Protein AF-0000000077933672 (afdb_homodimer)

Secondary structure (DSSP, 8-state):
-----EEGGG-S-HHHHHHHHHTT--EE-HHHHHHHHTTGGGT--EEEE--TTSSHHHHHHHHHHHHHHHH-SEEEEEESSHHHHHHHHHHHHTTGGGT--EEE--S--S---GGGGG-SEEEEEHHHHHHHHHH--GGGGGEEEEEE--GGGGG-TTTHHHHHHHHHHHTTSEEEEEES--TTHHHHHHHTT-EEEE----SSEEEEEEEEEETTEEEEEETTS-EEEEESSSHHHHHHHHHHHTT--EEEE-SSHHHHHHHHHHHHTTS---HHHHHHHHHHHT-TTS-HHHHHHHHHHHTTTEEEE-TTS-HHHHHHHHHHHHTT---EEEE-THHHHH----BSEEEE---EEE-TTSTT-EEEPPHHHHHHHHTTB--TTT-SEEEEEEE-SSGGGHHHHHIIIIISPPPPP---TTSHHHHHHHHHHHHHHH--B-HHHHHHHHTTSS--HHHHHHHHHHHHHHHHHTTSEEESSSEEE-HHHHHHHHHT--HHHHHHHHHHHTTPPP--HHHHHHHHHSSTTS------GGGGGGGGG--S--SSPPPSSHHHHHHHHHHHHHHHHHHHHHTT--HHHHHHHHT--HHHHHHHHHHHHHHHHHHHHHHHHTT-HHHHHHHHHHHHHHHHT--GGGTTGGGSTT--HHHHHHHHHTT--SHHHHHH-HHHHHHHH-HHHHHHHHHHHHHHHHSTT-----------/-----EEGGG-S-HHHHHHHHHTT--EE-HHHHHHHHTTGGGT--EEEE--TTSSHHHHHHHHHHHHHHHH-SEEEEEESSHHHHHHHHHHHHTTGGGT--EEE--S--S---GGGGG-SEEEEEHHHHHHHHHH--GGGGGEEEEEE--GGGGG-TTTHHHHHHHHHHHTTSEEEEEES--TTHHHHHHHTT-EEEE----SSEEEEEEEEEETTEEEEEETTS-EEEEESSSHHHHHHHHHHHTT--EEEE-SSHHHHHHHHHHHHTTS---HHHHHHHHHHHT-TTS-HHHHHHHHHHHTTTEEEE-TTS-HHHHHHHHHHHHTT---EEEE-THHHHH----BSEEEE---EEE-TTSTT-EEEPPHHHHHHHHTTB--TTT-SEEEEEEE-SSGGGHHHHHIIIIISPPPPP---TTSHHHHHHHHHHHHHHH--B-HHHHHHHHTTSS--HHHHHHHHHHHHHHHHHTTSEEESSSEEE-HHHHHHHHHT--HHHHHHHHHHHTTPPP--HHHHHHHHHSSTTS------GGGGGGGGG--S--SSPPPSSHHHHHHHHHHHHHHHHHHHHHTT--HHHHHHHHT--HHHHHHHHHHHHHHHHHHHHHHHHTT-HHHHHHHHHHHHHHHHT--GGGTTGGGSTT--HHHHHHHHHTT--SHHHHHH-HHHHHHHH-HHHHHHHHHHHHHHHHS-S-----------

Sequence (1424 aa):
MEYTFLDIEQLQFPEAKTILKKRGITKLNPPQTEAIRKGLLDGKRLVIASPTASGKTLIAELGAISHLKKEGGKVIYVTPLRALTTEKYSTFKEWEPLGFRVGMTSGEYDSEDNYLKNYDIIVTTYEKLDSLWRHRPGWLEEVNYFILDELHYLNDPSRGPVVESVAVRAKRRGLLALSATISNYQEISRWLHAEYVSTSWRPVKLVEGVMYPSGKSYLVTFKDGTTKRVKGDDPIEAYTLDSISRGGQVLVFRNSRRYAEGTAKSLSGKFKETQELLELSKEIEEVEDAGATERENLSLLVRRGVAYHHAGLSRGLREIIERGFKERKIKVIVATPTLAAGVNLPARTVIVGDVFRYNRKVTGFREEIPVMEYKQMSGRAGRPGFDSEGESIIVLRDKRNFEKIFEKYLTSDVEPIESKLGAENAFYSFLLGTLSADGEMTRNALRTYVEETLLSDEMIDSHFDKGVEWLKDHEFIIEEDTVKLTQFGKKVADIYVNPFTAVTVKDSLKGKAPSCDLAYLHMLAYTPDAPIVGTSNMDESLLYDVDCKMFIDEPFDELEMSLYLSAMKIAFIIHDWIEEVDEDTILSRYGIGSGDLRNMVESMDWLTYSGYMIAQVMKEETHEESLRRLNTRVKDGVKEELVELVQIPGIGRKRARQLWNEDIRSLADVVMEPEKVKRILGEKLGERTVHEAARILGKGNHGEERGYDYIPMEYTFLDIEQLQFPEAKTILKKRGITKLNPPQTEAIRKGLLDGKRLVIASPTASGKTLIAELGAISHLKKEGGKVIYVTPLRALTTEKYSTFKEWEPLGFRVGMTSGEYDSEDNYLKNYDIIVTTYEKLDSLWRHRPGWLEEVNYFILDELHYLNDPSRGPVVESVAVRAKRRGLLALSATISNYQEISRWLHAEYVSTSWRPVKLVEGVMYPSGKSYLVTFKDGTTKRVKGDDPIEAYTLDSISRGGQVLVFRNSRRYAEGTAKSLSGKFKETQELLELSKEIEEVEDAGATERENLSLLVRRGVAYHHAGLSRGLREIIERGFKERKIKVIVATPTLAAGVNLPARTVIVGDVFRYNRKVTGFREEIPVMEYKQMSGRAGRPGFDSEGESIIVLRDKRNFEKIFEKYLTSDVEPIESKLGAENAFYSFLLGTLSADGEMTRNALRTYVEETLLSDEMIDSHFDKGVEWLKDHEFIIEEDTVKLTQFGKKVADIYVNPFTAVTVKDSLKGKAPSCDLAYLHMLAYTPDAPIVGTSNMDESLLYDVDCKMFIDEPFDELEMSLYLSAMKIAFIIHDWIEEVDEDTILSRYGIGSGDLRNMVESMDWLTYSGYMIAQVMKEETHEESLRRLNTRVKDGVKEELVELVQIPGIGRKRARQLWNEDIRSLADVVMEPEKVKRILGEKLGERTVHEAARILGKGNHGEERGYDYIP

Structure (mmCIF, N/CA/C/O backbone):
data_AF-0000000077933672-model_v1
#
loop_
_entity.id
_entity.type
_entity.pdbx_description
1 polymer 'ATP-dependent DNA helicase Hel308'
#
loop_
_atom_site.group_PDB
_atom_site.id
_atom_site.type_symbol
_atom_site.label_atom_id
_atom_site.label_alt_id
_atom_site.label_comp_id
_atom_site.label_asym_id
_atom_site.label_entity_id
_atom_site.label_seq_id
_atom_site.pdbx_PDB_ins_code
_atom_site.Cartn_x
_atom_site.Cartn_y
_atom_site.Cartn_z
_atom_site.occupancy
_atom_site.B_iso_or_equiv
_atom_site.auth_seq_id
_atom_site.auth_comp_id
_atom_site.auth_asym_id
_atom_site.auth_atom_id
_atom_site.pdbx_PDB_model_num
ATOM 1 N N . MET A 1 1 ? -23.859 13.438 36.469 1 47.38 1 MET A N 1
ATOM 2 C CA . MET A 1 1 ? -22.594 13.742 37.156 1 47.38 1 MET A CA 1
ATOM 3 C C . MET A 1 1 ? -22.5 15.234 37.469 1 47.38 1 MET A C 1
ATOM 5 O O . MET A 1 1 ? -22.781 16.078 36.594 1 47.38 1 MET A O 1
ATOM 9 N N . GLU A 1 2 ? -22.625 15.656 38.625 1 68.38 2 GLU A N 1
ATOM 10 C CA . GLU A 1 2 ? -22.609 17.047 39.062 1 68.38 2 GLU A CA 1
ATOM 11 C C . GLU A 1 2 ? -21.281 17.719 38.781 1 68.38 2 GLU A C 1
ATOM 13 O O . GLU A 1 2 ? -20.219 17.188 39.156 1 68.38 2 GLU A O 1
ATOM 18 N N . TYR A 1 3 ? -21.297 18.656 37.75 1 80.94 3 TYR A N 1
ATOM 19 C CA . TYR A 1 3 ? -20.094 19.375 37.344 1 80.94 3 TYR A CA 1
ATOM 20 C C . TYR A 1 3 ? -19.828 20.547 38.281 1 80.94 3 TYR A C 1
ATOM 22 O O . TYR A 1 3 ? -20.75 21.219 38.75 1 80.94 3 TYR A O 1
ATOM 30 N N . THR A 1 4 ? -18.609 20.641 38.75 1 85.56 4 THR A N 1
ATOM 31 C CA . THR A 1 4 ? -18.203 21.719 39.625 1 85.56 4 THR A CA 1
ATOM 32 C C . THR A 1 4 ? -17.469 22.812 38.875 1 85.56 4 THR A C 1
ATOM 34 O O . THR A 1 4 ? -16.656 22.516 37.969 1 85.56 4 THR A O 1
ATOM 37 N N . PHE A 1 5 ? -17.812 24.047 39.188 1 91.19 5 PHE A N 1
ATOM 38 C CA . PHE A 1 5 ? -17.172 25.234 38.625 1 91.19 5 PHE A CA 1
ATOM 39 C C . PHE A 1 5 ? -16.391 25.984 39.688 1 91.19 5 PHE A C 1
ATOM 41 O O . PHE A 1 5 ? -16.922 26.234 40.781 1 91.19 5 PHE A O 1
ATOM 48 N N . LEU A 1 6 ? -15.203 26.266 39.406 1 92.31 6 LEU A N 1
ATOM 49 C CA . LEU A 1 6 ? -14.367 26.969 40.375 1 92.31 6 LEU A CA 1
ATOM 50 C C . LEU A 1 6 ? -14.359 28.469 40.094 1 92.31 6 LEU A C 1
ATOM 52 O O . LEU A 1 6 ? -14.102 28.891 38.969 1 92.31 6 LEU A O 1
ATOM 56 N N . ASP A 1 7 ? -14.641 29.203 41.156 1 93.88 7 ASP A N 1
ATOM 57 C CA . ASP A 1 7 ? -14.539 30.656 41.062 1 93.88 7 ASP A CA 1
ATOM 58 C C . ASP A 1 7 ? -13.086 31.109 41 1 93.88 7 ASP A C 1
ATOM 60 O O . ASP A 1 7 ? -12.25 30.641 41.75 1 93.88 7 ASP A O 1
ATOM 64 N N . ILE A 1 8 ? -12.812 32 40.094 1 93.19 8 ILE A N 1
ATOM 65 C CA . ILE A 1 8 ? -11.422 32.406 39.875 1 93.19 8 ILE A CA 1
ATOM 66 C C . ILE A 1 8 ? -10.883 33.094 41.125 1 93.19 8 ILE A C 1
ATOM 68 O O . ILE A 1 8 ? -9.672 33.156 41.312 1 93.19 8 ILE A O 1
ATOM 72 N N . GLU A 1 9 ? -11.727 33.625 41.906 1 91.12 9 GLU A N 1
ATOM 73 C CA . GLU A 1 9 ? -11.312 34.281 43.156 1 91.12 9 GLU A CA 1
ATOM 74 C C . GLU A 1 9 ? -10.672 33.281 44.125 1 91.12 9 GLU A C 1
ATOM 76 O O . GLU A 1 9 ? -9.875 33.688 44.969 1 91.12 9 GLU A O 1
ATOM 81 N N . GLN A 1 10 ? -10.953 32.125 43.906 1 89.88 10 GLN A N 1
ATOM 82 C CA . GLN A 1 10 ? -10.43 31.078 44.781 1 89.88 10 GLN A CA 1
ATOM 83 C C . GLN A 1 10 ? -9.07 30.578 44.281 1 89.88 10 GLN A C 1
ATOM 85 O O . GLN A 1 10 ? -8.391 29.828 45 1 89.88 10 GLN A O 1
ATOM 90 N N . LEU A 1 11 ? -8.766 31.062 43.156 1 88.75 11 LEU A N 1
ATOM 91 C CA . LEU A 1 11 ? -7.477 30.656 42.594 1 88.75 11 LEU A CA 1
ATOM 92 C C . LEU A 1 11 ? -6.324 31.312 43.344 1 88.75 11 LEU A C 1
ATOM 94 O O . LEU A 1 11 ? -6.344 32.531 43.562 1 88.75 11 LEU A O 1
ATOM 98 N N . GLN A 1 12 ? -5.398 30.578 43.844 1 82.69 12 GLN A N 1
ATOM 99 C CA . GLN A 1 12 ? -4.219 31.125 44.5 1 82.69 12 GLN A CA 1
ATOM 100 C C . GLN A 1 12 ? -3.158 31.531 43.469 1 82.69 12 GLN A C 1
ATOM 102 O O . GLN A 1 12 ? -2.018 31.062 43.531 1 82.69 12 GLN A O 1
ATOM 107 N N . PHE A 1 13 ? -3.521 32.312 42.594 1 86.12 13 PHE A N 1
ATOM 108 C CA . PHE A 1 13 ? -2.705 32.812 41.5 1 86.12 13 PHE A CA 1
ATOM 109 C C . PHE A 1 13 ? -3.121 34.219 41.062 1 86.12 13 PHE A C 1
ATOM 111 O O . PHE A 1 13 ? -3.734 34.406 40.031 1 86.12 13 PHE A O 1
ATOM 118 N N . PRO A 1 14 ? -2.787 35.156 41.906 1 84.12 14 PRO A N 1
ATOM 119 C CA . PRO A 1 14 ? -3.309 36.5 41.719 1 84.12 14 PRO A CA 1
ATOM 120 C C . PRO A 1 14 ? -3 37.094 40.344 1 84.12 14 PRO A C 1
ATOM 122 O O . PRO A 1 14 ? -3.846 37.781 39.75 1 84.12 14 PRO A O 1
ATOM 125 N N . GLU A 1 15 ? -1.85 36.906 39.844 1 83.44 15 GLU A N 1
ATOM 126 C CA . GLU A 1 15 ? -1.473 37.438 38.562 1 83.44 15 GLU A CA 1
ATOM 127 C C . GLU A 1 15 ? -2.35 36.906 37.438 1 83.44 15 GLU A C 1
ATOM 129 O O . GLU A 1 15 ? -2.713 37.625 36.5 1 83.44 15 GLU A O 1
ATOM 134 N N . ALA A 1 16 ? -2.719 35.656 37.594 1 89.38 16 ALA A N 1
ATOM 135 C CA . ALA A 1 16 ? -3.551 35.031 36.562 1 89.38 16 ALA A CA 1
ATOM 136 C C . ALA A 1 16 ? -4.973 35.594 36.594 1 89.38 16 ALA A C 1
ATOM 138 O O . ALA A 1 16 ? -5.641 35.656 35.562 1 89.38 16 ALA A O 1
ATOM 139 N N . LYS A 1 17 ? -5.402 35.938 37.75 1 91.12 17 LYS A N 1
ATOM 140 C CA . LYS A 1 17 ? -6.766 36.438 37.938 1 91.12 17 LYS A CA 1
ATOM 141 C C . LYS A 1 17 ? -7.004 37.688 37.094 1 91.12 17 LYS A C 1
ATOM 143 O O . LYS A 1 17 ? -8.062 37.875 36.5 1 91.12 17 LYS A O 1
ATOM 148 N N . THR A 1 18 ? -6.062 38.531 37.062 1 89.06 18 THR A N 1
ATOM 149 C CA . THR A 1 18 ? -6.18 39.781 36.344 1 89.06 18 THR A CA 1
ATOM 150 C C . THR A 1 18 ? -6.383 39.531 34.844 1 89.06 18 THR A C 1
ATOM 152 O O . THR A 1 18 ? -7.254 40.125 34.219 1 89.06 18 THR A O 1
ATOM 155 N N . ILE A 1 19 ? -5.605 38.656 34.344 1 91.88 19 ILE A N 1
ATOM 156 C CA . ILE A 1 19 ? -5.688 38.344 32.906 1 91.88 19 ILE A CA 1
ATOM 157 C C . ILE A 1 19 ? -7.004 37.625 32.625 1 91.88 19 ILE A C 1
ATOM 159 O O . ILE A 1 19 ? -7.656 37.906 31.609 1 91.88 19 ILE A O 1
ATOM 163 N N . LEU A 1 20 ? -7.445 36.719 33.5 1 94.31 20 LEU A N 1
ATOM 164 C CA . LEU A 1 20 ? -8.688 36 33.312 1 94.31 20 LEU A CA 1
ATOM 165 C C . LEU A 1 20 ? -9.891 36.938 33.344 1 94.31 20 LEU A C 1
ATOM 167 O O . LEU A 1 20 ? -10.82 36.781 32.562 1 94.31 20 LEU A O 1
ATOM 171 N N . LYS A 1 21 ? -9.852 37.844 34.25 1 91.75 21 LYS A N 1
ATOM 172 C CA . LYS A 1 21 ? -10.93 38.844 34.344 1 91.75 21 LYS A CA 1
ATOM 173 C C . LYS A 1 21 ? -11.023 39.688 33.094 1 91.75 21 LYS A C 1
ATOM 175 O O . LYS A 1 21 ? -12.117 40.031 32.625 1 91.75 21 LYS A O 1
ATOM 180 N N . LYS A 1 22 ? -9.914 40.031 32.625 1 91.19 22 LYS A N 1
ATOM 181 C CA . LYS A 1 22 ? -9.875 40.844 31.391 1 91.19 22 LYS A CA 1
ATOM 182 C C . LYS A 1 22 ? -10.492 40.062 30.219 1 91.19 22 LYS A C 1
ATOM 184 O O . LYS A 1 22 ? -11.109 40.656 29.328 1 91.19 22 LYS A O 1
ATOM 189 N N . ARG A 1 23 ? -10.352 38.75 30.312 1 91.56 23 ARG A N 1
ATOM 190 C CA . ARG A 1 23 ? -10.906 37.906 29.266 1 91.56 23 ARG A CA 1
ATOM 191 C C . ARG A 1 23 ? -12.383 37.594 29.531 1 91.56 23 ARG A C 1
ATOM 193 O O . ARG A 1 23 ? -13.031 36.906 28.766 1 91.56 23 ARG A O 1
ATOM 200 N N . GLY A 1 24 ? -12.891 38.125 30.609 1 90 24 GLY A N 1
ATOM 201 C CA . GLY A 1 24 ? -14.289 37.906 30.953 1 90 24 GLY A CA 1
ATOM 202 C C . GLY A 1 24 ? -14.547 36.562 31.594 1 90 24 GLY A C 1
ATOM 203 O O . GLY A 1 24 ? -15.688 36.094 31.609 1 90 24 GLY A O 1
ATOM 204 N N . ILE A 1 25 ? -13.484 35.906 32.094 1 92.81 25 ILE A N 1
ATOM 205 C CA . ILE A 1 25 ? -13.625 34.594 32.719 1 92.81 25 ILE A CA 1
ATOM 206 C C . ILE A 1 25 ? -13.789 34.781 34.25 1 92.81 25 ILE A C 1
ATOM 208 O O . ILE A 1 25 ? -12.906 35.281 34.906 1 92.81 25 ILE A O 1
ATOM 212 N N . THR A 1 26 ? -14.938 34.312 34.719 1 92.69 26 THR A N 1
ATOM 213 C CA . THR A 1 26 ? -15.203 34.469 36.156 1 92.69 26 THR A CA 1
ATOM 214 C C . THR A 1 26 ? -15.18 33.125 36.844 1 92.69 26 THR A C 1
ATOM 216 O O . THR A 1 26 ? -14.961 33.062 38.062 1 92.69 26 THR A O 1
ATOM 219 N N . LYS A 1 27 ? -15.461 32.125 36.094 1 94.25 27 LYS A N 1
ATOM 220 C CA . LYS A 1 27 ? -15.445 30.75 36.625 1 94.25 27 LYS A CA 1
ATOM 221 C C . LYS A 1 27 ? -14.719 29.812 35.656 1 94.25 27 LYS A C 1
ATOM 223 O O . LYS A 1 27 ? -14.789 29.969 34.438 1 94.25 27 LYS A O 1
ATOM 228 N N . LEU A 1 28 ? -14.031 28.906 36.312 1 95 28 LEU A N 1
ATOM 229 C CA . LEU A 1 28 ? -13.391 27.875 35.531 1 95 28 LEU A CA 1
ATOM 230 C C . LEU A 1 28 ? -14.367 26.734 35.219 1 95 28 LEU A C 1
ATOM 232 O O . LEU A 1 28 ? -15.164 26.359 36.094 1 95 28 LEU A O 1
ATOM 236 N N . ASN A 1 29 ? -14.344 26.188 34.062 1 93.5 29 ASN A N 1
ATOM 237 C CA . ASN A 1 29 ? -15.211 25.078 33.656 1 93.5 29 ASN A CA 1
ATOM 238 C C . ASN A 1 29 ? -14.82 23.781 34.375 1 93.5 29 ASN A C 1
ATOM 240 O O . ASN A 1 29 ? -13.773 23.719 35.031 1 93.5 29 ASN A O 1
ATOM 244 N N . PRO A 1 30 ? -15.625 22.734 34.25 1 94.19 30 PRO A N 1
ATOM 245 C CA . PRO A 1 30 ? -15.414 21.516 35.031 1 94.19 30 PRO A CA 1
ATOM 246 C C . PRO A 1 30 ? -14.062 20.859 34.75 1 94.19 30 PRO A C 1
ATOM 248 O O . PRO A 1 30 ? -13.344 20.484 35.688 1 94.19 30 PRO A O 1
ATOM 251 N N . PRO A 1 31 ? -13.688 20.688 33.5 1 94.88 31 PRO A N 1
ATOM 252 C CA . PRO A 1 31 ? -12.359 20.094 33.281 1 94.88 31 PRO A CA 1
ATOM 253 C C . PRO A 1 31 ? -11.234 20.953 33.844 1 94.88 31 PRO A C 1
ATOM 255 O O . PRO A 1 31 ? -10.242 20.406 34.344 1 94.88 31 PRO A O 1
ATOM 258 N N . GLN A 1 32 ? -11.359 22.266 33.781 1 96.31 32 GLN A N 1
ATOM 259 C CA . GLN A 1 32 ? -10.383 23.188 34.344 1 96.31 32 GLN A CA 1
ATOM 260 C C . GLN A 1 32 ? -10.32 23.078 35.844 1 96.31 32 GLN A C 1
ATOM 262 O O . GLN A 1 32 ? -9.234 23.031 36.438 1 96.31 32 GLN A O 1
ATOM 267 N N . THR A 1 33 ? -11.49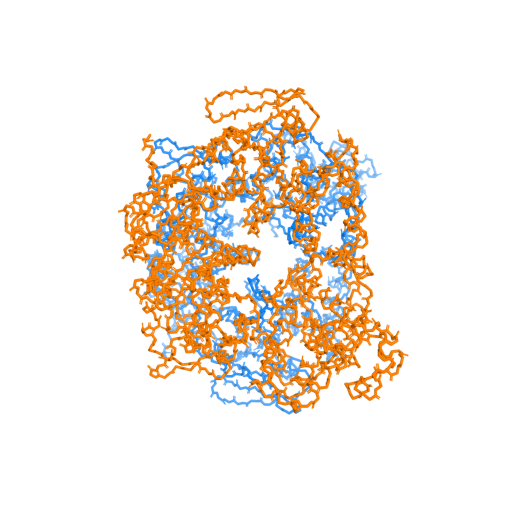2 22.984 36.375 1 95.81 33 THR A N 1
ATOM 268 C CA . THR A 1 33 ? -11.602 22.844 37.844 1 95.81 33 THR A CA 1
ATOM 269 C C . THR A 1 33 ? -10.961 21.547 38.312 1 95.81 33 THR A C 1
ATOM 271 O O . THR A 1 33 ? -10.203 21.547 39.281 1 95.81 33 THR A O 1
ATOM 274 N N . GLU A 1 34 ? -11.266 20.5 37.625 1 95.94 34 GLU A N 1
ATOM 275 C CA . GLU A 1 34 ? -10.719 19.203 37.969 1 95.94 34 GLU A CA 1
ATOM 276 C C . GLU A 1 34 ? -9.203 19.172 37.812 1 95.94 34 GLU A C 1
ATOM 278 O O . GLU A 1 34 ? -8.5 18.547 38.625 1 95.94 34 GLU A O 1
ATOM 283 N N . ALA A 1 35 ? -8.695 19.828 36.812 1 96.94 35 ALA A N 1
ATOM 284 C CA . ALA A 1 35 ? -7.254 19.891 36.594 1 96.94 35 ALA A CA 1
ATOM 285 C C . ALA A 1 35 ? -6.555 20.594 37.75 1 96.94 35 ALA A C 1
ATOM 287 O O . ALA A 1 35 ? -5.5 20.156 38.219 1 96.94 35 ALA A O 1
ATOM 288 N N . ILE A 1 36 ? -7.141 21.641 38.219 1 95.62 36 ILE A N 1
ATOM 289 C CA . ILE A 1 36 ? -6.582 22.391 39.312 1 95.62 36 ILE A CA 1
ATOM 290 C C . ILE A 1 36 ? -6.586 21.531 40.594 1 95.62 36 ILE A C 1
ATOM 292 O O . ILE A 1 36 ? -5.59 21.484 41.312 1 95.62 36 ILE A O 1
ATOM 296 N N . ARG A 1 37 ? -7.652 20.859 40.75 1 95.12 37 ARG A N 1
ATOM 297 C CA . ARG A 1 37 ? -7.789 20 41.938 1 95.12 37 ARG A CA 1
ATOM 298 C C . ARG A 1 37 ? -6.758 18.875 41.906 1 95.12 37 ARG A C 1
ATOM 300 O O . ARG A 1 37 ? -6.266 18.453 42.969 1 95.12 37 ARG A O 1
ATOM 307 N N . LYS A 1 38 ? -6.395 18.469 40.812 1 96.62 38 LYS A N 1
ATOM 308 C CA . LYS A 1 38 ? -5.492 17.344 40.656 1 96.62 38 LYS A CA 1
ATOM 309 C C . LYS A 1 38 ? -4.035 17.797 40.625 1 96.62 38 LYS A C 1
ATOM 311 O O . LYS A 1 38 ? -3.129 16.984 40.406 1 96.62 38 LYS A O 1
ATOM 316 N N . GLY A 1 39 ? -3.814 19.047 40.781 1 95.62 39 GLY A N 1
ATOM 317 C CA . GLY A 1 39 ? -2.459 19.5 41.031 1 95.62 39 GLY A CA 1
ATOM 318 C C . GLY A 1 39 ? -1.841 20.219 39.844 1 95.62 39 GLY A C 1
ATOM 319 O O . GLY A 1 39 ? -0.616 20.312 39.719 1 95.62 39 GLY A O 1
ATOM 320 N N . LEU A 1 40 ? -2.652 20.781 38.938 1 96.69 40 LEU A N 1
ATOM 321 C CA . LEU A 1 40 ? -2.15 21.516 37.781 1 96.69 40 LEU A CA 1
ATOM 322 C C . LEU A 1 40 ? -1.202 22.625 38.219 1 96.69 40 LEU A C 1
ATOM 324 O O . LEU A 1 40 ? -0.124 22.797 37.625 1 96.69 40 LEU A O 1
ATOM 328 N N . LEU A 1 41 ? -1.585 23.375 39.219 1 95.06 41 LEU A N 1
ATOM 329 C CA . LEU A 1 41 ? -0.818 24.531 39.656 1 95.06 41 LEU A CA 1
ATOM 330 C C . LEU A 1 41 ? 0.356 24.125 40.531 1 95.06 41 LEU A C 1
ATOM 332 O O . LEU A 1 41 ? 1.233 24.938 40.812 1 95.06 41 LEU A O 1
ATOM 336 N N . ASP A 1 42 ? 0.446 22.828 40.875 1 93.44 42 ASP A N 1
ATOM 337 C CA . ASP A 1 42 ? 1.525 22.312 41.719 1 93.44 42 ASP A CA 1
ATOM 338 C C . ASP A 1 42 ? 2.582 21.594 40.906 1 93.44 42 ASP A C 1
ATOM 340 O O . ASP A 1 42 ? 3.516 21 41.438 1 93.44 42 ASP A O 1
ATOM 344 N N . GLY A 1 43 ? 2.361 21.609 39.625 1 91.12 43 GLY A N 1
ATOM 345 C CA . GLY A 1 43 ? 3.35 21.031 38.75 1 91.12 43 GLY A CA 1
ATOM 346 C C . GLY A 1 43 ? 3.176 19.547 38.531 1 91.12 43 GLY A C 1
ATOM 347 O O . GLY A 1 43 ? 4.062 18.875 38 1 91.12 43 GLY A O 1
ATOM 348 N N . LYS A 1 44 ? 2.082 19 38.938 1 95.94 44 LYS A N 1
ATOM 349 C CA . LYS A 1 44 ? 1.822 17.578 38.75 1 95.94 44 LYS A CA 1
ATOM 350 C C . LYS A 1 44 ? 1.63 17.266 37.25 1 95.94 44 LYS A C 1
ATOM 352 O O . LYS A 1 44 ? 1.04 18.062 36.531 1 95.94 44 LYS A O 1
ATOM 357 N N . ARG A 1 45 ? 2.148 16.156 36.844 1 97.62 45 ARG A N 1
ATOM 358 C CA . ARG A 1 45 ? 1.94 15.688 35.469 1 97.62 45 ARG A CA 1
ATOM 359 C C . ARG A 1 45 ? 0.493 15.258 35.25 1 97.62 45 ARG A C 1
ATOM 361 O O . ARG A 1 45 ? -0.059 14.492 36.062 1 97.62 45 ARG A O 1
ATOM 368 N N . LEU A 1 46 ? -0.088 15.766 34.219 1 98.19 46 LEU A N 1
ATOM 369 C CA . LEU A 1 46 ? -1.498 15.477 34 1 98.19 46 LEU A CA 1
ATOM 370 C C . LEU A 1 46 ? -1.74 15.125 32.531 1 98.19 46 LEU A C 1
ATOM 372 O O . LEU A 1 46 ? -1.073 15.656 31.641 1 98.19 46 LEU A O 1
ATOM 376 N N . VAL A 1 47 ? -2.633 14.203 32.312 1 98.12 47 VAL A N 1
ATOM 377 C CA . VAL A 1 47 ? -3.242 13.945 31 1 98.12 47 VAL A CA 1
ATOM 378 C C . VAL A 1 47 ? -4.707 14.375 31.016 1 98.12 47 VAL A C 1
ATOM 380 O O . VAL A 1 47 ? -5.492 13.891 31.828 1 98.12 47 VAL A O 1
ATOM 383 N N . ILE A 1 48 ? -4.996 15.359 30.203 1 97.81 48 ILE A N 1
ATOM 384 C CA . ILE A 1 48 ? -6.371 15.836 30.109 1 97.81 48 ILE A CA 1
ATOM 385 C C . ILE A 1 48 ? -7.043 15.25 28.875 1 97.81 48 ILE A C 1
ATOM 387 O O . ILE A 1 48 ? -6.605 15.5 27.75 1 97.81 48 ILE A O 1
ATOM 391 N N . ALA A 1 49 ? -8.031 14.438 29.047 1 95.5 49 ALA A N 1
ATOM 392 C CA . ALA A 1 49 ? -8.852 13.898 27.953 1 95.5 49 ALA A CA 1
ATOM 393 C C . ALA A 1 49 ? -10.273 14.445 28.016 1 95.5 49 ALA A C 1
ATOM 395 O O . ALA A 1 49 ? -11.078 14.008 28.844 1 95.5 49 ALA A O 1
ATOM 396 N N . SER A 1 50 ? -10.586 15.375 27.219 1 92.81 50 SER A N 1
ATOM 397 C CA . SER A 1 50 ? -11.891 16.016 27.188 1 92.81 50 SER A CA 1
ATOM 398 C C . SER A 1 50 ? -12.281 16.406 25.766 1 92.81 50 SER A C 1
ATOM 400 O O . SER A 1 50 ? -11.422 16.531 24.891 1 92.81 50 SER A O 1
ATOM 402 N N . PRO A 1 51 ? -13.547 16.594 25.484 1 89.19 51 PRO A N 1
ATOM 403 C CA . PRO A 1 51 ? -14.016 16.906 24.125 1 89.19 51 PRO A CA 1
ATOM 404 C C . PRO A 1 51 ? -13.414 18.188 23.578 1 89.19 51 PRO A C 1
ATOM 406 O O . PRO A 1 51 ? -12.867 19 24.328 1 89.19 51 PRO A O 1
ATOM 409 N N . THR A 1 52 ? -13.594 18.312 22.281 1 83 52 THR A N 1
ATOM 410 C CA . THR A 1 52 ? -13.141 19.531 21.594 1 83 52 THR A CA 1
ATOM 411 C C . THR A 1 52 ? -13.898 20.75 22.109 1 83 52 THR A C 1
ATOM 413 O O . THR A 1 52 ? -15.078 20.656 22.438 1 83 52 THR A O 1
ATOM 416 N N . ALA A 1 53 ? -13.25 21.891 22.328 1 78.94 53 ALA A N 1
ATOM 417 C CA . ALA A 1 53 ? -13.797 23.172 22.75 1 78.94 53 ALA A CA 1
ATOM 418 C C . ALA A 1 53 ? -14.18 23.156 24.219 1 78.94 53 ALA A C 1
ATOM 420 O O . ALA A 1 53 ? -15.016 23.938 24.672 1 78.94 53 ALA A O 1
ATOM 421 N N . SER A 1 54 ? -13.57 22.203 24.984 1 86.38 54 SER A N 1
ATOM 422 C CA . SER A 1 54 ? -13.883 22.109 26.406 1 86.38 54 SER A CA 1
ATOM 423 C C . SER A 1 54 ? -13.008 23.047 27.234 1 86.38 54 SER A C 1
ATOM 425 O O . SER A 1 54 ? -13.078 23.047 28.453 1 86.38 54 SER A O 1
ATOM 427 N N . GLY A 1 55 ? -12.141 23.781 26.656 1 88.75 55 GLY A N 1
ATOM 428 C CA . GLY A 1 55 ? -11.344 24.781 27.359 1 88.75 55 GLY A CA 1
ATOM 429 C C . GLY A 1 55 ? -9.969 24.266 27.75 1 88.75 55 GLY A C 1
ATOM 430 O O . GLY A 1 55 ? -9.352 24.781 28.688 1 88.75 55 GLY A O 1
ATOM 431 N N . LYS A 1 56 ? -9.414 23.312 27.062 1 93.44 56 LYS A N 1
ATOM 432 C CA . LYS A 1 56 ? -8.133 22.688 27.375 1 93.44 56 LYS A CA 1
ATOM 433 C C . LYS A 1 56 ? -6.992 23.703 27.266 1 93.44 56 LYS A C 1
ATOM 435 O O . LYS A 1 56 ? -5.996 23.594 27.984 1 93.44 56 LYS A O 1
ATOM 440 N N . THR A 1 57 ? -7.141 24.672 26.391 1 93.44 57 THR A N 1
ATOM 441 C CA . THR A 1 57 ? -6.082 25.641 26.172 1 93.44 57 THR A CA 1
ATOM 442 C C . THR A 1 57 ? -5.82 26.453 27.453 1 93.44 57 THR A C 1
ATOM 444 O O . THR A 1 57 ? -4.672 26.719 27.797 1 93.44 57 THR A O 1
ATOM 447 N N . LEU A 1 58 ? -6.898 26.812 28.109 1 95.06 58 LEU A N 1
ATOM 448 C CA . LEU A 1 58 ? -6.734 27.578 29.344 1 95.06 58 LEU A CA 1
ATOM 449 C C . LEU A 1 58 ? -6.016 26.766 30.406 1 95.06 58 LEU A C 1
ATOM 451 O O . LEU A 1 58 ? -5.242 27.297 31.203 1 95.06 58 LEU A O 1
ATOM 455 N N . ILE A 1 59 ? -6.262 25.484 30.469 1 96.81 59 ILE A N 1
ATOM 456 C CA . ILE A 1 59 ? -5.551 24.594 31.391 1 96.81 59 ILE A CA 1
ATOM 457 C C . ILE A 1 59 ? -4.051 24.672 31.109 1 96.81 59 ILE A C 1
ATOM 459 O O . ILE A 1 59 ? -3.25 24.781 32.031 1 96.81 59 ILE A O 1
ATOM 463 N N . ALA A 1 60 ? -3.701 24.641 29.875 1 97.62 60 ALA A N 1
ATOM 464 C CA . ALA A 1 60 ? -2.303 24.719 29.453 1 97.62 60 ALA A CA 1
ATOM 465 C C . ALA A 1 60 ? -1.685 26.047 29.859 1 97.62 60 ALA A C 1
ATOM 467 O O . ALA A 1 60 ? -0.544 26.094 30.328 1 97.62 60 ALA A O 1
ATOM 468 N N . GLU A 1 61 ? -2.443 27.094 29.672 1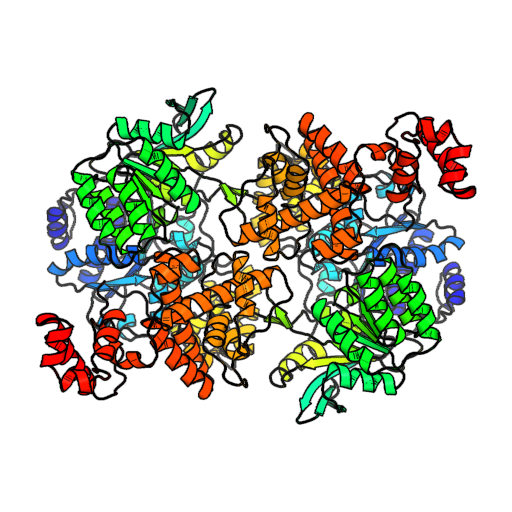 97.06 61 GLU A N 1
ATOM 469 C CA . GLU A 1 61 ? -1.97 28.438 30.031 1 97.06 61 GLU A CA 1
ATOM 470 C C . GLU A 1 61 ? -1.673 28.531 31.516 1 97.06 61 GLU A C 1
ATOM 472 O O . GLU A 1 61 ? -0.592 28.969 31.922 1 97.06 61 GLU A O 1
ATOM 477 N N . LEU A 1 62 ? -2.619 28.125 32.281 1 96.31 62 LEU A N 1
ATOM 478 C CA . LEU A 1 62 ? -2.48 28.219 33.75 1 96.31 62 LEU A CA 1
ATOM 479 C C . LEU A 1 62 ? -1.334 27.344 34.219 1 96.31 62 LEU A C 1
ATOM 481 O O . LEU A 1 62 ? -0.563 27.75 35.094 1 96.31 62 LEU A O 1
ATOM 485 N N . GLY A 1 63 ? -1.248 26.156 33.688 1 96.38 63 GLY A N 1
ATOM 486 C CA . GLY A 1 63 ? -0.153 25.266 34.031 1 96.38 63 GLY A CA 1
ATOM 487 C C . GLY A 1 63 ? 1.212 25.844 33.688 1 96.38 63 GLY A C 1
ATOM 488 O O . GLY A 1 63 ? 2.137 25.766 34.5 1 96.38 63 GLY A O 1
ATOM 489 N N . ALA A 1 64 ? 1.357 26.375 32.5 1 97.31 64 ALA A N 1
ATOM 490 C CA . ALA A 1 64 ? 2.619 26.938 32.031 1 97.31 64 ALA A CA 1
ATOM 491 C C . ALA A 1 64 ? 3.059 28.109 32.906 1 97.31 64 ALA A C 1
ATOM 493 O O . ALA A 1 64 ? 4.211 28.172 33.344 1 97.31 64 ALA A O 1
ATOM 494 N N . ILE A 1 65 ? 2.148 29 33.156 1 96.06 65 ILE A N 1
ATOM 495 C CA . ILE A 1 65 ? 2.463 30.234 33.906 1 96.06 65 ILE A CA 1
ATOM 496 C C . ILE A 1 65 ? 2.795 29.891 35.344 1 96.06 65 ILE A C 1
ATOM 498 O O . ILE A 1 65 ? 3.746 30.438 35.938 1 96.06 65 ILE A O 1
ATOM 502 N N . SER A 1 66 ? 1.992 29.016 35.906 1 95.31 66 SER A N 1
ATOM 503 C CA . SER A 1 66 ? 2.27 28.594 37.281 1 95.31 66 SER A CA 1
ATOM 504 C C . SER A 1 66 ? 3.65 27.953 37.406 1 95.31 66 SER A C 1
ATOM 506 O O . SER A 1 66 ? 4.395 28.234 38.344 1 95.31 66 SER A O 1
ATOM 508 N N . HIS A 1 67 ? 3.953 27.109 36.469 1 95.69 67 HIS A N 1
ATOM 509 C CA . HIS A 1 67 ? 5.246 26.438 36.469 1 95.69 67 HIS A CA 1
ATOM 510 C C . HIS A 1 67 ? 6.391 27.438 36.375 1 95.69 67 HIS A C 1
ATOM 512 O O . HIS A 1 67 ? 7.363 27.344 37.125 1 95.69 67 HIS A O 1
ATOM 518 N N . LEU A 1 68 ? 6.332 28.344 35.469 1 95.75 68 LEU A N 1
ATOM 519 C CA . LEU A 1 68 ? 7.379 29.344 35.281 1 95.75 68 LEU A CA 1
ATOM 520 C C . LEU A 1 68 ? 7.562 30.203 36.5 1 95.75 68 LEU A C 1
ATOM 522 O O . LEU A 1 68 ? 8.688 30.562 36.875 1 95.75 68 LEU A O 1
ATOM 526 N N . LYS A 1 69 ? 6.543 30.547 37.125 1 93.44 69 LYS A N 1
ATOM 527 C CA . LYS A 1 69 ? 6.605 31.391 38.312 1 93.44 69 LYS A CA 1
ATOM 528 C C . LYS A 1 69 ? 7.23 30.656 39.5 1 93.44 69 LYS A C 1
ATOM 530 O O . LYS A 1 69 ? 7.941 31.25 40.312 1 93.44 69 LYS A O 1
ATOM 535 N N . LYS A 1 70 ? 6.941 29.438 39.594 1 93.44 70 LYS A N 1
ATOM 536 C CA . LYS A 1 70 ? 7.375 28.688 40.781 1 93.44 70 LYS A CA 1
ATOM 537 C C . LYS A 1 70 ? 8.758 28.062 40.562 1 93.44 70 LYS A C 1
ATOM 539 O O . LYS A 1 70 ? 9.594 28.078 41.438 1 93.44 70 LYS A O 1
ATOM 544 N N . GLU A 1 71 ? 8.938 27.484 39.375 1 94.44 71 GLU A N 1
ATOM 545 C CA . GLU A 1 71 ? 10.133 26.688 39.156 1 94.44 71 GLU A CA 1
ATOM 546 C C . GLU A 1 71 ? 11.102 27.391 38.188 1 94.44 71 GLU A C 1
ATOM 548 O O . GLU A 1 71 ? 12.273 27.031 38.125 1 94.44 71 GLU A O 1
ATOM 553 N N . GLY A 1 72 ? 10.578 28.391 37.531 1 94.38 72 GLY A N 1
ATOM 554 C CA . GLY A 1 72 ? 11.406 28.984 36.5 1 94.38 72 GLY A CA 1
ATOM 555 C C . GLY A 1 72 ? 11.641 28.047 35.312 1 94.38 72 GLY A C 1
ATOM 556 O O . GLY A 1 72 ? 10.844 27.141 35.062 1 94.38 72 GLY A O 1
ATOM 557 N N . GLY A 1 73 ? 12.688 28.391 34.5 1 96 73 GLY A N 1
ATOM 558 C CA . GLY A 1 73 ? 13.008 27.578 33.344 1 96 73 GLY A CA 1
ATOM 559 C C . GLY A 1 73 ? 12.273 28.016 32.062 1 96 73 GLY A C 1
ATOM 560 O O . GLY A 1 73 ? 12.07 29.219 31.844 1 96 73 GLY A O 1
ATOM 561 N N . LYS A 1 74 ? 11.977 27 31.219 1 97.44 74 LYS A N 1
ATOM 562 C CA . LYS A 1 74 ? 11.305 27.25 29.938 1 97.44 74 LYS A CA 1
ATOM 563 C C . LYS A 1 74 ? 10.18 26.25 29.719 1 97.44 74 LYS A C 1
ATOM 565 O O . LYS A 1 74 ? 10.242 25.109 30.188 1 97.44 74 LYS A O 1
ATOM 570 N N . VAL A 1 75 ? 9.18 26.75 29.047 1 98.31 75 VAL A N 1
ATOM 571 C CA . VAL A 1 75 ? 8.039 25.906 28.703 1 98.31 75 VAL A CA 1
ATOM 572 C C . VAL A 1 75 ? 7.941 25.781 27.172 1 98.31 75 VAL A C 1
ATOM 574 O O . VAL A 1 75 ? 8.125 26.766 26.453 1 98.31 75 VAL A O 1
ATOM 577 N N . ILE A 1 76 ? 7.746 24.562 26.672 1 98.38 76 ILE A N 1
ATOM 578 C CA . ILE A 1 76 ? 7.48 24.3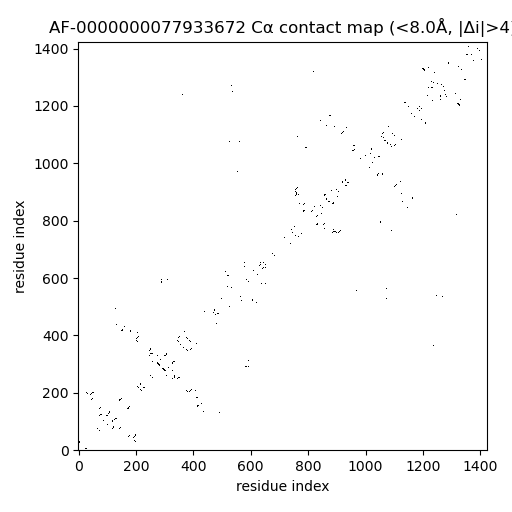75 25.25 1 98.38 76 ILE A CA 1
ATOM 579 C C . ILE A 1 76 ? 6.062 23.844 25.047 1 98.38 76 ILE A C 1
ATOM 581 O O . ILE A 1 76 ? 5.68 22.844 25.656 1 98.38 76 ILE A O 1
ATOM 585 N N . TYR A 1 77 ? 5.293 24.562 24.328 1 98.38 77 TYR A N 1
ATOM 586 C CA . TYR A 1 77 ? 3.971 24.141 23.875 1 98.38 77 TYR A CA 1
ATOM 587 C C . TYR A 1 77 ? 4.031 23.562 22.469 1 98.38 77 TYR A C 1
ATOM 589 O O . TYR A 1 77 ? 4.422 24.266 21.531 1 98.38 77 TYR A O 1
ATOM 597 N N . VAL A 1 78 ? 3.639 22.312 22.328 1 97.88 78 VAL A N 1
ATOM 598 C CA . VAL A 1 78 ? 3.811 21.641 21.047 1 97.88 78 VAL A CA 1
ATOM 599 C C . VAL A 1 78 ? 2.445 21.359 20.422 1 97.88 78 VAL A C 1
ATOM 601 O O . VAL A 1 78 ? 1.541 20.859 21.094 1 97.88 78 VAL A O 1
ATOM 604 N N . THR A 1 79 ? 2.299 21.672 19.141 1 95.12 79 THR A N 1
ATOM 605 C CA . THR A 1 79 ? 1.055 21.438 18.406 1 95.12 79 THR A CA 1
ATOM 606 C C . THR A 1 79 ? 1.294 20.562 17.188 1 95.12 79 THR A C 1
ATOM 608 O O . THR A 1 79 ? 2.414 20.484 16.688 1 95.12 79 THR A O 1
ATOM 611 N N . PRO A 1 80 ? 0.269 19.859 16.688 1 91.44 80 PRO A N 1
ATOM 612 C CA . PRO A 1 80 ? 0.458 19 15.523 1 91.44 80 PRO A CA 1
ATOM 613 C C . PRO A 1 80 ? 0.423 19.766 14.203 1 91.44 80 PRO A C 1
ATOM 615 O O . PRO A 1 80 ? 0.907 19.266 13.188 1 91.44 80 PRO A O 1
ATOM 618 N N . LEU A 1 81 ? -0.215 20.938 14.172 1 87.12 81 LEU A N 1
ATOM 619 C CA . LEU A 1 81 ? -0.404 21.672 12.93 1 87.12 81 LEU A CA 1
ATOM 620 C C . LEU A 1 81 ? 0.13 23.094 13.062 1 87.12 81 LEU A C 1
ATOM 622 O O . LEU A 1 81 ? -0.006 23.719 14.117 1 87.12 81 LEU A O 1
ATOM 626 N N . ARG A 1 82 ? 0.571 23.641 12.008 1 83.5 82 ARG A N 1
ATOM 627 C CA . ARG A 1 82 ? 1.138 24.984 12.008 1 83.5 82 ARG A CA 1
ATOM 628 C C . ARG A 1 82 ? 0.068 26.031 12.297 1 83.5 82 ARG A C 1
ATOM 630 O O . ARG A 1 82 ? 0.339 27.047 12.969 1 83.5 82 ARG A O 1
ATOM 637 N N . ALA A 1 83 ? -1.059 25.797 11.703 1 77.69 83 ALA A N 1
ATOM 638 C CA . ALA A 1 83 ? -2.148 26.734 11.953 1 77.69 83 ALA A CA 1
ATOM 639 C C . ALA A 1 83 ? -2.455 26.844 13.445 1 77.69 83 ALA A C 1
ATOM 641 O O . ALA A 1 83 ? -2.729 27.922 13.953 1 77.69 83 ALA A O 1
ATOM 642 N N . LEU A 1 84 ? -2.363 25.797 14.156 1 85.69 84 LEU A N 1
ATOM 643 C CA . LEU A 1 84 ? -2.605 25.781 15.594 1 85.69 84 LEU A CA 1
ATOM 644 C C . LEU A 1 84 ? -1.47 26.453 16.359 1 85.69 84 LEU A C 1
ATOM 646 O O . LEU A 1 84 ? -1.697 27.094 17.391 1 85.69 84 LEU A O 1
ATOM 650 N N . THR A 1 85 ? -0.334 26.297 15.844 1 90.44 85 THR A N 1
ATOM 651 C CA . THR A 1 85 ? 0.831 26.922 16.469 1 90.44 85 THR A CA 1
ATOM 652 C C . THR A 1 85 ? 0.678 28.438 16.516 1 90.44 85 THR A C 1
ATOM 654 O O . THR A 1 85 ? 0.938 29.062 17.547 1 90.44 85 THR A O 1
ATOM 657 N N . THR A 1 86 ? 0.234 28.938 15.414 1 86.62 86 THR A N 1
ATOM 658 C CA . THR A 1 86 ? 0.046 30.391 15.336 1 86.62 86 THR A CA 1
ATOM 659 C C . THR A 1 86 ? -1.05 30.844 16.297 1 86.62 86 THR A C 1
ATOM 661 O O . THR A 1 86 ? -0.912 31.875 16.953 1 86.62 86 THR A O 1
ATOM 664 N N . GLU A 1 87 ? -2.059 30.094 16.328 1 85.25 87 GLU A N 1
ATOM 665 C CA . GLU A 1 87 ? -3.166 30.406 17.219 1 85.25 87 GLU A CA 1
ATOM 666 C C . GLU A 1 87 ? -2.721 30.375 18.672 1 85.25 87 GLU A C 1
ATOM 668 O O . GLU A 1 87 ? -3.031 31.281 19.453 1 85.25 87 GLU A O 1
ATOM 673 N N . LYS A 1 88 ? -1.997 29.375 19.078 1 93.75 88 LYS A N 1
ATOM 674 C CA . LYS A 1 88 ? -1.547 29.219 20.453 1 93.75 88 LYS A CA 1
ATOM 675 C C . LYS A 1 88 ? -0.504 30.281 20.812 1 93.75 88 LYS A C 1
ATOM 677 O O . LYS A 1 88 ? -0.444 30.734 21.953 1 93.75 88 LYS A O 1
ATOM 682 N N . TYR A 1 89 ? 0.325 30.609 19.844 1 94.38 89 TYR A N 1
ATOM 683 C CA . TYR A 1 89 ? 1.288 31.688 20.047 1 94.38 89 TYR A CA 1
ATOM 684 C C . TYR A 1 89 ? 0.584 32.969 20.453 1 94.38 89 TYR A C 1
ATOM 686 O O . TYR A 1 89 ? 0.962 33.625 21.422 1 94.38 89 TYR A O 1
ATOM 694 N N . SER A 1 90 ? -0.472 33.281 19.703 1 92.06 90 SER A N 1
ATOM 695 C CA . SER A 1 90 ? -1.239 34.5 19.984 1 92.06 90 SER A CA 1
ATOM 696 C C . SER A 1 90 ? -1.885 34.406 21.375 1 92.06 90 SER A C 1
ATOM 698 O O . SER A 1 90 ? -1.966 35.406 22.078 1 92.06 90 SER A O 1
ATOM 700 N N . THR A 1 91 ? -2.336 33.344 21.734 1 92.88 91 THR A N 1
ATOM 701 C CA . THR A 1 91 ? -2.98 33.125 23.031 1 92.88 91 THR A CA 1
ATOM 702 C C . THR A 1 91 ? -1.988 33.312 24.172 1 92.88 91 THR A C 1
ATOM 704 O O . THR A 1 91 ? -2.289 34.031 25.141 1 92.88 91 THR A O 1
ATOM 707 N N . PHE A 1 92 ? -0.819 32.812 24.031 1 96.31 92 PHE A N 1
ATOM 708 C CA . PHE A 1 92 ? 0.185 32.906 25.094 1 96.31 92 PHE A CA 1
ATOM 709 C C . PHE A 1 92 ? 0.775 34.312 25.156 1 96.31 92 PHE A C 1
ATOM 711 O O . PHE A 1 92 ? 1.278 34.719 26.203 1 96.31 92 PHE A O 1
ATOM 718 N N . LYS A 1 93 ? 0.729 35.031 24.062 1 95.56 93 LYS A N 1
ATOM 719 C CA . LYS A 1 93 ? 1.242 36.375 24.031 1 95.56 93 LYS A CA 1
ATOM 720 C C . LYS A 1 93 ? 0.488 37.281 25.016 1 95.56 93 LYS A C 1
ATOM 722 O O . LYS A 1 93 ? 1.04 38.25 25.531 1 95.56 93 LYS A O 1
ATOM 727 N N . GLU A 1 94 ? -0.685 36.938 25.328 1 94.19 94 GLU A N 1
ATOM 728 C CA . GLU A 1 94 ? -1.515 37.688 26.266 1 94.19 94 GLU A CA 1
ATOM 729 C C . GLU A 1 94 ? -0.941 37.625 27.672 1 94.19 94 GLU A C 1
ATOM 731 O O . GLU A 1 94 ? -1.333 38.438 28.531 1 94.19 94 GLU A O 1
ATOM 736 N N . TRP A 1 95 ? -0.048 36.812 27.938 1 95.25 95 TRP A N 1
ATOM 737 C CA . TRP A 1 95 ? 0.505 36.625 29.266 1 95.25 95 TRP A CA 1
ATOM 738 C C . TRP A 1 95 ? 1.826 37.375 29.406 1 95.25 95 TRP A C 1
ATOM 740 O O . TRP A 1 95 ? 2.41 37.406 30.5 1 95.25 95 TRP A O 1
ATOM 750 N N . GLU A 1 96 ? 2.297 38.031 28.406 1 95 96 GLU A N 1
ATOM 751 C CA . GLU A 1 96 ? 3.574 38.719 28.406 1 95 96 GLU A CA 1
ATOM 752 C C . GLU A 1 96 ? 3.596 39.844 29.453 1 95 96 GLU A C 1
ATOM 754 O O . GLU A 1 96 ? 4.648 40.156 30 1 95 96 GLU A O 1
ATOM 759 N N . PRO A 1 97 ? 2.404 40.438 29.75 1 92.75 97 PRO A N 1
ATOM 760 C CA . PRO A 1 97 ? 2.396 41.5 30.766 1 92.75 97 PRO A CA 1
ATOM 761 C C . PRO A 1 97 ? 2.877 41 32.125 1 92.75 97 PRO A C 1
ATOM 763 O O . PRO A 1 97 ? 3.283 41.781 32.969 1 92.75 97 PRO A O 1
ATOM 766 N N . LEU A 1 98 ? 2.883 39.781 32.344 1 93.19 98 LEU A N 1
ATOM 767 C CA . LEU A 1 98 ? 3.348 39.219 33.594 1 93.19 98 LEU A CA 1
ATOM 768 C C . LEU A 1 98 ? 4.867 39.062 33.625 1 93.19 98 LEU A C 1
ATOM 770 O O . LEU A 1 98 ? 5.445 38.594 34.594 1 93.19 98 LEU A O 1
ATOM 774 N N . GLY A 1 99 ? 5.52 39.406 32.438 1 93.06 99 GLY A N 1
ATOM 775 C CA . GLY A 1 99 ? 6.973 39.438 32.375 1 93.06 99 GLY A CA 1
ATOM 776 C C . GLY A 1 99 ? 7.555 38.281 31.594 1 93.06 99 GLY A C 1
ATOM 777 O O . GLY A 1 99 ? 8.773 38.062 31.594 1 93.06 99 GLY A O 1
ATOM 778 N N . PHE A 1 100 ? 6.762 37.531 31.031 1 95.25 100 PHE A N 1
ATOM 779 C CA . PHE A 1 100 ? 7.23 36.375 30.266 1 95.25 100 PHE A CA 1
ATOM 780 C C . PHE A 1 100 ? 7.34 36.719 28.781 1 95.25 100 PHE A C 1
ATOM 782 O O . PHE A 1 100 ? 6.527 37.5 28.266 1 95.25 100 PHE A O 1
ATOM 789 N N . ARG A 1 101 ? 8.328 36.156 28.094 1 96.88 101 ARG A N 1
ATOM 790 C CA . ARG A 1 101 ? 8.5 36.312 26.656 1 96.88 101 ARG A CA 1
ATOM 791 C C . ARG A 1 101 ? 8.047 35.062 25.906 1 96.88 101 ARG A C 1
ATOM 793 O O . ARG A 1 101 ? 8.438 33.938 26.266 1 96.88 101 ARG A O 1
ATOM 800 N N . VAL A 1 102 ? 7.242 35.312 24.922 1 97.31 102 VAL A N 1
ATOM 801 C CA . VAL A 1 102 ? 6.684 34.188 24.156 1 97.31 102 VAL A CA 1
ATOM 802 C C . VAL A 1 102 ? 7.293 34.156 22.766 1 97.31 102 VAL A C 1
ATOM 804 O O . VAL A 1 102 ? 7.328 35.188 22.062 1 97.31 102 VAL A O 1
ATOM 807 N N . GLY A 1 103 ? 7.883 33 22.391 1 95.25 103 GLY A N 1
ATOM 808 C CA . GLY A 1 103 ? 8.422 32.781 21.062 1 95.25 103 GLY A CA 1
ATOM 809 C C . GLY A 1 103 ? 7.719 31.688 20.297 1 95.25 103 GLY A C 1
ATOM 810 O O . GLY A 1 103 ? 6.914 30.953 20.859 1 95.25 103 GLY A O 1
ATOM 811 N N . MET A 1 104 ? 7.938 31.641 19 1 93.44 104 MET A N 1
ATOM 812 C CA . MET A 1 104 ? 7.34 30.625 18.141 1 93.44 104 MET A CA 1
ATOM 813 C C . MET A 1 104 ? 8.328 30.172 17.078 1 93.44 104 MET A C 1
ATOM 815 O O . MET A 1 104 ? 9.148 30.953 16.594 1 93.44 104 MET A O 1
ATOM 819 N N . THR A 1 105 ? 8.336 28.906 16.734 1 89.69 105 THR A N 1
ATOM 820 C CA . THR A 1 105 ? 9.133 28.359 15.633 1 89.69 105 THR A CA 1
ATOM 821 C C . THR A 1 105 ? 8.414 27.172 14.992 1 89.69 105 THR A C 1
ATOM 823 O O . THR A 1 105 ? 7.77 26.391 15.68 1 89.69 105 THR A O 1
ATOM 826 N N . SER A 1 106 ? 8.281 27.438 13.719 1 84.12 106 SER A N 1
ATOM 827 C CA . SER A 1 106 ? 7.703 26.344 12.945 1 84.12 106 SER A CA 1
ATOM 828 C C . SER A 1 106 ? 8.445 26.141 11.625 1 84.12 106 SER A C 1
ATOM 830 O O . SER A 1 106 ? 9.078 27.078 11.117 1 84.12 106 SER A O 1
ATOM 832 N N . GLY A 1 107 ? 8.938 25.141 11.305 1 74.06 107 GLY A N 1
ATOM 833 C CA . GLY A 1 107 ? 9.562 24.875 10.023 1 74.06 107 GLY A CA 1
ATOM 834 C C . GLY A 1 107 ? 11.07 25.016 10.055 1 74.06 107 GLY A C 1
ATOM 835 O O . GLY A 1 107 ? 11.672 25.125 11.125 1 74.06 107 GLY A O 1
ATOM 836 N N . GLU A 1 108 ? 11.656 25.062 9 1 72.06 108 GLU A N 1
ATOM 837 C CA . GLU A 1 108 ? 13.109 25.062 8.844 1 72.06 108 GLU A CA 1
ATOM 838 C C . GLU A 1 108 ? 13.773 24.094 9.82 1 72.06 108 GLU A C 1
ATOM 840 O O . GLU A 1 108 ? 14.055 24.453 10.961 1 72.06 108 GLU A O 1
ATOM 845 N N . TYR A 1 109 ? 14.164 23.031 9.461 1 79.06 109 TYR A N 1
ATOM 846 C CA . TYR A 1 109 ? 14.586 21.953 10.344 1 79.06 109 TYR A CA 1
ATOM 847 C C . TYR A 1 109 ? 16.078 22.031 10.633 1 79.06 109 TYR A C 1
ATOM 849 O O . TYR A 1 109 ? 16.531 21.672 11.719 1 79.06 109 TYR A O 1
ATOM 857 N N . ASP A 1 110 ? 16.766 22.547 9.672 1 78.69 110 ASP A N 1
ATOM 858 C CA . ASP A 1 110 ? 18.219 22.516 9.867 1 78.69 110 ASP A CA 1
ATOM 859 C C . ASP A 1 110 ? 18.703 23.781 10.586 1 78.69 110 ASP A C 1
ATOM 861 O O . ASP A 1 110 ? 19.469 24.562 10.023 1 78.69 110 ASP A O 1
ATOM 865 N N . SER A 1 111 ? 18.203 23.984 11.797 1 80.56 111 SER A N 1
ATOM 866 C CA . SER A 1 111 ? 18.547 25.156 12.586 1 80.56 111 SER A CA 1
ATOM 867 C C . SER A 1 111 ? 18.422 24.875 14.078 1 80.56 111 SER A C 1
ATOM 869 O O . SER A 1 111 ? 17.641 24.016 14.5 1 80.56 111 SER A O 1
ATOM 871 N N . GLU A 1 112 ? 19.25 25.531 14.867 1 81.25 112 GLU A N 1
ATOM 872 C CA . GLU A 1 112 ? 19.219 25.422 16.328 1 81.25 112 GLU A CA 1
ATOM 873 C C . GLU A 1 112 ? 18.281 26.469 16.938 1 81.25 112 GLU A C 1
ATOM 875 O O . GLU A 1 112 ? 17.922 26.375 18.109 1 81.25 112 GLU A O 1
ATOM 880 N N . ASP A 1 113 ? 17.844 27.328 16.094 1 84.62 113 ASP A N 1
ATOM 881 C CA . ASP A 1 113 ? 16.969 28.406 16.531 1 84.62 113 ASP A CA 1
ATOM 882 C C . ASP A 1 113 ? 17.469 29.047 17.828 1 84.62 113 ASP A C 1
ATOM 884 O O . ASP A 1 113 ? 16.703 29.172 18.781 1 84.62 113 ASP A O 1
ATOM 888 N N . ASN A 1 114 ? 18.688 29.484 17.938 1 87.25 114 ASN A N 1
ATOM 889 C CA . ASN A 1 114 ? 19.359 29.984 19.125 1 87.25 114 ASN A CA 1
ATOM 890 C C . ASN A 1 114 ? 18.688 31.234 19.656 1 87.25 114 ASN A C 1
ATOM 892 O O . ASN A 1 114 ? 18.828 31.562 20.844 1 87.25 114 ASN A O 1
ATOM 896 N N . TYR A 1 115 ? 17.922 31.906 18.859 1 86.25 115 TYR A N 1
ATOM 897 C CA . TYR A 1 115 ? 17.203 33.094 19.297 1 86.25 115 TYR A CA 1
ATOM 898 C C . TYR A 1 115 ? 16.172 32.75 20.375 1 86.25 115 TYR A C 1
ATOM 900 O O . TYR A 1 115 ? 15.781 33.625 21.156 1 86.25 115 TYR A O 1
ATOM 908 N N . LEU A 1 116 ? 15.82 31.562 20.5 1 92.12 116 LEU A N 1
ATOM 909 C CA . LEU A 1 116 ? 14.797 31.125 21.438 1 92.12 116 LEU A CA 1
ATOM 910 C C . LEU A 1 116 ? 15.352 31.047 22.859 1 92.12 116 LEU A C 1
ATOM 912 O O . LEU A 1 116 ? 14.594 30.922 23.828 1 92.12 116 LEU A O 1
ATOM 916 N N . LYS A 1 117 ? 16.625 31.234 23.016 1 93.12 117 LYS A N 1
ATOM 917 C CA . LYS A 1 117 ? 17.281 31.234 24.328 1 93.12 117 LYS A CA 1
ATOM 918 C C . LYS A 1 117 ? 16.688 32.312 25.234 1 93.12 117 LYS A C 1
ATOM 920 O O . LYS A 1 117 ? 16.625 32.125 26.453 1 93.12 117 LYS A O 1
ATOM 925 N N . ASN A 1 118 ? 16.172 33.344 24.625 1 93.88 118 ASN A N 1
ATOM 926 C CA . ASN A 1 118 ? 15.719 34.5 25.391 1 93.88 118 ASN A CA 1
ATOM 927 C C . ASN A 1 118 ? 14.211 34.438 25.609 1 93.88 118 ASN A C 1
ATOM 929 O O . ASN A 1 118 ? 13.625 35.406 26.094 1 93.88 118 ASN A O 1
ATOM 933 N N . TYR A 1 119 ? 13.625 33.375 25.312 1 96.62 119 TYR A N 1
ATOM 934 C CA . TYR A 1 119 ? 12.18 33.281 25.469 1 96.62 119 TYR A CA 1
ATOM 935 C C . TYR A 1 119 ? 11.836 32.281 26.578 1 96.62 119 TYR A C 1
ATOM 937 O O . TYR A 1 119 ? 12.609 31.359 26.859 1 96.62 119 TYR A O 1
ATOM 945 N N . ASP A 1 120 ? 10.734 32.5 27.25 1 97.5 120 ASP A N 1
ATOM 946 C CA . ASP A 1 120 ? 10.297 31.672 28.375 1 97.5 120 ASP A CA 1
ATOM 947 C C . ASP A 1 120 ? 9.297 30.625 27.922 1 97.5 120 ASP A C 1
ATOM 949 O O . ASP A 1 120 ? 9.25 29.516 28.484 1 97.5 120 ASP A O 1
ATOM 953 N N . ILE A 1 121 ? 8.43 30.984 27.016 1 98.12 121 ILE A N 1
ATOM 954 C CA . ILE A 1 121 ? 7.434 30.078 26.453 1 98.12 121 ILE A CA 1
ATOM 955 C C . ILE A 1 121 ? 7.648 29.969 24.938 1 98.12 121 ILE A C 1
ATOM 957 O O . ILE A 1 121 ? 7.641 30.969 24.234 1 98.12 121 ILE A O 1
ATOM 961 N N . ILE A 1 122 ? 7.863 28.766 24.469 1 97.88 122 ILE A N 1
ATOM 962 C CA . ILE A 1 122 ? 8.086 28.547 23.047 1 97.88 122 ILE A CA 1
ATOM 963 C C . ILE A 1 122 ? 6.957 27.672 22.469 1 97.88 122 ILE A C 1
ATOM 965 O O . ILE A 1 122 ? 6.684 26.594 22.984 1 97.88 122 ILE A O 1
ATOM 969 N N . VAL A 1 123 ? 6.254 28.125 21.469 1 97.44 123 VAL A N 1
ATOM 970 C CA . VAL A 1 123 ? 5.227 27.375 20.766 1 97.44 123 VAL A CA 1
ATOM 971 C C . VAL A 1 123 ? 5.801 26.797 19.469 1 97.44 123 VAL A C 1
ATOM 973 O O . VAL A 1 123 ? 6.398 27.516 18.672 1 97.44 123 VAL A O 1
ATOM 976 N N . THR A 1 124 ? 5.652 25.516 19.266 1 96.56 124 THR A N 1
ATOM 977 C CA . THR A 1 124 ? 6.254 24.875 18.109 1 96.56 124 THR A CA 1
ATOM 978 C C . THR A 1 124 ? 5.441 23.656 17.688 1 96.56 124 THR A C 1
ATOM 980 O O . THR A 1 124 ? 4.387 23.375 18.25 1 96.56 124 THR A O 1
ATOM 983 N N . THR A 1 125 ? 5.805 22.984 16.609 1 95.31 125 THR A N 1
ATOM 984 C CA . THR A 1 125 ? 5.172 21.75 16.156 1 95.31 125 THR A CA 1
ATOM 985 C C . THR A 1 125 ? 5.945 20.531 16.641 1 95.31 125 THR A C 1
ATOM 987 O O . THR A 1 125 ? 7.102 20.656 17.062 1 95.31 125 THR A O 1
ATOM 990 N N . TYR A 1 126 ? 5.297 19.422 16.625 1 96.81 126 TYR A N 1
ATOM 991 C CA . TYR A 1 126 ? 5.949 18.188 17.031 1 96.81 126 TYR A CA 1
ATOM 992 C C . TYR A 1 126 ? 7.203 17.938 16.203 1 96.81 126 TYR A C 1
ATOM 994 O O . TYR A 1 126 ? 8.258 17.578 16.734 1 96.81 126 TYR A O 1
ATOM 1002 N N . GLU A 1 127 ? 7.109 18.125 14.93 1 95.31 127 GLU A N 1
ATOM 1003 C CA . GLU A 1 127 ? 8.227 17.875 14.023 1 95.31 127 GLU A CA 1
ATOM 1004 C C . GLU A 1 127 ? 9.398 18.812 14.32 1 95.31 127 GLU A C 1
ATOM 1006 O O . GLU A 1 127 ? 10.555 18.391 14.336 1 95.31 127 GLU A O 1
ATOM 1011 N N . LYS A 1 128 ? 9.062 20.047 14.539 1 95.38 128 LYS A N 1
ATOM 1012 C CA . LYS A 1 128 ? 10.117 21.031 14.805 1 95.38 128 LYS A CA 1
ATOM 1013 C C . LYS A 1 128 ? 10.812 20.734 16.125 1 95.38 128 LYS A C 1
ATOM 1015 O O . LYS A 1 128 ? 12.031 20.859 16.234 1 95.38 128 LYS A O 1
ATOM 1020 N N . LEU A 1 129 ? 10.078 20.359 17.141 1 96.81 129 LEU A N 1
ATOM 1021 C CA . LEU A 1 129 ? 10.695 20.016 18.406 1 96.81 129 LEU A CA 1
ATOM 1022 C C . LEU A 1 129 ? 11.602 18.797 18.25 1 96.81 129 LEU A C 1
ATOM 1024 O O . LEU A 1 129 ? 12.703 18.766 18.812 1 96.81 129 LEU A O 1
ATOM 1028 N N . ASP A 1 130 ? 11.062 17.797 17.562 1 96.75 130 ASP A N 1
ATOM 1029 C CA . ASP A 1 130 ? 11.859 16.609 17.281 1 96.75 130 ASP A CA 1
ATOM 1030 C C . ASP A 1 130 ? 13.156 16.969 16.562 1 96.75 130 ASP A C 1
ATOM 1032 O O . ASP A 1 130 ? 14.219 16.438 16.891 1 96.75 130 ASP A O 1
ATOM 1036 N N . SER A 1 131 ? 13.055 17.844 15.648 1 96.12 131 SER A N 1
ATOM 1037 C CA . SER A 1 131 ? 14.219 18.328 14.914 1 96.12 131 SER A CA 1
ATOM 1038 C C . SER A 1 131 ? 15.18 19.078 15.836 1 96.12 131 SER A C 1
ATOM 1040 O O . SER A 1 131 ? 16.391 18.875 15.766 1 96.12 131 SER A O 1
ATOM 1042 N N . LEU A 1 132 ? 14.68 19.938 16.672 1 96.06 132 LEU A N 1
ATOM 1043 C CA . LEU A 1 132 ? 15.492 20.703 17.594 1 96.06 132 LEU A CA 1
ATOM 1044 C C . LEU A 1 132 ? 16.281 19.781 18.516 1 96.06 132 LEU A C 1
ATOM 1046 O O . LEU A 1 132 ? 17.469 20.016 18.781 1 96.06 132 LEU A O 1
ATOM 1050 N N . TRP A 1 133 ? 15.672 18.797 18.969 1 95.81 133 TRP A N 1
ATOM 1051 C CA . TRP A 1 133 ? 16.375 17.844 19.828 1 95.81 133 TRP A CA 1
ATOM 1052 C C . TRP A 1 133 ? 17.547 17.219 19.094 1 95.81 133 TRP A C 1
ATOM 1054 O O . TRP A 1 133 ? 18.594 16.953 19.703 1 95.81 133 TRP A O 1
ATOM 1064 N N . ARG A 1 134 ? 17.328 16.953 17.844 1 95 134 ARG A N 1
ATOM 1065 C CA . ARG A 1 134 ? 18.391 16.344 17.047 1 95 134 ARG A CA 1
ATOM 1066 C C . ARG A 1 134 ? 19.594 17.281 16.922 1 95 134 ARG A C 1
ATOM 1068 O O . ARG A 1 134 ? 20.719 16.828 16.766 1 95 134 ARG A O 1
ATOM 1075 N N . HIS A 1 135 ? 19.391 18.594 17.016 1 94.31 135 HIS A N 1
ATOM 1076 C CA . HIS A 1 135 ? 20.453 19.594 16.938 1 94.31 135 HIS A CA 1
ATOM 1077 C C . HIS A 1 135 ? 21.047 19.875 18.312 1 94.31 135 HIS A C 1
ATOM 1079 O O . HIS A 1 135 ? 22.141 20.422 18.406 1 94.31 135 HIS A O 1
ATOM 1085 N N . ARG A 1 136 ? 20.406 19.656 19.328 1 92.81 136 ARG A N 1
ATOM 1086 C CA . ARG A 1 136 ? 20.859 19.766 20.719 1 92.81 136 ARG A CA 1
ATOM 1087 C C . ARG A 1 136 ? 21.234 21.203 21.047 1 92.81 136 ARG A C 1
ATOM 1089 O O . ARG A 1 136 ? 22.328 21.453 21.562 1 92.81 136 ARG A O 1
ATOM 1096 N N . PRO A 1 137 ? 20.375 22.078 20.75 1 92.44 137 PRO A N 1
ATOM 1097 C CA . PRO A 1 137 ? 20.719 23.438 21.188 1 92.44 137 PRO A CA 1
ATOM 1098 C C . PRO A 1 137 ? 20.797 23.562 22.703 1 92.44 137 PRO A C 1
ATOM 1100 O O . PRO A 1 137 ? 20.016 22.938 23.422 1 92.44 137 PRO A O 1
ATOM 1103 N N . GLY A 1 138 ? 21.656 24.359 23.25 1 92.69 138 GLY A N 1
ATOM 1104 C CA . GLY A 1 138 ? 21.875 24.5 24.672 1 92.69 138 GLY A CA 1
ATOM 1105 C C . GLY A 1 138 ? 20.641 24.938 25.438 1 92.69 138 GLY A C 1
ATOM 1106 O O . GLY A 1 138 ? 20.391 24.453 26.547 1 92.69 138 GLY A O 1
ATOM 1107 N N . TRP A 1 139 ? 19.875 25.828 24.812 1 94.31 139 TRP A N 1
ATOM 1108 C CA . TRP A 1 139 ? 18.703 26.391 25.516 1 94.31 139 TRP A CA 1
ATOM 1109 C C . TRP A 1 139 ? 17.656 25.312 25.75 1 94.31 139 TRP A C 1
ATOM 1111 O O . TRP A 1 139 ? 16.812 25.453 26.641 1 94.31 139 TRP A O 1
ATOM 1121 N N . LEU A 1 140 ? 17.656 24.281 25 1 94.25 140 LEU A N 1
ATOM 1122 C CA . LEU A 1 140 ? 16.672 23.219 25.125 1 94.25 140 LEU A CA 1
ATOM 1123 C C . LEU A 1 140 ? 16.844 22.469 26.453 1 94.25 140 LEU A C 1
ATOM 1125 O O . LEU A 1 140 ? 15.883 21.891 26.953 1 94.25 140 LEU A O 1
ATOM 1129 N N . GLU A 1 141 ? 18 22.484 27.016 1 94.12 141 GLU A N 1
ATOM 1130 C CA . GLU A 1 141 ? 18.266 21.859 28.297 1 94.12 141 GLU A CA 1
ATOM 1131 C C . GLU A 1 141 ? 17.562 22.578 29.438 1 94.12 141 GLU A C 1
ATOM 1133 O O . GLU A 1 141 ? 17.312 22 30.5 1 94.12 141 GLU A O 1
ATOM 1138 N N . GLU A 1 142 ? 17.234 23.781 29.141 1 96 142 GLU A N 1
ATOM 1139 C CA . GLU A 1 142 ? 16.578 24.594 30.156 1 96 142 GLU A CA 1
ATOM 1140 C C . GLU A 1 142 ? 15.078 24.328 30.203 1 96 142 GLU A C 1
ATOM 1142 O O . GLU A 1 142 ? 14.398 24.703 31.156 1 96 142 GLU A O 1
ATOM 1147 N N . VAL A 1 143 ? 14.609 23.688 29.234 1 97.5 143 VAL A N 1
ATOM 1148 C CA . VAL A 1 143 ? 13.18 23.406 29.172 1 97.5 143 VAL A CA 1
ATOM 1149 C C . VAL A 1 143 ? 12.82 22.344 30.219 1 97.5 143 VAL A C 1
ATOM 1151 O O . VAL A 1 143 ? 13.375 21.25 30.219 1 97.5 143 VAL A O 1
ATOM 1154 N N . ASN A 1 144 ? 11.953 22.672 31.125 1 97.5 144 ASN A N 1
ATOM 1155 C CA . ASN A 1 144 ? 11.633 21.734 32.219 1 97.5 144 ASN A CA 1
ATOM 1156 C C . ASN A 1 144 ? 10.125 21.484 32.281 1 97.5 144 ASN A C 1
ATOM 1158 O O . ASN A 1 144 ? 9.648 20.859 33.25 1 97.5 144 ASN A O 1
ATOM 1162 N N . TYR A 1 145 ? 9.383 21.984 31.297 1 98 145 TYR A N 1
ATOM 1163 C CA . TYR A 1 145 ? 7.949 21.734 31.25 1 98 145 TYR A CA 1
ATOM 1164 C C . TYR A 1 145 ? 7.465 21.656 29.797 1 98 145 TYR A C 1
ATOM 1166 O O . TYR A 1 145 ? 7.652 22.594 29.031 1 98 145 TYR A O 1
ATOM 1174 N N . PHE A 1 146 ? 6.863 20.531 29.422 1 98.5 146 PHE A N 1
ATOM 1175 C CA . PHE A 1 146 ? 6.348 20.312 28.078 1 98.5 146 PHE A CA 1
ATOM 1176 C C . PHE A 1 146 ? 4.828 20.203 28.094 1 98.5 146 PHE A C 1
ATOM 1178 O O . PHE A 1 146 ? 4.258 19.547 28.969 1 98.5 146 PHE A O 1
ATOM 1185 N N . ILE A 1 147 ? 4.176 20.859 27.172 1 98.62 147 ILE A N 1
ATOM 1186 C CA . ILE A 1 147 ? 2.744 20.719 26.938 1 98.62 147 ILE A CA 1
ATOM 1187 C C . ILE A 1 147 ? 2.504 20.094 25.562 1 98.62 147 ILE A C 1
ATOM 1189 O O . ILE A 1 147 ? 2.811 20.703 24.531 1 98.62 147 ILE A O 1
ATOM 1193 N N . LEU A 1 148 ? 1.998 18.891 25.547 1 98.44 148 LEU A N 1
ATOM 1194 C CA . LEU A 1 148 ? 1.701 18.188 24.312 1 98.44 148 LEU A CA 1
ATOM 1195 C C . LEU A 1 148 ? 0.233 18.344 23.938 1 98.44 148 LEU A C 1
ATOM 1197 O O . LEU A 1 148 ? -0.638 17.703 24.531 1 98.44 148 LEU A O 1
ATOM 1201 N N . ASP A 1 149 ? 0.01 19.125 22.953 1 96.31 149 ASP A N 1
ATOM 1202 C CA . ASP A 1 149 ? -1.358 19.391 22.516 1 96.31 149 ASP A CA 1
ATOM 1203 C C . ASP A 1 149 ? -1.826 18.344 21.5 1 96.31 149 ASP A C 1
ATOM 1205 O O . ASP A 1 149 ? -1.028 17.828 20.719 1 96.31 149 ASP A O 1
ATOM 1209 N N . GLU A 1 150 ? -3.121 17.938 21.578 1 94.19 150 GLU A N 1
ATOM 1210 C CA . GLU A 1 150 ? -3.775 16.969 20.703 1 94.19 150 GLU A CA 1
ATOM 1211 C C . GLU A 1 150 ? -3 15.656 20.641 1 94.19 150 GLU A C 1
ATOM 1213 O O . GLU A 1 150 ? -2.67 15.172 19.547 1 94.19 150 GLU A O 1
ATOM 1218 N N . LEU A 1 151 ? -2.775 15.094 21.766 1 96.38 151 LEU A N 1
ATOM 1219 C CA . LEU A 1 151 ? -1.975 13.883 21.906 1 96.38 151 LEU A CA 1
ATOM 1220 C C . LEU A 1 151 ? -2.592 12.727 21.125 1 96.38 151 LEU A C 1
ATOM 1222 O O . LEU A 1 151 ? -1.892 11.781 20.75 1 96.38 151 LEU A O 1
ATOM 1226 N N . HIS A 1 152 ? -3.908 12.789 20.859 1 93.75 152 HIS A N 1
ATOM 1227 C CA . HIS A 1 152 ? -4.598 11.703 20.172 1 93.75 152 HIS A CA 1
ATOM 1228 C C . HIS A 1 152 ? -4.062 11.508 18.75 1 93.75 152 HIS A C 1
ATOM 1230 O O . HIS A 1 152 ? -4.27 10.461 18.141 1 93.75 152 HIS A O 1
ATOM 1236 N N . TYR A 1 153 ? -3.285 12.492 18.25 1 93.69 153 TYR A N 1
ATOM 1237 C CA . TYR A 1 153 ? -2.645 12.367 16.938 1 93.69 153 TYR A CA 1
ATOM 1238 C C . TYR A 1 153 ? -1.623 11.234 16.938 1 93.69 153 TYR A C 1
ATOM 1240 O O . TYR A 1 153 ? -1.165 10.797 15.883 1 93.69 153 TYR A O 1
ATOM 1248 N N . LEU A 1 154 ? -1.312 10.75 18.094 1 95.81 154 LEU A N 1
ATOM 1249 C CA . LEU A 1 154 ? -0.457 9.57 18.203 1 95.81 154 LEU A CA 1
ATOM 1250 C C . LEU A 1 154 ? -1.021 8.406 17.406 1 95.81 154 LEU A C 1
ATOM 1252 O O . LEU A 1 154 ? -0.267 7.559 16.922 1 95.81 154 LEU A O 1
ATOM 1256 N N . ASN A 1 155 ? -2.307 8.438 17.188 1 92.69 155 ASN A N 1
ATOM 1257 C CA . ASN A 1 155 ? -2.992 7.363 16.484 1 92.69 155 ASN A CA 1
ATOM 1258 C C . ASN A 1 155 ? -3.016 7.609 14.977 1 92.69 155 ASN A C 1
ATOM 1260 O O . ASN A 1 155 ? -3.516 6.781 14.211 1 92.69 155 ASN A O 1
ATOM 1264 N N . ASP A 1 156 ? -2.48 8.688 14.523 1 90.5 156 ASP A N 1
ATOM 1265 C CA . ASP A 1 156 ? -2.42 8.984 13.102 1 90.5 156 ASP A CA 1
ATOM 1266 C C . ASP A 1 156 ? -1.301 8.203 12.422 1 90.5 156 ASP A C 1
ATOM 1268 O O . ASP A 1 156 ? -0.164 8.188 12.898 1 90.5 156 ASP A O 1
ATOM 1272 N N . PRO A 1 157 ? -1.562 7.586 11.328 1 85.31 157 PRO A N 1
ATOM 1273 C CA . PRO A 1 157 ? -0.552 6.746 10.68 1 85.31 157 PRO A CA 1
ATOM 1274 C C . PRO A 1 157 ? 0.664 7.543 10.211 1 85.31 157 PRO A C 1
ATOM 1276 O O . PRO A 1 157 ? 1.777 7.012 10.18 1 85.31 157 PRO A O 1
ATOM 1279 N N . SER A 1 158 ? 0.518 8.758 9.844 1 86.94 158 SER A N 1
ATOM 1280 C CA . SER A 1 158 ? 1.61 9.547 9.281 1 86.94 158 SER A CA 1
ATOM 1281 C C . SER A 1 158 ? 2.301 10.375 10.359 1 86.94 158 SER A C 1
ATOM 1283 O O . SER A 1 158 ? 3.531 10.383 10.453 1 86.94 158 SER A O 1
ATOM 1285 N N . ARG A 1 159 ? 1.512 11.016 11.25 1 90.88 159 ARG A N 1
ATOM 1286 C CA . ARG A 1 159 ? 2.068 11.938 12.234 1 90.88 159 ARG A CA 1
ATOM 1287 C C . ARG A 1 159 ? 2.314 11.234 13.57 1 90.88 159 ARG A C 1
ATOM 1289 O O . ARG A 1 159 ? 3.137 11.688 14.367 1 90.88 159 ARG A O 1
ATOM 1296 N N . GLY A 1 160 ? 1.697 10.156 13.789 1 95.44 160 GLY A N 1
ATOM 1297 C CA . GLY A 1 160 ? 1.707 9.453 15.062 1 95.44 160 GLY A CA 1
ATOM 1298 C C . GLY A 1 160 ? 3.104 9.109 15.539 1 95.44 160 GLY A C 1
ATOM 1299 O O . GLY A 1 160 ? 3.441 9.336 16.703 1 95.44 160 GLY A O 1
ATOM 1300 N N . PRO A 1 161 ? 3.945 8.609 14.633 1 96.25 161 PRO A N 1
ATOM 1301 C CA . PRO A 1 161 ? 5.297 8.242 15.047 1 96.25 161 PRO A CA 1
ATOM 1302 C C . PRO A 1 161 ? 6.074 9.406 15.648 1 96.25 161 PRO A C 1
ATOM 1304 O O . PRO A 1 161 ? 6.77 9.242 16.656 1 96.25 161 PRO A O 1
ATOM 1307 N N . VAL A 1 162 ? 5.93 10.625 15.117 1 96.88 162 VAL A N 1
ATOM 1308 C CA . VAL A 1 162 ? 6.648 11.789 15.625 1 96.88 162 VAL A CA 1
ATOM 1309 C C . VAL A 1 162 ? 6.074 12.211 16.969 1 96.88 162 VAL A C 1
ATOM 1311 O O . VAL A 1 162 ? 6.82 12.555 17.891 1 96.88 162 VAL A O 1
ATOM 1314 N N . VAL A 1 163 ? 4.738 12.125 17.094 1 97.75 163 VAL A N 1
ATOM 1315 C CA . VAL A 1 163 ? 4.086 12.453 18.359 1 97.75 163 VAL A CA 1
ATOM 1316 C C . VAL A 1 163 ? 4.594 11.523 19.453 1 97.75 163 VAL A C 1
ATOM 1318 O O . VAL A 1 163 ? 4.902 11.969 20.562 1 97.75 163 VAL A O 1
ATOM 1321 N N . GLU A 1 164 ? 4.66 10.273 19.125 1 97.62 164 GLU A N 1
ATOM 1322 C CA . GLU A 1 164 ? 5.141 9.289 20.094 1 97.62 164 GLU A CA 1
ATOM 1323 C C . GLU A 1 164 ? 6.605 9.539 20.438 1 97.62 164 GLU A C 1
ATOM 1325 O O . GLU A 1 164 ? 6.988 9.453 21.609 1 97.62 164 GLU A O 1
ATOM 1330 N N . SER A 1 165 ? 7.426 9.828 19.469 1 96.88 165 SER A N 1
ATOM 1331 C CA . SER A 1 165 ? 8.836 10.117 19.703 1 96.88 165 SER A CA 1
ATOM 1332 C C . SER A 1 165 ? 9.016 11.297 20.656 1 96.88 165 SER A C 1
ATOM 1334 O O . SER A 1 165 ? 9.82 11.234 21.578 1 96.88 165 SER A O 1
ATOM 1336 N N . VAL A 1 166 ? 8.281 12.32 20.422 1 97.81 166 VAL A N 1
ATOM 1337 C CA . VAL A 1 166 ? 8.352 13.531 21.234 1 97.81 166 VAL A CA 1
ATOM 1338 C C . VAL A 1 166 ? 7.871 13.219 22.656 1 97.81 166 VAL A C 1
ATOM 1340 O O . VAL A 1 166 ? 8.477 13.664 23.625 1 97.81 166 VAL A O 1
ATOM 1343 N N . ALA A 1 167 ? 6.836 12.438 22.766 1 98.12 167 ALA A N 1
ATOM 1344 C CA . ALA A 1 167 ? 6.277 12.102 24.078 1 98.12 167 ALA A CA 1
ATOM 1345 C C . ALA A 1 167 ? 7.273 11.297 24.906 1 98.12 167 ALA A C 1
ATOM 1347 O O . ALA A 1 167 ? 7.387 11.5 26.109 1 98.12 167 ALA A O 1
ATOM 1348 N N . VAL A 1 168 ? 7.965 10.375 24.25 1 97.12 168 VAL A N 1
ATOM 1349 C CA . VAL A 1 168 ? 8.93 9.531 24.922 1 97.12 168 VAL A CA 1
ATOM 1350 C C . VAL A 1 168 ? 10.016 10.391 25.562 1 97.12 168 VAL A C 1
ATOM 1352 O O . VAL A 1 168 ? 10.445 10.133 26.688 1 97.12 168 VAL A O 1
ATOM 1355 N N . ARG A 1 169 ? 10.414 11.43 24.922 1 95.44 169 ARG A N 1
ATOM 1356 C CA . ARG A 1 169 ? 11.461 12.297 25.453 1 95.44 169 ARG A CA 1
ATOM 1357 C C . ARG A 1 169 ? 10.898 13.297 26.453 1 95.44 169 ARG A C 1
ATOM 1359 O O . ARG A 1 169 ? 11.523 13.578 27.469 1 95.44 169 ARG A O 1
ATOM 1366 N N . ALA A 1 170 ? 9.758 13.781 26.156 1 96.62 170 ALA A N 1
ATOM 1367 C CA . ALA A 1 170 ? 9.148 14.82 26.984 1 96.62 170 ALA A CA 1
ATOM 1368 C C . ALA A 1 170 ? 8.742 14.266 28.344 1 96.62 170 ALA A C 1
ATOM 1370 O O . ALA A 1 170 ? 8.742 14.992 29.344 1 96.62 170 ALA A O 1
ATOM 1371 N N . LYS A 1 171 ? 8.422 12.969 28.422 1 95.12 171 LYS A N 1
ATOM 1372 C CA . LYS A 1 171 ? 7.855 12.414 29.641 1 95.12 171 LYS A CA 1
ATOM 1373 C C . LYS A 1 171 ? 8.914 12.273 30.734 1 95.12 171 LYS A C 1
ATOM 1375 O O . LYS A 1 171 ? 8.617 11.852 31.844 1 95.12 171 LYS A O 1
ATOM 1380 N N . ARG A 1 172 ? 10.109 12.727 30.422 1 92.69 172 ARG A N 1
ATOM 1381 C CA . ARG A 1 172 ? 11.195 12.695 31.391 1 92.69 172 ARG A CA 1
ATOM 1382 C C . ARG A 1 172 ? 11.219 13.969 32.219 1 92.69 172 ARG A C 1
ATOM 1384 O O . ARG A 1 172 ? 11.945 14.047 33.219 1 92.69 172 ARG A O 1
ATOM 1391 N N . ARG A 1 173 ? 10.5 14.977 31.859 1 95.25 173 ARG A N 1
ATOM 1392 C CA . ARG A 1 173 ? 10.375 16.266 32.531 1 95.25 173 ARG A CA 1
ATOM 1393 C C . ARG A 1 173 ? 8.914 16.562 32.875 1 95.25 173 ARG A C 1
ATOM 1395 O O . ARG A 1 173 ? 8.055 15.68 32.781 1 95.25 173 ARG A O 1
ATOM 1402 N N . GLY A 1 174 ? 8.68 17.812 33.406 1 96.56 174 GLY A N 1
ATOM 1403 C CA . GLY A 1 174 ? 7.293 18.188 33.625 1 96.56 174 GLY A CA 1
ATOM 1404 C C . GLY A 1 174 ? 6.438 18.109 32.375 1 96.56 174 GLY A C 1
ATOM 1405 O O . GLY A 1 174 ? 6.898 18.422 31.281 1 96.56 174 GLY A O 1
ATOM 1406 N N . LEU A 1 175 ? 5.195 17.656 32.594 1 97.88 175 LEU A N 1
ATOM 1407 C CA . LEU A 1 175 ? 4.434 17.328 31.406 1 97.88 175 LEU A CA 1
ATOM 1408 C C . LEU A 1 175 ? 2.943 17.562 31.625 1 97.88 175 LEU A C 1
ATOM 1410 O O . LEU A 1 175 ? 2.406 17.25 32.688 1 97.88 175 LEU A O 1
ATOM 1414 N N . LEU A 1 176 ? 2.373 18.219 30.688 1 98.5 176 LEU A N 1
ATOM 1415 C CA . LEU A 1 176 ? 0.926 18.312 30.531 1 98.5 176 LEU A CA 1
ATOM 1416 C C . LEU A 1 176 ? 0.507 17.844 29.141 1 98.5 176 LEU A C 1
ATOM 1418 O O . LEU A 1 176 ? 0.928 18.406 28.141 1 98.5 176 LEU A O 1
ATOM 1422 N N . ALA A 1 177 ? -0.228 16.781 29.094 1 98.38 177 ALA A N 1
ATOM 1423 C CA . ALA A 1 177 ? -0.704 16.281 27.812 1 98.38 177 ALA A CA 1
ATOM 1424 C C . ALA A 1 177 ? -2.195 16.531 27.625 1 98.38 177 ALA A C 1
ATOM 1426 O O . ALA A 1 177 ? -2.998 16.219 28.516 1 98.38 177 ALA A O 1
ATOM 1427 N N . LEU A 1 178 ? -2.512 17.156 26.562 1 97.38 178 LEU A N 1
ATOM 1428 C CA . LEU A 1 178 ? -3.896 17.484 26.234 1 97.38 178 LEU A CA 1
ATOM 1429 C C . LEU A 1 178 ? -4.387 16.625 25.062 1 97.38 178 LEU A C 1
ATOM 1431 O O . LEU A 1 178 ? -3.691 16.484 24.047 1 97.38 178 LEU A O 1
ATOM 1435 N N . SER A 1 179 ? -5.539 16.031 25.203 1 94.75 179 SER A N 1
ATOM 1436 C CA . SER A 1 179 ? -6.086 15.188 24.156 1 94.75 179 SER A CA 1
ATOM 1437 C C . SER A 1 179 ? -7.602 15.336 24.062 1 94.75 179 SER A C 1
ATOM 1439 O O . SER A 1 179 ? -8.25 15.766 25.016 1 94.75 179 SER A O 1
ATOM 1441 N N . ALA A 1 180 ? -8.133 15.102 22.844 1 91.25 180 ALA A N 1
ATOM 1442 C CA . ALA A 1 180 ? -9.562 14.812 22.75 1 91.25 180 ALA A CA 1
ATOM 1443 C C . ALA A 1 180 ? -9.914 13.531 23.5 1 91.25 180 ALA A C 1
ATOM 1445 O O . ALA A 1 180 ? -9.031 12.867 24.047 1 91.25 180 ALA A O 1
ATOM 1446 N N . THR A 1 181 ? -11.102 13.242 23.547 1 87.31 181 THR A N 1
ATOM 1447 C CA . THR A 1 181 ? -11.539 12.031 24.234 1 87.31 181 THR A CA 1
ATOM 1448 C C . THR A 1 181 ? -10.867 10.797 23.641 1 87.31 181 THR A C 1
ATOM 1450 O O . THR A 1 181 ? -10.82 10.641 22.422 1 87.31 181 THR A O 1
ATOM 1453 N N . ILE A 1 182 ? -10.297 9.961 24.5 1 90.75 182 ILE A N 1
ATOM 1454 C CA . ILE A 1 182 ? -9.688 8.688 24.109 1 90.75 182 ILE A CA 1
ATOM 1455 C C . ILE A 1 182 ? -10.141 7.586 25.062 1 90.75 182 ILE A C 1
ATOM 1457 O O . ILE A 1 182 ? -10.336 7.836 26.266 1 90.75 182 ILE A O 1
ATOM 1461 N N . SER A 1 183 ? -10.227 6.375 24.562 1 91.19 183 SER A N 1
ATOM 1462 C CA . SER A 1 183 ? -10.797 5.289 25.359 1 91.19 183 SER A CA 1
ATOM 1463 C C . SER A 1 183 ? -9.773 4.723 26.328 1 91.19 183 SER A C 1
ATOM 1465 O O . SER A 1 183 ? -10.133 4.254 27.422 1 91.19 183 SER A O 1
ATOM 1467 N N . ASN A 1 184 ? -8.508 4.762 25.984 1 94.31 184 ASN A N 1
ATOM 1468 C CA . ASN A 1 184 ? -7.492 4.156 26.844 1 94.31 184 ASN A CA 1
ATOM 1469 C C . ASN A 1 184 ? -6.648 5.215 27.547 1 94.31 184 ASN A C 1
ATOM 1471 O O . ASN A 1 184 ? -5.43 5.074 27.641 1 94.31 184 ASN A O 1
ATOM 1475 N N . TYR A 1 185 ? -7.316 6.258 28.062 1 95.12 185 TYR A N 1
ATOM 1476 C CA . TYR A 1 185 ? -6.641 7.367 28.734 1 95.12 185 TYR A CA 1
ATOM 1477 C C . TYR A 1 185 ? -5.887 6.883 29.969 1 95.12 185 TYR A C 1
ATOM 1479 O O . TYR A 1 185 ? -4.84 7.438 30.312 1 95.12 185 TYR A O 1
ATOM 1487 N N . GLN A 1 186 ? -6.289 5.832 30.594 1 96.38 186 GLN A N 1
ATOM 1488 C CA . GLN A 1 186 ? -5.602 5.305 31.766 1 96.38 186 GLN A CA 1
ATOM 1489 C C . GLN A 1 186 ? -4.25 4.699 31.391 1 96.38 186 GLN A C 1
ATOM 1491 O O . GLN A 1 186 ? -3.248 4.934 32.062 1 96.38 186 GLN A O 1
ATOM 1496 N N . GLU A 1 187 ? -4.336 3.984 30.312 1 95.69 187 GLU A N 1
ATOM 1497 C CA . GLU A 1 187 ? -3.102 3.381 29.812 1 95.69 187 GLU A CA 1
ATOM 1498 C C . GLU A 1 187 ? -2.098 4.449 29.391 1 95.69 187 GLU A C 1
ATOM 1500 O O . GLU A 1 187 ? -0.911 4.355 29.719 1 95.69 187 GLU A O 1
ATOM 1505 N N . ILE A 1 188 ? -2.551 5.434 28.719 1 97.06 188 ILE A N 1
ATOM 1506 C CA . ILE A 1 188 ? -1.701 6.516 28.234 1 97.06 188 ILE A CA 1
ATOM 1507 C C . ILE A 1 188 ? -1.145 7.309 29.406 1 97.06 188 ILE A C 1
ATOM 1509 O O . ILE A 1 188 ? 0.024 7.703 29.406 1 97.06 188 ILE A O 1
ATOM 1513 N N . SER A 1 189 ? -1.998 7.516 30.422 1 97.75 189 SER A N 1
ATOM 1514 C CA . SER A 1 189 ? -1.56 8.242 31.609 1 97.75 189 SER A CA 1
ATOM 1515 C C . SER A 1 189 ? -0.473 7.469 32.344 1 97.75 189 SER A C 1
ATOM 1517 O O . SER A 1 189 ? 0.497 8.062 32.844 1 97.75 189 SER A O 1
ATOM 1519 N N . ARG A 1 190 ? -0.633 6.168 32.438 1 97.19 190 ARG A N 1
ATOM 1520 C CA . ARG A 1 190 ? 0.395 5.344 33.062 1 97.19 190 ARG A CA 1
ATOM 1521 C C . ARG A 1 190 ? 1.7 5.402 32.281 1 97.19 190 ARG A C 1
ATOM 1523 O O . ARG A 1 190 ? 2.779 5.52 32.875 1 97.19 190 ARG A O 1
ATOM 1530 N N . TRP A 1 191 ? 1.562 5.336 31 1 97 191 TRP A N 1
ATOM 1531 C CA . TRP A 1 191 ? 2.723 5.395 30.125 1 97 191 TRP A CA 1
ATOM 1532 C C . TRP A 1 191 ? 3.473 6.711 30.297 1 97 191 TRP A C 1
ATOM 1534 O O . TRP A 1 191 ? 4.703 6.738 30.266 1 97 191 TRP A O 1
ATOM 1544 N N . LEU A 1 192 ? 2.762 7.812 30.547 1 97.94 192 LEU A N 1
ATOM 1545 C CA . LEU A 1 192 ? 3.348 9.141 30.672 1 97.94 192 LEU A CA 1
ATOM 1546 C C . LEU A 1 192 ? 3.662 9.469 32.125 1 97.94 192 LEU A C 1
ATOM 1548 O O . LEU A 1 192 ? 4.098 10.578 32.438 1 97.94 192 LEU A O 1
ATOM 1552 N N . HIS A 1 193 ? 3.395 8.57 33.062 1 97.19 193 HIS A N 1
ATOM 1553 C CA . HIS A 1 193 ? 3.6 8.758 34.5 1 97.19 193 HIS A CA 1
ATOM 1554 C C . HIS A 1 193 ? 2.852 9.984 35 1 97.19 193 HIS A C 1
ATOM 1556 O O . HIS A 1 193 ? 3.43 10.828 35.688 1 97.19 193 HIS A O 1
ATOM 1562 N N . ALA A 1 194 ? 1.604 10.039 34.562 1 98.06 194 ALA A N 1
ATOM 1563 C CA . ALA A 1 194 ? 0.787 11.203 34.875 1 98.06 194 ALA A CA 1
ATOM 1564 C C . ALA A 1 194 ? -0.567 10.789 35.469 1 98.06 194 ALA A C 1
ATOM 1566 O O . ALA A 1 194 ? -1.018 9.664 35.25 1 98.06 194 ALA A O 1
ATOM 1567 N N . GLU A 1 195 ? -1.158 11.711 36.219 1 97.31 195 GLU A N 1
ATOM 1568 C CA . GLU A 1 195 ? -2.572 11.578 36.562 1 97.31 195 GLU A CA 1
ATOM 1569 C C . GLU A 1 195 ? -3.461 12.016 35.406 1 97.31 195 GLU A C 1
ATOM 1571 O O . GLU A 1 195 ? -2.973 12.562 34.406 1 97.31 195 GLU A O 1
ATOM 1576 N N . TYR A 1 196 ? -4.777 11.641 35.5 1 97.5 196 TYR A N 1
ATOM 1577 C CA . TYR A 1 196 ? -5.609 11.977 34.375 1 97.5 196 TYR A CA 1
ATOM 1578 C C . TYR A 1 196 ? -6.879 12.695 34.812 1 97.5 196 TYR A C 1
ATOM 1580 O O . TYR A 1 196 ? -7.32 12.547 35.938 1 97.5 196 TYR A O 1
ATOM 1588 N N . VAL A 1 197 ? -7.309 13.594 34.031 1 96.25 197 VAL A N 1
ATOM 1589 C CA . VAL A 1 197 ? -8.648 14.172 34.031 1 96.25 197 VAL A CA 1
ATOM 1590 C C . VAL A 1 197 ? -9.422 13.742 32.781 1 96.25 197 VAL A C 1
ATOM 1592 O O . VAL A 1 197 ? -9.031 14.078 31.672 1 96.25 197 VAL A O 1
ATOM 1595 N N . SER A 1 198 ? -10.375 12.914 32.969 1 94.12 198 SER A N 1
ATOM 1596 C CA . SER A 1 198 ? -11.227 12.477 31.859 1 94.12 198 SER A CA 1
ATOM 1597 C C . SER A 1 198 ? -12.672 12.906 32.062 1 94.12 198 SER A C 1
ATOM 1599 O O . SER A 1 198 ? -13.266 12.641 33.094 1 94.12 198 SER A O 1
ATOM 1601 N N . THR A 1 199 ? -13.219 13.664 31.109 1 91.62 199 THR A N 1
ATOM 1602 C CA . THR A 1 199 ? -14.594 14.141 31.234 1 91.62 199 THR A CA 1
ATOM 1603 C C . THR A 1 199 ? -15.266 14.211 29.859 1 91.62 199 THR A C 1
ATOM 1605 O O . THR A 1 199 ? -14.594 14.305 28.844 1 91.62 199 THR A O 1
ATOM 1608 N N . SER A 1 200 ? -16.562 14.133 29.875 1 88.75 200 SER A N 1
ATOM 1609 C CA . SER A 1 200 ? -17.359 14.281 28.656 1 88.75 200 SER A CA 1
ATOM 1610 C C . SER A 1 200 ? -18.078 15.625 28.641 1 88.75 200 SER A C 1
ATOM 1612 O O . SER A 1 200 ? -18.953 15.852 27.812 1 88.75 200 SER A O 1
ATOM 1614 N N . TRP A 1 201 ? -17.688 16.5 29.531 1 91 201 TRP A N 1
ATOM 1615 C CA . TRP A 1 201 ? -18.344 17.781 29.672 1 91 201 TRP A CA 1
ATOM 1616 C C . TRP A 1 201 ? -18.078 18.672 28.453 1 91 201 TRP A C 1
ATOM 1618 O O . TRP A 1 201 ? -16.969 18.703 27.938 1 91 201 TRP A O 1
ATOM 1628 N N . ARG A 1 202 ? -19.141 19.422 28.047 1 90 202 ARG A N 1
ATOM 1629 C CA . ARG A 1 202 ? -19.094 20.438 26.984 1 90 202 ARG A CA 1
ATOM 1630 C C . ARG A 1 202 ? -19.812 21.703 27.406 1 90 202 ARG A C 1
ATOM 1632 O O . ARG A 1 202 ? -20.797 21.656 28.141 1 90 202 ARG A O 1
ATOM 1639 N N . PRO A 1 203 ? -19.281 22.797 26.938 1 88.88 203 PRO A N 1
ATOM 1640 C CA . PRO A 1 203 ? -19.984 24.047 27.297 1 88.88 203 PRO A CA 1
ATOM 1641 C C . PRO A 1 203 ? -21.375 24.141 26.688 1 88.88 203 PRO A C 1
ATOM 1643 O O . PRO A 1 203 ? -22.281 24.719 27.281 1 88.88 203 PRO A O 1
ATOM 1646 N N . VAL A 1 204 ? -21.469 23.672 25.484 1 92.25 204 VAL A N 1
ATOM 1647 C CA . VAL A 1 204 ? -22.75 23.641 24.781 1 92.25 204 VAL A CA 1
ATOM 1648 C C . VAL A 1 204 ? -23.172 22.188 24.562 1 92.25 204 VAL A C 1
ATOM 1650 O O . VAL A 1 204 ? -22.391 21.375 24.062 1 92.25 204 VAL A O 1
ATOM 1653 N N . LYS A 1 205 ? -24.391 21.938 24.953 1 92.81 205 LYS A N 1
ATOM 1654 C CA . LYS A 1 205 ? -24.891 20.578 24.797 1 92.81 205 LYS A CA 1
ATOM 1655 C C . LYS A 1 205 ? -24.844 20.125 23.344 1 92.81 205 LYS A C 1
ATOM 1657 O O . LYS A 1 205 ? -25.156 20.906 22.438 1 92.81 205 LYS A O 1
ATOM 1662 N N . LEU A 1 206 ? -24.375 18.922 23.125 1 94.75 206 LEU A N 1
ATOM 1663 C CA . LEU A 1 206 ? -24.297 18.375 21.781 1 94.75 206 LEU A CA 1
ATOM 1664 C C . LEU A 1 206 ? -25.422 17.375 21.516 1 94.75 206 LEU A C 1
ATOM 1666 O O . LEU A 1 206 ? -25.594 16.422 22.281 1 94.75 206 LEU A O 1
ATOM 1670 N N . VAL A 1 207 ? -26.188 17.672 20.547 1 96.5 207 VAL A N 1
ATOM 1671 C CA . VAL A 1 207 ? -27.234 16.766 20.094 1 96.5 207 VAL A CA 1
ATOM 1672 C C . VAL A 1 207 ? -26.797 16.062 18.812 1 96.5 207 VAL A C 1
ATOM 1674 O O . VAL A 1 207 ? -26.547 16.703 17.797 1 96.5 207 VAL A O 1
ATOM 1677 N N . GLU A 1 208 ? -26.703 14.75 18.875 1 97.62 208 GLU A N 1
ATOM 1678 C CA . GLU A 1 208 ? -26.203 13.977 17.75 1 97.62 208 GLU A CA 1
ATOM 1679 C C . GLU A 1 208 ? -27.328 13.141 17.125 1 97.62 208 GLU A C 1
ATOM 1681 O O . GLU A 1 208 ? -28.203 12.633 17.828 1 97.62 208 GLU A O 1
ATOM 1686 N N . GLY A 1 209 ? -27.344 13.047 15.812 1 97.81 209 GLY A N 1
ATOM 1687 C CA . GLY A 1 209 ? -28.359 12.266 15.117 1 97.81 209 GLY A CA 1
ATOM 1688 C C . GLY A 1 209 ? -27.859 11.703 13.797 1 97.81 209 GLY A C 1
ATOM 1689 O O . GLY A 1 209 ? -26.797 12.086 13.312 1 97.81 209 GLY A O 1
ATOM 1690 N N . VAL A 1 210 ? -28.594 10.703 13.281 1 97.88 210 VAL A N 1
ATOM 1691 C CA . VAL A 1 210 ? -28.344 10.094 11.969 1 97.88 210 VAL A CA 1
ATOM 1692 C C . VAL A 1 210 ? -29.547 10.312 11.062 1 97.88 210 VAL A C 1
ATOM 1694 O O . VAL A 1 210 ? -30.688 10.016 11.453 1 97.88 210 VAL A O 1
ATOM 1697 N N . MET A 1 211 ? -29.266 10.875 9.914 1 97.38 211 MET A N 1
ATOM 1698 C CA . MET A 1 211 ? -30.312 11.18 8.938 1 97.38 211 MET A CA 1
ATOM 1699 C C . MET A 1 211 ? -30.344 10.141 7.824 1 97.38 211 MET A C 1
ATOM 1701 O O . MET A 1 211 ? -29.281 9.711 7.348 1 97.38 211 MET A O 1
ATOM 1705 N N . TYR A 1 212 ? -31.516 9.648 7.406 1 94.56 212 TYR A N 1
ATOM 1706 C CA . TYR A 1 212 ? -31.688 8.648 6.355 1 94.56 212 TYR A CA 1
ATOM 1707 C C . TYR A 1 212 ? -32.969 8.906 5.559 1 94.56 212 TYR A C 1
ATOM 1709 O O . TYR A 1 212 ? -33.844 9.617 6.02 1 94.56 212 TYR A O 1
ATOM 1717 N N . PRO A 1 213 ? -33 8.453 4.332 1 91.44 213 PRO A N 1
ATOM 1718 C CA . PRO A 1 213 ? -34.188 8.68 3.496 1 91.44 213 PRO A CA 1
ATOM 1719 C C . PRO A 1 213 ? -35.438 7.988 4.039 1 91.44 213 PRO A C 1
ATOM 1721 O O . PRO A 1 213 ? -35.344 6.863 4.539 1 91.44 213 PRO A O 1
ATOM 1724 N N . SER A 1 214 ? -36.469 8.664 3.986 1 90.38 214 SER A N 1
ATOM 1725 C CA . SER A 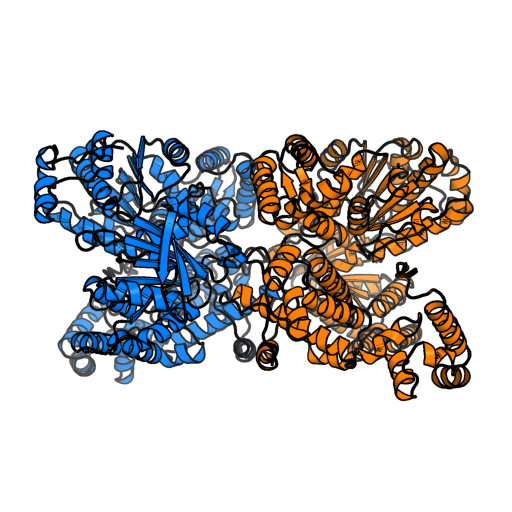1 214 ? -37.812 8.164 4.359 1 90.38 214 SER A CA 1
ATOM 1726 C C . SER A 1 214 ? -38.875 8.664 3.4 1 90.38 214 SER A C 1
ATOM 1728 O O . SER A 1 214 ? -39.531 9.68 3.664 1 90.38 214 SER A O 1
ATOM 1730 N N . GLY A 1 215 ? -39.156 7.934 2.359 1 82.5 215 GLY A N 1
ATOM 1731 C CA . GLY A 1 215 ? -40.062 8.367 1.326 1 82.5 215 GLY A CA 1
ATOM 1732 C C . GLY A 1 215 ? -39.594 9.578 0.556 1 82.5 215 GLY A C 1
ATOM 1733 O O . GLY A 1 215 ? -38.469 9.57 0.008 1 82.5 215 GLY A O 1
ATOM 1734 N N . LYS A 1 216 ? -40.406 10.641 0.57 1 81.12 216 LYS A N 1
ATOM 1735 C CA . LYS A 1 216 ? -40.094 11.875 -0.136 1 81.12 216 LYS A CA 1
ATOM 1736 C C . LYS A 1 216 ? -39.375 12.859 0.787 1 81.12 216 LYS A C 1
ATOM 1738 O O . LYS A 1 216 ? -39.156 14.008 0.418 1 81.12 216 LYS A O 1
ATOM 1743 N N . SER A 1 217 ? -39.094 12.391 1.968 1 92.19 217 SER A N 1
ATOM 1744 C CA . SER A 1 217 ? -38.406 13.203 2.971 1 92.19 217 SER A CA 1
ATOM 1745 C C . SER A 1 217 ? -37.281 12.438 3.639 1 92.19 217 SER A C 1
ATOM 1747 O O . SER A 1 217 ? -36.875 11.359 3.178 1 92.19 217 SER A O 1
ATOM 1749 N N . TYR A 1 218 ? -36.688 13.18 4.602 1 94.94 218 TYR A N 1
ATOM 1750 C CA . TYR A 1 218 ? -35.625 12.562 5.398 1 94.94 218 TYR A CA 1
ATOM 1751 C C . TYR A 1 218 ? -35.969 12.555 6.879 1 94.94 218 TYR A C 1
ATOM 1753 O O . TYR A 1 218 ? -36.625 13.492 7.367 1 94.94 218 TYR A O 1
ATOM 1761 N N . LEU A 1 219 ? -35.656 11.469 7.508 1 96 219 LEU A N 1
ATOM 1762 C CA . LEU A 1 219 ? -35.875 11.352 8.945 1 96 219 LEU A CA 1
ATOM 1763 C C . LEU A 1 219 ? -34.531 11.383 9.695 1 96 219 LEU A C 1
ATOM 1765 O O . LEU A 1 219 ? -33.562 10.727 9.297 1 96 219 LEU A O 1
ATOM 1769 N N . VAL A 1 220 ? -34.469 12.195 10.68 1 97.12 220 VAL A N 1
ATOM 1770 C CA . VAL A 1 220 ? -33.312 12.219 11.586 1 97.12 220 VAL A CA 1
ATOM 1771 C C . VAL A 1 220 ? -33.688 11.539 12.906 1 97.12 220 VAL A C 1
ATOM 1773 O O . VAL A 1 220 ? -34.688 11.906 13.539 1 97.12 220 VAL A O 1
ATOM 1776 N N . THR A 1 221 ? -32.969 10.523 13.266 1 97 221 THR A N 1
ATOM 1777 C CA . THR A 1 221 ? -33.094 9.922 14.586 1 97 221 THR A CA 1
ATOM 1778 C C . THR A 1 221 ? -31.953 10.359 15.492 1 97 221 THR A C 1
ATOM 1780 O O . THR A 1 221 ? -30.781 10.094 15.211 1 97 221 THR A O 1
ATOM 1783 N N . PHE A 1 222 ? -32.344 11 16.531 1 97.19 222 PHE A N 1
ATOM 1784 C CA . PHE A 1 222 ? -31.359 11.531 17.453 1 97.19 222 PHE A CA 1
ATOM 1785 C C . PHE A 1 222 ? -30.969 10.492 18.5 1 97.19 222 PHE A C 1
ATOM 1787 O O . PHE A 1 222 ? -31.656 9.477 18.641 1 97.19 222 PHE A O 1
ATOM 1794 N N . LYS A 1 223 ? -29.875 10.703 19.156 1 95.44 223 LYS A N 1
ATOM 1795 C CA . LYS A 1 223 ? -29.328 9.781 20.141 1 95.44 223 LYS A CA 1
ATOM 1796 C C . LYS A 1 223 ? -30.328 9.477 21.25 1 95.44 223 LYS A C 1
ATOM 1798 O O . LYS A 1 223 ? -30.375 8.359 21.766 1 95.44 223 LYS A O 1
ATOM 1803 N N . ASP A 1 224 ? -31.203 10.406 21.609 1 93.38 224 ASP A N 1
ATOM 1804 C CA . ASP A 1 224 ? -32.156 10.219 22.688 1 93.38 224 ASP A CA 1
ATOM 1805 C C . ASP A 1 224 ? -33.438 9.508 22.203 1 93.38 224 ASP A C 1
ATOM 1807 O O . ASP A 1 224 ? -34.375 9.32 22.953 1 93.38 224 ASP A O 1
ATOM 1811 N N . GLY A 1 225 ? -33.469 9.195 20.953 1 92.75 225 GLY A N 1
ATOM 1812 C CA . GLY A 1 225 ? -34.562 8.422 20.406 1 92.75 225 GLY A CA 1
ATOM 1813 C C . GLY A 1 225 ? -35.594 9.289 19.703 1 92.75 225 GLY A C 1
ATOM 1814 O O . GLY A 1 225 ? -36.438 8.773 18.969 1 92.75 225 GLY A O 1
ATOM 1815 N N . THR A 1 226 ? -35.531 10.602 19.875 1 95.56 226 THR A N 1
ATOM 1816 C CA . THR A 1 226 ? -36.469 11.484 19.203 1 95.56 226 THR A CA 1
ATOM 1817 C C . THR A 1 226 ? -36.188 11.539 17.703 1 95.56 226 THR A C 1
ATOM 1819 O O . THR A 1 226 ? -35.062 11.234 17.266 1 95.56 226 THR A O 1
ATOM 1822 N N . THR A 1 227 ? -37.219 11.906 16.969 1 96.12 227 THR A N 1
ATOM 1823 C CA . THR A 1 227 ? -37.062 11.945 15.508 1 96.12 227 THR A CA 1
ATOM 1824 C C . THR A 1 227 ? -37.531 13.289 14.953 1 96.12 227 THR A C 1
ATOM 1826 O O . THR A 1 227 ? -38.344 13.977 15.586 1 96.12 227 THR A O 1
ATOM 1829 N N . LYS A 1 228 ? -36.969 13.703 13.938 1 95.69 228 LYS A N 1
ATOM 1830 C CA . LYS A 1 228 ? -37.344 14.922 13.211 1 95.69 228 LYS A CA 1
ATOM 1831 C C . LYS A 1 228 ? -37.375 14.664 11.703 1 95.69 228 LYS A C 1
ATOM 1833 O O . LYS A 1 228 ? -36.469 14.039 11.141 1 95.69 228 LYS A O 1
ATOM 1838 N N . ARG A 1 229 ? -38.406 15.125 11.102 1 95.44 229 ARG A N 1
ATOM 1839 C CA . ARG A 1 229 ? -38.562 14.992 9.648 1 95.44 229 ARG A CA 1
ATOM 1840 C C . ARG A 1 229 ? -38.156 16.281 8.945 1 95.44 229 ARG A C 1
ATOM 1842 O O . ARG A 1 229 ? -38.531 17.375 9.391 1 95.44 229 ARG A O 1
ATOM 1849 N N . VAL A 1 230 ? -37.375 16.188 7.977 1 94.94 230 VAL A N 1
ATOM 1850 C CA . VAL A 1 230 ? -36.938 17.344 7.188 1 94.94 230 VAL A CA 1
ATOM 1851 C C . VAL A 1 230 ? -37.25 17.109 5.711 1 94.94 230 VAL A C 1
ATOM 1853 O O . VAL A 1 230 ? -36.906 16.062 5.16 1 94.94 230 VAL A O 1
ATOM 1856 N N . LYS A 1 231 ? -37.875 18.094 5.031 1 92.38 231 LYS A N 1
ATOM 1857 C CA . LYS A 1 231 ? -38.25 17.953 3.629 1 92.38 231 LYS A CA 1
ATOM 1858 C C . LYS A 1 231 ? -37.188 18.547 2.703 1 92.38 231 LYS A C 1
ATOM 1860 O O . LYS A 1 231 ? -36.531 19.516 3.051 1 92.38 231 LYS A O 1
ATOM 1865 N N . GLY A 1 232 ? -37.062 17.938 1.528 1 89.81 232 GLY A N 1
ATOM 1866 C CA . GLY A 1 232 ? -36.125 18.438 0.521 1 89.81 232 GLY A CA 1
ATOM 1867 C C . GLY A 1 232 ? -35.688 17.359 -0.459 1 89.81 232 GLY A C 1
ATOM 1868 O O . GLY A 1 232 ? -36.031 16.188 -0.309 1 89.81 232 GLY A O 1
ATOM 1869 N N . ASP A 1 233 ? -34.906 17.828 -1.459 1 86.69 233 ASP A N 1
ATOM 1870 C CA . ASP A 1 233 ? -34.438 16.906 -2.508 1 86.69 233 ASP A CA 1
ATOM 1871 C C . ASP A 1 233 ? -33.094 16.312 -2.172 1 86.69 233 ASP A C 1
ATOM 1873 O O . ASP A 1 233 ? -32.75 15.203 -2.609 1 86.69 233 ASP A O 1
ATOM 1877 N N . ASP A 1 234 ? -32.344 17.047 -1.446 1 92.31 234 ASP A N 1
ATOM 1878 C CA . ASP A 1 234 ? -31.016 16.609 -1.003 1 92.31 234 ASP A CA 1
ATOM 1879 C C . ASP A 1 234 ? -30.875 16.734 0.514 1 92.31 234 ASP A C 1
ATOM 1881 O O . ASP A 1 234 ? -31.219 17.766 1.098 1 92.31 234 ASP A O 1
ATOM 1885 N N . PRO A 1 235 ? -30.422 15.625 1.117 1 94.31 235 PRO A N 1
ATOM 1886 C CA . PRO A 1 235 ? -30.422 15.625 2.582 1 94.31 235 PRO A CA 1
ATOM 1887 C C . PRO A 1 235 ? -29.516 16.719 3.17 1 94.31 235 PRO A C 1
ATOM 1889 O O . PRO A 1 235 ? -29.875 17.344 4.168 1 94.31 235 PRO A O 1
ATOM 1892 N N . ILE A 1 236 ? -28.328 16.922 2.615 1 96.56 236 ILE A N 1
ATOM 1893 C CA . ILE A 1 236 ? -27.406 17.938 3.117 1 96.56 236 ILE A CA 1
ATOM 1894 C C . ILE A 1 236 ? -28.031 19.328 2.959 1 96.56 236 ILE A C 1
ATOM 1896 O O . ILE A 1 236 ? -28.016 20.125 3.891 1 96.56 236 ILE A O 1
ATOM 1900 N N . GLU A 1 237 ? -28.594 19.594 1.786 1 95.88 237 GLU A N 1
ATOM 1901 C CA . GLU A 1 237 ? -29.25 20.859 1.517 1 95.88 237 GLU A CA 1
ATOM 1902 C C . GLU A 1 237 ? -30.438 21.078 2.447 1 95.88 237 GLU A C 1
ATOM 1904 O O . GLU A 1 237 ? -30.609 22.156 3.012 1 95.88 237 GLU A O 1
ATOM 1909 N N . ALA A 1 238 ? -31.234 20.031 2.619 1 95.06 238 ALA A N 1
ATOM 1910 C CA . ALA A 1 238 ? -32.438 20.125 3.42 1 95.06 238 ALA A CA 1
ATOM 1911 C C . ALA A 1 238 ? -32.125 20.5 4.863 1 95.06 238 ALA A C 1
ATOM 1913 O O . ALA A 1 238 ? -32.75 21.406 5.434 1 95.06 238 ALA A O 1
ATOM 1914 N N . TYR A 1 239 ? -31.188 19.828 5.434 1 96.88 239 TYR A N 1
ATOM 1915 C CA . TYR A 1 239 ? -30.891 20.094 6.84 1 96.88 239 TYR A CA 1
ATOM 1916 C C . TYR A 1 239 ? -30.156 21.422 7.008 1 96.88 239 TYR A C 1
ATOM 1918 O O . TYR A 1 239 ? -30.328 22.109 8.023 1 96.88 239 TYR A O 1
ATOM 1926 N N . THR A 1 240 ? -29.312 21.734 6.07 1 97.69 240 THR A N 1
ATOM 1927 C CA . THR A 1 240 ? -28.625 23.031 6.09 1 97.69 240 THR A CA 1
ATOM 1928 C C . THR A 1 240 ? -29.641 24.172 6.113 1 97.69 240 THR A C 1
ATOM 1930 O O . THR A 1 240 ? -29.547 25.078 6.938 1 97.69 240 THR A O 1
ATOM 1933 N N . LEU A 1 241 ? -30.625 24.109 5.246 1 96.31 241 LEU A N 1
ATOM 1934 C CA . LEU A 1 241 ? -31.641 25.141 5.156 1 96.31 241 LEU A CA 1
ATOM 1935 C C . LEU A 1 241 ? -32.469 25.203 6.434 1 96.31 241 LEU A C 1
ATOM 1937 O O . LEU A 1 241 ? -32.844 26.281 6.891 1 96.31 241 LEU A O 1
ATOM 1941 N N . ASP A 1 242 ? -32.719 24.031 6.945 1 95.56 242 ASP A N 1
ATOM 1942 C CA . ASP A 1 242 ? -33.469 23.969 8.195 1 95.56 242 ASP A CA 1
ATOM 1943 C C . ASP A 1 242 ? -32.719 24.672 9.32 1 95.56 242 ASP A C 1
ATOM 1945 O O . ASP A 1 242 ? -33.312 25.453 10.078 1 95.56 242 ASP A O 1
ATOM 1949 N N . SER A 1 243 ? -31.469 24.438 9.453 1 95.38 243 SER A N 1
ATOM 1950 C CA . SER A 1 243 ? -30.641 25.047 10.492 1 95.38 243 SER A CA 1
ATOM 1951 C C . SER A 1 243 ? -30.531 26.562 10.297 1 95.38 243 SER A C 1
ATOM 1953 O O . SER A 1 243 ? -30.625 27.328 11.258 1 95.38 243 SER A O 1
ATOM 1955 N N . ILE A 1 244 ? -30.344 26.984 9.094 1 95.44 244 ILE A N 1
ATOM 1956 C CA . ILE A 1 244 ? -30.188 28.391 8.773 1 95.44 244 ILE A CA 1
ATOM 1957 C C . ILE A 1 244 ? -31.484 29.141 9.086 1 95.44 244 ILE A C 1
ATOM 1959 O O . ILE A 1 244 ? -31.453 30.266 9.578 1 95.44 244 ILE A O 1
ATOM 1963 N N . SER A 1 245 ? -32.594 28.516 8.789 1 94.38 245 SER A N 1
ATOM 1964 C CA . SER A 1 245 ? -33.906 29.125 9.055 1 94.38 245 SER A CA 1
ATOM 1965 C C . SER A 1 245 ? -34.094 29.375 10.547 1 94.38 245 SER A C 1
ATOM 1967 O O . SER A 1 245 ? -34.875 30.234 10.938 1 94.38 245 SER A O 1
ATOM 1969 N N . ARG A 1 246 ? -33.344 28.656 11.336 1 92.38 246 ARG A N 1
ATOM 1970 C CA . ARG A 1 246 ? -33.438 28.812 12.781 1 92.38 246 ARG A CA 1
ATOM 1971 C C . ARG A 1 246 ? -32.312 29.719 13.297 1 92.38 246 ARG A C 1
ATOM 1973 O O . ARG A 1 246 ? -32.062 29.781 14.5 1 92.38 246 ARG A O 1
ATOM 1980 N N . GLY A 1 247 ? -31.594 30.328 12.367 1 90.81 247 GLY A N 1
ATOM 1981 C CA . GLY A 1 247 ? -30.609 31.344 12.727 1 90.81 247 GLY A CA 1
ATOM 1982 C C . GLY A 1 247 ? -29.234 30.781 12.969 1 90.81 247 GLY A C 1
ATOM 1983 O O . GLY A 1 247 ? -28.359 31.469 13.516 1 90.81 247 GLY A O 1
ATOM 1984 N N . GLY A 1 248 ? -29.016 29.578 12.625 1 93.06 248 GLY A N 1
ATOM 1985 C CA . GLY A 1 248 ? -27.734 28.953 12.898 1 93.06 248 GLY A CA 1
ATOM 1986 C C . GLY A 1 248 ? -26.781 29.031 11.734 1 93.06 248 GLY A C 1
ATOM 1987 O O . GLY A 1 248 ? -27.172 29.359 10.617 1 93.06 248 GLY A O 1
ATOM 1988 N N . GLN A 1 249 ? -25.453 28.812 11.977 1 96.31 249 GLN A N 1
ATOM 1989 C CA . GLN A 1 249 ? -24.453 28.531 10.969 1 96.31 249 GLN A CA 1
ATOM 1990 C C . GLN A 1 249 ? -24.234 27.031 10.805 1 96.31 249 GLN A C 1
ATOM 1992 O O . GLN A 1 249 ? -24.578 26.25 11.695 1 96.31 249 GLN A O 1
ATOM 1997 N N . VAL A 1 250 ? -23.703 26.719 9.641 1 98.06 250 VAL A N 1
ATOM 1998 C CA . VAL A 1 250 ? -23.594 25.281 9.359 1 98.06 250 VAL A CA 1
ATOM 1999 C C . VAL A 1 250 ? -22.203 24.953 8.828 1 98.06 250 VAL A C 1
ATOM 2001 O O . VAL A 1 250 ? -21.656 25.703 8.016 1 98.06 250 VAL A O 1
ATOM 2004 N N . LEU A 1 251 ? -21.641 23.891 9.336 1 97.75 251 LEU A N 1
ATOM 2005 C CA . LEU A 1 251 ? -20.438 23.266 8.797 1 97.75 251 LEU A CA 1
ATOM 2006 C C . LEU A 1 251 ? -20.75 21.906 8.172 1 97.75 251 LEU A C 1
ATOM 2008 O O . LEU A 1 251 ? -21.297 21.031 8.836 1 97.75 251 LEU A O 1
ATOM 2012 N N . VAL A 1 252 ? -20.422 21.781 6.887 1 98.31 252 VAL A N 1
ATOM 2013 C CA . VAL A 1 252 ? -20.641 20.516 6.199 1 98.31 252 VAL A CA 1
ATOM 2014 C C . VAL A 1 252 ? -19.297 19.859 5.875 1 98.31 252 VAL A C 1
ATOM 2016 O O . VAL A 1 252 ? -18.438 20.469 5.234 1 98.31 252 VAL A O 1
ATOM 2019 N N . PHE A 1 253 ? -19.141 18.594 6.277 1 96.88 253 PHE A N 1
ATOM 2020 C CA . PHE A 1 253 ? -17.906 17.875 5.98 1 96.88 253 PHE A CA 1
ATOM 2021 C C . PHE A 1 253 ? -18.125 16.875 4.855 1 96.88 253 PHE A C 1
ATOM 2023 O O . PHE A 1 253 ? -19.078 16.094 4.887 1 96.88 253 PHE A O 1
ATOM 2030 N N . ARG A 1 254 ? -17.234 17.016 3.855 1 93.31 254 ARG A N 1
ATOM 2031 C CA . ARG A 1 254 ? -17.203 16.094 2.729 1 93.31 254 ARG A CA 1
ATOM 2032 C C . ARG A 1 254 ? -15.836 15.414 2.621 1 93.31 254 ARG A C 1
ATOM 2034 O O . ARG A 1 254 ? -14.82 15.992 3.021 1 93.31 254 ARG A O 1
ATOM 2041 N N . ASN A 1 255 ? -15.781 14.227 2.051 1 86.38 255 ASN A N 1
ATOM 2042 C CA . ASN A 1 255 ? -14.555 13.43 2.096 1 86.38 255 ASN A CA 1
ATOM 2043 C C . ASN A 1 255 ? -13.617 13.781 0.945 1 86.38 255 ASN A C 1
ATOM 2045 O O . ASN A 1 255 ? -12.539 13.203 0.819 1 86.38 255 ASN A O 1
ATOM 2049 N N . SER A 1 256 ? -14.016 14.695 0.071 1 83.69 256 SER A N 1
ATOM 2050 C CA . SER A 1 256 ? -13.141 15.117 -1.021 1 83.69 256 SER A CA 1
ATOM 2051 C C . SER A 1 256 ? -13.305 16.594 -1.326 1 83.69 256 SER A C 1
ATOM 2053 O O . SER A 1 256 ? -14.359 17.188 -1.056 1 83.69 256 SER A O 1
ATOM 2055 N N . ARG A 1 257 ? -12.297 17.156 -1.959 1 86 257 ARG A N 1
ATOM 2056 C CA . ARG A 1 257 ? -12.344 18.562 -2.346 1 86 257 ARG A CA 1
ATOM 2057 C C . ARG A 1 257 ? -13.43 18.797 -3.387 1 86 257 ARG A C 1
ATOM 2059 O O . ARG A 1 257 ? -14.148 19.797 -3.318 1 86 257 ARG A O 1
ATOM 2066 N N . ARG A 1 258 ? -13.508 17.891 -4.312 1 83.81 258 ARG A N 1
ATOM 2067 C CA . ARG A 1 258 ? -14.5 18 -5.371 1 83.81 258 ARG A CA 1
ATOM 2068 C C . ARG A 1 258 ? -15.914 18.016 -4.793 1 83.81 258 ARG A C 1
ATOM 2070 O O . ARG A 1 258 ? -16.75 18.828 -5.203 1 83.81 258 ARG A O 1
ATOM 2077 N N . TYR A 1 259 ? -16.141 17.172 -3.822 1 88.5 259 TYR A N 1
ATOM 2078 C CA . TYR A 1 259 ? -17.453 17.109 -3.186 1 88.5 259 TYR A CA 1
ATOM 2079 C C . TYR A 1 259 ? -17.719 18.375 -2.375 1 88.5 259 TYR A C 1
ATOM 2081 O O . TYR A 1 259 ? -18.844 18.875 -2.352 1 88.5 259 TYR A O 1
ATOM 2089 N N . ALA A 1 260 ? -16.672 18.828 -1.738 1 93.88 260 ALA A N 1
ATOM 2090 C CA . ALA A 1 260 ? -16.844 20.047 -0.949 1 93.88 260 ALA A CA 1
ATOM 2091 C C . ALA A 1 260 ? -17.203 21.219 -1.839 1 93.88 260 ALA A C 1
ATOM 2093 O O . ALA A 1 260 ? -18.141 21.969 -1.54 1 93.88 260 ALA A O 1
ATOM 2094 N N . GLU A 1 261 ? -16.5 21.359 -2.955 1 94.06 261 GLU A N 1
ATOM 2095 C CA . GLU A 1 261 ? -16.75 22.453 -3.885 1 94.06 261 GLU A CA 1
ATOM 2096 C C . GLU A 1 261 ? -18.125 22.328 -4.535 1 94.06 261 GLU A C 1
ATOM 2098 O O . GLU A 1 261 ? -18.875 23.297 -4.641 1 94.06 261 GLU A O 1
ATOM 2103 N N . GLY A 1 262 ? -18.438 21.094 -4.949 1 93.88 262 GLY A N 1
ATOM 2104 C CA . GLY A 1 262 ? -19.734 20.859 -5.566 1 93.88 262 GLY A CA 1
ATOM 2105 C C . GLY A 1 262 ? -20.891 21.125 -4.633 1 93.88 262 GLY A C 1
ATOM 2106 O O . GLY A 1 262 ? -21.891 21.734 -5.035 1 93.88 262 GLY A O 1
ATOM 2107 N N . THR A 1 263 ? -20.812 20.688 -3.396 1 95.94 263 THR A N 1
ATOM 2108 C CA . THR A 1 263 ? -21.844 20.891 -2.4 1 95.94 263 THR A CA 1
ATOM 2109 C C . THR A 1 263 ? -22.016 22.391 -2.102 1 95.94 263 THR A C 1
ATOM 2111 O O . THR A 1 263 ? -23.141 22.875 -1.976 1 95.94 263 THR A O 1
ATOM 2114 N N . ALA A 1 264 ? -20.891 23.094 -1.979 1 97.88 264 ALA A N 1
ATOM 2115 C CA . ALA A 1 264 ? -20.938 24.531 -1.733 1 97.88 264 ALA A CA 1
ATOM 2116 C C . ALA A 1 264 ? -21.656 25.266 -2.867 1 97.88 264 ALA A C 1
ATOM 2118 O O . ALA A 1 264 ? -22.469 26.156 -2.623 1 97.88 264 ALA A O 1
ATOM 2119 N N . LYS A 1 265 ? -21.359 24.875 -4.086 1 96.5 265 LYS A N 1
ATOM 2120 C CA . LYS A 1 265 ? -22 25.484 -5.254 1 96.5 265 LYS A CA 1
ATOM 2121 C C . LYS A 1 265 ? -23.516 25.234 -5.242 1 96.5 265 LYS A C 1
ATOM 2123 O O . LYS A 1 265 ? -24.297 26.156 -5.492 1 96.5 265 LYS A O 1
ATOM 2128 N N . SER A 1 266 ? -23.844 24.047 -4.961 1 95.81 266 SER A N 1
ATOM 2129 C CA . SER A 1 266 ? -25.266 23.703 -4.91 1 95.81 266 SER A CA 1
ATOM 2130 C C . SER A 1 266 ? -25.984 24.5 -3.83 1 95.81 266 SER A C 1
ATOM 2132 O O . SER A 1 266 ? -27.078 25.016 -4.066 1 95.81 266 SER A O 1
ATOM 2134 N N . LEU A 1 267 ? -25.438 24.594 -2.674 1 97.12 267 LEU A N 1
ATOM 2135 C CA . LEU A 1 267 ? -26.047 25.297 -1.544 1 97.12 267 LEU A CA 1
ATOM 2136 C C . LEU A 1 267 ? -26.156 26.797 -1.827 1 97.12 267 LEU A C 1
ATOM 2138 O O . LEU A 1 267 ? -27.125 27.438 -1.433 1 97.12 267 LEU A O 1
ATOM 2142 N N . SER A 1 268 ? -25.141 27.344 -2.459 1 96.25 268 SER A N 1
ATOM 2143 C CA . SER A 1 268 ? -25.094 28.781 -2.725 1 96.25 268 SER A CA 1
ATOM 2144 C C . SER A 1 268 ? -26.312 29.219 -3.537 1 96.25 268 SER A C 1
ATOM 2146 O O . SER A 1 268 ? -26.797 30.344 -3.381 1 96.25 268 SER A O 1
ATOM 2148 N N . GLY A 1 269 ? -26.797 28.359 -4.332 1 93.94 269 GLY A N 1
ATOM 2149 C CA . GLY A 1 269 ? -27.953 28.656 -5.164 1 93.94 269 GLY A CA 1
ATOM 2150 C C . GLY A 1 269 ? -29.219 28.906 -4.363 1 93.94 269 GLY A C 1
ATOM 2151 O O . GLY A 1 269 ? -30.188 29.469 -4.883 1 93.94 269 GLY A O 1
ATOM 2152 N N . LYS A 1 270 ? -29.203 28.609 -3.129 1 93 270 LYS A N 1
ATOM 2153 C CA . LYS A 1 270 ? -30.391 28.703 -2.297 1 93 270 LYS A CA 1
ATOM 2154 C C . LYS A 1 270 ? -30.406 30 -1.493 1 93 270 LYS A C 1
ATOM 2156 O O . LYS A 1 270 ? -31.375 30.312 -0.803 1 93 270 LYS A O 1
ATOM 2161 N N . PHE A 1 271 ? -29.375 30.781 -1.565 1 94.12 271 PHE A N 1
ATOM 2162 C CA . PHE A 1 271 ? -29.219 31.984 -0.737 1 94.12 271 PHE A CA 1
ATOM 2163 C C . PHE A 1 271 ? -29.109 33.219 -1.602 1 94.12 271 PHE A C 1
ATOM 2165 O O . PHE A 1 271 ? -28.812 33.125 -2.793 1 94.12 271 PHE A O 1
ATOM 2172 N N . LYS A 1 272 ? -29.391 34.375 -0.993 1 91.69 272 LYS A N 1
ATOM 2173 C CA . LYS A 1 272 ? -29.391 35.625 -1.701 1 91.69 272 LYS A CA 1
ATOM 2174 C C . LYS A 1 272 ? -28.141 36.469 -1.347 1 91.69 272 LYS A C 1
ATOM 2176 O O . LYS A 1 272 ? -27.516 36.219 -0.306 1 91.69 272 LYS A O 1
ATOM 2181 N N . GLU A 1 273 ? -27.859 37.375 -2.186 1 90.75 273 GLU A N 1
ATOM 2182 C CA . GLU A 1 273 ? -26.719 38.281 -1.981 1 90.75 273 GLU A CA 1
ATOM 2183 C C . GLU A 1 273 ? -27.062 39.406 -1.016 1 90.75 273 GLU A C 1
ATOM 2185 O O . GLU A 1 273 ? -28.219 39.844 -0.95 1 90.75 273 GLU A O 1
ATOM 2190 N N . THR A 1 274 ? -26.078 39.781 -0.213 1 90.44 274 THR A N 1
ATOM 2191 C CA . THR A 1 274 ? -26.219 40.938 0.661 1 90.44 274 THR A CA 1
ATOM 2192 C C . THR A 1 274 ? -25.047 41.875 0.481 1 90.44 274 THR A C 1
ATOM 2194 O O . THR A 1 274 ? -24 41.5 -0.063 1 90.44 274 THR A O 1
ATOM 2197 N N . GLN A 1 275 ? -25.234 43.094 0.946 1 89.56 275 GLN A N 1
ATOM 2198 C CA . GLN A 1 275 ? -24.188 44.125 0.815 1 89.56 275 GLN A CA 1
ATOM 2199 C C . GLN A 1 275 ? -22.953 43.719 1.618 1 89.56 275 GLN A C 1
ATOM 2201 O O . GLN A 1 275 ? -21.828 43.906 1.162 1 89.56 275 GLN A O 1
ATOM 2206 N N . GLU A 1 276 ? -23.125 43.281 2.752 1 91.88 276 GLU A N 1
ATOM 2207 C CA . GLU A 1 276 ? -22.016 42.875 3.605 1 91.88 276 GLU A CA 1
ATOM 2208 C C . GLU A 1 276 ? -21.203 41.781 2.947 1 91.88 276 GLU A C 1
ATOM 2210 O O . GLU A 1 276 ? -19.969 41.781 3.029 1 91.88 276 GLU A O 1
ATOM 2215 N N . LEU A 1 277 ? -21.844 40.969 2.354 1 94.94 277 LEU A N 1
ATOM 2216 C CA . LEU A 1 277 ? -21.203 39.844 1.696 1 94.94 277 LEU A CA 1
ATOM 2217 C C . LEU A 1 277 ? -20.469 40.312 0.436 1 94.94 277 LEU A C 1
ATOM 2219 O O . LEU A 1 277 ? -19.422 39.75 0.083 1 94.94 277 LEU A O 1
ATOM 2223 N N . LEU A 1 278 ? -20.922 41.312 -0.167 1 95 278 LEU A N 1
ATOM 2224 C CA . LEU A 1 278 ? -20.266 41.844 -1.351 1 95 278 LEU A CA 1
ATOM 2225 C C . LEU A 1 278 ? -18.891 42.406 -1.001 1 95 278 LEU A C 1
ATOM 2227 O O . LEU A 1 278 ? -17.953 42.312 -1.796 1 95 278 LEU A O 1
ATOM 2231 N N . GLU A 1 279 ? -18.797 42.938 0.145 1 94.81 279 GLU A N 1
ATOM 2232 C CA . GLU A 1 279 ? -17.516 43.469 0.598 1 94.81 279 GLU A CA 1
ATOM 2233 C C . GLU A 1 279 ? -16.5 42.344 0.81 1 94.81 279 GLU A C 1
ATOM 2235 O O . GLU A 1 279 ? -15.336 42.469 0.443 1 94.81 279 GLU A O 1
ATOM 2240 N N . LEU A 1 280 ? -16.984 41.312 1.412 1 95.62 280 LEU A N 1
ATOM 2241 C CA . LEU A 1 280 ? -16.125 40.156 1.623 1 95.62 280 LEU A CA 1
ATOM 2242 C C . LEU A 1 280 ? -15.695 39.562 0.291 1 95.62 280 LEU A C 1
ATOM 2244 O O . LEU A 1 280 ? -14.562 39.094 0.15 1 95.62 280 LEU A O 1
ATOM 2248 N N . SER A 1 281 ? -16.625 39.531 -0.616 1 96.44 281 SER A N 1
ATOM 2249 C CA . SER A 1 281 ? -16.344 39.031 -1.954 1 96.44 281 SER A CA 1
ATOM 2250 C C . SER A 1 281 ? -15.25 39.812 -2.635 1 96.44 281 SER A C 1
ATOM 2252 O O . SER A 1 281 ? -14.406 39.25 -3.336 1 96.44 281 SER A O 1
ATOM 2254 N N . LYS A 1 282 ? -15.211 41.062 -2.438 1 95.75 282 LYS A N 1
ATOM 2255 C CA . LYS A 1 282 ? -14.18 41.906 -3.012 1 95.75 282 LYS A CA 1
ATOM 2256 C C . LYS A 1 282 ? -12.82 41.625 -2.395 1 95.75 282 LYS A C 1
ATOM 2258 O O . LYS A 1 282 ? -11.797 41.656 -3.084 1 95.75 282 LYS A O 1
ATOM 2263 N N . GLU A 1 283 ? -12.805 41.375 -1.156 1 95.75 283 GLU A N 1
ATOM 2264 C CA . GLU A 1 283 ? -11.562 41 -0.487 1 95.75 283 GLU A CA 1
ATOM 2265 C C . GLU A 1 283 ? -10.969 39.75 -1.082 1 95.75 283 GLU A C 1
ATOM 2267 O O . GLU A 1 283 ? -9.75 39.625 -1.227 1 95.75 283 GLU A O 1
ATOM 2272 N N . ILE A 1 284 ? -11.836 38.812 -1.373 1 96.56 284 ILE A N 1
ATOM 2273 C CA . ILE A 1 284 ? -11.414 37.531 -1.946 1 96.56 284 ILE A CA 1
ATOM 2274 C C . ILE A 1 284 ? -10.773 37.75 -3.312 1 96.56 284 ILE A C 1
ATOM 2276 O O . ILE A 1 284 ? -9.742 37.156 -3.629 1 96.56 284 ILE A O 1
ATOM 2280 N N . GLU A 1 285 ? -11.344 38.625 -4.039 1 94.75 285 GLU A N 1
ATOM 2281 C CA . GLU A 1 285 ? -10.867 38.906 -5.387 1 94.75 285 GLU A CA 1
ATOM 2282 C C . GLU A 1 285 ? -9.492 39.594 -5.352 1 94.75 285 GLU A C 1
ATOM 2284 O O . GLU A 1 285 ? -8.742 39.531 -6.328 1 94.75 285 GLU A O 1
ATOM 2289 N N . GLU A 1 286 ? -9.148 40.094 -4.203 1 93.12 286 GLU A N 1
ATOM 2290 C CA . GLU A 1 286 ? -7.926 40.875 -4.105 1 93.12 286 GLU A CA 1
ATOM 2291 C C . GLU A 1 286 ? -6.805 40.094 -3.449 1 93.12 286 GLU A C 1
ATOM 2293 O O . GLU A 1 286 ? -5.676 40.562 -3.338 1 93.12 286 GLU A O 1
ATOM 2298 N N . VAL A 1 287 ? -7.129 38.875 -3.096 1 91.81 287 VAL A N 1
ATOM 2299 C CA . VAL A 1 287 ? -6.109 38.094 -2.439 1 91.81 287 VAL A CA 1
ATOM 2300 C C . VAL A 1 287 ? -4.961 37.812 -3.408 1 91.81 287 VAL A C 1
ATOM 2302 O O . VAL A 1 287 ? -5.188 37.438 -4.566 1 91.81 287 VAL A O 1
ATOM 2305 N N . GLU A 1 288 ? -3.734 37.906 -2.967 1 84.56 288 GLU A N 1
ATOM 2306 C CA . GLU A 1 288 ? -2.576 37.875 -3.854 1 84.56 288 GLU A CA 1
ATOM 2307 C C . GLU A 1 288 ? -2.041 36.469 -4.004 1 84.56 288 GLU A C 1
ATOM 2309 O O . GLU A 1 288 ? -1.425 36.125 -5.02 1 84.56 288 GLU A O 1
ATOM 2314 N N . ASP A 1 289 ? -2.244 35.625 -3.125 1 87.62 289 ASP A N 1
ATOM 2315 C CA . ASP A 1 289 ? -1.574 34.312 -3.135 1 87.62 289 ASP A CA 1
ATOM 2316 C C . ASP A 1 289 ? -2.488 33.219 -3.697 1 87.62 289 ASP A C 1
ATOM 2318 O O . ASP A 1 289 ? -2.289 32.031 -3.432 1 87.62 289 ASP A O 1
ATOM 2322 N N . ALA A 1 290 ? -3.533 33.656 -4.426 1 92.06 290 ALA A N 1
ATOM 2323 C CA . ALA A 1 290 ? -4.477 32.688 -4.973 1 92.06 290 ALA A CA 1
ATOM 2324 C C . ALA A 1 290 ? -4.625 32.844 -6.48 1 92.06 290 ALA A C 1
ATOM 2326 O O . ALA A 1 290 ? -4.363 33.906 -7.023 1 92.06 290 ALA A O 1
ATOM 2327 N N . GLY A 1 291 ? -5.012 31.797 -7.125 1 91.38 291 GLY A N 1
ATOM 2328 C CA . GLY A 1 291 ? -5.277 31.828 -8.555 1 91.38 291 GLY A CA 1
ATOM 2329 C C . GLY A 1 291 ? -6.535 32.594 -8.906 1 91.38 291 GLY A C 1
ATOM 2330 O O . GLY A 1 291 ? -7.449 32.719 -8.086 1 91.38 291 GLY A O 1
ATOM 2331 N N . ALA A 1 292 ? -6.52 33.062 -10.102 1 91.56 292 ALA A N 1
ATOM 2332 C CA . ALA A 1 292 ? -7.641 33.875 -10.57 1 91.56 292 ALA A CA 1
ATOM 2333 C C . ALA A 1 292 ? -8.938 33.062 -10.562 1 91.56 292 ALA A C 1
ATOM 2335 O O . ALA A 1 292 ? -9.977 33.562 -10.125 1 91.56 292 ALA A O 1
ATOM 2336 N N . THR A 1 293 ? -8.875 31.875 -11.008 1 91.25 293 THR A N 1
ATOM 2337 C CA . THR A 1 293 ? -10.062 31.031 -11.07 1 91.25 293 THR A CA 1
ATOM 2338 C C . THR A 1 293 ? -10.57 30.703 -9.672 1 91.25 293 THR A C 1
ATOM 2340 O O . THR A 1 293 ? -11.781 30.688 -9.438 1 91.25 293 THR A O 1
ATOM 2343 N N . GLU A 1 294 ? -9.711 30.453 -8.797 1 93.12 294 GLU A N 1
ATOM 2344 C CA . GLU A 1 294 ? -10.07 30.172 -7.41 1 93.12 294 GLU A CA 1
ATOM 2345 C C . GLU A 1 294 ? -10.773 31.359 -6.766 1 93.12 294 GLU A C 1
ATOM 2347 O O . GLU A 1 294 ? -11.781 31.203 -6.078 1 93.12 294 GLU A O 1
ATOM 2352 N N . ARG A 1 295 ? -10.203 32.5 -7.004 1 95.25 295 ARG A N 1
ATOM 2353 C CA . ARG A 1 295 ? -10.781 33.719 -6.465 1 95.25 295 ARG A CA 1
ATOM 2354 C C . ARG A 1 295 ? -12.18 33.969 -7.02 1 95.25 295 ARG A C 1
ATOM 2356 O O . ARG A 1 295 ? -13.109 34.281 -6.27 1 95.25 295 ARG A O 1
ATOM 2363 N N . GLU A 1 296 ? -12.234 33.781 -8.273 1 94.88 296 GLU A N 1
ATOM 2364 C CA . GLU A 1 296 ? -13.516 33.969 -8.93 1 94.88 296 GLU A CA 1
ATOM 2365 C C . GLU A 1 296 ? -14.586 33.031 -8.391 1 94.88 296 GLU A C 1
ATOM 2367 O O . GLU A 1 296 ? -15.68 33.469 -8.031 1 94.88 296 GLU A O 1
ATOM 2372 N N . ASN A 1 297 ? -14.266 31.797 -8.352 1 94.81 297 ASN A N 1
ATOM 2373 C CA . ASN A 1 297 ? -15.211 30.781 -7.879 1 94.81 297 ASN A CA 1
ATOM 2374 C C . ASN A 1 297 ? -15.648 31.047 -6.445 1 94.81 297 ASN A C 1
ATOM 2376 O O . ASN A 1 297 ? -16.844 31 -6.141 1 94.81 297 ASN A O 1
ATOM 2380 N N . LEU A 1 298 ? -14.734 31.328 -5.59 1 96.75 298 LEU A N 1
ATOM 2381 C CA . LEU A 1 298 ? -15.039 31.547 -4.18 1 96.75 298 LEU A CA 1
ATOM 2382 C C . LEU A 1 298 ? -15.812 32.844 -3.98 1 96.75 298 LEU A C 1
ATOM 2384 O O . LEU A 1 298 ? -16.672 32.938 -3.1 1 96.75 298 LEU A O 1
ATOM 2388 N N . SER A 1 299 ? -15.414 33.875 -4.781 1 97.12 299 SER A N 1
ATOM 2389 C CA . SER A 1 299 ? -16.109 35.156 -4.699 1 97.12 299 SER A CA 1
ATOM 2390 C C . SER A 1 299 ? -17.594 35 -5 1 97.12 299 SER A C 1
ATOM 2392 O O . SER A 1 299 ? -18.438 35.594 -4.324 1 97.12 299 SER A O 1
ATOM 2394 N N . LEU A 1 300 ? -17.875 34.219 -5.945 1 96.06 300 LEU A N 1
ATOM 2395 C CA . LEU A 1 300 ? -19.266 33.969 -6.348 1 96.06 300 LEU A CA 1
ATOM 2396 C C . LEU A 1 300 ? -20.047 33.25 -5.246 1 96.06 300 LEU A C 1
ATOM 2398 O O . LEU A 1 300 ? -21.234 33.5 -5.062 1 96.06 300 LEU A O 1
ATOM 2402 N N . LEU A 1 301 ? -19.406 32.438 -4.523 1 97.69 301 LEU A N 1
ATOM 2403 C CA . LEU A 1 301 ? -20.047 31.688 -3.445 1 97.69 301 LEU A CA 1
ATOM 2404 C C . LEU A 1 301 ? -20.234 32.562 -2.213 1 97.69 301 LEU A C 1
ATOM 2406 O O . LEU A 1 301 ? -21.312 32.594 -1.611 1 97.69 301 LEU A O 1
ATOM 2410 N N . VAL A 1 302 ? -19.219 33.344 -1.902 1 97.62 302 VAL A N 1
ATOM 2411 C CA . VAL A 1 302 ? -19.188 34.125 -0.674 1 97.62 302 VAL A CA 1
ATOM 2412 C C . VAL A 1 302 ? -20.219 35.25 -0.752 1 97.62 302 VAL A C 1
ATOM 2414 O O . VAL A 1 302 ? -20.812 35.625 0.26 1 97.62 302 VAL A O 1
ATOM 2417 N N . ARG A 1 303 ? -20.484 35.719 -1.924 1 96.62 303 ARG A N 1
ATOM 2418 C CA . ARG A 1 303 ? -21.484 36.781 -2.09 1 96.62 303 ARG A CA 1
ATOM 2419 C C . ARG A 1 303 ? -22.859 36.312 -1.629 1 96.62 303 ARG A C 1
ATOM 2421 O O . ARG A 1 303 ? -23.734 37.125 -1.354 1 96.62 303 ARG A O 1
ATOM 2428 N N . ARG A 1 304 ? -22.969 35.031 -1.533 1 96.81 304 ARG A N 1
ATOM 2429 C CA . ARG A 1 304 ? -24.234 34.438 -1.103 1 96.81 304 ARG A CA 1
ATOM 2430 C C . ARG A 1 304 ? -24.094 33.781 0.261 1 96.81 304 ARG A C 1
ATOM 2432 O O . ARG A 1 304 ? -24.938 32.969 0.667 1 96.81 304 ARG A O 1
ATOM 2439 N N . GLY A 1 305 ? -23 33.969 0.9 1 97.31 305 GLY A N 1
ATOM 2440 C CA . GLY A 1 305 ? -22.812 33.531 2.273 1 97.31 305 GLY A CA 1
ATOM 2441 C C . GLY A 1 305 ? -22.391 32.094 2.385 1 97.31 305 GLY A C 1
ATOM 2442 O O . GLY A 1 305 ? -22.531 31.469 3.439 1 97.31 305 GLY A O 1
ATOM 2443 N N . VAL A 1 306 ? -21.906 31.484 1.342 1 98.31 306 VAL A N 1
ATOM 2444 C CA . VAL A 1 306 ? -21.438 30.094 1.315 1 98.31 306 VAL A CA 1
ATOM 2445 C C . VAL A 1 306 ? -19.984 30.047 0.87 1 98.31 306 VAL A C 1
ATOM 2447 O O . VAL A 1 306 ? -19.547 30.859 0.043 1 98.31 306 VAL A O 1
ATOM 2450 N N . ALA A 1 307 ? -19.188 29.141 1.455 1 98.25 307 ALA A N 1
ATOM 2451 C CA . ALA A 1 307 ? -17.797 28.953 1.056 1 98.25 307 ALA A CA 1
ATOM 2452 C C . ALA A 1 307 ? -17.375 27.5 1.204 1 98.25 307 ALA A C 1
ATOM 2454 O O . ALA A 1 307 ? -18.062 26.703 1.866 1 98.25 307 ALA A O 1
ATOM 2455 N N . TYR A 1 308 ? -16.391 27.078 0.49 1 97.56 308 TYR A N 1
ATOM 2456 C CA . TYR A 1 308 ? -15.719 25.812 0.767 1 97.56 308 TYR A CA 1
ATOM 2457 C C . TYR A 1 308 ? -14.336 26.031 1.368 1 97.56 308 TYR A C 1
ATOM 2459 O O . TYR A 1 308 ? -13.773 27.125 1.253 1 97.56 308 TYR A O 1
ATOM 2467 N N . HIS A 1 309 ? -13.867 25.016 2.049 1 95.12 309 HIS A N 1
ATOM 2468 C CA . HIS A 1 309 ? -12.602 25.125 2.762 1 95.12 309 HIS A CA 1
ATOM 2469 C C . HIS A 1 309 ? -11.828 23.812 2.697 1 95.12 309 HIS A C 1
ATOM 2471 O O . HIS A 1 309 ? -12.32 22.766 3.152 1 95.12 309 HIS A O 1
ATOM 2477 N N . HIS A 1 310 ? -10.68 23.828 2.096 1 91.38 310 HIS A N 1
ATOM 2478 C CA . HIS A 1 310 ? -9.789 22.672 2.061 1 91.38 310 HIS A CA 1
ATOM 2479 C C . HIS A 1 310 ? -8.336 23.094 1.837 1 91.38 310 HIS A C 1
ATOM 2481 O O . HIS A 1 310 ? -8.07 24.266 1.592 1 91.38 310 HIS A O 1
ATOM 2487 N N . ALA A 1 311 ? -7.418 22.141 1.815 1 85 311 ALA A N 1
ATOM 2488 C CA . ALA A 1 311 ? -5.98 22.391 1.778 1 85 311 ALA A CA 1
ATOM 2489 C C . ALA A 1 311 ? -5.547 22.891 0.404 1 85 311 ALA A C 1
ATOM 2491 O O . ALA A 1 311 ? -4.457 23.453 0.255 1 85 311 ALA A O 1
ATOM 2492 N N . GLY A 1 312 ? -6.406 22.766 -0.553 1 88.06 312 GLY A N 1
ATOM 2493 C CA . GLY A 1 312 ? -6.086 23.25 -1.886 1 88.06 312 GLY A CA 1
ATOM 2494 C C . GLY A 1 312 ? -6.141 24.766 -1.999 1 88.06 312 GLY A C 1
ATOM 2495 O O . GLY A 1 312 ? -5.613 25.344 -2.951 1 88.06 312 GLY A O 1
ATOM 2496 N N . LEU A 1 313 ? -6.723 25.375 -1.001 1 91.75 313 LEU A N 1
ATOM 2497 C CA . LEU A 1 313 ? -6.852 26.828 -0.989 1 91.75 313 LEU A CA 1
ATOM 2498 C C . LEU A 1 313 ? -5.605 27.484 -0.396 1 91.75 313 LEU A C 1
ATOM 2500 O O . LEU A 1 313 ? -4.945 26.906 0.469 1 91.75 313 LEU A O 1
ATOM 2504 N N . SER A 1 314 ? -5.352 28.672 -0.905 1 91.12 314 SER A N 1
ATOM 2505 C CA . SER A 1 314 ? -4.246 29.438 -0.348 1 91.12 314 SER A CA 1
ATOM 2506 C C . SER A 1 314 ? -4.543 29.875 1.085 1 91.12 314 SER A C 1
ATOM 2508 O O . SER A 1 314 ? -5.699 29.875 1.512 1 91.12 314 SER A O 1
ATOM 2510 N N . ARG A 1 315 ? -3.518 30.234 1.781 1 88.12 315 ARG A N 1
ATOM 2511 C CA . ARG A 1 315 ? -3.656 30.703 3.154 1 88.12 315 ARG A CA 1
ATOM 2512 C C . ARG A 1 315 ? -4.512 31.969 3.217 1 88.12 315 ARG A C 1
ATOM 2514 O O . ARG A 1 315 ? -5.332 32.125 4.121 1 88.12 315 ARG A O 1
ATOM 2521 N N . GLY A 1 316 ? -4.234 32.844 2.289 1 91.81 316 GLY A N 1
ATOM 2522 C CA . GLY A 1 316 ? -5.004 34.062 2.256 1 91.81 316 GLY A CA 1
ATOM 2523 C C . GLY A 1 316 ? -6.496 33.844 2.119 1 91.81 316 GLY A C 1
ATOM 2524 O O . GLY A 1 316 ? -7.293 34.469 2.822 1 91.81 316 GLY A O 1
ATOM 2525 N N . LEU A 1 317 ? -6.844 33 1.244 1 94.94 317 LEU A N 1
ATOM 2526 C CA . LEU A 1 317 ? -8.258 32.688 1.045 1 94.94 317 LEU A CA 1
ATOM 2527 C C . LEU A 1 317 ? -8.852 32.031 2.289 1 94.94 317 LEU A C 1
ATOM 2529 O O . LEU A 1 317 ? -9.953 32.375 2.715 1 94.94 317 LEU A O 1
ATOM 2533 N N . ARG A 1 318 ? -8.172 31.094 2.867 1 92.5 318 ARG A N 1
ATOM 2534 C CA . ARG A 1 318 ? -8.648 30.406 4.059 1 92.5 318 ARG A CA 1
ATOM 2535 C C . ARG A 1 318 ? -8.883 31.375 5.203 1 92.5 318 ARG A C 1
ATOM 2537 O O . ARG A 1 318 ? -9.891 31.297 5.91 1 92.5 318 ARG A O 1
ATOM 2544 N N . GLU A 1 319 ? -7.992 32.281 5.316 1 91.81 319 GLU A N 1
ATOM 2545 C CA . GLU A 1 319 ? -8.094 33.281 6.395 1 91.81 319 GLU A CA 1
ATOM 2546 C C . GLU A 1 319 ? -9.352 34.125 6.242 1 91.81 319 GLU A C 1
ATOM 2548 O O . GLU A 1 319 ? -10.031 34.406 7.227 1 91.81 319 GLU A O 1
ATOM 2553 N N . ILE A 1 320 ? -9.594 34.531 5.016 1 95.31 320 ILE A N 1
ATOM 2554 C CA . ILE A 1 320 ? -10.766 35.344 4.754 1 95.31 320 ILE A CA 1
ATOM 2555 C C . ILE A 1 320 ? -12.039 34.562 5.051 1 95.31 320 ILE A C 1
ATOM 2557 O O . ILE A 1 320 ? -12.969 35.062 5.668 1 95.31 320 ILE A O 1
ATOM 2561 N N . ILE A 1 321 ? -12.055 33.344 4.641 1 96.19 321 ILE A N 1
ATOM 2562 C CA . ILE A 1 321 ? -13.219 32.469 4.844 1 96.19 321 ILE A CA 1
ATOM 2563 C C . ILE A 1 321 ? -13.43 32.25 6.34 1 96.19 321 ILE A C 1
ATOM 2565 O O . ILE A 1 321 ? -14.547 32.344 6.84 1 96.19 321 ILE A O 1
ATOM 2569 N N . GLU A 1 322 ? -12.391 31.953 7.031 1 93.88 322 GLU A N 1
ATOM 2570 C CA . GLU A 1 322 ? -12.469 31.703 8.469 1 93.88 322 GLU A CA 1
ATOM 2571 C C . GLU A 1 322 ? -12.953 32.938 9.211 1 93.88 322 GLU A C 1
ATOM 2573 O O . GLU A 1 322 ? -13.82 32.844 10.086 1 93.88 322 GLU A O 1
ATOM 2578 N N . ARG A 1 323 ? -12.43 34.062 8.844 1 93.81 323 ARG A N 1
ATOM 2579 C CA . ARG A 1 323 ? -12.852 35.312 9.469 1 93.81 323 ARG A CA 1
ATOM 2580 C C . ARG A 1 323 ? -14.312 35.594 9.18 1 93.81 323 ARG A C 1
ATOM 2582 O O . ARG A 1 323 ? -15.07 35.969 10.078 1 93.81 323 ARG A O 1
ATOM 2589 N N . GLY A 1 324 ? -14.68 35.469 7.949 1 95.94 324 GLY A N 1
ATOM 2590 C CA . GLY A 1 324 ? -16.062 35.688 7.578 1 95.94 324 GLY A CA 1
ATOM 2591 C C . GLY A 1 324 ? -17.047 34.781 8.32 1 95.94 324 GLY A C 1
ATOM 2592 O O . GLY A 1 324 ? -18.156 35.219 8.641 1 95.94 324 GLY A O 1
ATOM 2593 N N . PHE A 1 325 ? -16.688 33.625 8.609 1 95.88 325 PHE A N 1
ATOM 2594 C CA . PHE A 1 325 ? -17.531 32.688 9.344 1 95.88 325 PHE A CA 1
ATOM 2595 C C . PHE A 1 325 ? -17.594 33.062 10.82 1 95.88 325 PHE A C 1
ATOM 2597 O O . PHE A 1 325 ? -18.672 33.031 11.43 1 95.88 325 PHE A O 1
ATOM 2604 N N . LYS A 1 326 ? -16.469 33.438 11.375 1 92.12 326 LYS A N 1
ATOM 2605 C CA . LYS A 1 326 ? -16.422 33.844 12.773 1 92.12 326 LYS A CA 1
ATOM 2606 C C . LYS A 1 326 ? -17.281 35.062 13.016 1 92.12 326 LYS A C 1
ATOM 2608 O O . LYS A 1 326 ? -17.922 35.188 14.062 1 92.12 326 LYS A O 1
ATOM 2613 N N . GLU A 1 327 ? -17.281 35.938 11.992 1 93.75 327 GLU A N 1
ATOM 2614 C CA . GLU A 1 327 ? -18.047 37.156 12.086 1 93.75 327 GLU A CA 1
ATOM 2615 C C . GLU A 1 327 ? -19.516 36.906 11.742 1 93.75 327 GLU A C 1
ATOM 2617 O O . GLU A 1 327 ? -20.328 37.844 11.719 1 93.75 327 GLU A O 1
ATOM 2622 N N . ARG A 1 328 ? -19.875 35.688 11.391 1 93.5 328 ARG A N 1
ATOM 2623 C CA . ARG A 1 328 ? -21.234 35.219 11.102 1 93.5 328 ARG A CA 1
ATOM 2624 C C . ARG A 1 328 ? -21.75 35.844 9.805 1 93.5 328 ARG A C 1
ATOM 2626 O O . ARG A 1 328 ? -22.969 35.969 9.609 1 93.5 328 ARG A O 1
ATOM 2633 N N . LYS A 1 329 ? -20.766 36.312 9.047 1 95 329 LYS A N 1
ATOM 2634 C CA . LYS A 1 329 ? -21.125 36.781 7.703 1 95 329 LYS A CA 1
ATOM 2635 C C . LYS A 1 329 ? -21.375 35.594 6.781 1 95 329 LYS A C 1
ATOM 2637 O O . LYS A 1 329 ? -22.406 35.531 6.09 1 95 329 LYS A O 1
ATOM 2642 N N . ILE A 1 330 ? -20.438 34.719 6.785 1 97 330 ILE A N 1
ATOM 2643 C CA . ILE A 1 330 ? -20.609 33.469 6.07 1 97 330 ILE A CA 1
ATOM 2644 C C . ILE A 1 330 ? -21.469 32.531 6.902 1 97 330 ILE A C 1
ATOM 2646 O O . ILE A 1 330 ? -21.203 32.312 8.086 1 97 330 ILE A O 1
ATOM 2650 N N . LYS A 1 331 ? -22.406 31.953 6.262 1 97.06 331 LYS A N 1
ATOM 2651 C CA . LYS A 1 331 ? -23.359 31.141 7 1 97.06 331 LYS A CA 1
ATOM 2652 C C . LYS A 1 331 ? -23.047 29.656 6.867 1 97.06 331 LYS A C 1
ATOM 2654 O O . LYS A 1 331 ? -23.406 28.859 7.73 1 97.06 331 LYS A O 1
ATOM 2659 N N . VAL A 1 332 ? -22.469 29.297 5.77 1 98.25 332 VAL A N 1
ATOM 2660 C CA . VAL A 1 332 ? -22.203 27.891 5.52 1 98.25 332 VAL A CA 1
ATOM 2661 C C . VAL A 1 332 ? -20.781 27.719 5.012 1 98.25 332 VAL A C 1
ATOM 2663 O O . VAL A 1 332 ? -20.359 28.406 4.082 1 98.25 332 VAL A O 1
ATOM 2666 N N . ILE A 1 333 ? -20.047 26.781 5.617 1 98.25 333 ILE A N 1
ATOM 2667 C CA . ILE A 1 333 ? -18.781 26.312 5.086 1 98.25 333 ILE A CA 1
ATOM 2668 C C . ILE A 1 333 ? -18.859 24.828 4.793 1 98.25 333 ILE A C 1
ATOM 2670 O O . ILE A 1 333 ? -19.281 24.047 5.648 1 98.25 333 ILE A O 1
ATOM 2674 N N . VAL A 1 334 ? -18.578 24.438 3.561 1 98.25 334 VAL A N 1
ATOM 2675 C CA . VAL A 1 334 ? -18.391 23.031 3.205 1 98.25 334 VAL A CA 1
ATOM 2676 C C . VAL A 1 334 ? -16.906 22.703 3.168 1 98.25 334 VAL A C 1
ATOM 2678 O O . VAL A 1 334 ? -16.141 23.328 2.416 1 98.25 334 VAL A O 1
ATOM 2681 N N . ALA A 1 335 ? -16.5 21.656 3.965 1 96.38 335 ALA A N 1
ATOM 2682 C CA . ALA A 1 335 ? -15.07 21.469 4.129 1 96.38 335 ALA A CA 1
ATOM 2683 C C . ALA A 1 335 ? -14.695 20 4.09 1 96.38 335 ALA A C 1
ATOM 2685 O O . ALA A 1 335 ? -15.555 19.125 4.242 1 96.38 335 ALA A O 1
ATOM 2686 N N . THR A 1 336 ? -13.445 19.766 3.801 1 91.31 336 THR A N 1
ATOM 2687 C CA . THR A 1 336 ? -12.875 18.438 4.062 1 91.31 336 THR A CA 1
ATOM 2688 C C . THR A 1 336 ? -12.555 18.281 5.547 1 91.31 336 THR A C 1
ATOM 2690 O O . THR A 1 336 ? -12.516 19.266 6.289 1 91.31 336 THR A O 1
ATOM 2693 N N . PRO A 1 337 ? -12.32 17.031 5.969 1 87.62 337 PRO A N 1
ATOM 2694 C CA . PRO A 1 337 ? -12.133 16.766 7.395 1 87.62 337 PRO A CA 1
ATOM 2695 C C . PRO A 1 337 ? -10.922 17.484 7.98 1 87.62 337 PRO A C 1
ATOM 2697 O O . PRO A 1 337 ? -10.844 17.688 9.195 1 87.62 337 PRO A O 1
ATOM 2700 N N . THR A 1 338 ? -10.039 17.938 7.203 1 79.69 338 THR A N 1
ATOM 2701 C CA . THR A 1 338 ? -8.852 18.625 7.688 1 79.69 338 THR A CA 1
ATOM 2702 C C . THR A 1 338 ? -9.242 19.875 8.477 1 79.69 338 THR A C 1
ATOM 2704 O O . THR A 1 338 ? -8.516 20.281 9.391 1 79.69 338 THR A O 1
ATOM 2707 N N . LEU A 1 339 ? -10.32 20.453 8.156 1 82.12 339 LEU A N 1
ATOM 2708 C CA . LEU A 1 339 ? -10.805 21.625 8.875 1 82.12 339 LEU A CA 1
ATOM 2709 C C . LEU A 1 339 ? -11.086 21.281 10.336 1 82.12 339 LEU A C 1
ATOM 2711 O O . LEU A 1 339 ? -10.906 22.125 11.211 1 82.12 339 LEU A O 1
ATOM 2715 N N . ALA A 1 340 ? -11.484 20.062 10.555 1 82 340 ALA A N 1
ATOM 2716 C CA . ALA A 1 340 ? -11.875 19.656 11.898 1 82 340 ALA A CA 1
ATOM 2717 C C . ALA A 1 340 ? -10.68 19.641 12.844 1 82 340 ALA A C 1
ATOM 2719 O O . ALA A 1 340 ? -10.836 19.812 14.062 1 82 340 ALA A O 1
ATOM 2720 N N . ALA A 1 341 ? -9.523 19.531 12.398 1 74.56 341 ALA A N 1
ATOM 2721 C CA . ALA A 1 341 ? -8.328 19.438 13.234 1 74.56 341 ALA A CA 1
ATOM 2722 C C . ALA A 1 341 ? -7.598 20.766 13.32 1 74.56 341 ALA A C 1
ATOM 2724 O O . ALA A 1 341 ? -6.875 21.031 14.289 1 74.56 341 ALA A O 1
ATOM 2725 N N . GLY A 1 342 ? -7.945 21.688 12.539 1 69.25 342 GLY A N 1
ATOM 2726 C CA . GLY A 1 342 ? -6.941 22.719 12.398 1 69.25 342 GLY A CA 1
ATOM 2727 C C . GLY A 1 342 ? -7.441 24.094 12.812 1 69.25 342 GLY A C 1
ATOM 2728 O O . GLY A 1 342 ? -6.645 25 13.047 1 69.25 342 GLY A O 1
ATOM 2729 N N . VAL A 1 343 ? -8.75 24.281 12.82 1 78.19 343 VAL A N 1
ATOM 2730 C CA . VAL A 1 343 ? -9.227 25.641 13.062 1 78.19 343 VAL A CA 1
ATOM 2731 C C . VAL A 1 343 ? -10.445 25.609 13.977 1 78.19 343 VAL A C 1
ATOM 2733 O O . VAL A 1 343 ? -11.211 24.656 13.969 1 78.19 343 VAL A O 1
ATOM 2736 N N . ASN A 1 344 ? -10.516 26.625 14.781 1 82.06 344 ASN A N 1
ATOM 2737 C CA . ASN A 1 344 ? -11.672 26.734 15.664 1 82.06 344 ASN A CA 1
ATOM 2738 C C . ASN A 1 344 ? -12.82 27.484 15 1 82.06 344 ASN A C 1
ATOM 2740 O O . ASN A 1 344 ? -12.961 28.688 15.188 1 82.06 344 ASN A O 1
ATOM 2744 N N . LEU A 1 345 ? -13.664 26.75 14.391 1 89.81 345 LEU A N 1
ATOM 2745 C CA . LEU A 1 345 ? -14.836 27.297 13.727 1 89.81 345 LEU A CA 1
ATOM 2746 C C . LEU A 1 345 ? -16.109 26.594 14.203 1 89.81 345 LEU A C 1
ATOM 2748 O O . LEU A 1 345 ? -16.672 25.766 13.484 1 89.81 345 LEU A O 1
ATOM 2752 N N . PRO A 1 346 ? -16.594 27 15.391 1 92.38 346 PRO A N 1
ATOM 2753 C CA . PRO A 1 346 ? -17.828 26.375 15.859 1 92.38 346 PRO A CA 1
ATOM 2754 C C . PRO A 1 346 ? -19.047 26.797 15.047 1 92.38 346 PRO A C 1
ATOM 2756 O O . PRO A 1 346 ? -19.062 27.891 14.477 1 92.38 346 PRO A O 1
ATOM 2759 N N . ALA A 1 347 ? -19.969 25.984 14.953 1 95.81 347 ALA A N 1
ATOM 2760 C CA . ALA A 1 347 ? -21.234 26.234 14.273 1 95.81 347 ALA A CA 1
ATOM 2761 C C . ALA A 1 347 ? -22.406 25.578 15.023 1 95.81 347 ALA A C 1
ATOM 2763 O O . ALA A 1 347 ? -22.203 24.609 15.742 1 95.81 347 ALA A O 1
ATOM 2764 N N . ARG A 1 348 ? -23.531 26.156 14.836 1 96.69 348 ARG A N 1
ATOM 2765 C CA . ARG A 1 348 ? -24.719 25.547 15.445 1 96.69 348 ARG A CA 1
ATOM 2766 C C . ARG A 1 348 ? -24.875 24.094 15 1 96.69 348 ARG A C 1
ATOM 2768 O O . ARG A 1 348 ? -25.219 23.234 15.812 1 96.69 348 ARG A O 1
ATOM 2775 N N . THR A 1 349 ? -24.656 23.938 13.688 1 98 349 THR A N 1
ATOM 2776 C CA . THR A 1 349 ? -24.906 22.625 13.117 1 98 349 THR A CA 1
ATOM 2777 C C . THR A 1 349 ? -23.688 22.125 12.336 1 98 349 THR A C 1
ATOM 2779 O O . THR A 1 349 ? -23.094 22.891 11.562 1 98 349 THR A O 1
ATOM 2782 N N . VAL A 1 350 ? -23.312 20.859 12.602 1 97.94 350 VAL A N 1
ATOM 2783 C CA . VAL A 1 350 ? -22.328 20.141 11.812 1 97.94 350 VAL A CA 1
ATOM 2784 C C . VAL A 1 350 ? -23 18.984 11.062 1 97.94 350 VAL A C 1
ATOM 2786 O O . VAL A 1 350 ? -23.719 18.188 11.648 1 97.94 350 VAL A O 1
ATOM 2789 N N . ILE A 1 351 ? -22.797 19 9.773 1 98.5 351 ILE A N 1
ATOM 2790 C CA . ILE A 1 351 ? -23.312 17.906 8.953 1 98.5 351 ILE A CA 1
ATOM 2791 C C . ILE A 1 351 ? -22.156 17.078 8.414 1 98.5 351 ILE A C 1
ATOM 2793 O O . ILE A 1 351 ? -21.25 17.594 7.758 1 98.5 351 ILE A O 1
ATOM 2797 N N . VAL A 1 352 ? -22.188 15.805 8.766 1 97.75 352 VAL A N 1
ATOM 2798 C CA . VAL A 1 352 ? -21.203 14.875 8.211 1 97.75 352 VAL A CA 1
ATOM 2799 C C . VAL A 1 352 ? -21.797 14.172 6.992 1 97.75 352 VAL A C 1
ATOM 2801 O O . VAL A 1 352 ? -22.5 13.164 7.125 1 97.75 352 VAL A O 1
ATOM 2804 N N . GLY A 1 353 ? -21.375 14.656 5.848 1 95.38 353 GLY A N 1
ATOM 2805 C CA . GLY A 1 353 ? -22 14.219 4.605 1 95.38 353 GLY A CA 1
ATOM 2806 C C . GLY A 1 353 ? -21.5 12.859 4.145 1 95.38 353 GLY A C 1
ATOM 2807 O O . GLY A 1 353 ? -22.188 12.188 3.361 1 95.38 353 GLY A O 1
ATOM 2808 N N . ASP A 1 354 ? -20.328 12.484 4.605 1 90.88 354 ASP A N 1
ATOM 2809 C CA . ASP A 1 354 ? -19.719 11.219 4.188 1 90.88 354 ASP A CA 1
ATOM 2810 C C . ASP A 1 354 ? -19.078 10.492 5.367 1 90.88 354 ASP A C 1
ATOM 2812 O O . ASP A 1 354 ? -18.172 11.016 6 1 90.88 354 ASP A O 1
ATOM 2816 N N . VAL A 1 355 ? -19.5 9.234 5.656 1 91.06 355 VAL A N 1
ATOM 2817 C CA . VAL A 1 355 ? -18.891 8.5 6.766 1 91.06 355 VAL A CA 1
ATOM 2818 C C . VAL A 1 355 ? -18.109 7.305 6.23 1 91.06 355 VAL A C 1
ATOM 2820 O O . VAL A 1 355 ? -17.453 6.602 6.992 1 91.06 355 VAL A O 1
ATOM 2823 N N . PHE A 1 356 ? -18.172 7.121 4.938 1 86.94 356 PHE A N 1
ATOM 2824 C CA . PHE A 1 356 ? -17.422 6.035 4.312 1 86.94 356 PHE A CA 1
ATOM 2825 C C . PHE A 1 356 ? -16.297 6.582 3.451 1 86.94 356 PHE A C 1
ATOM 2827 O O . PHE A 1 356 ? -16.438 7.613 2.793 1 86.94 356 PHE A O 1
ATOM 2834 N N . ARG A 1 357 ? -15.195 5.91 3.512 1 85.38 357 ARG A N 1
ATOM 2835 C CA . ARG A 1 357 ? -14.039 6.25 2.684 1 85.38 357 ARG A CA 1
ATOM 2836 C C . ARG A 1 357 ? -13.352 4.992 2.172 1 85.38 357 ARG A C 1
ATOM 2838 O O . ARG A 1 357 ? -13.492 3.916 2.758 1 85.38 357 ARG A O 1
ATOM 2845 N N . TYR A 1 358 ? -12.586 5.055 1.104 1 79 358 TYR A N 1
ATOM 2846 C CA . TYR A 1 358 ? -11.883 3.908 0.542 1 79 358 TYR A CA 1
ATOM 2847 C C . TYR A 1 358 ? -10.734 3.479 1.442 1 79 358 TYR A C 1
ATOM 2849 O O . TYR A 1 358 ? -10.008 4.32 1.977 1 79 358 TYR A O 1
ATOM 2857 N N . ASN A 1 359 ? -10.648 2.105 1.565 1 76.44 359 ASN A N 1
ATOM 2858 C CA . ASN A 1 359 ? -9.523 1.472 2.248 1 76.44 359 ASN A CA 1
ATOM 2859 C C . ASN A 1 359 ? -8.305 1.368 1.339 1 76.44 359 ASN A C 1
ATOM 2861 O O . ASN A 1 359 ? -8.359 0.72 0.292 1 76.44 359 ASN A O 1
ATOM 2865 N N . ARG A 1 360 ? -7.18 1.879 1.684 1 69.19 360 ARG A N 1
ATOM 2866 C CA . ARG A 1 360 ? -6.004 1.926 0.821 1 69.19 360 ARG A CA 1
ATOM 2867 C C . ARG A 1 360 ? -5.305 0.57 0.772 1 69.19 360 ARG A C 1
ATOM 2869 O O . ARG A 1 360 ? -4.465 0.328 -0.099 1 69.19 360 ARG A O 1
ATOM 2876 N N . LYS A 1 361 ? -5.699 -0.266 1.653 1 73.06 361 LYS A N 1
ATOM 2877 C CA . LYS A 1 361 ? -5.035 -1.565 1.724 1 73.06 361 LYS A CA 1
ATOM 2878 C C . LYS A 1 361 ? -5.809 -2.619 0.933 1 73.06 361 LYS A C 1
ATOM 2880 O O . LYS A 1 361 ? -5.27 -3.68 0.612 1 73.06 361 LYS A O 1
ATOM 2885 N N . VAL A 1 362 ? -7.062 -2.373 0.721 1 78 362 VAL A N 1
ATOM 2886 C CA . VAL A 1 362 ? -7.914 -3.332 0.024 1 78 362 VAL A CA 1
ATOM 2887 C C . VAL A 1 362 ? -8.617 -2.645 -1.141 1 78 362 VAL A C 1
ATOM 2889 O O . VAL A 1 362 ? -9.508 -1.814 -0.934 1 78 362 VAL A O 1
ATOM 2892 N N . THR A 1 363 ? -8.328 -3.014 -2.297 1 76.06 363 THR A N 1
ATOM 2893 C CA . THR A 1 363 ? -8.812 -2.379 -3.52 1 76.06 363 THR A CA 1
ATOM 2894 C C . THR A 1 363 ? -10.336 -2.311 -3.525 1 76.06 363 THR A C 1
ATOM 2896 O O . THR A 1 363 ? -11.008 -3.316 -3.297 1 76.06 363 THR A O 1
ATOM 2899 N N . GLY A 1 364 ? -10.852 -1.133 -3.742 1 76.5 364 GLY A N 1
ATOM 2900 C CA . GLY A 1 364 ? -12.258 -0.912 -4.008 1 76.5 364 GLY A CA 1
ATOM 2901 C C . GLY A 1 364 ? -13.125 -0.999 -2.762 1 76.5 364 GLY A C 1
ATOM 2902 O O . GLY A 1 364 ? -14.336 -0.798 -2.826 1 76.5 364 GLY A O 1
ATOM 2903 N N . PHE A 1 365 ? -12.5 -1.316 -1.655 1 85.06 365 PHE A N 1
ATOM 2904 C CA . PHE A 1 365 ? -13.281 -1.498 -0.439 1 85.06 365 PHE A CA 1
ATOM 2905 C C . PHE A 1 365 ? -13.414 -0.186 0.325 1 85.06 365 PHE A C 1
ATOM 2907 O O . PHE A 1 365 ? -12.422 0.514 0.537 1 85.06 365 PHE A O 1
ATOM 2914 N N . ARG A 1 366 ? -14.648 0.163 0.68 1 85.69 366 ARG A N 1
ATOM 2915 C CA . ARG A 1 366 ? -14.93 1.35 1.482 1 85.69 366 ARG A CA 1
ATOM 2916 C C . ARG A 1 366 ? -15.211 0.975 2.934 1 85.69 366 ARG A C 1
ATOM 2918 O O . ARG A 1 366 ? -15.906 -0.01 3.201 1 85.69 366 ARG A O 1
ATOM 2925 N N . GLU A 1 367 ? -14.648 1.728 3.801 1 85.69 367 GLU A N 1
ATOM 2926 C CA . GLU A 1 367 ? -14.867 1.481 5.223 1 85.69 367 GLU A CA 1
ATOM 2927 C C . GLU A 1 367 ? -15.297 2.758 5.945 1 85.69 367 GLU A C 1
ATOM 2929 O O . GLU A 1 367 ? -15.172 3.855 5.398 1 85.69 367 GLU A O 1
ATOM 2934 N N . GLU A 1 368 ? -15.906 2.605 7.09 1 90.19 368 GLU A N 1
ATOM 2935 C CA . GLU A 1 368 ? -16.328 3.73 7.922 1 90.19 368 GLU A CA 1
ATOM 2936 C C . GLU A 1 368 ? -15.117 4.516 8.43 1 90.19 368 GLU A C 1
ATOM 2938 O O . GLU A 1 368 ? -14.078 3.934 8.742 1 90.19 368 GLU A O 1
ATOM 2943 N N . ILE A 1 369 ? -15.297 5.832 8.508 1 91.5 369 ILE A N 1
ATOM 2944 C CA . ILE A 1 369 ? -14.227 6.648 9.078 1 91.5 369 ILE A CA 1
ATOM 2945 C C . ILE A 1 369 ? -14.078 6.344 10.57 1 91.5 369 ILE A C 1
ATOM 2947 O O . ILE A 1 369 ? -15.023 5.883 11.211 1 91.5 369 ILE A O 1
ATOM 2951 N N . PRO A 1 370 ? -12.938 6.543 11.164 1 89.56 370 PRO A N 1
ATOM 2952 C CA . PRO A 1 370 ? -12.773 6.324 12.602 1 89.56 370 PRO A CA 1
ATOM 2953 C C . PRO A 1 370 ? -13.719 7.18 13.445 1 89.56 370 PRO A C 1
ATOM 2955 O O . PRO A 1 370 ? -14.016 8.32 13.07 1 89.56 370 PRO A O 1
ATOM 2958 N N . VAL A 1 371 ? -14.133 6.641 14.562 1 93.62 371 VAL A N 1
ATOM 2959 C CA . VAL A 1 371 ? -15.016 7.352 15.484 1 93.62 371 VAL A CA 1
ATOM 2960 C C . VAL A 1 371 ? -14.352 8.648 15.938 1 93.62 371 VAL A C 1
ATOM 2962 O O . VAL A 1 371 ? -15.016 9.68 16.094 1 93.62 371 VAL A O 1
ATOM 2965 N N . MET A 1 372 ? -13.07 8.617 16.094 1 90.94 372 MET A N 1
ATOM 2966 C CA . MET A 1 372 ? -12.32 9.797 16.516 1 90.94 372 MET A CA 1
ATOM 2967 C C . MET A 1 372 ? -12.492 10.938 15.508 1 90.94 372 MET A C 1
ATOM 2969 O O . MET A 1 372 ? -12.625 12.102 15.898 1 90.94 372 MET A O 1
ATOM 2973 N N . GLU A 1 373 ? -12.406 10.633 14.266 1 90.69 373 GLU A N 1
ATOM 2974 C CA . GLU A 1 373 ? -12.586 11.648 13.234 1 90.69 373 GLU A CA 1
ATOM 2975 C C . GLU A 1 373 ? -13.977 12.281 13.312 1 90.69 373 GLU A C 1
ATOM 2977 O O . GLU A 1 373 ? -14.117 13.5 13.172 1 90.69 373 GLU A O 1
ATOM 2982 N N . TYR A 1 374 ? -14.961 11.453 13.539 1 94.25 374 TYR A N 1
ATOM 2983 C CA . TYR A 1 374 ? -16.312 11.969 13.711 1 94.25 374 TYR A CA 1
ATOM 2984 C C . TYR A 1 374 ? -16.406 12.883 14.93 1 94.25 374 TYR A C 1
ATOM 2986 O O . TYR A 1 374 ? -17.016 13.945 14.875 1 94.25 374 TYR A O 1
ATOM 2994 N N . LYS A 1 375 ? -15.805 12.438 15.992 1 92.25 375 LYS A N 1
ATOM 2995 C CA . LYS A 1 375 ? -15.859 13.219 17.219 1 92.25 375 LYS A CA 1
ATOM 2996 C C . LYS A 1 375 ? -15.172 14.57 17.047 1 92.25 375 LYS A C 1
ATOM 2998 O O . LYS A 1 375 ? -15.594 15.57 17.641 1 92.25 375 LYS A O 1
ATOM 3003 N N . GLN A 1 376 ? -14.172 14.625 16.266 1 89.75 376 GLN A N 1
ATOM 3004 C CA . GLN A 1 376 ? -13.516 15.898 15.977 1 89.75 376 GLN A CA 1
ATOM 3005 C C . GLN A 1 376 ? -14.43 16.828 15.18 1 89.75 376 GLN A C 1
ATOM 3007 O O . GLN A 1 376 ? -14.469 18.031 15.438 1 89.75 376 GLN A O 1
ATOM 3012 N N . MET A 1 377 ? -15.125 16.234 14.258 1 94.69 377 MET A N 1
ATOM 3013 C CA . MET A 1 377 ? -16.062 17.016 13.469 1 94.69 377 MET A CA 1
ATOM 3014 C C . MET A 1 377 ? -17.234 17.484 14.32 1 94.69 377 MET A C 1
ATOM 3016 O O . MET A 1 377 ? -17.516 18.688 14.391 1 94.69 377 MET A O 1
ATOM 3020 N N . SER A 1 378 ? -17.859 16.547 15.031 1 94.88 378 SER A N 1
ATOM 3021 C CA . SER A 1 378 ? -19.047 16.859 15.836 1 94.88 378 SER A CA 1
ATOM 3022 C C . SER A 1 378 ? -18.703 17.812 16.969 1 94.88 378 SER A C 1
ATOM 3024 O O . SER A 1 378 ? -19.562 18.562 17.438 1 94.88 378 SER A O 1
ATOM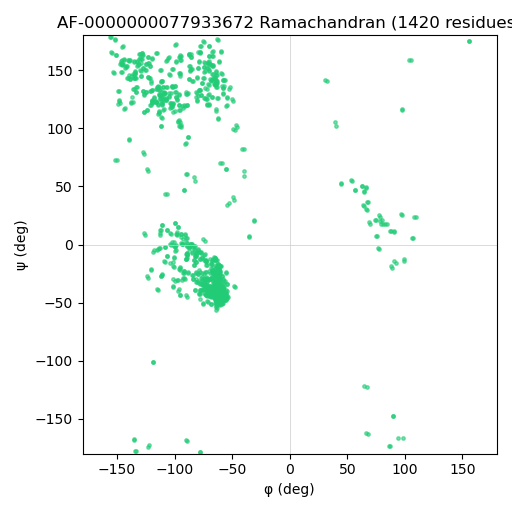 3026 N N . GLY A 1 379 ? -17.453 17.797 17.359 1 91.38 379 GLY A N 1
ATOM 3027 C CA . GLY A 1 379 ? -17 18.672 18.422 1 91.38 379 GLY A CA 1
ATOM 3028 C C . GLY A 1 379 ? -17.094 20.141 18.047 1 91.38 379 GLY A C 1
ATOM 3029 O O . GLY A 1 379 ? -17.094 21.016 18.922 1 91.38 379 GLY A O 1
ATOM 3030 N N . ARG A 1 380 ? -17.297 20.375 16.781 1 92.38 380 ARG A N 1
ATOM 3031 C CA . ARG A 1 380 ? -17.406 21.75 16.312 1 92.38 380 ARG A CA 1
ATOM 3032 C C . ARG A 1 380 ? -18.844 22.25 16.406 1 92.38 380 ARG A C 1
ATOM 3034 O O . ARG A 1 380 ? -19.109 23.453 16.234 1 92.38 380 ARG A O 1
ATOM 3041 N N . ALA A 1 381 ? -19.734 21.438 16.812 1 95.56 381 ALA A N 1
ATOM 3042 C CA . ALA A 1 381 ? -21.156 21.797 16.875 1 95.56 381 ALA A CA 1
ATOM 3043 C C . ALA A 1 381 ? -21.453 22.594 18.156 1 95.56 381 ALA A C 1
ATOM 3045 O O . ALA A 1 381 ? -21.078 22.172 19.25 1 95.56 381 ALA A O 1
ATOM 3046 N N . GLY A 1 382 ? -22.047 23.703 18.016 1 93.56 382 GLY A N 1
ATOM 3047 C CA . GLY A 1 382 ? -22.422 24.562 19.125 1 93.56 382 GLY A CA 1
ATOM 3048 C C . GLY A 1 382 ? -21.438 25.672 19.391 1 93.56 382 GLY A C 1
ATOM 3049 O O . GLY A 1 382 ? -20.297 25.406 19.812 1 93.56 382 GLY A O 1
ATOM 3050 N N . ARG A 1 383 ? -21.844 26.812 19.234 1 85.94 383 ARG A N 1
ATOM 3051 C CA . ARG A 1 383 ? -21.031 27.984 19.516 1 85.94 383 ARG A CA 1
ATOM 3052 C C . ARG A 1 383 ? -21.297 28.516 20.922 1 85.94 383 ARG A C 1
ATOM 3054 O O . ARG A 1 383 ? -22.391 29.031 21.188 1 85.94 383 ARG A O 1
ATOM 3061 N N . PRO A 1 384 ? -20.328 28.484 21.75 1 83 384 PRO A N 1
ATOM 3062 C CA . PRO A 1 384 ? -20.562 29 23.109 1 83 384 PRO A CA 1
ATOM 3063 C C . PRO A 1 384 ? -21 30.453 23.109 1 83 384 PRO A C 1
ATOM 3065 O O . PRO A 1 384 ? -20.438 31.281 22.391 1 83 384 PRO A O 1
ATOM 3068 N N . GLY A 1 385 ? -21.984 30.781 23.906 1 78.94 385 GLY A N 1
ATOM 3069 C CA . GLY A 1 385 ? -22.484 32.156 24 1 78.94 385 GLY A CA 1
ATOM 3070 C C . GLY A 1 385 ? -23.578 32.469 23 1 78.94 385 GLY A C 1
ATOM 3071 O O . GLY A 1 385 ? -24.328 33.406 23.188 1 78.94 385 GLY A O 1
ATOM 3072 N N . PHE A 1 386 ? -23.641 31.641 21.938 1 81.5 386 PHE A N 1
ATOM 3073 C CA . PHE A 1 386 ? -24.609 31.938 20.891 1 81.5 386 PHE A CA 1
ATOM 3074 C C . PHE A 1 386 ? -25.656 30.844 20.797 1 81.5 386 PHE A C 1
ATOM 3076 O O . PHE A 1 386 ? -26.844 31.109 20.578 1 81.5 386 PHE A O 1
ATOM 3083 N N . ASP A 1 387 ? -25.172 29.656 20.969 1 89.75 387 ASP A N 1
ATOM 3084 C CA . ASP A 1 387 ? -26.062 28.516 20.766 1 89.75 387 ASP A CA 1
ATOM 3085 C C . ASP A 1 387 ? -26.391 27.828 22.078 1 89.75 387 ASP A C 1
ATOM 3087 O O . ASP A 1 387 ? -25.5 27.656 22.922 1 89.75 387 ASP A O 1
ATOM 3091 N N . SER A 1 388 ? -27.656 27.516 22.25 1 90.19 388 SER A N 1
ATOM 3092 C CA . SER A 1 388 ? -28.062 26.75 23.406 1 90.19 388 SER A CA 1
ATOM 3093 C C . SER A 1 388 ? -27.703 25.281 23.266 1 90.19 388 SER A C 1
ATOM 3095 O O . SER A 1 388 ? -27.453 24.594 24.266 1 90.19 388 SER A O 1
ATOM 3097 N N . GLU A 1 389 ? -27.719 24.875 22.031 1 93.75 389 GLU A N 1
ATOM 3098 C CA . GLU A 1 389 ? -27.328 23.5 21.719 1 93.75 389 GLU A CA 1
ATOM 3099 C C . GLU A 1 389 ? -26.641 23.422 20.359 1 93.75 389 GLU A C 1
ATOM 3101 O O . GLU A 1 389 ? -26.844 24.297 19.516 1 93.75 389 GLU A O 1
ATOM 3106 N N . GLY A 1 390 ? -25.75 22.516 20.266 1 95.62 390 GLY A N 1
ATOM 3107 C CA . GLY A 1 390 ? -25.141 22.172 18.984 1 95.62 390 GLY A CA 1
ATOM 3108 C C . GLY A 1 390 ? -25.656 20.875 18.422 1 95.62 390 GLY A C 1
ATOM 3109 O O . GLY A 1 390 ? -26 19.953 19.156 1 95.62 390 GLY A O 1
ATOM 3110 N N . GLU A 1 391 ? -25.734 20.828 17.078 1 97.12 391 GLU A N 1
ATOM 3111 C CA . GLU A 1 391 ? -26.25 19.625 16.422 1 97.12 391 GLU A CA 1
ATOM 3112 C C . GLU A 1 391 ? -25.219 19.016 15.5 1 97.12 391 GLU A C 1
ATOM 3114 O O . GLU A 1 391 ? -24.531 19.734 14.773 1 97.12 391 GLU A O 1
ATOM 3119 N N . SER A 1 392 ? -25.047 17.766 15.586 1 97.81 392 SER A N 1
ATOM 3120 C CA . SER A 1 392 ? -24.234 17.016 14.625 1 97.81 392 SER A CA 1
ATOM 3121 C C . SER A 1 392 ? -25.047 15.93 13.938 1 97.81 392 SER A C 1
ATOM 3123 O O . SER A 1 392 ? -25.578 15.031 14.594 1 97.81 392 SER A O 1
ATOM 3125 N N . ILE A 1 393 ? -25.125 16.031 12.633 1 98.31 393 ILE A N 1
ATOM 3126 C CA . ILE A 1 393 ? -25.984 15.117 11.883 1 98.31 393 ILE A CA 1
ATOM 3127 C C . ILE A 1 393 ? -25.141 14.312 10.898 1 98.31 393 ILE A C 1
ATOM 3129 O O . ILE A 1 393 ? -24.453 14.875 10.047 1 98.31 393 ILE A O 1
ATOM 3133 N N . ILE A 1 394 ? -25.219 12.969 11.008 1 98 394 ILE A N 1
ATOM 3134 C CA . ILE A 1 394 ? -24.609 12.078 10.023 1 98 394 ILE A CA 1
ATOM 3135 C C . ILE A 1 394 ? -25.625 11.781 8.914 1 98 394 ILE A C 1
ATOM 3137 O O . ILE A 1 394 ? -26.766 11.398 9.195 1 98 394 ILE A O 1
ATOM 3141 N N . VAL A 1 395 ? -25.203 11.922 7.672 1 96.5 395 VAL A N 1
ATOM 3142 C CA . VAL A 1 395 ? -26.109 11.703 6.551 1 96.5 395 VAL A CA 1
ATOM 3143 C C . VAL A 1 395 ? -25.844 10.328 5.938 1 96.5 395 VAL A C 1
ATOM 3145 O O . VAL A 1 395 ? -24.719 10.023 5.535 1 96.5 395 VAL A O 1
ATOM 3148 N N . LEU A 1 396 ? -26.859 9.492 5.914 1 93.06 396 LEU A N 1
ATOM 3149 C CA . LEU A 1 396 ? -26.797 8.211 5.223 1 93.06 396 LEU A CA 1
ATOM 3150 C C . LEU A 1 396 ? -27.641 8.242 3.949 1 93.06 396 LEU A C 1
ATOM 3152 O O . LEU A 1 396 ? -28.719 8.836 3.926 1 93.06 396 LEU A O 1
ATOM 3156 N N . ARG A 1 397 ? -27.125 7.746 2.947 1 81.62 397 ARG A N 1
ATOM 3157 C CA . ARG A 1 397 ? -27.844 7.73 1.678 1 81.62 397 ARG A CA 1
ATOM 3158 C C . ARG A 1 397 ? -28.797 6.543 1.606 1 81.62 397 ARG A C 1
ATOM 3160 O O . ARG A 1 397 ? -29.734 6.539 0.797 1 81.62 397 ARG A O 1
ATOM 3167 N N . ASP A 1 398 ? -28.562 5.562 2.475 1 79.62 398 ASP A N 1
ATOM 3168 C CA . ASP A 1 398 ? -29.422 4.395 2.576 1 79.62 398 ASP A CA 1
ATOM 3169 C C . ASP A 1 398 ? -29.656 4 4.035 1 79.62 398 ASP A C 1
ATOM 3171 O O . ASP A 1 398 ? -28.75 4.117 4.859 1 79.62 398 ASP A O 1
ATOM 3175 N N . LYS A 1 399 ? -30.875 3.553 4.359 1 81 399 LYS A N 1
ATOM 3176 C CA . LYS A 1 399 ? -31.266 3.219 5.73 1 81 399 LYS A CA 1
ATOM 3177 C C . LYS A 1 399 ? -30.609 1.917 6.184 1 81 399 LYS A C 1
ATOM 3179 O O . LYS A 1 399 ? -30.516 1.648 7.383 1 81 399 LYS A O 1
ATOM 3184 N N . ARG A 1 400 ? -30.094 1.171 5.379 1 76.88 400 ARG A N 1
ATOM 3185 C CA . ARG A 1 400 ? -29.594 -0.173 5.656 1 76.88 400 ARG A CA 1
ATOM 3186 C C . ARG A 1 400 ? -28.516 -0.145 6.727 1 76.88 400 ARG A C 1
ATOM 3188 O O . ARG A 1 400 ? -28.438 -1.045 7.566 1 76.88 400 ARG A O 1
ATOM 3195 N N . ASN A 1 401 ? -27.703 0.897 6.668 1 82.12 401 ASN A N 1
ATOM 3196 C CA . ASN A 1 401 ? -26.578 0.971 7.59 1 82.12 401 ASN A CA 1
ATOM 3197 C C . ASN A 1 401 ? -26.922 1.787 8.828 1 82.12 401 ASN A C 1
ATOM 3199 O O . ASN A 1 401 ? -26.062 2.029 9.68 1 82.12 401 ASN A O 1
ATOM 3203 N N . PHE A 1 402 ? -28.203 2.145 8.984 1 90.5 402 PHE A N 1
ATOM 3204 C CA . PHE A 1 402 ? -28.609 3.078 10.031 1 90.5 402 PHE A CA 1
ATOM 3205 C C . PHE A 1 402 ? -28.219 2.547 11.406 1 90.5 402 PHE A C 1
ATOM 3207 O O . PHE A 1 402 ? -27.547 3.229 12.172 1 90.5 402 PHE A O 1
ATOM 3214 N N . GLU A 1 403 ? -28.562 1.327 11.734 1 89.19 403 GLU A N 1
ATOM 3215 C CA . GLU A 1 403 ? -28.344 0.783 13.07 1 89.19 403 GLU A CA 1
ATOM 3216 C C . GLU A 1 403 ? -26.844 0.694 13.391 1 89.19 403 GLU A C 1
ATOM 3218 O O . GLU A 1 403 ? -26.422 1.066 14.484 1 89.19 403 GLU A O 1
ATOM 3223 N N . LYS A 1 404 ? -26.156 0.25 12.461 1 87.12 404 LYS A N 1
ATOM 3224 C CA . LYS A 1 404 ? -24.703 0.091 12.633 1 87.12 404 LYS A CA 1
ATOM 3225 C C . LYS A 1 404 ? -24.031 1.44 12.852 1 87.12 404 LYS A C 1
ATOM 3227 O O . LYS A 1 404 ? -23.219 1.594 13.758 1 87.12 404 LYS A O 1
ATOM 3232 N N . ILE A 1 405 ? -24.391 2.371 12.016 1 93.56 405 ILE A N 1
ATOM 3233 C CA . ILE A 1 405 ? -23.781 3.695 12.07 1 93.56 405 ILE A CA 1
ATOM 3234 C C . ILE A 1 405 ? -24.219 4.41 13.344 1 93.56 405 ILE A C 1
ATOM 3236 O O . ILE A 1 405 ? -23.406 5.059 14.008 1 93.56 405 ILE A O 1
ATOM 3240 N N . PHE A 1 406 ? -25.484 4.266 13.656 1 95.06 406 PHE A N 1
ATOM 3241 C CA . PHE A 1 406 ? -26.031 4.867 14.867 1 95.06 406 PHE A CA 1
ATOM 3242 C C . PHE A 1 406 ? -25.297 4.352 16.094 1 95.06 406 PHE A C 1
ATOM 3244 O O . PHE A 1 406 ? -24.844 5.137 16.938 1 95.06 406 PHE A O 1
ATOM 3251 N N . GLU A 1 407 ? -25.109 3.111 16.188 1 93.5 407 GLU A N 1
ATOM 3252 C CA . GLU A 1 407 ? -24.438 2.506 17.328 1 93.5 407 GLU A CA 1
ATOM 3253 C C . GLU A 1 407 ? -22.953 2.873 17.375 1 93.5 407 GLU A C 1
ATOM 3255 O O . GLU A 1 407 ? -22.422 3.25 18.422 1 93.5 407 GLU A O 1
ATOM 3260 N N . LYS A 1 408 ? -22.312 2.844 16.281 1 91.81 408 LYS A N 1
ATOM 3261 C CA . LYS A 1 408 ? -20.859 3.057 16.203 1 91.81 408 LYS A CA 1
ATOM 3262 C C . LYS A 1 408 ? -20.5 4.484 16.609 1 91.81 408 LYS A C 1
ATOM 3264 O O . LYS A 1 408 ? -19.578 4.691 17.406 1 91.81 408 LYS A O 1
ATOM 3269 N N . TYR A 1 409 ? -21.234 5.41 16.125 1 95.12 409 TYR A N 1
ATOM 3270 C CA . TYR A 1 409 ? -20.797 6.793 16.281 1 95.12 409 TYR A CA 1
ATOM 3271 C C . TYR A 1 409 ? -21.484 7.449 17.484 1 95.12 409 TYR A C 1
ATOM 3273 O O . TYR A 1 409 ? -20.922 8.344 18.109 1 95.12 409 TYR A O 1
ATOM 3281 N N . LEU A 1 410 ? -22.719 7.039 17.812 1 94.94 410 LEU A N 1
ATOM 3282 C CA . LEU A 1 410 ? -23.469 7.762 18.828 1 94.94 410 LEU A CA 1
ATOM 3283 C C . LEU A 1 410 ? -23.422 7.035 20.172 1 94.94 410 LEU A C 1
ATOM 3285 O O . LEU A 1 410 ? -23.625 7.645 21.219 1 94.94 410 LEU A O 1
ATOM 3289 N N . THR A 1 411 ? -23.078 5.715 20.125 1 90.56 411 THR A N 1
ATOM 3290 C CA . THR A 1 411 ? -23.203 4.973 21.375 1 90.56 411 THR A CA 1
ATOM 3291 C C . THR A 1 411 ? -21.859 4.34 21.766 1 90.56 411 THR A C 1
ATOM 3293 O O . THR A 1 411 ? -21.594 4.129 22.938 1 90.56 411 THR A O 1
ATOM 3296 N N . SER A 1 412 ? -21.047 4.035 20.859 1 86.56 412 SER A N 1
ATOM 3297 C CA . SER A 1 412 ? -19.812 3.307 21.125 1 86.56 412 SER A CA 1
ATOM 3298 C C . SER A 1 412 ? -18.688 4.254 21.531 1 86.56 412 SER A C 1
ATOM 3300 O O . SER A 1 412 ? -18.766 5.461 21.281 1 86.56 412 SER A O 1
ATOM 3302 N N . ASP A 1 413 ? -17.688 3.676 22.141 1 87.19 413 ASP A N 1
ATOM 3303 C CA . ASP A 1 413 ? -16.516 4.434 22.562 1 87.19 413 ASP A CA 1
ATOM 3304 C C . ASP A 1 413 ? -15.586 4.684 21.375 1 87.19 413 ASP A C 1
ATOM 3306 O O . ASP A 1 413 ? -15.633 3.967 20.375 1 87.19 413 ASP A O 1
ATOM 3310 N N . VAL A 1 414 ? -14.797 5.75 21.594 1 89.88 414 VAL A N 1
ATOM 3311 C CA . VAL A 1 414 ? -13.766 6.062 20.609 1 89.88 414 VAL A CA 1
ATOM 3312 C C . VAL A 1 414 ? -12.703 4.969 20.609 1 89.88 414 VAL A C 1
ATOM 3314 O O . VAL A 1 414 ? -12.516 4.27 21.609 1 89.88 414 VAL A O 1
ATOM 3317 N N . GLU A 1 415 ? -11.984 4.754 19.484 1 87.38 415 GLU A N 1
ATOM 3318 C CA . GLU A 1 415 ? -10.93 3.752 19.375 1 87.38 415 GLU A CA 1
ATOM 3319 C C . GLU A 1 415 ? -9.766 4.055 20.312 1 87.38 415 GLU A C 1
ATOM 3321 O O . GLU A 1 415 ? -9.453 5.223 20.562 1 87.38 415 GLU A O 1
ATOM 3326 N N . PRO A 1 416 ? -9.125 3.047 20.766 1 89.81 416 PRO A N 1
ATOM 3327 C CA . PRO A 1 416 ? -7.938 3.281 21.578 1 89.81 416 PRO A CA 1
ATOM 3328 C C . PRO A 1 416 ? -6.754 3.803 20.766 1 89.81 416 PRO A C 1
ATOM 3330 O O . PRO A 1 416 ? -6.656 3.529 19.578 1 89.81 416 PRO A O 1
ATOM 3333 N N . ILE A 1 417 ? -5.922 4.527 21.422 1 93 417 ILE A N 1
ATOM 3334 C CA . ILE A 1 417 ? -4.684 4.996 20.812 1 93 417 ILE A CA 1
ATOM 3335 C C . ILE A 1 417 ? -3.666 3.859 20.766 1 93 417 ILE A C 1
ATOM 3337 O O . ILE A 1 417 ? -3.447 3.17 21.766 1 93 417 ILE A O 1
ATOM 3341 N N . GLU A 1 418 ? -3.08 3.625 19.562 1 90.19 418 GLU A N 1
ATOM 3342 C CA . GLU A 1 418 ? -2.057 2.602 19.375 1 90.19 418 GLU A CA 1
ATOM 3343 C C . GLU A 1 418 ? -0.817 3.178 18.703 1 90.19 418 GLU A C 1
ATOM 3345 O O . GLU A 1 418 ? -0.917 4.117 17.906 1 90.19 418 GLU A O 1
ATOM 3350 N N . SER A 1 419 ? 0.315 2.562 19 1 93.88 419 SER A N 1
ATOM 3351 C CA . SER A 1 419 ? 1.566 3.021 18.406 1 93.88 419 SER A CA 1
ATOM 3352 C C . SER A 1 419 ? 1.565 2.82 16.891 1 93.88 419 SER A C 1
ATOM 3354 O O . SER A 1 419 ? 1.087 1.798 16.406 1 93.88 419 SER A O 1
ATOM 3356 N N . LYS A 1 420 ? 2.047 3.787 16.188 1 92.5 420 LYS A N 1
ATOM 3357 C CA . LYS A 1 420 ? 2.215 3.674 14.742 1 92.5 420 LYS A CA 1
ATOM 3358 C C . LYS A 1 420 ? 3.693 3.621 14.367 1 92.5 420 LYS A C 1
ATOM 3360 O O . LYS A 1 420 ? 4.047 3.76 13.188 1 92.5 420 LYS A O 1
ATOM 3365 N N . LEU A 1 421 ? 4.504 3.357 15.281 1 93.12 421 LEU A N 1
ATOM 3366 C CA . LEU A 1 421 ? 5.953 3.332 15.102 1 93.12 421 LEU A CA 1
ATOM 3367 C C . LEU A 1 421 ? 6.398 2.02 14.461 1 93.12 421 LEU A C 1
ATOM 3369 O O . LEU A 1 421 ? 7.559 1.878 14.07 1 93.12 421 LEU A O 1
ATOM 3373 N N . GLY A 1 422 ? 5.539 1.104 14.242 1 87.5 422 GLY A N 1
ATOM 3374 C CA . GLY A 1 422 ? 5.887 -0.227 13.773 1 87.5 422 GLY A CA 1
ATOM 3375 C C . GLY A 1 422 ? 6.234 -0.268 12.297 1 87.5 422 GLY A C 1
ATOM 3376 O O . GLY A 1 422 ? 6.809 -1.245 11.812 1 87.5 422 GLY A O 1
ATOM 3377 N N . ALA A 1 423 ? 5.988 0.756 11.562 1 86.75 423 ALA A N 1
ATOM 3378 C CA . ALA A 1 423 ? 6.395 0.841 10.156 1 86.75 423 ALA A CA 1
ATOM 3379 C C . ALA A 1 423 ? 7.895 1.095 10.039 1 86.75 423 ALA A C 1
ATOM 3381 O O . ALA A 1 423 ? 8.461 1.886 10.797 1 86.75 423 ALA A O 1
ATOM 3382 N N . GLU A 1 424 ? 8.57 0.527 9.062 1 88.69 424 GLU A N 1
ATOM 3383 C CA . GLU A 1 424 ? 10.016 0.6 8.914 1 88.69 424 GLU A CA 1
ATOM 3384 C C . GLU A 1 424 ? 10.484 2.045 8.766 1 88.69 424 GLU A C 1
ATOM 3386 O O . GLU A 1 424 ? 11.461 2.457 9.391 1 88.69 424 GLU A O 1
ATOM 3391 N N . ASN A 1 425 ? 9.789 2.771 7.895 1 91 425 ASN A N 1
ATOM 3392 C CA . ASN A 1 425 ? 10.211 4.145 7.645 1 91 425 ASN A CA 1
ATOM 3393 C C . ASN A 1 425 ? 10.172 4.984 8.922 1 91 425 ASN A C 1
ATOM 3395 O O . ASN A 1 425 ? 11.109 5.734 9.203 1 91 425 ASN A O 1
ATOM 3399 N N . ALA A 1 426 ? 9.102 4.828 9.719 1 94.06 426 ALA A N 1
ATOM 3400 C CA . ALA A 1 426 ? 8.953 5.57 10.961 1 94.06 426 ALA A CA 1
ATOM 3401 C C . ALA A 1 426 ? 9.945 5.082 12.016 1 94.06 426 ALA A C 1
ATOM 3403 O O . ALA A 1 426 ? 10.555 5.887 12.719 1 94.06 426 ALA A O 1
ATOM 3404 N N . PHE A 1 427 ? 10.148 3.797 12.07 1 95.94 427 PHE A N 1
ATOM 3405 C CA . PHE A 1 427 ? 10.984 3.191 13.094 1 95.94 427 PHE A CA 1
ATOM 3406 C C . PHE A 1 427 ? 12.453 3.551 12.875 1 95.94 427 PHE A C 1
ATOM 3408 O O . PHE A 1 427 ? 13.164 3.863 13.836 1 95.94 427 PHE A O 1
ATOM 3415 N N . TYR A 1 428 ? 12.945 3.52 11.648 1 96.56 428 TYR A N 1
ATOM 3416 C CA . TYR A 1 428 ? 14.336 3.842 11.352 1 96.56 428 TYR A CA 1
ATOM 3417 C C . TYR A 1 428 ? 14.625 5.312 11.633 1 96.56 428 TYR A C 1
ATOM 3419 O O . TYR A 1 428 ? 15.695 5.656 12.125 1 96.56 428 TYR A O 1
ATOM 3427 N N . SER A 1 429 ? 13.664 6.152 11.273 1 96.38 429 SER A N 1
ATOM 3428 C CA . SER A 1 429 ? 13.797 7.57 11.586 1 96.38 429 SER A CA 1
ATOM 3429 C C . SER A 1 429 ? 13.859 7.801 13.094 1 96.38 429 SER A C 1
ATOM 3431 O O . SER A 1 429 ? 14.586 8.68 13.562 1 96.38 429 SER A O 1
ATOM 3433 N N . PHE A 1 430 ? 13.023 7.059 13.836 1 97.25 430 PHE A N 1
ATOM 3434 C CA . PHE A 1 430 ? 13 7.141 15.289 1 97.25 430 PHE A CA 1
ATOM 3435 C C . PHE A 1 430 ? 14.359 6.758 15.875 1 97.25 430 PHE A C 1
ATOM 3437 O O . PHE A 1 430 ? 14.875 7.449 16.75 1 97.25 430 PHE A O 1
ATOM 3444 N N . LEU A 1 431 ? 14.961 5.664 15.383 1 97.56 431 LEU A N 1
ATOM 3445 C CA . LEU A 1 431 ? 16.266 5.223 15.859 1 97.56 431 LEU A CA 1
ATOM 3446 C C . LEU A 1 431 ? 17.328 6.277 15.57 1 97.56 431 LEU A C 1
ATOM 3448 O O . LEU A 1 431 ? 18.125 6.609 16.438 1 97.56 431 LEU A O 1
ATOM 3452 N N . LEU A 1 432 ? 17.312 6.789 14.359 1 97.31 432 LEU A N 1
ATOM 3453 C CA . LEU A 1 432 ? 18.281 7.805 13.945 1 97.31 432 LEU A CA 1
ATOM 3454 C C . LEU A 1 432 ? 18.141 9.062 14.797 1 97.31 432 LEU A C 1
ATOM 3456 O O . LEU A 1 432 ? 19.141 9.641 15.219 1 97.31 432 LEU A O 1
ATOM 3460 N N . GLY A 1 433 ? 16.906 9.492 14.984 1 96.94 433 GLY A N 1
ATOM 3461 C CA . GLY A 1 433 ? 16.641 10.664 15.805 1 96.94 433 GLY A CA 1
ATOM 3462 C C . GLY A 1 433 ? 17.094 10.5 17.234 1 96.94 433 GLY A C 1
ATOM 3463 O O . GLY A 1 433 ? 17.609 11.445 17.844 1 96.94 433 GLY A O 1
ATOM 3464 N N . THR A 1 434 ? 16.938 9.32 17.812 1 96.94 434 THR A N 1
ATOM 3465 C CA . THR A 1 434 ? 17.344 9.031 19.172 1 96.94 434 THR A CA 1
ATOM 3466 C C . THR A 1 434 ? 18.859 9.133 19.328 1 96.94 434 THR A C 1
ATOM 3468 O O . THR A 1 434 ? 19.344 9.75 20.281 1 96.94 434 THR A O 1
ATOM 3471 N N . LEU A 1 435 ? 19.531 8.57 18.406 1 97.62 435 LEU A N 1
ATOM 3472 C CA . LEU A 1 435 ? 21 8.609 18.453 1 97.62 435 LEU A CA 1
ATOM 3473 C C . LEU A 1 435 ? 21.516 10.031 18.281 1 97.62 435 LEU A C 1
ATOM 3475 O O . LEU A 1 435 ? 22.531 10.406 18.859 1 97.62 435 LEU A O 1
ATOM 3479 N N . SER A 1 436 ? 20.844 10.766 17.438 1 96.81 436 SER A N 1
ATOM 3480 C CA . SER A 1 436 ? 21.234 12.156 17.219 1 96.81 436 SER A CA 1
ATOM 3481 C C . SER A 1 436 ? 20.984 13.008 18.453 1 96.81 436 SER A C 1
ATOM 3483 O O . SER A 1 436 ? 21.812 13.836 18.828 1 96.81 436 SER A O 1
ATOM 3485 N N . ALA A 1 437 ? 19.891 12.797 19.062 1 95.25 437 ALA A N 1
ATOM 3486 C CA . ALA A 1 437 ? 19.453 13.609 20.188 1 95.25 437 ALA A CA 1
ATOM 3487 C C . ALA A 1 437 ? 20.219 13.234 21.469 1 95.25 437 ALA A C 1
ATOM 3489 O O . ALA A 1 437 ? 20.578 14.109 22.266 1 95.25 437 ALA A O 1
ATOM 3490 N N . ASP A 1 438 ? 20.484 11.922 21.703 1 94.25 438 ASP A N 1
ATOM 3491 C CA . ASP A 1 438 ? 21.016 11.461 22.984 1 94.25 438 ASP A CA 1
ATOM 3492 C C . ASP A 1 438 ? 22.5 11.078 22.859 1 94.25 438 ASP A C 1
ATOM 3494 O O . ASP A 1 438 ? 23.172 10.883 23.859 1 94.25 438 ASP A O 1
ATOM 3498 N N . GLY A 1 439 ? 22.984 11.023 21.656 1 93.88 439 GLY A N 1
ATOM 3499 C CA . GLY A 1 439 ? 24.375 10.688 21.453 1 93.88 439 GLY A CA 1
ATOM 3500 C C . GLY A 1 439 ? 24.625 9.195 21.375 1 93.88 439 GLY A C 1
ATOM 3501 O O . GLY A 1 439 ? 23.688 8.398 21.328 1 93.88 439 GLY A O 1
ATOM 3502 N N . GLU A 1 440 ? 25.875 8.836 21.328 1 95.19 440 GLU A N 1
ATOM 3503 C CA . GLU A 1 440 ? 26.25 7.43 21.188 1 95.19 440 GLU A CA 1
ATOM 3504 C C . GLU A 1 440 ? 25.859 6.629 22.422 1 95.19 440 GLU A C 1
ATOM 3506 O O . GLU A 1 440 ? 25.922 7.133 23.547 1 95.19 440 GLU A O 1
ATOM 3511 N N . MET A 1 441 ? 25.422 5.387 22.25 1 96.75 441 MET A N 1
ATOM 3512 C CA . MET A 1 441 ? 25.016 4.516 23.359 1 96.75 441 MET A CA 1
ATOM 3513 C C . MET A 1 441 ? 25.156 3.047 22.969 1 96.75 441 MET A C 1
ATOM 3515 O O . MET A 1 441 ? 25.375 2.732 21.797 1 96.75 441 MET A O 1
ATOM 3519 N N . THR A 1 442 ? 25.109 2.213 23.922 1 97.12 442 THR A N 1
ATOM 3520 C CA . THR A 1 442 ? 25.203 0.786 23.641 1 97.12 442 THR A CA 1
ATOM 3521 C C . THR A 1 442 ? 23.938 0.307 22.922 1 97.12 442 THR A C 1
ATOM 3523 O O . THR A 1 442 ? 22.875 0.933 23.031 1 97.12 442 THR A O 1
ATOM 3526 N N . ARG A 1 443 ? 24.062 -0.735 22.203 1 96.06 443 ARG A N 1
ATOM 3527 C CA . ARG A 1 443 ? 22.891 -1.32 21.547 1 96.06 443 ARG A CA 1
ATOM 3528 C C . ARG A 1 443 ? 21.797 -1.627 22.547 1 96.06 443 ARG A C 1
ATOM 3530 O O . ARG A 1 443 ? 20.609 -1.439 22.25 1 96.06 443 ARG A O 1
ATOM 3537 N N . ASN A 1 444 ? 22.188 -2.102 23.719 1 96.38 444 ASN A N 1
ATOM 3538 C CA . ASN A 1 444 ? 21.219 -2.41 24.766 1 96.38 444 ASN A CA 1
ATOM 3539 C C . ASN A 1 444 ? 20.516 -1.15 25.281 1 96.38 444 ASN A C 1
ATOM 3541 O O . ASN A 1 444 ? 19.328 -1.171 25.562 1 96.38 444 ASN A O 1
ATOM 3545 N N . ALA A 1 445 ? 21.312 -0.135 25.469 1 96.81 445 ALA A N 1
ATOM 3546 C CA . ALA A 1 445 ? 20.734 1.128 25.906 1 96.81 445 ALA A CA 1
ATOM 3547 C C . ALA A 1 445 ? 19.734 1.655 24.875 1 96.81 445 ALA A C 1
ATOM 3549 O O . ALA A 1 445 ? 18.688 2.207 25.234 1 96.81 445 ALA A O 1
ATOM 3550 N N . LEU A 1 446 ? 20.094 1.553 23.641 1 97.06 446 LEU A N 1
ATOM 3551 C CA . LEU A 1 446 ? 19.203 1.96 22.562 1 97.06 446 LEU A CA 1
ATOM 3552 C C . LEU A 1 446 ? 17.906 1.141 22.594 1 97.06 446 LEU A C 1
ATOM 3554 O O . LEU A 1 446 ? 16.828 1.683 22.391 1 97.06 446 LEU A O 1
ATOM 3558 N N . ARG A 1 447 ? 18.031 -0.143 22.812 1 96.44 447 ARG A N 1
ATOM 3559 C CA . ARG A 1 447 ? 16.859 -1.014 22.906 1 96.44 447 ARG A CA 1
ATOM 3560 C C . ARG A 1 447 ? 15.961 -0.606 24.062 1 96.44 447 ARG A C 1
ATOM 3562 O O . ARG A 1 447 ? 14.734 -0.598 23.938 1 96.44 447 ARG A O 1
ATOM 3569 N N . THR A 1 448 ? 16.594 -0.323 25.203 1 95.94 448 THR A N 1
ATOM 3570 C CA . THR A 1 448 ? 15.844 0.116 26.375 1 95.94 448 THR A CA 1
ATOM 3571 C C . THR A 1 448 ? 15.07 1.398 26.078 1 95.94 448 THR A C 1
ATOM 3573 O O . THR A 1 448 ? 13.945 1.571 26.547 1 95.94 448 THR A O 1
ATOM 3576 N N . TYR A 1 449 ? 15.719 2.23 25.359 1 95.44 449 TYR A N 1
ATOM 3577 C CA . TYR A 1 449 ? 15.039 3.457 24.953 1 95.44 449 TYR A CA 1
ATOM 3578 C C . TYR A 1 449 ? 13.805 3.146 24.125 1 95.44 449 TYR A C 1
ATOM 3580 O O . TYR A 1 449 ? 12.75 3.754 24.328 1 95.44 449 TYR A O 1
ATOM 3588 N N . VAL A 1 450 ? 13.906 2.18 23.156 1 96.69 450 VAL A N 1
ATOM 3589 C CA . VAL A 1 450 ? 12.789 1.776 22.297 1 96.69 450 VAL A CA 1
ATOM 3590 C C . VAL A 1 450 ? 11.672 1.176 23.156 1 96.69 450 VAL A C 1
ATOM 3592 O O . VAL A 1 450 ? 10.492 1.354 22.844 1 96.69 450 VAL A O 1
ATOM 3595 N N . GLU A 1 451 ? 12.055 0.517 24.219 1 96.44 451 GLU A N 1
ATOM 3596 C CA . GLU A 1 451 ? 11.086 -0.128 25.094 1 96.44 451 GLU A CA 1
ATOM 3597 C C . GLU A 1 451 ? 10.258 0.904 25.844 1 96.44 451 GLU A C 1
ATOM 3599 O O . GLU A 1 451 ? 9.211 0.573 26.422 1 96.44 451 GLU A O 1
ATOM 3604 N N . GLU A 1 452 ? 10.656 2.145 25.812 1 96.06 452 GLU A N 1
ATOM 3605 C CA . GLU A 1 452 ? 9.906 3.225 26.438 1 96.06 452 GLU A CA 1
ATOM 3606 C C . GLU A 1 452 ? 8.766 3.703 25.547 1 96.06 452 GLU A C 1
ATOM 3608 O O . GLU A 1 452 ? 7.914 4.484 25.969 1 96.06 452 GLU A O 1
ATOM 3613 N N . THR A 1 453 ? 8.719 3.254 24.281 1 96.94 453 THR A N 1
ATOM 3614 C CA . THR A 1 453 ? 7.625 3.6 23.375 1 96.94 453 THR A CA 1
ATOM 3615 C C . THR A 1 453 ? 6.387 2.76 23.688 1 96.94 453 THR A C 1
ATOM 3617 O O . THR A 1 453 ? 6.383 1.979 24.641 1 96.94 453 THR A O 1
ATOM 3620 N N . LEU A 1 454 ? 5.34 2.93 22.953 1 95 454 LEU A N 1
ATOM 3621 C CA . LEU A 1 454 ? 4.105 2.176 23.125 1 95 454 LEU A CA 1
ATOM 3622 C C . LEU A 1 454 ? 4.121 0.898 22.297 1 95 454 LEU A C 1
ATOM 3624 O O . LEU A 1 454 ? 3.129 0.167 22.25 1 95 454 LEU A O 1
ATOM 3628 N N . LEU A 1 455 ? 5.281 0.579 21.641 1 92.19 455 LEU A N 1
ATOM 3629 C CA . LEU A 1 455 ? 5.398 -0.651 20.859 1 92.19 455 LEU A CA 1
ATOM 3630 C C . LEU A 1 455 ? 5.359 -1.874 21.781 1 92.19 455 LEU A C 1
ATOM 3632 O O . LEU A 1 455 ? 5.918 -1.852 22.875 1 92.19 455 LEU A O 1
ATOM 3636 N N . SER A 1 456 ? 4.777 -2.938 21.234 1 86.62 456 SER A N 1
ATOM 3637 C CA . SER A 1 456 ? 4.781 -4.188 21.984 1 86.62 456 SER A CA 1
ATOM 3638 C C . SER A 1 456 ? 6.16 -4.836 21.984 1 86.62 456 SER A C 1
ATOM 3640 O O . SER A 1 456 ? 6.98 -4.559 21.109 1 86.62 456 SER A O 1
ATOM 3642 N N . ASP A 1 457 ? 6.434 -5.637 22.922 1 84.94 457 ASP A N 1
ATOM 3643 C CA . ASP A 1 457 ? 7.711 -6.336 23.016 1 84.94 457 ASP A CA 1
ATOM 3644 C C . ASP A 1 457 ? 7.969 -7.18 21.766 1 84.94 457 ASP A C 1
ATOM 3646 O O . ASP A 1 457 ? 9.102 -7.266 21.297 1 84.94 457 ASP A O 1
ATOM 3650 N N . GLU A 1 458 ? 7.016 -7.738 21.281 1 77.44 458 GLU A N 1
ATOM 3651 C CA . GLU A 1 458 ? 7.145 -8.586 20.094 1 77.44 458 GLU A CA 1
ATOM 3652 C C . GLU A 1 458 ? 7.562 -7.773 18.875 1 77.44 458 GLU A C 1
ATOM 3654 O O . GLU A 1 458 ? 8.391 -8.227 18.078 1 77.44 458 GLU A O 1
ATOM 3659 N N . MET A 1 459 ? 6.922 -6.68 18.766 1 83.06 459 MET A N 1
ATOM 3660 C CA . MET A 1 459 ? 7.277 -5.801 17.656 1 83.06 459 MET A CA 1
ATOM 3661 C C . MET A 1 459 ? 8.719 -5.316 17.781 1 83.06 459 MET A C 1
ATOM 3663 O O . MET A 1 459 ? 9.43 -5.211 16.781 1 83.06 459 MET A O 1
ATOM 3667 N N . ILE A 1 460 ? 9.086 -5.016 18.969 1 90.75 460 ILE A N 1
ATOM 3668 C CA . ILE A 1 460 ? 10.453 -4.559 19.219 1 90.75 460 ILE A CA 1
ATOM 3669 C C . ILE A 1 460 ? 11.438 -5.672 18.875 1 90.75 460 ILE A C 1
ATOM 3671 O O . ILE A 1 460 ? 12.445 -5.434 18.203 1 90.75 460 ILE A O 1
ATOM 3675 N N . ASP A 1 461 ? 11.117 -6.863 19.219 1 83.38 461 ASP A N 1
ATOM 3676 C CA . ASP A 1 461 ? 11.977 -8.016 18.969 1 83.38 461 ASP A CA 1
ATOM 3677 C C . ASP A 1 461 ? 12.133 -8.25 17.453 1 83.38 461 ASP A C 1
ATOM 3679 O O . ASP A 1 461 ? 13.203 -8.625 17 1 83.38 461 ASP A O 1
ATOM 3683 N N . SER A 1 462 ? 11.117 -7.969 16.844 1 77.81 462 SER A N 1
ATOM 3684 C CA . SER A 1 462 ? 11.086 -8.273 15.414 1 77.81 462 SER A CA 1
ATOM 3685 C C . SER A 1 462 ? 11.734 -7.16 14.594 1 77.81 462 SER A C 1
ATOM 3687 O O . SER A 1 462 ? 12.258 -7.402 13.508 1 77.81 462 SER A O 1
ATOM 3689 N N . HIS A 1 463 ? 11.742 -5.945 15.086 1 86.5 463 HIS A N 1
ATOM 3690 C CA . HIS A 1 463 ? 12.086 -4.805 14.242 1 86.5 463 HIS A CA 1
ATOM 3691 C C . HIS A 1 463 ? 13.414 -4.191 14.672 1 86.5 463 HIS A C 1
ATOM 3693 O O . HIS A 1 463 ? 14.109 -3.574 13.859 1 86.5 463 HIS A O 1
ATOM 3699 N N . PHE A 1 464 ? 13.773 -4.332 15.906 1 94.88 464 PHE A N 1
ATOM 3700 C CA . PHE A 1 464 ? 14.883 -3.562 16.469 1 94.88 464 PHE A CA 1
ATOM 3701 C C . PHE A 1 464 ? 16.188 -3.941 15.781 1 94.88 464 PHE A C 1
ATOM 3703 O O . PHE A 1 464 ? 16.891 -3.078 15.234 1 94.88 464 PHE A O 1
ATOM 3710 N N . ASP A 1 465 ? 16.484 -5.188 15.758 1 92.56 465 ASP A N 1
ATOM 3711 C CA . ASP A 1 465 ? 17.75 -5.621 15.188 1 92.56 465 ASP A CA 1
ATOM 3712 C C . ASP A 1 465 ? 17.797 -5.34 13.688 1 92.56 465 ASP A C 1
ATOM 3714 O O . ASP A 1 465 ? 18.828 -4.922 13.164 1 92.56 465 ASP A O 1
ATOM 3718 N N . LYS A 1 466 ? 16.734 -5.57 13.008 1 89.31 466 LYS A N 1
ATOM 3719 C CA . LYS A 1 466 ? 16.641 -5.281 11.578 1 89.31 466 LYS A CA 1
ATOM 3720 C C . LYS A 1 466 ? 16.891 -3.803 11.305 1 89.31 466 LYS A C 1
ATOM 3722 O O . LYS A 1 466 ? 17.547 -3.449 10.32 1 89.31 466 LYS A O 1
ATOM 3727 N N . GLY A 1 467 ? 16.312 -2.988 12.164 1 94.56 467 GLY A N 1
ATOM 3728 C CA . GLY A 1 467 ? 16.484 -1.553 12.008 1 94.56 467 GLY A CA 1
ATOM 3729 C C . GLY A 1 467 ? 17.922 -1.099 12.211 1 94.56 467 GLY A C 1
ATOM 3730 O O . GLY A 1 467 ? 18.453 -0.323 11.406 1 94.56 467 GLY A O 1
ATOM 3731 N N . VAL A 1 468 ? 18.547 -1.61 13.242 1 96.25 468 VAL A N 1
ATOM 3732 C CA . VAL A 1 468 ? 19.922 -1.249 13.539 1 96.25 468 VAL A CA 1
ATOM 3733 C C . VAL A 1 468 ? 20.844 -1.728 12.414 1 96.25 468 VAL A C 1
ATOM 3735 O O . VAL A 1 468 ? 21.719 -0.985 11.961 1 96.25 468 VAL A O 1
ATOM 3738 N N . GLU A 1 469 ? 20.609 -2.924 11.945 1 93.19 469 GLU A N 1
ATOM 3739 C CA . GLU A 1 469 ? 21.422 -3.467 10.867 1 93.19 469 GLU A CA 1
ATOM 3740 C C . GLU A 1 469 ? 21.234 -2.684 9.578 1 93.19 469 GLU A C 1
ATOM 3742 O O . GLU A 1 469 ? 22.188 -2.445 8.828 1 93.19 469 GLU A O 1
ATOM 3747 N N . TRP A 1 470 ? 20.031 -2.344 9.297 1 93.12 470 TRP A N 1
ATOM 3748 C CA . TRP A 1 470 ? 19.734 -1.571 8.094 1 93.12 470 TRP A CA 1
ATOM 3749 C C . TRP A 1 470 ? 20.453 -0.23 8.117 1 93.12 470 TRP A C 1
ATOM 3751 O O . TRP A 1 470 ? 21.047 0.188 7.113 1 93.12 470 TRP A O 1
ATOM 3761 N N . LEU A 1 471 ? 20.375 0.458 9.281 1 97.06 471 LEU A N 1
ATOM 3762 C CA . LEU A 1 471 ? 21.047 1.75 9.414 1 97.06 471 LEU A CA 1
ATOM 3763 C C . LEU A 1 471 ? 22.547 1.602 9.281 1 97.06 471 LEU A C 1
ATOM 3765 O O . LEU A 1 471 ? 23.219 2.48 8.727 1 97.06 471 LEU A O 1
ATOM 3769 N N . LYS A 1 472 ? 23.078 0.532 9.82 1 95.25 472 LYS A N 1
ATOM 3770 C CA . LYS A 1 472 ? 24.516 0.244 9.703 1 95.25 472 LYS A CA 1
ATOM 3771 C C . LYS A 1 472 ? 24.891 -0.033 8.25 1 95.25 472 LYS A C 1
ATOM 3773 O O . LYS A 1 472 ? 25.859 0.539 7.742 1 95.25 472 LYS A O 1
ATOM 3778 N N . ASP A 1 473 ? 24.094 -0.824 7.566 1 91 473 ASP A N 1
ATOM 3779 C CA . ASP A 1 473 ? 24.359 -1.23 6.191 1 91 473 ASP A CA 1
ATOM 3780 C C . ASP A 1 473 ? 24.328 -0.028 5.25 1 91 473 ASP A C 1
ATOM 3782 O O . ASP A 1 473 ? 25.031 -0.011 4.238 1 91 473 ASP A O 1
ATOM 3786 N N . HIS A 1 474 ? 23.609 0.964 5.586 1 93.69 474 HIS A N 1
ATOM 3787 C CA . HIS A 1 474 ? 23.484 2.133 4.723 1 93.69 474 HIS A CA 1
ATOM 3788 C C . HIS A 1 474 ? 24.328 3.293 5.246 1 93.69 474 HIS A C 1
ATOM 3790 O O . HIS A 1 474 ? 24.078 4.449 4.887 1 93.69 474 HIS A O 1
ATOM 3796 N N . GLU A 1 475 ? 25.141 3.037 6.227 1 94.75 475 GLU A N 1
ATOM 3797 C CA . GLU A 1 475 ? 26.219 3.908 6.652 1 94.75 475 GLU A CA 1
ATOM 3798 C C . GLU A 1 475 ? 25.703 5.074 7.488 1 94.75 475 GLU A C 1
ATOM 3800 O O . GLU A 1 475 ? 26.297 6.16 7.48 1 94.75 475 GLU A O 1
ATOM 3805 N N . PHE A 1 476 ? 24.531 4.863 8.102 1 97.81 476 PHE A N 1
ATOM 3806 C CA . PHE A 1 476 ? 24.047 5.902 9 1 97.81 476 PHE A CA 1
ATOM 3807 C C . PHE A 1 476 ? 24.719 5.82 10.359 1 97.81 476 PHE A C 1
ATOM 3809 O O . PHE A 1 476 ? 24.859 6.832 11.047 1 97.81 476 PHE A O 1
ATOM 3816 N N . ILE A 1 477 ? 25.047 4.559 10.734 1 98 477 ILE A N 1
ATOM 3817 C CA . ILE A 1 477 ? 25.625 4.34 12.055 1 98 477 ILE A CA 1
ATOM 3818 C C . ILE A 1 477 ? 26.812 3.387 11.953 1 98 477 ILE A C 1
ATOM 3820 O O . ILE A 1 477 ? 26.984 2.695 10.945 1 98 477 ILE A O 1
ATOM 3824 N N . ILE A 1 478 ? 27.672 3.432 12.914 1 97 478 ILE A N 1
ATOM 3825 C CA . ILE A 1 478 ? 28.75 2.477 13.133 1 97 478 ILE A CA 1
ATOM 3826 C C . ILE A 1 478 ? 28.594 1.835 14.508 1 97 478 ILE A C 1
ATOM 3828 O O . ILE A 1 478 ? 28.25 2.51 15.484 1 97 478 ILE A O 1
ATOM 3832 N N . GLU A 1 479 ? 28.703 0.524 14.531 1 94.31 479 GLU A N 1
ATOM 3833 C CA . GLU A 1 479 ? 28.578 -0.205 15.789 1 94.31 479 GLU A CA 1
ATOM 3834 C C . GLU A 1 479 ? 29.906 -0.87 16.172 1 94.31 479 GLU A C 1
ATOM 3836 O O . GLU A 1 479 ? 30.391 -1.744 15.461 1 94.31 479 GLU A O 1
ATOM 3841 N N . GLU A 1 480 ? 30.484 -0.5 17.172 1 92.94 480 GLU A N 1
ATOM 3842 C CA . GLU A 1 480 ? 31.609 -1.151 17.844 1 92.94 480 GLU A CA 1
ATOM 3843 C C . GLU A 1 480 ? 31.25 -1.545 19.266 1 92.94 480 GLU A C 1
ATOM 3845 O O . GLU A 1 480 ? 30.328 -2.328 19.484 1 92.94 480 GLU A O 1
ATOM 3850 N N . ASP A 1 481 ? 31.672 -0.786 20.25 1 91.62 481 ASP A N 1
ATOM 3851 C CA . ASP A 1 481 ? 31.219 -0.977 21.609 1 91.62 481 ASP A CA 1
ATOM 3852 C C . ASP A 1 481 ? 29.891 -0.257 21.844 1 91.62 481 ASP A C 1
ATOM 3854 O O . ASP A 1 481 ? 29.109 -0.649 22.719 1 91.62 481 ASP A O 1
ATOM 3858 N N . THR A 1 482 ? 29.844 0.807 21.047 1 96.38 482 THR A N 1
ATOM 3859 C CA . THR A 1 482 ? 28.609 1.6 21.078 1 96.38 482 THR A CA 1
ATOM 3860 C C . THR A 1 482 ? 28.094 1.855 19.656 1 96.38 482 THR A C 1
ATOM 3862 O O . THR A 1 482 ? 28.812 1.604 18.688 1 96.38 482 THR A O 1
ATOM 3865 N N . VAL A 1 483 ? 26.859 2.178 19.656 1 97.44 483 VAL A N 1
ATOM 3866 C CA . VAL A 1 483 ? 26.25 2.596 18.391 1 97.44 483 VAL A CA 1
ATOM 3867 C C . VAL A 1 483 ? 26.344 4.113 18.25 1 97.44 483 VAL A C 1
ATOM 3869 O O . VAL A 1 483 ? 25.906 4.855 19.125 1 97.44 483 VAL A O 1
ATOM 3872 N N . LYS A 1 484 ? 27 4.574 17.234 1 97 484 LYS A N 1
ATOM 3873 C CA . LYS A 1 484 ? 27.156 6.012 17.047 1 97 484 LYS A CA 1
ATOM 3874 C C . LYS A 1 484 ? 26.828 6.41 15.609 1 97 484 LYS A C 1
ATOM 3876 O O . LYS A 1 484 ? 26.938 5.59 14.688 1 97 484 LYS A O 1
ATOM 3881 N N . LEU A 1 485 ? 26.422 7.637 15.445 1 97.5 485 LEU A N 1
ATOM 3882 C CA . LEU A 1 485 ? 26.094 8.148 14.125 1 97.5 485 LEU A CA 1
ATOM 3883 C C . LEU A 1 485 ? 27.359 8.445 13.328 1 97.5 485 LEU A C 1
ATOM 3885 O O . LEU A 1 485 ? 28.359 8.906 13.883 1 97.5 485 LEU A O 1
ATOM 3889 N N . THR A 1 486 ? 27.359 8.109 12.031 1 97.69 486 THR A N 1
ATOM 3890 C CA . THR A 1 486 ? 28.375 8.609 11.109 1 97.69 486 THR A CA 1
ATOM 3891 C C . THR A 1 486 ? 28.125 10.078 10.766 1 97.69 486 THR A C 1
ATOM 3893 O O . THR A 1 486 ? 27.125 10.656 11.203 1 97.69 486 THR A O 1
ATOM 3896 N N . GLN A 1 487 ? 29.047 10.672 10.023 1 96.88 487 GLN A N 1
ATOM 3897 C CA . GLN A 1 487 ? 28.812 12.023 9.539 1 96.88 487 GLN A CA 1
ATOM 3898 C C . GLN A 1 487 ? 27.562 12.078 8.656 1 96.88 487 GLN A C 1
ATOM 3900 O O . GLN A 1 487 ? 26.797 13.039 8.719 1 96.88 487 GLN A O 1
ATOM 3905 N N . PHE A 1 488 ? 27.422 11.07 7.828 1 97.12 488 PHE A N 1
ATOM 3906 C CA . PHE A 1 488 ? 26.25 10.969 6.969 1 97.12 488 PHE A CA 1
ATOM 3907 C C . PHE A 1 488 ? 24.969 10.852 7.805 1 97.12 488 PHE A C 1
ATOM 3909 O O . PHE A 1 488 ? 24 11.578 7.57 1 97.12 488 PHE A O 1
ATOM 3916 N N . GLY A 1 489 ? 24.984 9.945 8.805 1 98.06 489 GLY A N 1
ATOM 3917 C CA . GLY A 1 489 ? 23.844 9.766 9.688 1 98.06 489 GLY A CA 1
ATOM 3918 C C . GLY A 1 489 ? 23.469 11.031 10.438 1 98.06 489 GLY A C 1
ATOM 3919 O O . GLY A 1 489 ? 22.281 11.352 10.555 1 98.06 489 GLY A O 1
ATOM 3920 N N . LYS A 1 490 ? 24.453 11.742 10.93 1 97.38 490 LYS A N 1
ATOM 3921 C CA . LYS A 1 490 ? 24.219 12.977 11.672 1 97.38 490 LYS A CA 1
ATOM 3922 C C . LYS A 1 490 ? 23.609 14.047 10.773 1 97.38 490 LYS A C 1
ATOM 3924 O O . LYS A 1 490 ? 22.656 14.734 11.172 1 97.38 490 LYS A O 1
ATOM 3929 N N . LYS A 1 491 ? 24.125 14.164 9.578 1 96.94 491 LYS A N 1
ATOM 3930 C CA . LYS A 1 491 ? 23.609 15.164 8.648 1 96.94 491 LYS A CA 1
ATOM 3931 C C . LYS A 1 491 ? 22.141 14.883 8.305 1 96.94 491 LYS A C 1
ATOM 3933 O O . LYS A 1 491 ? 21.312 15.797 8.273 1 96.94 491 LYS A O 1
ATOM 3938 N N . VAL A 1 492 ? 21.844 13.617 8.023 1 97.69 492 VAL A N 1
ATOM 3939 C CA . VAL A 1 492 ? 20.484 13.219 7.664 1 97.69 492 VAL A CA 1
ATOM 3940 C C . VAL A 1 492 ? 19.531 13.508 8.828 1 97.69 492 VAL A C 1
ATOM 3942 O O . VAL A 1 492 ? 18.422 13.984 8.625 1 97.69 492 VAL A O 1
ATOM 3945 N N . ALA A 1 493 ? 19.984 13.195 10.047 1 96.81 493 ALA A N 1
ATOM 3946 C CA . ALA A 1 493 ? 19.188 13.5 11.242 1 96.81 493 ALA A CA 1
ATOM 3947 C C . ALA A 1 493 ? 18.938 15.008 11.359 1 96.81 493 ALA A C 1
ATOM 3949 O O . ALA A 1 493 ? 17.844 15.438 11.703 1 96.81 493 ALA A O 1
ATOM 3950 N N . ASP A 1 494 ? 19.953 15.812 11.023 1 95.31 494 ASP A N 1
ATOM 3951 C CA . ASP A 1 494 ? 19.875 17.266 11.172 1 95.31 494 ASP A CA 1
ATOM 3952 C C . ASP A 1 494 ? 18.891 17.859 10.18 1 95.31 494 ASP A C 1
ATOM 3954 O O . ASP A 1 494 ? 18.141 18.781 10.523 1 95.31 494 ASP A O 1
ATOM 3958 N N . ILE A 1 495 ? 18.984 17.359 8.977 1 96.19 495 ILE A N 1
ATOM 3959 C CA . ILE A 1 495 ? 18.156 17.953 7.938 1 96.19 495 ILE A CA 1
ATOM 3960 C C . ILE A 1 495 ? 16.734 17.375 8.016 1 96.19 495 ILE A C 1
ATOM 3962 O O . ILE A 1 495 ? 15.828 17.844 7.32 1 96.19 495 ILE A O 1
ATOM 3966 N N . TYR A 1 496 ? 16.469 16.375 8.82 1 96.25 496 TYR A N 1
ATOM 3967 C CA . TYR A 1 496 ? 15.172 15.867 9.227 1 96.25 496 TYR A CA 1
ATOM 3968 C C . TYR A 1 496 ? 14.445 15.227 8.055 1 96.25 496 TYR A C 1
ATOM 3970 O O . TYR A 1 496 ? 13.234 15.414 7.883 1 96.25 496 TYR A O 1
ATOM 3978 N N . VAL A 1 497 ? 15.156 14.531 7.125 1 96.12 497 VAL A N 1
ATOM 3979 C CA . VAL A 1 497 ? 14.531 13.742 6.07 1 96.12 497 VAL A CA 1
ATOM 3980 C C . VAL A 1 497 ? 14.5 12.266 6.473 1 96.12 497 VAL A C 1
ATOM 3982 O O . VAL A 1 497 ? 15.281 11.836 7.32 1 96.12 497 VAL A O 1
ATOM 3985 N N . ASN A 1 498 ? 13.609 11.547 5.879 1 96.31 498 ASN A N 1
ATOM 3986 C CA . ASN A 1 498 ? 13.531 10.109 6.121 1 96.31 498 ASN A CA 1
ATOM 3987 C C . ASN A 1 498 ? 14.789 9.391 5.641 1 96.31 498 ASN A C 1
ATOM 3989 O O . ASN A 1 498 ? 15.336 9.727 4.594 1 96.31 498 ASN A O 1
ATOM 3993 N N . PRO A 1 499 ? 15.242 8.391 6.422 1 96.94 499 PRO A N 1
ATOM 3994 C CA . PRO A 1 499 ? 16.422 7.641 6 1 96.94 499 PRO A CA 1
ATOM 3995 C C . PRO A 1 499 ? 16.297 7.059 4.598 1 96.94 499 PRO A C 1
ATOM 3997 O O . PRO A 1 499 ? 17.266 7.012 3.848 1 96.94 499 PRO A O 1
ATOM 4000 N N . PHE A 1 500 ? 15.133 6.664 4.18 1 95.88 500 PHE A N 1
ATOM 4001 C CA . PHE A 1 500 ? 14.914 6.105 2.852 1 95.88 500 PHE A CA 1
ATOM 4002 C C . PHE A 1 500 ? 15.109 7.168 1.778 1 95.88 500 PHE A C 1
ATOM 4004 O O . PHE A 1 500 ? 15.633 6.879 0.698 1 95.88 500 PHE A O 1
ATOM 4011 N N . THR A 1 501 ? 14.648 8.344 2.023 1 96.88 501 THR A N 1
ATOM 4012 C CA . THR A 1 501 ? 14.891 9.461 1.116 1 96.88 501 THR A CA 1
ATOM 4013 C C . THR A 1 501 ? 16.391 9.695 0.934 1 96.88 501 THR A C 1
ATOM 4015 O O . THR A 1 501 ? 16.859 9.852 -0.193 1 96.88 501 THR A O 1
ATOM 4018 N N . ALA A 1 502 ? 17.109 9.703 2.035 1 97.56 502 ALA A N 1
ATOM 4019 C CA . ALA A 1 502 ? 18.547 9.953 2.008 1 97.56 502 ALA A CA 1
ATOM 4020 C C . ALA A 1 502 ? 19.266 8.883 1.188 1 97.56 502 ALA A C 1
ATOM 4022 O O . ALA A 1 502 ? 20.156 9.203 0.401 1 97.56 502 ALA A O 1
ATOM 4023 N N . VAL A 1 503 ? 18.906 7.633 1.38 1 95.06 503 VAL A N 1
ATOM 4024 C CA . VAL A 1 503 ? 19.531 6.531 0.659 1 95.06 503 VAL A CA 1
ATOM 4025 C C . VAL A 1 503 ? 19.234 6.652 -0.834 1 95.06 503 VAL A C 1
ATOM 4027 O O . VAL A 1 503 ? 20.109 6.414 -1.671 1 95.06 503 VAL A O 1
ATOM 4030 N N . THR A 1 504 ? 18 7.023 -1.16 1 93.44 504 THR A N 1
ATOM 4031 C CA . THR A 1 504 ? 17.625 7.203 -2.555 1 93.44 504 THR A CA 1
ATOM 4032 C C . THR A 1 504 ? 18.453 8.289 -3.217 1 93.44 504 THR A C 1
ATOM 4034 O O . THR A 1 504 ? 18.953 8.117 -4.332 1 93.44 504 THR A O 1
ATOM 4037 N N . VAL A 1 505 ? 18.609 9.359 -2.547 1 96.44 505 VAL A N 1
ATOM 4038 C CA . VAL A 1 505 ? 19.391 10.469 -3.068 1 96.44 505 VAL A CA 1
ATOM 4039 C C . VAL A 1 505 ? 20.859 10.039 -3.213 1 96.44 505 VAL A C 1
ATOM 4041 O O . VAL A 1 505 ? 21.469 10.258 -4.258 1 96.44 505 VAL A O 1
ATOM 4044 N N . LYS A 1 506 ? 21.391 9.43 -2.174 1 94.75 506 LYS A N 1
ATOM 4045 C CA . LYS A 1 506 ? 22.781 8.969 -2.166 1 94.75 506 LYS A CA 1
ATOM 4046 C C . LYS A 1 506 ? 23.047 8.008 -3.324 1 94.75 506 LYS A C 1
ATOM 4048 O O . LYS A 1 506 ? 24 8.188 -4.078 1 94.75 506 LYS A O 1
ATOM 4053 N N . ASP A 1 507 ? 22.188 7.055 -3.49 1 89.81 507 ASP A N 1
ATOM 4054 C CA . ASP A 1 507 ? 22.391 6.016 -4.5 1 89.81 507 ASP A CA 1
ATOM 4055 C C . ASP A 1 507 ? 22.188 6.578 -5.906 1 89.81 507 ASP A C 1
ATOM 4057 O O . ASP A 1 507 ? 22.812 6.102 -6.859 1 89.81 507 ASP A O 1
ATOM 4061 N N . SER A 1 508 ? 21.359 7.566 -6.062 1 92.19 508 SER A N 1
ATOM 4062 C CA . SER A 1 508 ? 21.078 8.141 -7.371 1 92.19 508 SER A CA 1
ATOM 4063 C C . SER A 1 508 ? 22.203 9.047 -7.84 1 92.19 508 SER A C 1
ATOM 4065 O O . SER A 1 508 ? 22.438 9.188 -9.039 1 92.19 508 SER A O 1
ATOM 4067 N N . LEU A 1 509 ? 22.938 9.664 -6.898 1 94.31 509 LEU A N 1
ATOM 4068 C CA . LEU A 1 509 ? 23.906 10.688 -7.27 1 94.31 509 LEU A CA 1
ATOM 4069 C C . LEU A 1 509 ? 25.328 10.117 -7.27 1 94.31 509 LEU A C 1
ATOM 4071 O O . LEU A 1 509 ? 26.188 10.57 -8.031 1 94.31 509 LEU A O 1
ATOM 4075 N N . LYS A 1 510 ? 25.594 9.25 -6.391 1 89.06 510 LYS A N 1
ATOM 4076 C CA . LYS A 1 510 ? 26.953 8.781 -6.184 1 89.06 510 LYS A CA 1
ATOM 4077 C C . LYS A 1 510 ? 27.562 8.25 -7.484 1 89.06 510 LYS A C 1
ATOM 4079 O O . LYS A 1 510 ? 27.016 7.316 -8.086 1 89.06 510 LYS A O 1
ATOM 4084 N N . GLY A 1 511 ? 28.641 8.836 -7.941 1 83.19 511 GLY A N 1
ATOM 4085 C CA . GLY A 1 511 ? 29.406 8.375 -9.086 1 83.19 511 GLY A CA 1
ATOM 4086 C C . GLY A 1 511 ? 28.734 8.695 -10.414 1 83.19 511 GLY A C 1
ATOM 4087 O O . GLY A 1 511 ? 29.188 8.242 -11.469 1 83.19 511 GLY A O 1
ATOM 4088 N N . LYS A 1 512 ? 27.672 9.438 -10.461 1 88.94 512 LYS A N 1
ATOM 4089 C CA . LYS A 1 512 ? 26.953 9.781 -11.688 1 88.94 512 LYS A CA 1
ATOM 4090 C C . LYS A 1 512 ? 27.297 11.203 -12.141 1 88.94 512 LYS A C 1
ATOM 4092 O O . LYS A 1 512 ? 27.609 12.062 -11.32 1 88.94 512 LYS A O 1
ATOM 4097 N N . ALA A 1 513 ? 27.188 11.297 -13.422 1 92.19 513 ALA A N 1
ATOM 4098 C CA . ALA A 1 513 ? 27.391 12.633 -13.984 1 92.19 513 ALA A CA 1
ATOM 4099 C C . ALA A 1 5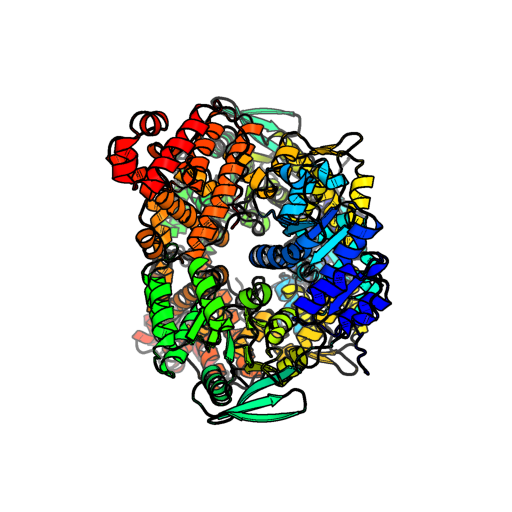13 ? 26.188 13.539 -13.703 1 92.19 513 ALA A C 1
ATOM 4101 O O . ALA A 1 513 ? 25.062 13.055 -13.516 1 92.19 513 ALA A O 1
ATOM 4102 N N . PRO A 1 514 ? 26.5 14.844 -13.562 1 94.06 514 PRO A N 1
ATOM 4103 C CA . PRO A 1 514 ? 25.375 15.758 -13.367 1 94.06 514 PRO A CA 1
ATOM 4104 C C . PRO A 1 514 ? 24.406 15.766 -14.547 1 94.06 514 PRO A C 1
ATOM 4106 O O . PRO A 1 514 ? 24.766 15.336 -15.648 1 94.06 514 PRO A O 1
ATOM 4109 N N . SER A 1 515 ? 23.219 16.156 -14.328 1 95 515 SER A N 1
ATOM 4110 C CA . SER A 1 515 ? 22.172 16.234 -15.344 1 95 515 SER A CA 1
ATOM 4111 C C . SER A 1 515 ? 21.406 17.547 -15.234 1 95 515 SER A C 1
ATOM 4113 O O . SER A 1 515 ? 21.844 18.484 -14.578 1 95 515 SER A O 1
ATOM 4115 N N . CYS A 1 516 ? 20.281 17.609 -15.945 1 95.31 516 CYS A N 1
ATOM 4116 C CA . CYS A 1 516 ? 19.516 18.859 -15.992 1 95.31 516 CYS A CA 1
ATOM 4117 C C . CYS A 1 516 ? 18.719 19.062 -14.711 1 95.31 516 CYS A C 1
ATOM 4119 O O . CYS A 1 516 ? 18.641 18.141 -13.883 1 95.31 516 CYS A O 1
ATOM 4121 N N . ASP A 1 517 ? 18.109 20.234 -14.484 1 96.19 517 ASP A N 1
ATOM 4122 C CA . ASP A 1 517 ? 17.312 20.578 -13.312 1 96.19 517 ASP A CA 1
ATOM 4123 C C . ASP A 1 517 ? 16.141 19.609 -13.133 1 96.19 517 ASP A C 1
ATOM 4125 O O . ASP A 1 517 ? 15.828 19.203 -12.008 1 96.19 517 ASP A O 1
ATOM 4129 N N . LEU A 1 518 ? 15.562 19.312 -14.234 1 96.25 518 LEU A N 1
ATOM 4130 C CA . LEU A 1 518 ? 14.391 18.438 -14.203 1 96.25 518 LEU A CA 1
ATOM 4131 C C . LEU A 1 518 ? 14.75 17.078 -13.617 1 96.25 518 LEU A C 1
ATOM 4133 O O . LEU A 1 518 ? 13.961 16.484 -12.883 1 96.25 518 LEU A O 1
ATOM 4137 N N . ALA A 1 519 ? 15.898 16.578 -13.898 1 96.56 519 ALA A N 1
ATOM 4138 C CA . ALA A 1 519 ? 16.344 15.273 -13.406 1 96.56 519 ALA A CA 1
ATOM 4139 C C . ALA A 1 519 ? 16.531 15.297 -11.891 1 96.56 519 ALA A C 1
ATOM 4141 O O . ALA A 1 519 ? 16.156 14.352 -11.195 1 96.56 519 ALA A O 1
ATOM 4142 N N . TYR A 1 520 ? 17.078 16.391 -11.391 1 98.06 520 TYR A N 1
ATOM 4143 C CA . TYR A 1 520 ? 17.266 16.547 -9.953 1 98.06 520 TYR A CA 1
ATOM 4144 C C . TYR A 1 520 ? 15.922 16.656 -9.242 1 98.06 520 TYR A C 1
ATOM 4146 O O . TYR A 1 520 ? 15.703 16.016 -8.203 1 98.06 520 TYR A O 1
ATOM 4154 N N . LEU A 1 521 ? 15.039 17.469 -9.836 1 98.19 521 LEU A N 1
ATOM 4155 C CA . LEU A 1 521 ? 13.719 17.672 -9.25 1 98.19 521 LEU A CA 1
ATOM 4156 C C . LEU A 1 521 ? 12.938 16.359 -9.211 1 98.19 521 LEU A C 1
ATOM 4158 O O . LEU A 1 521 ? 12.273 16.047 -8.219 1 98.19 521 LEU A O 1
ATOM 4162 N N . HIS A 1 522 ? 13 15.633 -10.273 1 96.94 522 HIS A N 1
ATOM 4163 C CA . HIS A 1 522 ? 12.289 14.367 -10.352 1 96.94 522 HIS A CA 1
ATOM 4164 C C . HIS A 1 522 ? 12.805 13.375 -9.312 1 96.94 522 HIS A C 1
ATOM 4166 O O . HIS A 1 522 ? 12.008 12.703 -8.648 1 96.94 522 HIS A O 1
ATOM 4172 N N . MET A 1 523 ? 14.133 13.266 -9.18 1 97.12 523 MET A N 1
ATOM 4173 C CA . MET A 1 523 ? 14.75 12.359 -8.219 1 97.12 523 MET A CA 1
ATOM 4174 C C . MET A 1 523 ? 14.273 12.656 -6.805 1 97.12 523 MET A C 1
ATOM 4176 O O . MET A 1 523 ? 13.914 11.75 -6.059 1 97.12 523 MET A O 1
ATOM 4180 N N . LEU A 1 524 ? 14.148 13.914 -6.461 1 98.19 524 LEU A N 1
ATOM 4181 C CA . LEU A 1 524 ? 13.75 14.336 -5.121 1 98.19 524 LEU A CA 1
ATOM 4182 C C . LEU A 1 524 ? 12.25 14.148 -4.914 1 98.19 524 LEU A C 1
ATOM 4184 O O . LEU A 1 524 ? 11.805 13.836 -3.811 1 98.19 524 LEU A O 1
ATOM 4188 N N . ALA A 1 525 ? 11.492 14.344 -5.973 1 97.19 525 ALA A N 1
ATOM 4189 C CA . ALA A 1 525 ? 10.039 14.188 -5.895 1 97.19 525 ALA A CA 1
ATOM 4190 C C . ALA A 1 525 ? 9.648 12.719 -5.789 1 97.19 525 ALA A C 1
ATOM 4192 O O . ALA A 1 525 ? 8.555 12.391 -5.332 1 97.19 525 ALA A O 1
ATOM 4193 N N . TYR A 1 526 ? 10.586 11.859 -6.293 1 95.12 526 TYR A N 1
ATOM 4194 C CA . TYR A 1 526 ? 10.328 10.422 -6.266 1 95.12 526 TYR A CA 1
ATOM 4195 C C . TYR A 1 526 ? 10.875 9.797 -4.992 1 95.12 526 TYR A C 1
ATOM 4197 O O . TYR A 1 526 ? 11.641 8.828 -5.051 1 95.12 526 TYR A O 1
ATOM 4205 N N . THR A 1 527 ? 10.609 10.398 -3.811 1 95.62 527 THR A N 1
ATOM 4206 C CA . THR A 1 527 ? 10.992 9.922 -2.486 1 95.62 527 THR A CA 1
ATOM 4207 C C . THR A 1 527 ? 9.789 9.93 -1.542 1 95.62 527 THR A C 1
ATOM 4209 O O . THR A 1 527 ? 8.781 10.57 -1.828 1 95.62 527 THR A O 1
ATOM 4212 N N . PRO A 1 528 ? 9.883 9.227 -0.398 1 93.06 528 PRO A N 1
ATOM 4213 C CA . PRO A 1 528 ? 8.742 9.141 0.515 1 93.06 528 PRO A CA 1
ATOM 4214 C C . PRO A 1 528 ? 8.422 10.477 1.178 1 93.06 528 PRO A C 1
ATOM 4216 O O . PRO A 1 528 ? 7.316 10.664 1.695 1 93.06 528 PRO A O 1
ATOM 4219 N N . ASP A 1 529 ? 9.305 11.445 1.17 1 95 529 ASP A N 1
ATOM 4220 C CA . ASP A 1 529 ? 9.078 12.727 1.836 1 95 529 ASP A CA 1
ATOM 4221 C C . ASP A 1 529 ? 8.398 13.719 0.898 1 95 529 ASP A C 1
ATOM 4223 O O . ASP A 1 529 ? 7.98 14.797 1.326 1 95 529 ASP A O 1
ATOM 4227 N N . ALA A 1 530 ? 8.273 13.336 -0.381 1 95.12 530 ALA A N 1
ATOM 4228 C CA . ALA A 1 530 ? 7.684 14.25 -1.363 1 95.12 530 ALA A CA 1
ATOM 4229 C C . ALA A 1 530 ? 6.168 14.102 -1.404 1 95.12 530 ALA A C 1
ATOM 4231 O O . ALA A 1 530 ? 5.629 13.055 -1.046 1 95.12 530 ALA A O 1
ATOM 4232 N N . PRO A 1 531 ? 5.523 15.195 -1.805 1 90.75 531 PRO A N 1
ATOM 4233 C CA . PRO A 1 531 ? 4.074 15.078 -1.991 1 90.75 531 PRO A CA 1
ATOM 4234 C C . PRO A 1 531 ? 3.703 14.211 -3.195 1 90.75 531 PRO A C 1
ATOM 4236 O O . PRO A 1 531 ? 4.555 13.93 -4.043 1 90.75 531 PRO A O 1
ATOM 4239 N N . ILE A 1 532 ? 2.49 13.781 -3.201 1 84.88 532 ILE A N 1
ATOM 4240 C CA . ILE A 1 532 ? 1.953 13.008 -4.316 1 84.88 532 ILE A CA 1
ATOM 4241 C C . ILE A 1 532 ? 0.838 13.797 -5 1 84.88 532 ILE A C 1
ATOM 4243 O O . ILE A 1 532 ? 0.023 14.438 -4.332 1 84.88 532 ILE A O 1
ATOM 4247 N N . VAL A 1 533 ? 0.837 13.82 -6.27 1 83 533 VAL A N 1
ATOM 4248 C CA . VAL A 1 533 ? -0.188 14.516 -7.039 1 83 533 VAL A CA 1
ATOM 4249 C C . VAL A 1 533 ? -0.875 13.539 -7.992 1 83 533 VAL A C 1
ATOM 4251 O O . VAL A 1 533 ? -0.242 12.609 -8.5 1 83 533 VAL A O 1
ATOM 4254 N N . GLY A 1 534 ? -2.131 13.781 -8.125 1 73.94 534 GLY A N 1
ATOM 4255 C CA . GLY A 1 534 ? -2.877 12.945 -9.062 1 73.94 534 GLY A CA 1
ATOM 4256 C C . GLY A 1 534 ? -2.402 13.094 -10.492 1 73.94 534 GLY A C 1
ATOM 4257 O O . GLY A 1 534 ? -2.025 14.188 -10.922 1 73.94 534 GLY A O 1
ATOM 4258 N N . THR A 1 535 ? -2.24 11.938 -11.242 1 70.12 535 THR A N 1
ATOM 4259 C CA . THR A 1 535 ? -1.757 11.969 -12.617 1 70.12 535 THR A CA 1
ATOM 4260 C C . THR A 1 535 ? -2.887 11.664 -13.594 1 70.12 535 THR A C 1
ATOM 4262 O O . THR A 1 535 ? -3.793 10.891 -13.281 1 70.12 535 THR A O 1
ATOM 4265 N N . SER A 1 536 ? -3.014 12.641 -14.5 1 59.03 536 SER A N 1
ATOM 4266 C CA . SER A 1 536 ? -3.949 12.406 -15.594 1 59.03 536 SER A CA 1
ATOM 4267 C C . SER A 1 536 ? -3.219 11.961 -16.859 1 59.03 536 SER A C 1
ATOM 4269 O O . SER A 1 536 ? -1.987 11.961 -16.906 1 59.03 536 SER A O 1
ATOM 4271 N N . ASN A 1 537 ? -3.932 11.562 -17.844 1 52.38 537 ASN A N 1
ATOM 4272 C CA . ASN A 1 537 ? -3.457 11.125 -19.156 1 52.38 537 ASN A CA 1
ATOM 4273 C C . ASN A 1 537 ? -2.441 12.102 -19.734 1 52.38 537 ASN A C 1
ATOM 4275 O O . ASN A 1 537 ? -1.468 11.688 -20.375 1 52.38 537 ASN A O 1
ATOM 4279 N N . MET A 1 538 ? -2.652 13.25 -19.5 1 50.91 538 MET A N 1
ATOM 4280 C CA . MET A 1 538 ? -1.854 14.305 -20.109 1 50.91 538 MET A CA 1
ATOM 4281 C C . MET A 1 538 ? -0.463 14.367 -19.484 1 50.91 538 MET A C 1
ATOM 4283 O O . MET A 1 538 ? 0.486 14.836 -20.109 1 50.91 538 MET A O 1
ATOM 4287 N N . ASP A 1 539 ? -0.41 13.539 -18.391 1 62.88 539 ASP A N 1
ATOM 4288 C CA . ASP A 1 539 ? 0.856 13.711 -17.688 1 62.88 539 ASP A CA 1
ATOM 4289 C C . ASP A 1 539 ? 1.917 12.75 -18.219 1 62.88 539 ASP A C 1
ATOM 4291 O O . ASP A 1 539 ? 3.113 12.969 -18.016 1 62.88 539 ASP A O 1
ATOM 4295 N N . GLU A 1 540 ? 1.44 11.781 -19 1 63.03 540 GLU A N 1
ATOM 4296 C CA . GLU A 1 540 ? 2.402 10.875 -19.609 1 63.03 540 GLU A CA 1
ATOM 4297 C C . GLU A 1 540 ? 3.182 11.57 -20.719 1 63.03 540 GLU A C 1
ATOM 4299 O O . GLU A 1 540 ? 4.324 11.203 -21.016 1 63.03 540 GLU A O 1
ATOM 4304 N N . SER A 1 541 ? 2.496 12.508 -21.281 1 67.94 541 SER A N 1
ATOM 4305 C CA . SER A 1 541 ? 3.15 13.281 -22.328 1 67.94 541 SER A CA 1
ATOM 4306 C C . SER A 1 541 ? 4.367 14.023 -21.797 1 67.94 541 SER A C 1
ATOM 4308 O O . SER A 1 541 ? 5.262 14.398 -22.562 1 67.94 541 SER A O 1
ATOM 4310 N N . LEU A 1 542 ? 4.328 14.172 -20.5 1 73 542 LEU A N 1
ATOM 4311 C CA . LEU A 1 542 ? 5.441 14.867 -19.875 1 73 542 LEU A CA 1
ATOM 4312 C C . LEU A 1 542 ? 6.746 14.102 -20.078 1 73 542 LEU A C 1
ATOM 4314 O O . LEU A 1 542 ? 7.824 14.703 -20.094 1 73 542 LEU A O 1
ATOM 4318 N N . LEU A 1 543 ? 6.598 12.836 -20.25 1 70.25 543 LEU A N 1
ATOM 4319 C CA . LEU A 1 543 ? 7.781 12 -20.422 1 70.25 543 LEU A CA 1
ATOM 4320 C C . LEU A 1 543 ? 8.484 12.328 -21.734 1 70.25 543 LEU A C 1
ATOM 4322 O O . LEU A 1 543 ? 9.703 12.203 -21.844 1 70.25 543 LEU A O 1
ATOM 4326 N N . TYR A 1 544 ? 7.664 12.773 -22.641 1 68.94 544 TYR A N 1
ATOM 4327 C CA . TYR A 1 544 ? 8.203 13.078 -23.969 1 68.94 544 TYR A CA 1
ATOM 4328 C C . TYR A 1 544 ? 8.859 14.445 -23.984 1 68.94 544 TYR A C 1
ATOM 4330 O O . TYR A 1 544 ? 9.633 14.758 -24.906 1 68.94 544 TYR A O 1
ATOM 4338 N N . ASP A 1 545 ? 8.68 15.18 -22.969 1 74.81 545 ASP A N 1
ATOM 4339 C CA . ASP A 1 545 ? 9.219 16.531 -22.922 1 74.81 545 ASP A CA 1
ATOM 4340 C C . ASP A 1 545 ? 10.586 16.547 -22.234 1 74.81 545 ASP A C 1
ATOM 4342 O O . ASP A 1 545 ? 11.242 17.594 -22.156 1 74.81 545 ASP A O 1
ATOM 4346 N N . VAL A 1 546 ? 10.977 15.352 -21.875 1 80.94 546 VAL A N 1
ATOM 4347 C CA . VAL A 1 546 ? 12.25 15.273 -21.156 1 80.94 546 VAL A CA 1
ATOM 4348 C C . VAL A 1 546 ? 13.398 15.109 -22.141 1 80.94 546 VAL A C 1
ATOM 4350 O O . VAL A 1 546 ? 13.422 14.156 -22.922 1 80.94 546 VAL A O 1
ATOM 4353 N N . ASP A 1 547 ? 14.344 16.031 -22.172 1 81.94 547 ASP A N 1
ATOM 4354 C CA . ASP A 1 547 ? 15.445 16.016 -23.141 1 81.94 547 ASP A CA 1
ATOM 4355 C C . ASP A 1 547 ? 16.781 15.742 -22.438 1 81.94 547 ASP A C 1
ATOM 4357 O O . ASP A 1 547 ? 17.844 16.016 -23 1 81.94 547 ASP A O 1
ATOM 4361 N N . CYS A 1 548 ? 16.734 15.328 -21.234 1 88.75 548 CYS A N 1
ATOM 4362 C CA . CYS A 1 548 ? 17.969 15.047 -20.531 1 88.75 548 CYS A CA 1
ATOM 4363 C C . CYS A 1 548 ? 17.938 13.656 -19.906 1 88.75 548 CYS A C 1
ATOM 4365 O O . CYS A 1 548 ? 16.891 13.016 -19.875 1 88.75 548 CYS A O 1
ATOM 4367 N N . LYS A 1 549 ? 19.078 13.211 -19.531 1 89 549 LYS A N 1
ATOM 4368 C CA . LYS A 1 549 ? 19.188 11.914 -18.875 1 89 549 LYS A CA 1
ATOM 4369 C C . LYS A 1 549 ? 18.672 11.977 -17.438 1 89 549 LYS A C 1
ATOM 4371 O O . LYS A 1 549 ? 19.125 12.805 -16.656 1 89 549 LYS A O 1
ATOM 4376 N N . MET A 1 550 ? 17.766 11.125 -17.109 1 91.31 550 MET A N 1
ATOM 4377 C CA . MET A 1 550 ? 17.203 11.078 -15.758 1 91.31 550 MET A CA 1
ATOM 4378 C C . MET A 1 550 ? 18.078 10.219 -14.844 1 91.31 550 MET A C 1
ATOM 4380 O O . MET A 1 550 ? 18.812 9.352 -15.305 1 91.31 550 MET A O 1
ATOM 4384 N N . PHE A 1 551 ? 18.031 10.586 -13.57 1 92 551 PHE A N 1
ATOM 4385 C CA . PHE A 1 551 ? 18.797 9.805 -12.602 1 92 551 PHE A CA 1
ATOM 4386 C C . PHE A 1 551 ? 18.109 8.469 -12.328 1 92 551 PHE A C 1
ATOM 4388 O O . PHE A 1 551 ? 18.781 7.48 -12.008 1 92 551 PHE A O 1
ATOM 4395 N N . ILE A 1 552 ? 16.812 8.5 -12.383 1 89.25 552 ILE A N 1
ATOM 4396 C CA . ILE A 1 552 ? 16.031 7.312 -12.062 1 89.25 552 ILE A CA 1
ATOM 4397 C C . ILE A 1 552 ? 15.375 6.77 -13.328 1 89.25 552 ILE A C 1
ATOM 4399 O O . ILE A 1 552 ? 14.734 7.516 -14.07 1 89.25 552 ILE A O 1
ATOM 4403 N N . ASP A 1 553 ? 15.531 5.492 -13.516 1 82.38 553 ASP A N 1
ATOM 4404 C CA . ASP A 1 553 ? 14.953 4.848 -14.688 1 82.38 553 ASP A CA 1
ATOM 4405 C C . ASP A 1 553 ? 13.461 4.586 -14.492 1 82.38 553 ASP A C 1
ATOM 4407 O O . ASP A 1 553 ? 13 4.426 -13.359 1 82.38 553 ASP A O 1
ATOM 4411 N N . GLU A 1 554 ? 12.711 4.555 -15.594 1 78.38 554 GLU A N 1
ATOM 4412 C CA . GLU A 1 554 ? 11.289 4.25 -15.547 1 78.38 554 GLU A CA 1
ATOM 4413 C C . GLU A 1 554 ? 11.039 2.836 -15.031 1 78.38 554 GLU A C 1
ATOM 4415 O O . GLU A 1 554 ? 11.609 1.87 -15.547 1 78.38 554 GLU A O 1
ATOM 4420 N N . PRO A 1 555 ? 10.156 2.814 -13.945 1 77.12 555 PRO A N 1
ATOM 4421 C CA . PRO A 1 555 ? 9.859 1.48 -13.422 1 77.12 555 PRO A CA 1
ATOM 442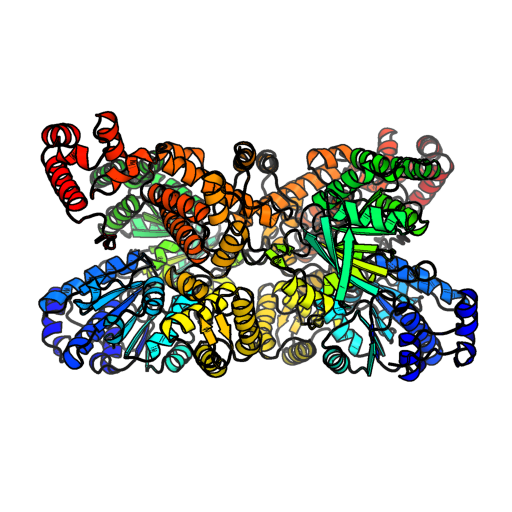2 C C . PRO A 1 555 ? 8.922 0.687 -14.336 1 77.12 555 PRO A C 1
ATOM 4424 O O . PRO A 1 555 ? 8.102 1.274 -15.039 1 77.12 555 PRO A O 1
ATOM 4427 N N . PHE A 1 556 ? 9.062 -0.617 -14.25 1 66.38 556 PHE A N 1
ATOM 4428 C CA . PHE A 1 556 ? 8.203 -1.477 -15.062 1 66.38 556 PHE A CA 1
ATOM 4429 C C . PHE A 1 556 ? 6.949 -1.869 -14.289 1 66.38 556 PHE A C 1
ATOM 4431 O O . PHE A 1 556 ? 5.93 -2.217 -14.883 1 66.38 556 PHE A O 1
ATOM 4438 N N . ASP A 1 557 ? 7.035 -1.812 -12.93 1 65.94 557 ASP A N 1
ATOM 4439 C CA . ASP A 1 557 ? 5.879 -2.09 -12.086 1 65.94 557 ASP A CA 1
ATOM 4440 C C . ASP A 1 557 ? 4.816 -1.006 -12.242 1 65.94 557 ASP A C 1
ATOM 4442 O O . ASP A 1 557 ? 5.105 0.183 -12.102 1 65.94 557 ASP A O 1
ATOM 4446 N N . GLU A 1 558 ? 3.604 -1.427 -12.531 1 64.19 558 GLU A N 1
ATOM 4447 C CA . GLU A 1 558 ? 2.531 -0.493 -12.867 1 64.19 558 GLU A CA 1
ATOM 4448 C C . GLU A 1 558 ? 2.273 0.484 -11.727 1 64.19 558 GLU A C 1
ATOM 4450 O O . GLU A 1 558 ? 2.084 1.681 -11.953 1 64.19 558 GLU A O 1
ATOM 4455 N N . LEU A 1 559 ? 2.178 -0.026 -10.531 1 66.69 559 LEU A N 1
ATOM 4456 C CA . LEU A 1 559 ? 1.912 0.855 -9.398 1 66.69 559 LEU A CA 1
ATOM 4457 C C . LEU A 1 559 ? 3.055 1.846 -9.203 1 66.69 559 LEU A C 1
ATOM 4459 O O . LEU A 1 559 ? 2.82 3.023 -8.93 1 66.69 559 LEU A O 1
ATOM 4463 N N . GLU A 1 560 ? 4.293 1.373 -9.344 1 76.06 560 GLU A N 1
ATOM 4464 C CA . GLU A 1 560 ? 5.445 2.256 -9.195 1 76.06 560 GLU A CA 1
ATOM 4465 C C . GLU A 1 560 ? 5.508 3.279 -10.328 1 76.06 560 GLU A C 1
ATOM 4467 O O . GLU A 1 560 ? 5.984 4.398 -10.133 1 76.06 560 GLU A O 1
ATOM 4472 N N . MET A 1 561 ? 5.012 2.865 -11.477 1 79.12 561 MET A N 1
ATOM 4473 C CA . MET A 1 561 ? 4.992 3.797 -12.602 1 79.12 561 MET A CA 1
ATOM 4474 C C . MET A 1 561 ? 4.086 4.984 -12.305 1 79.12 561 MET A C 1
ATOM 4476 O O . MET A 1 561 ? 4.387 6.113 -12.695 1 79.12 561 MET A O 1
ATOM 4480 N N . SER A 1 562 ? 2.977 4.75 -11.648 1 78.25 562 SER A N 1
ATOM 4481 C CA . SER A 1 562 ? 2.086 5.84 -11.266 1 78.25 562 SER A CA 1
ATOM 4482 C C . SER A 1 562 ? 2.789 6.836 -10.352 1 78.25 562 SER A C 1
ATOM 4484 O O . SER A 1 562 ? 2.613 8.047 -10.484 1 78.25 562 SER A O 1
ATOM 4486 N N . LEU A 1 563 ? 3.533 6.348 -9.391 1 84 563 LEU A N 1
ATOM 4487 C CA . LEU A 1 563 ? 4.285 7.207 -8.484 1 84 563 LEU A CA 1
ATOM 4488 C C . LEU A 1 563 ? 5.387 7.953 -9.227 1 84 563 LEU A C 1
ATOM 4490 O O . LEU A 1 563 ? 5.664 9.117 -8.938 1 84 563 LEU A O 1
ATOM 4494 N N . TYR A 1 564 ? 6.039 7.23 -10.211 1 88.56 564 TYR A N 1
ATOM 4495 C CA . TYR A 1 564 ? 7.062 7.828 -11.062 1 88.56 564 TYR A CA 1
ATOM 4496 C C . TYR A 1 564 ? 6.5 9.008 -11.844 1 88.56 564 TYR A C 1
ATOM 4498 O O . TYR A 1 564 ? 7.141 10.055 -11.945 1 88.56 564 TYR A O 1
ATOM 4506 N N . LEU A 1 565 ? 5.297 8.867 -12.344 1 85.12 565 LEU A N 1
ATOM 4507 C CA . LEU A 1 565 ? 4.652 9.906 -13.133 1 85.12 565 LEU A CA 1
ATOM 4508 C C . LEU A 1 565 ? 4.215 11.07 -12.25 1 85.12 565 LEU A C 1
ATOM 4510 O O . LEU A 1 565 ? 4.266 12.227 -12.664 1 85.12 565 LEU A O 1
ATOM 4514 N N . SER A 1 566 ? 3.736 10.75 -11.078 1 88.69 566 SER A N 1
ATOM 4515 C CA . SER A 1 566 ? 3.432 11.797 -10.117 1 88.69 566 SER A CA 1
ATOM 4516 C C . SER A 1 566 ? 4.66 12.656 -9.828 1 88.69 566 SER A C 1
ATOM 4518 O O . SER A 1 566 ? 4.57 13.891 -9.797 1 88.69 566 SER A O 1
ATOM 4520 N N . ALA A 1 567 ? 5.77 11.984 -9.609 1 93 567 ALA A N 1
ATOM 4521 C CA . ALA A 1 567 ? 7.023 12.688 -9.352 1 93 567 ALA A CA 1
ATOM 4522 C C . ALA A 1 567 ? 7.426 13.539 -10.547 1 93 567 ALA A C 1
ATOM 4524 O O . ALA A 1 567 ? 7.953 14.641 -10.383 1 93 567 ALA A O 1
ATOM 4525 N N . MET A 1 568 ? 7.199 13.008 -11.742 1 92.62 568 MET A N 1
ATOM 4526 C CA . MET A 1 568 ? 7.508 13.758 -12.961 1 92.62 568 MET A CA 1
ATOM 4527 C C . MET A 1 568 ? 6.66 15.023 -13.055 1 92.62 568 MET A C 1
ATOM 4529 O O . MET A 1 568 ? 7.164 16.094 -13.406 1 92.62 568 MET A O 1
ATOM 4533 N N . LYS A 1 569 ? 5.445 14.883 -12.766 1 91.69 569 LYS A N 1
ATOM 4534 C CA . LYS A 1 569 ? 4.543 16.031 -12.773 1 91.69 569 LYS A CA 1
ATOM 4535 C C . LYS A 1 569 ? 5 17.094 -11.781 1 91.69 569 LYS A C 1
ATOM 4537 O O . LYS A 1 569 ? 5.02 18.281 -12.102 1 91.69 569 LYS A O 1
ATOM 4542 N N . ILE A 1 570 ? 5.344 16.719 -10.578 1 95.88 570 ILE A N 1
ATOM 4543 C CA . ILE A 1 570 ? 5.844 17.656 -9.578 1 95.88 570 ILE A CA 1
ATOM 4544 C C . ILE A 1 570 ? 7.109 18.344 -10.094 1 95.88 570 ILE A C 1
ATOM 4546 O O . ILE A 1 570 ? 7.277 19.547 -9.93 1 95.88 570 ILE A O 1
ATOM 4550 N N . ALA A 1 571 ? 8 17.531 -10.727 1 96.56 571 ALA A N 1
ATOM 4551 C CA . ALA A 1 571 ? 9.234 18.078 -11.273 1 96.56 571 ALA A CA 1
ATOM 4552 C C . ALA A 1 571 ? 8.945 19.156 -12.305 1 96.56 571 ALA A C 1
ATOM 4554 O O . ALA A 1 571 ? 9.578 20.219 -12.297 1 96.56 571 ALA A O 1
ATOM 4555 N N . PHE A 1 572 ? 7.961 18.969 -13.117 1 95.38 572 PHE A N 1
ATOM 4556 C CA . PHE A 1 572 ? 7.605 19.938 -14.141 1 95.38 572 PHE A CA 1
ATOM 4557 C C . PHE A 1 572 ? 6.977 21.172 -13.516 1 95.38 572 PHE A C 1
ATOM 4559 O O . PHE A 1 572 ? 7.23 22.297 -13.953 1 95.38 572 PHE A O 1
ATOM 4566 N N . ILE A 1 573 ? 6.152 20.969 -12.555 1 96.38 573 ILE A N 1
ATOM 4567 C CA . ILE A 1 573 ? 5.516 22.078 -11.859 1 96.38 573 ILE A CA 1
ATOM 4568 C C . ILE A 1 573 ? 6.586 22.984 -11.25 1 96.38 573 ILE A C 1
ATOM 4570 O O . ILE A 1 573 ? 6.562 24.203 -11.438 1 96.38 573 ILE A O 1
ATOM 4574 N N . ILE A 1 574 ? 7.484 22.391 -10.555 1 97.94 574 ILE A N 1
ATOM 4575 C CA . ILE A 1 574 ? 8.523 23.156 -9.875 1 97.94 574 ILE A CA 1
ATOM 4576 C C . ILE A 1 574 ? 9.469 23.781 -10.906 1 97.94 574 ILE A C 1
ATOM 4578 O O . ILE A 1 574 ? 9.961 24.891 -10.711 1 97.94 574 ILE A O 1
ATOM 4582 N N . HIS A 1 575 ? 9.727 23.016 -12 1 97.12 575 HIS A N 1
ATOM 4583 C CA . HIS A 1 575 ? 10.539 23.578 -13.078 1 97.12 575 HIS A CA 1
ATOM 4584 C C . HIS A 1 575 ? 9.891 24.844 -13.648 1 97.12 575 HIS A C 1
ATOM 4586 O O . HIS A 1 575 ? 10.578 25.844 -13.875 1 97.12 575 HIS A O 1
ATOM 4592 N N . ASP A 1 576 ? 8.594 24.797 -13.883 1 96.69 576 ASP A N 1
ATOM 4593 C CA . ASP A 1 576 ? 7.879 26 -14.328 1 96.69 576 ASP A CA 1
ATOM 4594 C C . ASP A 1 576 ? 7.973 27.109 -13.289 1 96.69 576 ASP A C 1
ATOM 4596 O O . ASP A 1 576 ? 8.117 28.281 -13.648 1 96.69 576 ASP A O 1
ATOM 4600 N N . TRP A 1 577 ? 7.844 26.75 -12.062 1 97.06 577 TRP A N 1
ATOM 4601 C CA . TRP A 1 577 ? 7.941 27.688 -10.961 1 97.06 577 TRP A CA 1
ATOM 4602 C C . TRP A 1 577 ? 9.281 28.422 -10.992 1 97.06 577 TRP A C 1
ATOM 4604 O O . TRP A 1 577 ? 9.32 29.656 -10.922 1 97.06 577 TRP A O 1
ATOM 4614 N N . ILE A 1 578 ? 10.375 27.75 -11.195 1 97.31 578 ILE A N 1
ATOM 4615 C CA . ILE A 1 578 ? 11.695 28.359 -11.125 1 97.31 578 ILE A CA 1
ATOM 4616 C C . ILE A 1 578 ? 12 29.078 -12.438 1 97.31 578 ILE A C 1
ATOM 4618 O O . ILE A 1 578 ? 12.906 29.906 -12.508 1 97.31 578 ILE A O 1
ATOM 4622 N N . GLU A 1 579 ? 11.219 28.781 -13.453 1 96.38 579 GLU A N 1
ATOM 4623 C CA . GLU A 1 579 ? 11.352 29.5 -14.719 1 96.38 579 GLU A CA 1
ATOM 4624 C C . GLU A 1 579 ? 10.43 30.719 -14.758 1 96.38 579 GLU A C 1
ATOM 4626 O O . GLU A 1 579 ? 10.25 31.328 -15.812 1 96.38 579 GLU A O 1
ATOM 4631 N N . GLU A 1 580 ? 9.812 31.062 -13.68 1 95.44 580 GLU A N 1
ATOM 4632 C CA . GLU A 1 580 ? 9.023 32.25 -13.453 1 95.44 580 GLU A CA 1
ATOM 4633 C C . GLU A 1 580 ? 7.754 32.25 -14.297 1 95.44 580 GLU A C 1
ATOM 4635 O O . GLU A 1 580 ? 7.305 33.312 -14.758 1 95.44 580 GLU A O 1
ATOM 4640 N N . VAL A 1 581 ? 7.293 31.047 -14.547 1 95.12 581 VAL A N 1
ATOM 4641 C CA . VAL A 1 581 ? 5.988 30.969 -15.203 1 95.12 581 VAL A CA 1
ATOM 4642 C C . VAL A 1 581 ? 4.91 31.531 -14.281 1 95.12 581 VAL A C 1
ATOM 4644 O O . VAL A 1 581 ? 4.969 31.344 -13.062 1 95.12 581 VAL A O 1
ATOM 4647 N N . ASP A 1 582 ? 3.99 32.219 -14.906 1 93.12 582 ASP A N 1
ATOM 4648 C CA . ASP A 1 582 ? 2.91 32.812 -14.133 1 93.12 582 ASP A CA 1
ATOM 4649 C C . ASP A 1 582 ? 2.143 31.766 -13.336 1 93.12 582 ASP A C 1
ATOM 4651 O O . ASP A 1 582 ? 1.889 30.672 -13.836 1 93.12 582 ASP A O 1
ATOM 4655 N N . GLU A 1 583 ? 1.785 32.156 -12.172 1 91.94 583 GLU A N 1
ATOM 4656 C CA . GLU A 1 583 ? 1.155 31.203 -11.266 1 91.94 583 GLU A CA 1
ATOM 4657 C C . GLU A 1 583 ? -0.157 30.688 -11.852 1 91.94 583 GLU A C 1
ATOM 4659 O O . GLU A 1 583 ? -0.453 29.484 -11.75 1 91.94 583 GLU A O 1
ATOM 4664 N N . ASP A 1 584 ? -0.98 31.516 -12.43 1 93.31 584 ASP A N 1
ATOM 4665 C CA . ASP A 1 584 ? -2.258 31.094 -12.992 1 93.31 584 ASP A CA 1
ATOM 4666 C C . ASP A 1 584 ? -2.055 30.078 -14.117 1 93.31 584 ASP A C 1
ATOM 4668 O O . ASP A 1 584 ? -2.859 29.172 -14.289 1 93.31 584 ASP A O 1
ATOM 4672 N N . THR A 1 585 ? -1.022 30.344 -14.828 1 94.31 585 THR A N 1
ATOM 4673 C CA . THR A 1 585 ? -0.689 29.422 -15.906 1 94.31 585 THR A CA 1
ATOM 4674 C C . THR A 1 585 ? -0.315 28.047 -15.352 1 94.31 585 THR A C 1
ATOM 4676 O O . THR A 1 585 ? -0.742 27.016 -15.875 1 94.31 585 THR A O 1
ATOM 4679 N N . ILE A 1 586 ? 0.465 28.031 -14.297 1 94.44 586 ILE A N 1
ATOM 4680 C CA . ILE A 1 586 ? 0.868 26.781 -13.664 1 94.44 586 ILE A CA 1
ATOM 4681 C C . ILE A 1 586 ? -0.363 26.047 -13.125 1 94.44 586 ILE A C 1
ATOM 4683 O O . ILE A 1 586 ? -0.533 24.844 -13.359 1 94.44 586 ILE A O 1
ATOM 4687 N N . LEU A 1 587 ? -1.213 26.766 -12.461 1 93.19 587 LEU A N 1
ATOM 4688 C CA . LEU A 1 587 ? -2.404 26.188 -11.852 1 93.19 587 LEU A CA 1
ATOM 4689 C C . LEU A 1 587 ? -3.312 25.562 -12.906 1 93.19 587 LEU A C 1
ATOM 4691 O O . LEU A 1 587 ? -3.814 24.453 -12.727 1 93.19 587 LEU A O 1
ATOM 4695 N N . SER A 1 588 ? -3.473 26.25 -13.992 1 90.38 588 SER A N 1
ATOM 4696 C CA . SER A 1 588 ? -4.34 25.781 -15.07 1 90.38 588 SER A CA 1
ATOM 4697 C C . SER A 1 588 ? -3.713 24.609 -15.82 1 90.38 588 SER A C 1
ATOM 4699 O O . SER A 1 588 ? -4.379 23.609 -16.094 1 90.38 588 SER A O 1
ATOM 4701 N N . ARG A 1 589 ? -2.441 24.734 -16.094 1 88.88 589 ARG A N 1
ATOM 4702 C CA . ARG A 1 589 ? -1.727 23.75 -16.891 1 88.88 589 ARG A CA 1
ATOM 4703 C C . ARG A 1 589 ? -1.736 22.391 -16.188 1 88.88 589 ARG A C 1
ATOM 4705 O O . ARG A 1 589 ? -1.883 21.359 -16.844 1 88.88 589 ARG A O 1
ATOM 4712 N N . TYR A 1 590 ? -1.578 22.406 -14.883 1 89.88 590 TYR A N 1
ATOM 4713 C CA . TYR A 1 590 ? -1.396 21.141 -14.18 1 89.88 590 TYR A CA 1
ATOM 4714 C C . TYR A 1 590 ? -2.639 20.781 -13.367 1 89.88 590 TYR A C 1
ATOM 4716 O O . TYR A 1 590 ? -2.684 19.734 -12.719 1 89.88 590 TYR A O 1
ATOM 4724 N N . GLY A 1 591 ? -3.648 21.594 -13.352 1 86.19 591 GLY A N 1
ATOM 4725 C CA . GLY A 1 591 ? -4.906 21.312 -12.68 1 86.19 591 GLY A CA 1
ATOM 4726 C C . GLY A 1 591 ? -4.758 21.188 -11.172 1 86.19 591 GLY A C 1
ATOM 4727 O O . GLY A 1 591 ? -5.23 20.234 -10.57 1 86.19 591 GLY A O 1
ATOM 4728 N N . ILE A 1 592 ? -4.039 22.109 -10.531 1 88.19 592 ILE A N 1
ATOM 4729 C CA . ILE A 1 592 ? -3.834 22.109 -9.086 1 88.19 592 ILE A CA 1
ATOM 4730 C C . ILE A 1 592 ? -4.305 23.422 -8.492 1 88.19 592 ILE A C 1
ATOM 4732 O O . ILE A 1 592 ? -4.539 24.391 -9.219 1 88.19 592 ILE A O 1
ATOM 4736 N N . GLY A 1 593 ? -4.551 23.438 -7.168 1 88.75 593 GLY A N 1
ATOM 4737 C CA . GLY A 1 593 ? -4.906 24.656 -6.473 1 88.75 593 GLY A CA 1
ATOM 4738 C C . GLY A 1 593 ? -3.699 25.453 -5.992 1 88.75 593 GLY A C 1
ATOM 4739 O O . GLY A 1 593 ? -2.576 24.938 -6 1 88.75 593 GLY A O 1
ATOM 4740 N N . SER A 1 594 ? -3.955 26.703 -5.66 1 92.94 594 SER A N 1
ATOM 4741 C CA . SER A 1 594 ? -2.877 27.562 -5.176 1 92.94 594 SER A CA 1
ATOM 4742 C C . SER A 1 594 ? -2.264 27.016 -3.895 1 92.94 594 SER A C 1
ATOM 4744 O O . SER A 1 594 ? -1.054 27.125 -3.682 1 92.94 594 SER A O 1
ATOM 4746 N N . GLY A 1 595 ? -3.078 26.438 -3.049 1 90.56 595 GLY A N 1
ATOM 4747 C CA . GLY A 1 595 ? -2.568 25.797 -1.845 1 90.56 595 GLY A CA 1
ATOM 4748 C C . GLY A 1 595 ? -1.671 24.609 -2.133 1 90.56 595 GLY A C 1
ATOM 4749 O O . GLY A 1 595 ? -0.694 24.375 -1.418 1 90.56 595 GLY A O 1
ATOM 4750 N N . ASP A 1 596 ? -1.997 23.875 -3.162 1 91.69 596 ASP A N 1
ATOM 4751 C CA . ASP A 1 596 ? -1.16 22.75 -3.586 1 91.69 596 ASP A CA 1
ATOM 4752 C C . ASP A 1 596 ? 0.221 23.234 -4.023 1 91.69 596 ASP A C 1
ATOM 4754 O O . ASP A 1 596 ? 1.235 22.625 -3.678 1 91.69 596 ASP A O 1
ATOM 4758 N N . LEU A 1 597 ? 0.149 24.234 -4.859 1 94 597 LEU A N 1
ATOM 4759 C CA . LEU A 1 597 ? 1.406 24.781 -5.363 1 94 597 LEU A CA 1
ATOM 4760 C C . LEU A 1 597 ? 2.309 25.219 -4.215 1 94 597 LEU A C 1
ATOM 4762 O O . LEU A 1 597 ? 3.504 24.922 -4.211 1 94 597 LEU A O 1
ATOM 4766 N N . ARG A 1 598 ? 1.752 25.906 -3.244 1 92.5 598 ARG A N 1
ATOM 4767 C CA . ARG A 1 598 ? 2.539 26.375 -2.104 1 92.5 598 ARG A CA 1
ATOM 4768 C C . ARG A 1 598 ? 3.119 25.188 -1.33 1 92.5 598 ARG A C 1
ATOM 4770 O O . ARG A 1 598 ? 4.277 25.219 -0.908 1 92.5 598 ARG A O 1
ATOM 4777 N N . ASN A 1 599 ? 2.318 24.25 -1.133 1 91.69 599 ASN A N 1
ATOM 4778 C CA . ASN A 1 599 ? 2.77 23.047 -0.431 1 91.69 599 ASN A CA 1
ATOM 4779 C C . ASN A 1 599 ? 3.91 22.359 -1.176 1 91.69 599 ASN A C 1
ATOM 4781 O O . ASN A 1 599 ? 4.875 21.906 -0.558 1 91.69 599 ASN A O 1
ATOM 4785 N N . MET A 1 600 ? 3.752 22.25 -2.473 1 95.5 600 MET A N 1
ATOM 4786 C CA . MET A 1 600 ? 4.781 21.609 -3.291 1 95.5 600 MET A CA 1
ATOM 4787 C C . MET A 1 600 ? 6.082 22.406 -3.242 1 95.5 600 MET A C 1
ATOM 4789 O O . MET A 1 600 ? 7.164 21.828 -3.129 1 95.5 600 MET A O 1
ATOM 4793 N N . VAL A 1 601 ? 5.938 23.703 -3.342 1 95.5 601 VAL A N 1
ATOM 4794 C CA . VAL A 1 601 ? 7.113 24.562 -3.316 1 95.5 601 VAL A CA 1
ATOM 4795 C C . VAL A 1 601 ? 7.824 24.422 -1.973 1 95.5 601 VAL A C 1
ATOM 4797 O O . VAL A 1 601 ? 9.047 24.281 -1.922 1 95.5 601 VAL A O 1
ATOM 4800 N N . GLU A 1 602 ? 7.082 24.453 -0.95 1 93.62 602 GLU A N 1
ATOM 4801 C CA . GLU A 1 602 ? 7.66 24.312 0.383 1 93.62 602 GLU A CA 1
ATOM 4802 C C . GLU A 1 602 ? 8.352 22.969 0.555 1 93.62 602 GLU A C 1
ATOM 4804 O O . GLU A 1 602 ? 9.469 22.906 1.074 1 93.62 602 GLU A O 1
ATOM 4809 N N . SER A 1 603 ? 7.688 21.922 0.164 1 95.56 603 SER A N 1
ATOM 4810 C CA . SER A 1 603 ? 8.25 20.578 0.284 1 95.56 603 SER A CA 1
ATOM 4811 C C . SER A 1 603 ? 9.516 20.438 -0.558 1 95.56 603 SER A C 1
ATOM 4813 O O . SER A 1 603 ? 10.516 19.875 -0.096 1 95.56 603 SER A O 1
ATOM 4815 N N . MET A 1 604 ? 9.43 20.953 -1.771 1 97.75 604 MET A N 1
ATOM 4816 C CA . MET A 1 604 ? 10.555 20.797 -2.684 1 97.75 604 MET A CA 1
ATOM 4817 C C . MET A 1 604 ? 11.703 21.719 -2.293 1 97.75 604 MET A C 1
ATOM 4819 O O . MET A 1 604 ? 12.867 21.422 -2.584 1 97.75 604 MET A O 1
ATOM 4823 N N . ASP A 1 605 ? 11.367 22.859 -1.688 1 96.69 605 ASP A N 1
ATOM 4824 C CA . ASP A 1 605 ? 12.422 23.688 -1.095 1 96.69 605 ASP A CA 1
ATOM 4825 C C . ASP A 1 605 ? 13.211 22.891 -0.05 1 96.69 605 ASP A C 1
ATOM 4827 O O . ASP A 1 605 ? 14.438 22.859 -0.097 1 96.69 605 ASP A O 1
ATOM 4831 N N . TRP A 1 606 ? 12.516 22.234 0.798 1 96.25 606 TRP A N 1
ATOM 4832 C CA . TRP A 1 606 ? 13.117 21.406 1.838 1 96.25 606 TRP A CA 1
ATOM 4833 C C . TRP A 1 606 ? 13.914 20.25 1.227 1 96.25 606 TRP A C 1
ATOM 4835 O O . TRP A 1 606 ? 15.047 19.984 1.637 1 96.25 606 TRP A O 1
ATOM 4845 N N . LEU A 1 607 ? 13.383 19.625 0.213 1 97.94 607 LEU A N 1
ATOM 4846 C CA . LEU A 1 607 ? 14 18.453 -0.369 1 97.94 607 LEU A CA 1
ATOM 4847 C C . LEU A 1 607 ? 15.227 18.828 -1.197 1 97.94 607 LEU A C 1
ATOM 4849 O O . LEU A 1 607 ? 16.203 18.094 -1.234 1 97.94 607 LEU A O 1
ATOM 4853 N N . THR A 1 608 ? 15.188 19.969 -1.934 1 98.06 608 THR A N 1
ATOM 4854 C CA . THR A 1 608 ? 16.375 20.406 -2.672 1 98.06 608 THR A CA 1
ATOM 4855 C C . THR A 1 608 ? 17.484 20.812 -1.716 1 98.06 608 THR A C 1
ATOM 4857 O O . THR A 1 608 ? 18.656 20.547 -1.979 1 98.06 608 THR A O 1
ATOM 4860 N N . TYR A 1 609 ? 17.109 21.453 -0.635 1 97.19 609 TYR A N 1
ATOM 4861 C CA . TYR A 1 609 ? 18.094 21.75 0.396 1 97.19 609 TYR A CA 1
ATOM 4862 C C . TYR A 1 609 ? 18.703 20.469 0.95 1 97.19 609 TYR A C 1
ATOM 4864 O O . TYR A 1 609 ? 19.922 20.375 1.106 1 97.19 609 TYR A O 1
ATOM 4872 N N . SER A 1 610 ? 17.859 19.516 1.237 1 97.75 610 SER A N 1
ATOM 4873 C CA . SER A 1 610 ? 18.312 18.234 1.77 1 97.75 610 SER A CA 1
ATOM 4874 C C . SER A 1 610 ? 19.234 17.516 0.776 1 97.75 610 SER A C 1
ATOM 4876 O O . SER A 1 610 ? 20.234 16.938 1.163 1 97.75 610 SER A O 1
ATOM 4878 N N . GLY A 1 611 ? 18.828 17.562 -0.524 1 98 611 GLY A N 1
ATOM 4879 C CA . GLY A 1 611 ? 19.688 17 -1.552 1 98 611 GLY A CA 1
ATOM 4880 C C . GLY A 1 611 ? 21.062 17.656 -1.595 1 98 611 GLY A C 1
ATOM 4881 O O . GLY A 1 611 ? 22.062 16.953 -1.73 1 98 611 GLY A O 1
ATOM 4882 N N . TYR A 1 612 ? 21.109 18.984 -1.48 1 97.19 612 TYR A N 1
ATOM 4883 C CA . TYR A 1 612 ? 22.344 19.75 -1.431 1 97.19 612 TYR A CA 1
ATOM 4884 C C . TYR A 1 612 ? 23.219 19.312 -0.263 1 97.19 612 TYR A C 1
ATOM 4886 O O . TYR A 1 612 ? 24.391 19.016 -0.442 1 97.19 612 TYR A O 1
ATOM 4894 N N . MET A 1 613 ? 22.625 19.172 0.933 1 97.38 613 MET A N 1
ATOM 4895 C CA . MET A 1 613 ? 23.359 18.797 2.137 1 97.38 613 MET A CA 1
ATOM 4896 C C . MET A 1 613 ? 23.891 17.375 2.023 1 97.38 613 MET A C 1
ATOM 4898 O O . MET A 1 613 ? 25 17.078 2.459 1 97.38 613 MET A O 1
ATOM 4902 N N . ILE A 1 614 ? 23.094 16.453 1.472 1 97.62 614 ILE A N 1
ATOM 4903 C CA . ILE A 1 614 ? 23.5 15.062 1.303 1 97.62 614 ILE A CA 1
ATOM 4904 C C . ILE A 1 614 ? 24.656 14.977 0.318 1 97.62 614 ILE A C 1
ATOM 4906 O O . ILE A 1 614 ? 25.641 14.281 0.571 1 97.62 614 ILE A O 1
ATOM 4910 N N . ALA A 1 615 ? 24.531 15.711 -0.803 1 97.56 615 ALA A N 1
ATOM 4911 C CA . ALA A 1 615 ? 25.625 15.742 -1.775 1 97.56 615 ALA A CA 1
ATOM 4912 C C . ALA A 1 615 ? 26.906 16.281 -1.147 1 97.56 615 ALA A C 1
ATOM 4914 O O . ALA A 1 615 ? 28 15.82 -1.464 1 97.56 615 ALA A O 1
ATOM 4915 N N . GLN A 1 616 ? 26.719 17.25 -0.285 1 96.75 616 GLN A N 1
ATOM 4916 C CA . GLN A 1 616 ? 27.859 17.859 0.392 1 96.75 616 GLN A CA 1
ATOM 4917 C C . GLN A 1 616 ? 28.562 16.844 1.292 1 96.75 616 GLN A C 1
ATOM 4919 O O . GLN A 1 616 ? 29.797 16.719 1.233 1 96.75 616 GLN A O 1
ATOM 4924 N N . VAL A 1 617 ? 27.844 16.172 2.139 1 96.5 617 VAL A N 1
ATOM 4925 C CA . VAL A 1 617 ? 28.438 15.227 3.082 1 96.5 617 VAL A CA 1
ATOM 4926 C C . VAL A 1 617 ? 29.047 14.047 2.326 1 96.5 617 VAL A C 1
ATOM 4928 O O . VAL A 1 617 ? 30.031 13.461 2.773 1 96.5 617 VAL A O 1
ATOM 4931 N N . MET A 1 618 ? 28.547 13.758 1.128 1 95.31 618 MET A N 1
ATOM 4932 C CA . MET A 1 618 ? 29.062 12.672 0.296 1 95.31 618 MET A CA 1
ATOM 4933 C C . MET A 1 618 ? 30.266 13.141 -0.518 1 95.31 618 MET A C 1
ATOM 4935 O O . MET A 1 618 ? 30.906 12.344 -1.196 1 95.31 618 MET A O 1
ATOM 4939 N N . LYS A 1 619 ? 30.562 14.383 -0.488 1 94.81 619 LYS A N 1
ATOM 4940 C CA . LYS A 1 619 ? 31.688 15.008 -1.193 1 94.81 619 LYS A CA 1
ATOM 4941 C C . LYS A 1 619 ? 31.516 14.891 -2.705 1 94.81 619 LYS A C 1
ATOM 4943 O O . LYS A 1 619 ? 32.469 14.594 -3.424 1 94.81 619 LYS A O 1
ATOM 4948 N N . GLU A 1 620 ? 30.266 14.938 -3.133 1 95.56 620 GLU A N 1
ATOM 4949 C CA . GLU A 1 620 ? 29.938 15.047 -4.551 1 95.56 620 GLU A CA 1
ATOM 4950 C C . GLU A 1 620 ? 29.828 16.516 -4.98 1 95.56 620 GLU A C 1
ATOM 4952 O O . GLU A 1 620 ? 28.719 17.031 -5.109 1 95.56 620 GLU A O 1
ATOM 4957 N N . GLU A 1 621 ? 30.875 17.094 -5.336 1 94.94 621 GLU A N 1
ATOM 4958 C CA . GLU A 1 621 ? 30.984 18.531 -5.488 1 94.94 621 GLU A CA 1
ATOM 4959 C C . GLU A 1 621 ? 30.094 19.047 -6.613 1 94.94 621 GLU A C 1
ATOM 4961 O O . GLU A 1 621 ? 29.438 20.078 -6.469 1 94.94 621 GLU A O 1
ATOM 4966 N N . THR A 1 622 ? 30.125 18.328 -7.723 1 95.69 622 THR A N 1
ATOM 4967 C CA . THR A 1 622 ? 29.344 18.797 -8.867 1 95.69 622 THR A CA 1
ATOM 4968 C C . THR A 1 622 ? 27.844 18.766 -8.547 1 95.69 622 THR A C 1
ATOM 4970 O O . THR A 1 622 ? 27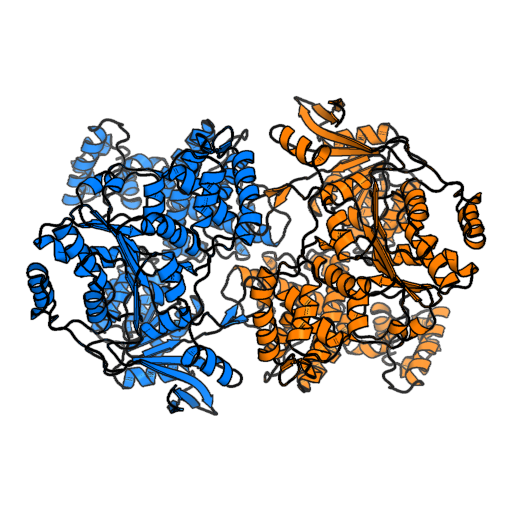.109 19.688 -8.883 1 95.69 622 THR A O 1
ATOM 4973 N N . HIS A 1 623 ? 27.422 17.688 -7.957 1 97.5 623 HIS A N 1
ATOM 4974 C CA . HIS A 1 623 ? 26.031 17.578 -7.562 1 97.5 623 HIS A CA 1
ATOM 4975 C C . HIS A 1 623 ? 25.688 18.594 -6.477 1 97.5 623 HIS A C 1
ATOM 4977 O O . HIS A 1 623 ? 24.578 19.141 -6.465 1 97.5 623 HIS A O 1
ATOM 4983 N N . GLU A 1 624 ? 26.625 18.797 -5.547 1 97.31 624 GLU A N 1
ATOM 4984 C CA . GLU A 1 624 ? 26.438 19.797 -4.492 1 97.31 624 GLU A CA 1
ATOM 4985 C C . GLU A 1 624 ? 26.141 21.172 -5.074 1 97.31 624 GLU A C 1
ATOM 4987 O O . GLU A 1 624 ? 25.172 21.828 -4.656 1 97.31 624 GLU A O 1
ATOM 4992 N N . GLU A 1 625 ? 26.875 21.516 -6.035 1 95.75 625 GLU A N 1
ATOM 4993 C CA . GLU A 1 625 ? 26.719 22.828 -6.645 1 95.75 625 GLU A CA 1
ATOM 4994 C C . GLU A 1 625 ? 25.391 22.938 -7.402 1 95.75 625 GLU A C 1
ATOM 4996 O O . GLU A 1 625 ? 24.703 23.953 -7.324 1 95.75 625 GLU A O 1
ATOM 5001 N N . SER A 1 626 ? 25.094 21.922 -8.148 1 96.38 626 SER A N 1
ATOM 5002 C CA . SER A 1 626 ? 23.844 21.891 -8.906 1 96.38 626 SER A CA 1
ATOM 5003 C C . SER A 1 626 ? 22.641 22 -7.988 1 96.38 626 SER A C 1
ATOM 5005 O O . SER A 1 626 ? 21.703 22.75 -8.266 1 96.38 626 SER A O 1
ATOM 5007 N N . LEU A 1 627 ? 22.688 21.281 -6.898 1 97.75 627 LEU A N 1
ATOM 5008 C CA . LEU A 1 627 ? 21.562 21.25 -5.977 1 97.75 627 LEU A CA 1
ATOM 5009 C C . LEU A 1 627 ? 21.484 22.547 -5.168 1 97.75 627 LEU A C 1
ATOM 5011 O O . LEU A 1 627 ? 20.391 23 -4.828 1 97.75 627 LEU A O 1
ATOM 5015 N N . ARG A 1 628 ? 22.609 23.125 -4.84 1 95.38 628 ARG A N 1
ATOM 5016 C CA . ARG A 1 628 ? 22.609 24.422 -4.164 1 95.38 628 ARG A CA 1
ATOM 5017 C C . ARG A 1 628 ? 21.938 25.484 -5.02 1 95.38 628 ARG A C 1
ATOM 5019 O O . ARG A 1 628 ? 21.094 26.234 -4.531 1 95.38 628 ARG A O 1
ATOM 5026 N N . ARG A 1 629 ? 22.328 25.5 -6.254 1 94.38 629 ARG A N 1
ATOM 5027 C CA . ARG A 1 629 ? 21.75 26.453 -7.191 1 94.38 629 ARG A CA 1
ATOM 5028 C C . ARG A 1 629 ? 20.25 26.219 -7.344 1 94.38 629 ARG A C 1
ATOM 5030 O O . ARG A 1 629 ? 19.469 27.172 -7.344 1 94.38 629 ARG A O 1
ATOM 5037 N N . LEU A 1 630 ? 19.938 25 -7.465 1 96.88 630 LEU A N 1
ATOM 5038 C CA . LEU A 1 630 ? 18.531 24.641 -7.629 1 96.88 630 LEU A CA 1
ATOM 5039 C C . LEU A 1 630 ? 17.719 25.047 -6.41 1 96.88 630 LEU A C 1
ATOM 5041 O O . LEU A 1 630 ? 16.594 25.562 -6.543 1 96.88 630 LEU A O 1
ATOM 5045 N N . ASN A 1 631 ? 18.219 24.828 -5.199 1 96.62 631 ASN A N 1
ATOM 5046 C CA . ASN A 1 631 ? 17.516 25.172 -3.961 1 96.62 631 ASN A CA 1
ATOM 5047 C C . ASN A 1 631 ? 17.219 26.656 -3.867 1 96.62 631 ASN A C 1
ATOM 5049 O O . ASN A 1 631 ? 16.125 27.047 -3.471 1 96.62 631 ASN A O 1
ATOM 5053 N N . THR A 1 632 ? 18.172 27.453 -4.238 1 93.5 632 THR A N 1
ATOM 5054 C CA . THR A 1 632 ? 17.984 28.906 -4.172 1 93.5 632 THR A CA 1
ATOM 5055 C C . THR A 1 632 ? 16.891 29.359 -5.125 1 93.5 632 THR A C 1
ATOM 5057 O O . THR A 1 632 ? 16.141 30.297 -4.824 1 93.5 632 THR A O 1
ATOM 5060 N N . ARG A 1 633 ? 16.766 28.688 -6.191 1 96.19 633 ARG A N 1
ATOM 5061 C CA . ARG A 1 633 ? 15.766 29.031 -7.188 1 96.19 633 ARG A CA 1
ATOM 5062 C C . ARG A 1 633 ? 14.383 28.547 -6.762 1 96.19 633 ARG A C 1
ATOM 5064 O O . ARG A 1 633 ? 13.383 29.25 -6.969 1 96.19 633 ARG A O 1
ATOM 5071 N N . VAL A 1 634 ? 14.328 27.359 -6.172 1 97.06 634 VAL A N 1
ATOM 5072 C CA . VAL A 1 634 ? 13.055 26.766 -5.777 1 97.06 634 VAL A CA 1
ATOM 5073 C C . VAL A 1 634 ? 12.43 27.578 -4.656 1 97.06 634 VAL A C 1
ATOM 5075 O O . VAL A 1 634 ? 11.211 27.812 -4.645 1 97.06 634 VAL A O 1
ATOM 5078 N N . LYS A 1 635 ? 13.195 28.031 -3.779 1 92.69 635 LYS A N 1
ATOM 5079 C CA . LYS A 1 635 ? 12.727 28.781 -2.613 1 92.69 635 LYS A CA 1
ATOM 5080 C C . LYS A 1 635 ? 11.906 30 -3.033 1 92.69 635 LYS A C 1
ATOM 5082 O O . LYS A 1 635 ? 10.828 30.25 -2.49 1 92.69 635 LYS A O 1
ATOM 5087 N N . ASP A 1 636 ? 12.414 30.688 -4.086 1 91.94 636 ASP A N 1
ATOM 5088 C CA . ASP A 1 636 ? 11.789 31.953 -4.426 1 91.94 636 ASP A CA 1
ATOM 5089 C C . ASP A 1 636 ? 11.125 31.891 -5.801 1 91.94 636 ASP A C 1
ATOM 5091 O O . ASP A 1 636 ? 10.398 32.812 -6.188 1 91.94 636 ASP A O 1
ATOM 5095 N N . GLY A 1 637 ? 11.289 30.781 -6.469 1 95.75 637 GLY A N 1
ATOM 5096 C CA . GLY A 1 637 ? 10.656 30.594 -7.77 1 95.75 637 GLY A CA 1
ATOM 5097 C C . GLY A 1 637 ? 11.195 31.516 -8.836 1 95.75 637 GLY A C 1
ATOM 5098 O O . GLY A 1 637 ? 10.43 32.188 -9.531 1 95.75 637 GLY A O 1
ATOM 5099 N N . VAL A 1 638 ? 12.555 31.578 -8.93 1 95.56 638 VAL A N 1
ATOM 5100 C CA . VAL A 1 638 ? 13.148 32.562 -9.836 1 95.56 638 VAL A CA 1
ATOM 5101 C C . VAL A 1 638 ? 14.227 31.875 -10.688 1 95.56 638 VAL A C 1
ATOM 5103 O O . VAL A 1 638 ? 14.758 30.828 -10.312 1 95.56 638 VAL A O 1
ATOM 5106 N N . LYS A 1 639 ? 14.508 32.469 -11.828 1 95.81 639 LYS A N 1
ATOM 5107 C CA . LYS A 1 639 ? 15.664 32.094 -12.633 1 95.81 639 LYS A CA 1
ATOM 5108 C C . LYS A 1 639 ? 16.969 32.438 -11.914 1 95.81 639 LYS A C 1
ATOM 5110 O O . LYS A 1 639 ? 16.969 33.188 -10.938 1 95.81 639 LYS A O 1
ATOM 5115 N N . GLU A 1 640 ? 18.031 31.906 -12.422 1 93.06 640 GLU A N 1
ATOM 5116 C CA . GLU A 1 640 ? 19.312 32 -11.742 1 93.06 640 GLU A CA 1
ATOM 5117 C C . GLU A 1 640 ? 19.766 33.469 -11.633 1 93.06 640 GLU A C 1
ATOM 5119 O O . GLU A 1 640 ? 20.406 33.844 -10.656 1 93.06 640 GLU A O 1
ATOM 5124 N N . GLU A 1 641 ? 19.406 34.219 -12.539 1 93.31 641 GLU A N 1
ATOM 5125 C CA . GLU A 1 641 ? 19.906 35.594 -12.609 1 93.31 641 GLU A CA 1
ATOM 5126 C C . GLU A 1 641 ? 19.297 36.469 -11.516 1 93.31 641 GLU A C 1
ATOM 5128 O O . GLU A 1 641 ? 19.828 37.5 -11.172 1 93.31 641 GLU A O 1
ATOM 5133 N N . LEU A 1 642 ? 18.203 36.062 -10.914 1 93.81 642 LEU A N 1
ATOM 5134 C CA . LEU A 1 642 ? 17.484 36.875 -9.945 1 93.81 642 LEU A CA 1
ATOM 5135 C C . LEU A 1 642 ? 17.828 36.438 -8.516 1 93.81 642 LEU A C 1
ATOM 5137 O O . LEU A 1 642 ? 17.375 37.062 -7.555 1 93.81 642 LEU A O 1
ATOM 5141 N N . VAL A 1 643 ? 18.625 35.438 -8.297 1 92 643 VAL A N 1
ATOM 5142 C CA . VAL A 1 643 ? 18.891 34.844 -7 1 92 643 VAL A CA 1
ATOM 5143 C C . VAL A 1 643 ? 19.469 35.875 -6.039 1 92 643 VAL A C 1
ATOM 5145 O O . VAL A 1 643 ? 19.141 35.875 -4.848 1 92 643 VAL A O 1
ATOM 5148 N N . GLU A 1 644 ? 20.281 36.688 -6.594 1 90.44 644 GLU A N 1
ATOM 5149 C CA . GLU A 1 644 ? 20.906 37.688 -5.746 1 90.44 644 GLU A CA 1
ATOM 5150 C C . GLU A 1 644 ? 19.891 38.719 -5.277 1 90.44 644 GLU A C 1
ATOM 5152 O O . GLU A 1 644 ? 19.875 39.094 -4.105 1 90.44 644 GLU A O 1
ATOM 5157 N N . LEU A 1 645 ? 19.031 39.125 -6.105 1 92 645 LEU A N 1
ATOM 5158 C CA . LEU A 1 645 ? 18.078 40.188 -5.816 1 92 645 LEU A CA 1
ATOM 5159 C C . LEU A 1 645 ? 17.016 39.688 -4.824 1 92 645 LEU A C 1
ATOM 5161 O O . LEU A 1 645 ? 16.562 40.469 -3.98 1 92 645 LEU A O 1
ATOM 5165 N N . VAL A 1 646 ? 16.625 38.469 -4.906 1 90.62 646 VAL A N 1
ATOM 5166 C CA . VAL A 1 646 ? 15.523 37.969 -4.098 1 90.62 646 VAL A CA 1
ATOM 5167 C C . VAL A 1 646 ? 16 37.719 -2.666 1 90.62 646 VAL A C 1
ATOM 5169 O O . VAL A 1 646 ? 15.188 37.438 -1.777 1 90.62 646 VAL A O 1
ATOM 5172 N N . GLN A 1 647 ? 17.219 37.844 -2.447 1 88.56 647 GLN A N 1
ATOM 5173 C CA . GLN A 1 647 ? 17.719 37.75 -1.085 1 88.56 647 GLN A CA 1
ATOM 5174 C C . GLN A 1 647 ? 17.297 38.969 -0.25 1 88.56 647 GLN A C 1
ATOM 5176 O O . GLN A 1 647 ? 17.328 38.906 0.981 1 88.56 647 GLN A O 1
ATOM 5181 N N . ILE A 1 648 ? 17.016 40.031 -0.951 1 88.88 648 ILE A N 1
ATOM 5182 C CA . ILE A 1 648 ? 16.594 41.25 -0.268 1 88.88 648 ILE A CA 1
ATOM 5183 C C . ILE A 1 648 ? 15.195 41.062 0.323 1 88.88 648 ILE A C 1
ATOM 5185 O O . ILE A 1 648 ? 14.25 40.719 -0.397 1 88.88 648 ILE A O 1
ATOM 5189 N N . PRO A 1 649 ? 15.086 41.188 1.604 1 86.56 649 PRO A N 1
ATOM 5190 C CA . PRO A 1 649 ? 13.75 41.062 2.195 1 86.56 649 PRO A CA 1
ATOM 5191 C C . PRO A 1 649 ? 12.719 41.969 1.523 1 86.56 649 PRO A C 1
ATOM 5193 O O . PRO A 1 649 ? 13 43.125 1.252 1 86.56 649 PRO A O 1
ATOM 5196 N N . GLY A 1 650 ? 11.617 41.406 1.278 1 83.75 650 GLY A N 1
ATOM 5197 C CA . GLY A 1 650 ? 10.547 42.156 0.669 1 83.75 650 GLY A CA 1
ATOM 5198 C C . GLY A 1 650 ? 10.547 42.094 -0.846 1 83.75 650 GLY A C 1
ATOM 5199 O O . GLY A 1 650 ? 9.586 42.5 -1.492 1 83.75 650 GLY A O 1
ATOM 5200 N N . ILE A 1 651 ? 11.609 41.656 -1.425 1 89.75 651 ILE A N 1
ATOM 5201 C CA . ILE A 1 651 ? 11.703 41.562 -2.875 1 89.75 651 ILE A CA 1
ATOM 5202 C C . ILE A 1 651 ? 11.367 40.125 -3.295 1 89.75 651 ILE A C 1
ATOM 5204 O O . ILE A 1 651 ? 12.211 39.219 -3.18 1 89.75 651 ILE A O 1
ATOM 5208 N N . GLY A 1 652 ? 10.203 40 -3.822 1 87.38 652 GLY A N 1
ATOM 5209 C CA . GLY A 1 652 ? 9.812 38.688 -4.367 1 87.38 652 GLY A CA 1
ATOM 5210 C C . GLY A 1 652 ? 10.188 38.531 -5.828 1 87.38 652 GLY A C 1
ATOM 5211 O O . GLY A 1 652 ? 10.891 39.375 -6.395 1 87.38 652 GLY A O 1
ATOM 5212 N N . ARG A 1 653 ? 9.695 37.562 -6.379 1 89.88 653 ARG A N 1
ATOM 5213 C CA . ARG A 1 653 ? 10.102 37.188 -7.734 1 89.88 653 ARG A CA 1
ATOM 5214 C C . ARG A 1 653 ? 9.656 38.25 -8.742 1 89.88 653 ARG A C 1
ATOM 5216 O O . ARG A 1 653 ? 10.406 38.594 -9.656 1 89.88 653 ARG A O 1
ATOM 5223 N N . LYS A 1 654 ? 8.508 38.844 -8.57 1 88 654 LYS A N 1
ATOM 5224 C CA . LYS A 1 654 ? 7.996 39.812 -9.516 1 88 654 LYS A CA 1
ATOM 5225 C C . LYS A 1 654 ? 8.797 41.125 -9.43 1 88 654 LYS A C 1
ATOM 5227 O O . LYS A 1 654 ? 9.18 41.688 -10.453 1 88 654 LYS A O 1
ATOM 5232 N N . ARG A 1 655 ? 9.047 41.531 -8.25 1 90.69 655 ARG A N 1
ATOM 5233 C CA . ARG A 1 655 ? 9.805 42.75 -8.039 1 90.69 655 ARG A CA 1
ATOM 5234 C C . ARG A 1 655 ? 11.25 42.594 -8.5 1 90.69 655 ARG A C 1
ATOM 5236 O O . ARG A 1 655 ? 11.836 43.531 -9.047 1 90.69 655 ARG A O 1
ATOM 5243 N N . ALA A 1 656 ? 11.734 41.5 -8.25 1 93.38 656 ALA A N 1
ATOM 5244 C CA . ALA A 1 656 ? 13.094 41.219 -8.695 1 93.38 656 ALA A CA 1
ATOM 5245 C C . ALA A 1 656 ? 13.203 41.312 -10.211 1 93.38 656 ALA A C 1
ATOM 5247 O O . ALA A 1 656 ? 14.164 41.875 -10.742 1 93.38 656 ALA A O 1
ATOM 5248 N N . ARG A 1 657 ? 12.25 40.781 -10.867 1 93.44 657 ARG A N 1
ATOM 5249 C CA . ARG A 1 657 ? 12.242 40.812 -12.328 1 93.44 657 ARG A CA 1
ATOM 5250 C C . ARG A 1 657 ? 12.062 42.219 -12.844 1 93.44 657 ARG A C 1
ATOM 5252 O O . ARG A 1 657 ? 12.664 42.594 -13.852 1 93.44 657 ARG A O 1
ATOM 5259 N N . GLN A 1 658 ? 11.289 42.969 -12.188 1 93.31 658 GLN A N 1
ATOM 5260 C CA . GLN A 1 658 ? 11.117 44.375 -12.539 1 93.31 658 GLN A CA 1
ATOM 5261 C C . GLN A 1 658 ? 12.438 45.125 -12.445 1 93.31 658 GLN A C 1
ATOM 5263 O O . GLN A 1 658 ? 12.789 45.906 -13.336 1 93.31 658 GLN A O 1
ATOM 5268 N N . LEU A 1 659 ? 13.086 44.906 -11.367 1 94.56 659 LEU A N 1
ATOM 5269 C CA . LEU A 1 659 ? 14.391 45.531 -11.18 1 94.56 659 LEU A CA 1
ATOM 5270 C C . LEU A 1 659 ? 15.367 45.094 -12.266 1 94.56 659 LEU A C 1
ATOM 5272 O O . LEU A 1 659 ? 16.031 45.938 -12.883 1 94.56 659 LEU A O 1
ATOM 5276 N N . TRP A 1 660 ? 15.375 43.844 -12.484 1 95 660 TRP A N 1
ATOM 5277 C CA . TRP A 1 660 ? 16.297 43.281 -13.461 1 95 660 TRP A CA 1
ATOM 5278 C C . TRP A 1 660 ? 16.047 43.875 -14.852 1 95 660 TRP A C 1
ATOM 5280 O O . TRP A 1 660 ? 17 44.156 -15.57 1 95 660 TRP A O 1
ATOM 5290 N N . ASN A 1 661 ? 14.859 44 -15.219 1 94.81 661 ASN A N 1
ATOM 5291 C CA . ASN A 1 661 ? 14.492 44.5 -16.531 1 94.81 661 ASN A CA 1
ATOM 5292 C C . ASN A 1 661 ? 14.883 45.969 -16.688 1 94.81 661 ASN A C 1
ATOM 5294 O O . ASN A 1 661 ? 15.062 46.438 -17.812 1 94.81 661 ASN A O 1
ATOM 5298 N N . GLU A 1 662 ? 15 46.656 -15.57 1 94.94 662 GLU A N 1
ATOM 5299 C CA . GLU A 1 662 ? 15.406 48.031 -15.578 1 94.94 662 GLU A CA 1
ATOM 5300 C C . GLU A 1 662 ? 16.906 48.188 -15.312 1 94.94 662 GLU A C 1
ATOM 5302 O O . GLU A 1 662 ? 17.359 49.219 -14.797 1 94.94 662 GLU A O 1
ATOM 5307 N N . ASP A 1 663 ? 17.578 47.125 -15.43 1 93.62 663 ASP A N 1
ATOM 5308 C CA . ASP A 1 663 ? 19.031 47.062 -15.43 1 93.62 663 ASP A CA 1
ATOM 5309 C C . ASP A 1 663 ? 19.594 47.156 -14.016 1 93.62 663 ASP A C 1
ATOM 5311 O O . ASP A 1 663 ? 20.688 47.688 -13.812 1 93.62 663 ASP A O 1
ATOM 5315 N N . ILE A 1 664 ? 18.812 46.875 -13.039 1 95.5 664 ILE A N 1
ATOM 5316 C CA . ILE A 1 664 ? 19.312 46.625 -11.688 1 95.5 664 ILE A CA 1
ATOM 5317 C C . ILE A 1 664 ? 19.5 45.125 -11.477 1 95.5 664 ILE A C 1
ATOM 5319 O O . ILE A 1 664 ? 18.547 44.406 -11.109 1 95.5 664 ILE A O 1
ATOM 5323 N N . ARG A 1 665 ? 20.672 44.688 -11.539 1 94.25 665 ARG A N 1
ATOM 5324 C CA . ARG A 1 665 ? 20.859 43.25 -11.742 1 94.25 665 ARG A CA 1
ATOM 5325 C C . ARG A 1 665 ? 21.609 42.625 -10.57 1 94.25 665 ARG A C 1
ATOM 5327 O O . ARG A 1 665 ? 21.75 41.406 -10.492 1 94.25 665 ARG A O 1
ATOM 5334 N N . SER A 1 666 ? 22.078 43.469 -9.641 1 93.31 666 SER A N 1
ATOM 5335 C CA . SER A 1 666 ? 22.812 42.969 -8.492 1 93.31 666 SER A CA 1
ATOM 5336 C C . SER A 1 666 ? 22.516 43.781 -7.238 1 93.31 666 SER A C 1
ATOM 5338 O O . SER A 1 666 ? 21.906 44.844 -7.32 1 93.31 666 SER A O 1
ATOM 5340 N N . LEU A 1 667 ? 23.016 43.219 -6.18 1 92.81 667 LEU A N 1
ATOM 5341 C CA . LEU A 1 667 ? 22.891 43.969 -4.93 1 92.81 667 LEU A CA 1
ATOM 5342 C C . LEU A 1 667 ? 23.641 45.281 -5.02 1 92.81 667 LEU A C 1
ATOM 5344 O O . LEU A 1 667 ? 23.172 46.312 -4.508 1 92.81 667 LEU A O 1
ATOM 5348 N N . ALA A 1 668 ? 24.719 45.188 -5.691 1 92.5 668 ALA A N 1
ATOM 5349 C CA . ALA A 1 668 ? 25.531 46.406 -5.883 1 92.5 668 ALA A CA 1
ATOM 5350 C C . ALA A 1 668 ? 24.781 47.438 -6.684 1 92.5 668 ALA A C 1
ATOM 5352 O O . ALA A 1 668 ? 24.844 48.656 -6.375 1 92.5 668 ALA A O 1
ATOM 5353 N N . ASP A 1 669 ? 24.094 47 -7.617 1 94.31 669 ASP A N 1
ATOM 5354 C CA . ASP A 1 669 ? 23.312 47.906 -8.445 1 94.31 669 ASP A CA 1
ATOM 5355 C C . ASP A 1 669 ? 22.234 48.594 -7.629 1 94.31 669 ASP A C 1
ATOM 5357 O O . ASP A 1 669 ? 21.938 49.781 -7.848 1 94.31 669 ASP A O 1
ATOM 5361 N N . VAL A 1 670 ? 21.641 47.875 -6.77 1 94.56 670 VAL A N 1
ATOM 5362 C CA . VAL A 1 670 ? 20.562 48.406 -5.934 1 94.56 670 VAL A CA 1
ATOM 5363 C C . VAL A 1 670 ? 21.078 49.531 -5.055 1 94.56 670 VAL A C 1
ATOM 5365 O O . VAL A 1 670 ? 20.422 50.562 -4.895 1 94.56 670 VAL A O 1
ATOM 5368 N N . VAL A 1 671 ? 22.281 49.312 -4.574 1 93.06 671 VAL A N 1
ATOM 5369 C CA . VAL A 1 671 ? 22.875 50.281 -3.66 1 93.06 671 VAL A CA 1
ATOM 5370 C C . VAL A 1 671 ? 23.406 51.469 -4.449 1 93.06 671 VAL A C 1
ATOM 5372 O O . VAL A 1 671 ? 23.359 52.594 -3.977 1 93.06 671 VAL A O 1
ATOM 5375 N N . MET A 1 672 ? 23.891 51.312 -5.621 1 92.94 672 MET A N 1
ATOM 5376 C CA . MET A 1 672 ? 24.547 52.344 -6.426 1 92.94 672 MET A CA 1
ATOM 5377 C C . MET A 1 672 ? 23.516 53.25 -7.098 1 92.94 672 MET A C 1
ATOM 5379 O O . MET A 1 672 ? 23.812 54.375 -7.422 1 92.94 672 MET A O 1
ATOM 5383 N N . GLU A 1 673 ? 22.344 52.656 -7.27 1 94.44 673 GLU A N 1
ATOM 5384 C CA . GLU A 1 673 ? 21.328 53.438 -7.961 1 94.44 673 GLU A CA 1
ATOM 5385 C C . GLU A 1 673 ? 20.062 53.562 -7.109 1 94.44 673 GLU A C 1
ATOM 5387 O O . GLU A 1 673 ? 18.969 53.219 -7.551 1 94.44 673 GLU A O 1
ATOM 5392 N N . PRO A 1 674 ? 20.141 54.188 -6.039 1 94.25 674 PRO A N 1
ATOM 5393 C CA . PRO A 1 674 ? 19 54.25 -5.109 1 94.25 674 PRO A CA 1
ATOM 5394 C C . PRO A 1 674 ? 17.797 54.969 -5.699 1 94.25 674 PRO A C 1
ATOM 5396 O O . PRO A 1 674 ? 16.656 54.594 -5.461 1 94.25 674 PRO A O 1
ATOM 5399 N N . GLU A 1 675 ? 18.047 56.062 -6.461 1 93.19 675 GLU A N 1
ATOM 5400 C CA . GLU A 1 675 ? 16.938 56.844 -7.008 1 93.19 675 GLU A CA 1
ATOM 5401 C C . GLU A 1 675 ? 16.172 56.031 -8.055 1 93.19 675 GLU A C 1
ATOM 5403 O O . GLU A 1 675 ? 14.938 56.156 -8.141 1 93.19 675 GLU A O 1
ATOM 5408 N N . LYS A 1 676 ? 16.875 55.281 -8.773 1 94.62 676 LYS A N 1
ATOM 5409 C CA . LYS A 1 676 ? 16.234 54.438 -9.766 1 94.62 676 LYS A CA 1
ATOM 5410 C C . LYS A 1 676 ? 15.383 53.344 -9.102 1 94.62 676 LYS A C 1
ATOM 5412 O O . LYS A 1 676 ? 14.281 53.062 -9.57 1 94.62 676 LYS A O 1
ATOM 5417 N N . VAL A 1 677 ? 15.906 52.781 -8.141 1 96.12 677 VAL A N 1
ATOM 5418 C CA . VAL A 1 677 ? 15.195 51.719 -7.395 1 96.12 677 VAL A CA 1
ATOM 5419 C C . VAL A 1 677 ? 13.906 52.312 -6.805 1 96.12 677 VAL A C 1
ATOM 5421 O O . VAL A 1 677 ? 12.859 51.656 -6.855 1 96.12 677 VAL A O 1
ATOM 5424 N N . LYS A 1 678 ? 13.938 53.5 -6.312 1 93.88 678 LYS A N 1
ATOM 5425 C CA . LYS A 1 678 ? 12.773 54.156 -5.742 1 93.88 678 LYS A CA 1
ATOM 5426 C C . LYS A 1 678 ? 11.719 54.438 -6.809 1 93.88 678 LYS A C 1
ATOM 5428 O O . LYS A 1 678 ? 10.516 54.344 -6.539 1 93.88 678 LYS A O 1
ATOM 5433 N N . ARG A 1 679 ? 12.203 54.781 -7.949 1 93.75 679 ARG A N 1
ATOM 5434 C CA . ARG A 1 679 ? 11.289 55.031 -9.055 1 93.75 679 ARG A CA 1
ATOM 5435 C C . ARG A 1 679 ? 10.555 53.781 -9.477 1 93.75 679 ARG A C 1
ATOM 5437 O O . ARG A 1 679 ? 9.391 53.844 -9.875 1 93.75 679 ARG A O 1
ATOM 5444 N N . ILE A 1 680 ? 11.266 52.719 -9.414 1 93 680 ILE A N 1
ATOM 5445 C CA . ILE A 1 680 ? 10.719 51.438 -9.891 1 93 680 ILE A CA 1
ATOM 5446 C C . ILE A 1 680 ? 9.766 50.875 -8.852 1 93 680 ILE A C 1
ATOM 5448 O O . ILE A 1 680 ? 8.672 50.406 -9.195 1 93 680 ILE A O 1
ATOM 5452 N N . LEU A 1 681 ? 10.109 50.844 -7.551 1 93.56 681 LEU A N 1
ATOM 5453 C CA . LEU A 1 681 ? 9.383 50.125 -6.52 1 93.56 681 LEU A CA 1
ATOM 5454 C C . LEU A 1 681 ? 8.5 51.062 -5.699 1 93.56 681 LEU A C 1
ATOM 5456 O O . LEU A 1 681 ? 7.605 50.625 -4.98 1 93.56 681 LEU A O 1
ATOM 5460 N N . GLY A 1 682 ? 8.766 52.344 -5.84 1 91.31 682 GLY A N 1
ATOM 5461 C CA . GLY A 1 682 ? 8.141 53.312 -4.969 1 91.31 682 GLY A CA 1
ATOM 5462 C C . GLY A 1 682 ? 9.07 53.844 -3.891 1 91.31 682 GLY A C 1
ATOM 5463 O O . GLY A 1 682 ? 10.023 53.156 -3.504 1 91.31 682 GLY A O 1
ATOM 5464 N N . GLU A 1 683 ? 8.75 54.969 -3.367 1 88.88 683 GLU A N 1
ATOM 5465 C CA . GLU A 1 683 ? 9.648 55.688 -2.477 1 88.88 683 GLU A CA 1
ATOM 5466 C C . GLU A 1 683 ? 9.922 54.906 -1.204 1 88.88 683 GLU A C 1
ATOM 5468 O O . GLU A 1 683 ? 11.086 54.656 -0.865 1 88.88 683 GLU A O 1
ATOM 5473 N N . LYS A 1 684 ? 8.969 54.469 -0.573 1 89.88 684 LYS A N 1
ATOM 5474 C CA . LYS A 1 684 ? 9.125 53.812 0.722 1 89.88 684 LYS A CA 1
ATOM 5475 C C . LYS A 1 684 ? 9.789 52.438 0.568 1 89.88 684 LYS A C 1
ATOM 5477 O O . LYS A 1 684 ? 10.781 52.125 1.237 1 89.88 684 LYS A O 1
ATOM 5482 N N . LEU A 1 685 ? 9.273 51.688 -0.321 1 90.38 685 LEU A N 1
ATOM 5483 C CA . LEU A 1 685 ? 9.82 50.344 -0.538 1 90.38 685 LEU A CA 1
ATOM 5484 C C . LEU A 1 685 ? 11.219 50.406 -1.136 1 90.38 685 LEU A C 1
ATOM 5486 O O . LEU A 1 685 ? 12.086 49.594 -0.803 1 90.38 685 LEU A O 1
ATOM 5490 N N . GLY A 1 686 ? 11.375 51.344 -1.974 1 91.81 686 GLY A N 1
ATOM 5491 C CA . GLY A 1 686 ? 12.68 51.5 -2.586 1 91.81 686 GLY A CA 1
ATOM 5492 C C . GLY A 1 686 ? 13.773 51.844 -1.587 1 91.81 686 GLY A C 1
ATOM 5493 O O . GLY A 1 686 ? 14.883 51.312 -1.66 1 91.81 686 GLY A O 1
ATOM 5494 N N . GLU A 1 687 ? 13.359 52.75 -0.777 1 91.44 687 GLU A N 1
ATOM 5495 C CA . GLU A 1 687 ? 14.32 53.125 0.256 1 91.44 687 GLU A CA 1
ATOM 5496 C C . GLU A 1 687 ? 14.68 51.938 1.148 1 91.44 687 GLU A C 1
ATOM 5498 O O . GLU A 1 687 ? 15.852 51.75 1.475 1 91.44 687 GLU A O 1
ATOM 5503 N N . ARG A 1 688 ? 13.75 51.188 1.55 1 91.75 688 ARG A N 1
ATOM 5504 C CA . ARG A 1 688 ? 13.977 50 2.377 1 91.75 688 ARG A CA 1
ATOM 5505 C C . ARG A 1 688 ? 14.836 49 1.645 1 91.75 688 ARG A C 1
ATOM 5507 O O . ARG A 1 688 ? 15.672 48.312 2.256 1 91.75 688 ARG A O 1
ATOM 5514 N N . THR A 1 689 ? 14.539 48.875 0.428 1 93.19 689 THR A N 1
ATOM 5515 C CA . THR A 1 689 ? 15.25 47.938 -0.402 1 93.19 689 THR A CA 1
ATOM 5516 C C . THR A 1 689 ? 16.734 48.281 -0.498 1 93.19 689 THR A C 1
ATOM 5518 O O . THR A 1 689 ? 17.594 47.406 -0.396 1 93.19 689 THR A O 1
ATOM 5521 N N . VAL A 1 690 ? 16.984 49.469 -0.681 1 92.62 690 VAL A N 1
ATOM 5522 C CA . VAL A 1 690 ? 18.375 49.938 -0.797 1 92.62 690 VAL A CA 1
ATOM 5523 C C . VAL A 1 690 ? 19.094 49.75 0.531 1 92.62 690 VAL A C 1
ATOM 5525 O O . VAL A 1 690 ? 20.25 49.281 0.555 1 92.62 690 VAL A O 1
ATOM 5528 N N . HIS A 1 691 ? 18.406 50.031 1.554 1 92.38 691 HIS A N 1
ATOM 5529 C CA . HIS A 1 691 ? 18.984 49.875 2.885 1 92.38 691 HIS A CA 1
ATOM 5530 C C . HIS A 1 691 ? 19.297 48.406 3.172 1 92.38 691 HIS A C 1
ATOM 5532 O O . HIS A 1 691 ? 20.375 48.094 3.689 1 92.38 691 HIS A O 1
ATOM 5538 N N . GLU A 1 692 ? 18.359 47.562 2.859 1 91.31 692 GLU A N 1
ATOM 5539 C CA . GLU A 1 692 ? 18.547 46.125 3.109 1 91.31 692 GLU A CA 1
ATOM 5540 C C . GLU A 1 692 ? 19.656 45.562 2.223 1 91.31 692 GLU A C 1
ATOM 5542 O O . GLU A 1 692 ? 20.422 44.688 2.654 1 91.31 692 GLU A O 1
ATOM 5547 N N . ALA A 1 693 ? 19.688 46 1.061 1 91.88 693 ALA A N 1
ATOM 5548 C CA . ALA A 1 693 ? 20.719 45.531 0.144 1 91.88 693 ALA A CA 1
ATOM 5549 C C . ALA A 1 693 ? 22.109 45.938 0.646 1 91.88 693 ALA A C 1
ATOM 5551 O O . ALA A 1 693 ? 23.062 45.188 0.53 1 91.88 693 ALA A O 1
ATOM 5552 N N . ALA A 1 694 ? 22.219 47.094 1.124 1 89.94 694 ALA A N 1
ATOM 5553 C CA . ALA A 1 694 ? 23.469 47.594 1.681 1 89.94 694 ALA A CA 1
ATOM 5554 C C . ALA A 1 694 ? 23.906 46.75 2.887 1 89.94 694 ALA A C 1
ATOM 5556 O O . ALA A 1 694 ? 25.094 46.469 3.07 1 89.94 694 ALA A O 1
ATOM 5557 N N . ARG A 1 695 ? 22.969 46.406 3.66 1 89.25 695 ARG A N 1
ATOM 5558 C CA . ARG A 1 695 ? 23.234 45.594 4.828 1 89.25 695 ARG A CA 1
ATOM 5559 C C . ARG A 1 695 ? 23.781 44.219 4.418 1 89.25 695 ARG A C 1
ATOM 5561 O O . ARG A 1 695 ? 24.734 43.719 5.027 1 89.25 695 ARG A O 1
ATOM 5568 N N . ILE A 1 696 ? 23.203 43.688 3.451 1 87.69 696 ILE A N 1
ATOM 5569 C CA . ILE A 1 696 ? 23.625 42.375 2.965 1 87.69 696 ILE A CA 1
ATOM 5570 C C . ILE A 1 696 ? 25.031 42.469 2.391 1 87.69 696 ILE A C 1
ATOM 5572 O O . ILE A 1 696 ? 25.859 41.562 2.619 1 87.69 696 ILE A O 1
ATOM 5576 N N . LEU A 1 697 ? 25.281 43.469 1.646 1 84.38 697 LEU A N 1
ATOM 5577 C CA . LEU A 1 697 ? 26.594 43.688 1.034 1 84.38 697 LEU A CA 1
ATOM 5578 C C . LEU A 1 697 ? 27.656 43.938 2.096 1 84.38 697 LEU A C 1
ATOM 5580 O O . LEU A 1 697 ? 28.812 43.531 1.935 1 84.38 697 LEU A O 1
ATOM 5584 N N . GLY A 1 698 ? 27.359 44.781 3.09 1 74.75 698 GLY A N 1
ATOM 5585 C CA . GLY A 1 698 ? 28.281 45.062 4.168 1 74.75 698 GLY A CA 1
ATOM 5586 C C . GLY A 1 698 ? 28.609 43.875 5.023 1 74.75 698 GLY A C 1
ATOM 5587 O O . GLY A 1 698 ? 29.656 43.812 5.672 1 74.75 698 GLY A O 1
ATOM 5588 N N . LYS A 1 699 ? 27.641 43.188 5.582 1 62.09 699 LYS A N 1
ATOM 5589 C CA . LYS A 1 699 ? 27.906 42.031 6.422 1 62.09 699 LYS A CA 1
ATOM 5590 C C . LYS A 1 699 ? 28.766 41 5.691 1 62.09 699 LYS A C 1
ATOM 5592 O O . LYS A 1 699 ? 29.359 40.125 6.324 1 62.09 699 LYS A O 1
ATOM 5597 N N . GLY A 1 700 ? 29.625 41.312 4.895 1 49.72 700 GLY A N 1
ATOM 5598 C CA . GLY A 1 700 ? 30.453 40.281 4.277 1 49.72 700 GLY A CA 1
ATOM 5599 C C . GLY A 1 700 ? 29.734 38.969 4.066 1 49.72 700 GLY A C 1
ATOM 5600 O O . GLY A 1 700 ? 28.672 38.75 4.652 1 49.72 700 GLY A O 1
ATOM 5601 N N . ASN A 1 701 ? 29.984 38.25 2.85 1 39.62 701 ASN A N 1
ATOM 5602 C CA . ASN A 1 701 ? 29.422 36.938 2.496 1 39.62 701 ASN A CA 1
ATOM 5603 C C . ASN A 1 701 ? 29.281 36.031 3.723 1 39.62 701 ASN A C 1
ATOM 5605 O O . ASN A 1 701 ? 29.5 34.844 3.643 1 39.62 701 ASN A O 1
ATOM 5609 N N . HIS A 1 702 ? 29.516 36.531 4.902 1 34.62 702 HIS A N 1
ATOM 5610 C CA . HIS A 1 702 ? 29.438 35.5 5.934 1 34.62 702 HIS A CA 1
ATOM 5611 C C . HIS A 1 702 ? 28.031 34.938 6.039 1 34.62 702 HIS A C 1
ATOM 5613 O O . HIS A 1 702 ? 27.047 35.625 5.844 1 34.62 702 HIS A O 1
ATOM 5619 N N . GLY A 1 703 ? 27.828 33.719 5.773 1 34.56 703 GLY A N 1
ATOM 5620 C CA . GLY A 1 703 ? 26.734 32.781 5.875 1 34.56 703 GLY A CA 1
ATOM 5621 C C . GLY A 1 703 ? 25.797 33.062 7.043 1 34.56 703 GLY A C 1
ATOM 5622 O O . GLY A 1 703 ? 25.656 32.25 7.938 1 34.56 703 GLY A O 1
ATOM 5623 N N . GLU A 1 704 ? 25.812 34.25 7.547 1 32.47 704 GLU A N 1
ATOM 5624 C CA . GLU A 1 704 ? 24.922 34.312 8.703 1 32.47 704 GLU A CA 1
ATOM 5625 C C . GLU A 1 704 ? 23.562 33.719 8.367 1 32.47 704 GLU A C 1
ATOM 5627 O O . GLU A 1 704 ? 23.062 33.906 7.258 1 32.47 704 GLU A O 1
ATOM 5632 N N . GLU A 1 705 ? 23.172 32.75 9.133 1 33.94 705 GLU A N 1
ATOM 5633 C CA . GLU A 1 705 ? 21.953 31.953 9.18 1 33.94 705 GLU A CA 1
ATOM 5634 C C . GLU A 1 705 ? 20.703 32.812 9.062 1 33.94 705 GLU A C 1
ATOM 5636 O O . GLU A 1 705 ? 20.578 33.812 9.773 1 33.94 705 GLU A O 1
ATOM 5641 N N . ARG A 1 706 ? 20.062 32.906 7.973 1 34.81 706 ARG A N 1
ATOM 5642 C CA . ARG A 1 706 ? 18.75 33.469 7.66 1 34.81 706 ARG A CA 1
ATOM 5643 C C . ARG A 1 706 ? 17.75 33.125 8.758 1 34.81 706 ARG A C 1
ATOM 5645 O O . ARG A 1 706 ? 17.266 32 8.844 1 34.81 706 ARG A O 1
ATOM 5652 N N . GLY A 1 707 ? 17.984 33.625 10.016 1 28.98 707 GLY A N 1
ATOM 5653 C CA . GLY A 1 707 ? 16.812 33.438 10.852 1 28.98 707 GLY A CA 1
ATOM 5654 C C . GLY A 1 707 ? 15.586 34.156 10.305 1 28.98 707 GLY A C 1
ATOM 5655 O O . GLY A 1 707 ? 15.578 35.375 10.18 1 28.98 707 GLY A O 1
ATOM 5656 N N . TYR A 1 708 ? 15.055 33.75 9.297 1 29.84 708 TYR A N 1
ATOM 5657 C CA . TYR A 1 708 ? 13.766 34.25 8.812 1 29.84 708 TYR A CA 1
ATOM 5658 C C . TYR A 1 708 ? 12.805 34.469 9.969 1 29.84 708 TYR A C 1
ATOM 5660 O O . TYR A 1 708 ? 12.5 33.531 10.719 1 29.84 708 TYR A O 1
ATOM 5668 N N . ASP A 1 709 ? 12.914 35.562 10.617 1 27.3 709 ASP A N 1
ATOM 5669 C CA . ASP A 1 709 ? 11.789 36 11.43 1 27.3 709 ASP A CA 1
ATOM 5670 C C . ASP A 1 709 ? 10.484 35.938 10.633 1 27.3 709 ASP A C 1
ATOM 5672 O O . ASP A 1 709 ? 10.156 36.906 9.922 1 27.3 709 ASP A O 1
ATOM 5676 N N . TYR A 1 710 ? 10.312 35 9.859 1 26.84 710 TYR A N 1
ATOM 5677 C CA . TYR A 1 710 ? 8.961 35 9.32 1 26.84 710 TYR A CA 1
ATOM 5678 C C . TYR A 1 710 ? 7.926 35 10.438 1 26.84 710 TYR A C 1
ATOM 5680 O O . TYR A 1 710 ? 7.777 34.031 11.156 1 26.84 710 TYR A O 1
ATOM 5688 N N . ILE A 1 711 ? 7.906 36.094 11.211 1 24.72 711 ILE A N 1
ATOM 5689 C CA . ILE A 1 711 ? 6.605 36.25 11.852 1 24.72 711 ILE A CA 1
ATOM 5690 C C . ILE A 1 711 ? 5.5 36.062 10.812 1 24.72 711 ILE A C 1
ATOM 5692 O O . ILE A 1 711 ? 5.473 36.75 9.797 1 24.72 711 ILE A O 1
ATOM 5696 N N . PRO A 1 712 ? 4.926 34.844 10.773 1 25.27 712 PRO A N 1
ATOM 5697 C CA . PRO A 1 712 ? 3.738 34.875 9.922 1 25.27 712 PRO A CA 1
ATOM 5698 C C . PRO A 1 712 ? 2.906 36.156 10.148 1 25.27 712 PRO A C 1
ATOM 5700 O O . PRO A 1 712 ? 2.889 36.688 11.25 1 25.27 712 PRO A O 1
ATOM 5703 N N . MET B 1 1 ? 31.172 -33.375 4.383 1 47.31 1 MET B N 1
ATOM 5704 C CA . MET B 1 1 ? 30.109 -34.25 4.867 1 47.31 1 MET B CA 1
ATOM 5705 C C . MET B 1 1 ? 29.906 -35.438 3.928 1 47.31 1 MET B C 1
ATOM 5707 O O . MET B 1 1 ? 29.844 -35.281 2.709 1 47.31 1 MET B O 1
ATOM 5711 N N . GLU B 1 2 ? 30.297 -36.594 4.25 1 68.94 2 GLU B N 1
ATOM 5712 C CA . GLU B 1 2 ? 30.234 -37.812 3.445 1 68.94 2 GLU B CA 1
ATOM 5713 C C . GLU B 1 2 ? 28.797 -38.188 3.115 1 68.94 2 GLU B C 1
ATOM 5715 O O . GLU B 1 2 ? 27.953 -38.281 4.012 1 68.94 2 GLU B O 1
ATOM 5720 N N . TYR B 1 3 ? 28.406 -38 1.769 1 81.12 3 TYR B N 1
ATOM 5721 C CA . TYR B 1 3 ? 27.047 -38.312 1.32 1 81.12 3 TYR B CA 1
ATOM 5722 C C . TYR B 1 3 ? 26.891 -39.781 1.047 1 81.12 3 TYR B C 1
ATOM 5724 O O . TYR B 1 3 ? 27.828 -40.438 0.547 1 81.12 3 TYR B O 1
ATOM 5732 N N . THR B 1 4 ? 25.859 -40.344 1.577 1 85.81 4 THR B N 1
ATOM 5733 C CA . THR B 1 4 ? 25.578 -41.75 1.388 1 85.81 4 THR B CA 1
ATOM 5734 C C . THR B 1 4 ? 24.516 -41.969 0.303 1 85.81 4 THR B C 1
ATOM 5736 O O . THR B 1 4 ? 23.547 -41.219 0.236 1 85.81 4 THR B O 1
ATOM 5739 N N . PHE B 1 5 ? 24.766 -42.938 -0.553 1 91.38 5 PHE B N 1
ATOM 5740 C CA . PHE B 1 5 ? 23.844 -43.344 -1.604 1 91.38 5 PHE B CA 1
ATOM 5741 C C . PHE B 1 5 ? 23.297 -44.75 -1.345 1 91.38 5 PHE B C 1
ATOM 5743 O O . PHE B 1 5 ? 24.062 -45.656 -1.076 1 91.38 5 PHE B O 1
ATOM 5750 N N . LEU B 1 6 ? 22.062 -44.875 -1.391 1 92.44 6 LEU B N 1
ATOM 5751 C CA . LEU B 1 6 ? 21.438 -46.156 -1.146 1 92.44 6 LEU B CA 1
ATOM 5752 C C . LEU B 1 6 ? 21.156 -46.875 -2.457 1 92.44 6 LEU B C 1
ATOM 5754 O O . LEU B 1 6 ? 20.547 -46.312 -3.367 1 92.44 6 LEU B O 1
ATOM 5758 N N . ASP B 1 7 ? 21.609 -48.125 -2.475 1 93.94 7 ASP B N 1
ATOM 5759 C CA . ASP B 1 7 ? 21.297 -48.969 -3.627 1 93.94 7 ASP B CA 1
ATOM 5760 C C . ASP B 1 7 ? 19.828 -49.406 -3.611 1 93.94 7 ASP B C 1
ATOM 5762 O O . ASP B 1 7 ? 19.297 -49.812 -2.572 1 93.94 7 ASP B O 1
ATOM 5766 N N . ILE B 1 8 ? 19.203 -49.312 -4.754 1 93.31 8 ILE B N 1
ATOM 5767 C CA . ILE B 1 8 ? 17.766 -49.594 -4.801 1 93.31 8 ILE B CA 1
ATOM 5768 C C . ILE B 1 8 ? 17.516 -51.031 -4.457 1 93.31 8 ILE B C 1
ATOM 5770 O O . ILE B 1 8 ? 16.406 -51.406 -4.043 1 93.31 8 ILE B O 1
ATOM 5774 N N . GLU B 1 9 ? 18.469 -51.875 -4.613 1 91.25 9 GLU B N 1
ATOM 5775 C CA . GLU B 1 9 ? 18.328 -53.281 -4.289 1 91.25 9 GLU B CA 1
ATOM 5776 C C . GLU B 1 9 ? 18.109 -53.5 -2.795 1 91.25 9 GLU B C 1
ATOM 5778 O O . GLU B 1 9 ? 17.547 -54.5 -2.377 1 91.25 9 GLU B O 1
ATOM 5783 N N . GLN B 1 10 ? 18.484 -52.562 -2.105 1 90.06 10 GLN B N 1
ATOM 5784 C CA . GLN B 1 10 ? 18.359 -52.656 -0.654 1 90.06 10 GLN B CA 1
ATOM 5785 C C . GLN B 1 10 ? 17 -52.125 -0.189 1 90.06 10 GLN B C 1
ATOM 5787 O O . GLN B 1 10 ? 16.641 -52.281 0.981 1 90.06 10 GLN B O 1
ATOM 5792 N N . LEU B 1 11 ? 16.328 -51.594 -1.109 1 88.88 11 LEU B N 1
ATOM 5793 C CA . LEU B 1 11 ? 15.008 -51.094 -0.779 1 88.88 11 LEU B CA 1
ATOM 5794 C C . LEU B 1 11 ? 14.023 -52.219 -0.538 1 88.88 11 LEU B C 1
ATOM 5796 O O . LEU B 1 11 ? 13.938 -53.156 -1.339 1 88.88 11 LEU B O 1
ATOM 5800 N N . GLN B 1 12 ? 13.375 -52.25 0.573 1 82.81 12 GLN B N 1
ATOM 5801 C CA . GLN B 1 12 ? 12.359 -53.281 0.862 1 82.81 12 GLN B CA 1
ATOM 5802 C C . GLN B 1 12 ? 11.016 -52.875 0.254 1 82.81 12 GLN B C 1
ATOM 5804 O O . GLN B 1 12 ? 10.008 -52.812 0.961 1 82.81 12 GLN B O 1
ATOM 5809 N N . PHE B 1 13 ? 11.016 -52.688 -0.955 1 86.12 13 PHE B N 1
ATOM 5810 C CA . PHE B 1 13 ? 9.867 -52.25 -1.742 1 86.12 13 PHE B CA 1
ATOM 5811 C C . PHE B 1 13 ? 9.961 -52.75 -3.172 1 86.12 13 PHE B C 1
ATOM 5813 O O . PHE B 1 13 ? 10.273 -52 -4.094 1 86.12 13 PHE B O 1
ATOM 5820 N N . PRO B 1 14 ? 9.75 -54.031 -3.33 1 84.44 14 PRO B N 1
ATOM 5821 C CA . PRO B 1 14 ? 10.016 -54.688 -4.613 1 84.44 14 PRO B CA 1
ATOM 5822 C C . PRO B 1 14 ? 9.266 -54.031 -5.773 1 84.44 14 PRO B C 1
ATOM 5824 O O . PRO B 1 14 ? 9.82 -53.906 -6.867 1 84.44 14 PRO B O 1
ATOM 5827 N N . GLU B 1 15 ? 8.055 -53.688 -5.598 1 83.75 15 GLU B N 1
ATOM 5828 C CA . GLU B 1 15 ? 7.262 -53.094 -6.676 1 83.75 15 GLU B CA 1
ATOM 5829 C C . GLU B 1 15 ? 7.863 -51.781 -7.145 1 83.75 15 GLU B C 1
ATOM 5831 O O . GLU B 1 15 ? 7.859 -51.469 -8.344 1 83.75 15 GLU B O 1
ATOM 5836 N N . ALA B 1 16 ? 8.422 -51.062 -6.211 1 89.5 16 ALA B N 1
ATOM 5837 C CA . ALA B 1 16 ? 9.016 -49.75 -6.562 1 89.5 16 ALA B CA 1
ATOM 5838 C C . ALA B 1 16 ? 10.305 -49.938 -7.348 1 89.5 16 ALA B C 1
ATOM 5840 O O . ALA B 1 16 ? 10.648 -49.125 -8.203 1 89.5 16 ALA B O 1
ATOM 5841 N N . LYS B 1 17 ? 10.984 -51 -7.086 1 91.25 17 LYS B N 1
ATOM 5842 C CA . LYS B 1 17 ? 12.266 -51.281 -7.734 1 91.25 17 LYS B CA 1
ATOM 5843 C C . LYS B 1 17 ? 12.102 -51.406 -9.242 1 91.25 17 LYS B C 1
ATOM 5845 O O . LYS B 1 17 ? 12.922 -50.906 -10.008 1 91.25 17 LYS B O 1
ATOM 5850 N N . THR B 1 18 ? 11.094 -52.031 -9.625 1 89.19 18 THR B N 1
ATOM 5851 C CA . THR B 1 18 ? 10.836 -52.25 -11.039 1 89.19 18 THR B CA 1
ATOM 5852 C C . THR B 1 18 ? 10.656 -50.906 -11.773 1 89.19 18 THR B C 1
ATOM 5854 O O . THR B 1 18 ? 11.234 -50.719 -12.844 1 89.19 18 THR B O 1
ATOM 5857 N N . ILE B 1 19 ? 9.891 -50.094 -11.203 1 92 19 ILE B N 1
ATOM 5858 C CA . ILE B 1 19 ? 9.617 -48.781 -11.812 1 92 19 ILE B CA 1
ATOM 5859 C C . ILE B 1 19 ? 10.883 -47.938 -11.797 1 92 19 ILE B C 1
ATOM 5861 O O . ILE B 1 19 ? 11.195 -47.25 -12.773 1 92 19 ILE B O 1
ATOM 5865 N N . LEU B 1 20 ? 11.656 -47.969 -10.711 1 94.38 20 LEU B N 1
ATOM 5866 C CA . LEU B 1 20 ? 12.891 -47.188 -10.594 1 94.38 20 LEU B CA 1
ATOM 5867 C C . LEU B 1 20 ? 13.922 -47.656 -11.617 1 94.38 20 LEU B C 1
ATOM 5869 O O . LEU B 1 20 ? 14.602 -46.844 -12.234 1 94.38 20 LEU B O 1
ATOM 5873 N N . LYS B 1 21 ? 14.008 -48.938 -11.805 1 91.88 21 LYS B N 1
ATOM 5874 C CA . LYS B 1 21 ? 14.938 -49.469 -12.781 1 91.88 21 LYS B CA 1
ATOM 5875 C C . LYS B 1 21 ? 14.562 -49.062 -14.203 1 91.88 21 LYS B C 1
ATOM 5877 O O . LYS B 1 21 ? 15.438 -48.75 -15.016 1 91.88 21 LYS B O 1
ATOM 5882 N N . LYS B 1 22 ? 13.336 -49.062 -14.445 1 91.38 22 LYS B N 1
ATOM 5883 C CA . LYS B 1 22 ? 12.852 -48.625 -15.75 1 91.38 22 LYS B CA 1
ATOM 5884 C C . LYS B 1 22 ? 13.227 -47.156 -16.016 1 91.38 22 LYS B C 1
ATOM 5886 O O . LYS B 1 22 ? 13.484 -46.781 -17.156 1 91.38 22 LYS B O 1
ATOM 5891 N N . ARG B 1 23 ? 13.273 -46.438 -14.922 1 91.62 23 ARG B N 1
ATOM 5892 C CA . ARG B 1 23 ? 13.633 -45 -15.023 1 91.62 23 ARG B CA 1
ATOM 5893 C C . ARG B 1 23 ? 15.148 -44.844 -15.055 1 91.62 23 ARG B C 1
ATOM 5895 O O . ARG B 1 23 ? 15.641 -43.719 -15.133 1 91.62 23 ARG B O 1
ATOM 5902 N N . GLY B 1 24 ? 15.867 -45.906 -14.945 1 90.06 24 GLY B N 1
ATOM 5903 C CA . GLY B 1 24 ? 17.312 -45.844 -14.969 1 90.06 24 GLY B CA 1
ATOM 5904 C C . GLY B 1 24 ? 17.922 -45.438 -13.633 1 90.06 24 GLY B C 1
ATOM 5905 O O . GLY B 1 24 ? 19.062 -45 -13.578 1 90.06 24 GLY B O 1
ATOM 5906 N N . ILE B 1 25 ? 17.125 -45.562 -12.562 1 92.88 25 ILE B N 1
ATOM 5907 C CA . ILE B 1 25 ? 17.594 -45.219 -11.234 1 92.88 25 ILE B CA 1
ATOM 5908 C C . ILE B 1 25 ? 18.156 -46.438 -10.531 1 92.88 25 ILE B C 1
ATOM 5910 O O . ILE B 1 25 ? 17.422 -47.406 -10.281 1 92.88 25 ILE B O 1
ATOM 5914 N N . THR B 1 26 ? 19.453 -46.375 -10.211 1 92.81 26 THR B N 1
ATOM 5915 C CA . THR B 1 26 ? 20.078 -47.531 -9.578 1 92.81 26 THR B CA 1
ATOM 5916 C C . THR B 1 26 ? 20.438 -47.219 -8.125 1 92.81 26 THR B C 1
ATOM 5918 O O . THR B 1 26 ? 20.562 -48.125 -7.309 1 92.81 26 THR B O 1
ATOM 5921 N N . LYS B 1 27 ? 20.625 -45.969 -7.887 1 94.19 27 LYS B N 1
ATOM 5922 C CA . LYS B 1 27 ? 20.938 -45.531 -6.531 1 94.19 27 LYS B CA 1
ATOM 5923 C C . LYS B 1 27 ? 20.109 -44.281 -6.16 1 94.19 27 LYS B C 1
ATOM 5925 O O . LYS B 1 27 ? 19.812 -43.438 -7.012 1 94.19 27 LYS B O 1
ATOM 5930 N N . LEU B 1 28 ? 19.75 -44.312 -4.906 1 95 28 LEU B N 1
ATOM 5931 C CA . LEU B 1 28 ? 19.047 -43.125 -4.406 1 95 28 LEU B CA 1
ATOM 5932 C C . LEU B 1 28 ? 20.047 -42.062 -3.971 1 95 28 LEU B C 1
ATOM 5934 O O . LEU B 1 28 ? 21.094 -42.375 -3.4 1 95 28 LEU B O 1
ATOM 5938 N N . ASN B 1 29 ? 19.766 -40.812 -4.238 1 93.44 29 ASN B N 1
ATOM 5939 C CA . ASN B 1 29 ? 20.641 -39.688 -3.855 1 93.44 29 ASN B CA 1
ATOM 5940 C C . ASN B 1 29 ? 20.625 -39.469 -2.344 1 93.44 29 ASN B C 1
ATOM 5942 O O . ASN B 1 29 ? 19.828 -40.094 -1.629 1 93.44 29 ASN B O 1
ATOM 5946 N N . PRO B 1 30 ? 21.5 -38.625 -1.821 1 94.19 30 PRO B N 1
ATOM 5947 C CA . PRO B 1 30 ? 21.688 -38.5 -0.374 1 94.19 30 PRO B CA 1
ATOM 5948 C C . PRO B 1 30 ? 20.406 -38.031 0.335 1 94.19 30 PRO B C 1
ATOM 5950 O O . PRO B 1 30 ? 20.031 -38.625 1.355 1 94.19 30 PRO B O 1
ATOM 5953 N N . PRO B 1 31 ? 19.719 -37.031 -0.169 1 94.88 31 PRO B N 1
ATOM 5954 C CA . PRO B 1 31 ? 18.484 -36.656 0.516 1 94.88 31 PRO B CA 1
ATOM 5955 C C . PRO B 1 31 ? 17.453 -37.781 0.507 1 94.88 31 PRO B C 1
ATOM 5957 O O . PRO B 1 31 ? 16.719 -37.969 1.486 1 94.88 31 PRO B O 1
ATOM 5960 N N . GLN B 1 32 ? 17.375 -38.531 -0.562 1 96.31 32 GLN B N 1
ATOM 5961 C CA . GLN B 1 32 ? 16.484 -39.688 -0.675 1 96.31 32 GLN B CA 1
ATOM 5962 C C . GLN B 1 32 ? 16.844 -40.781 0.317 1 96.31 32 GLN B C 1
ATOM 5964 O O . GLN B 1 32 ? 15.984 -41.312 0.993 1 96.31 32 GLN B O 1
ATOM 5969 N N . THR B 1 33 ? 18.125 -40.969 0.36 1 95.81 33 THR B N 1
ATOM 5970 C CA . THR B 1 33 ? 18.641 -41.969 1.276 1 95.81 33 THR B CA 1
ATOM 5971 C C . THR B 1 33 ? 18.328 -41.594 2.723 1 95.81 33 THR B C 1
ATOM 5973 O O . THR B 1 33 ? 17.875 -42.438 3.502 1 95.81 33 THR B O 1
ATOM 5976 N N . GLU B 1 34 ? 18.578 -40.375 3.037 1 96 34 GLU B N 1
ATOM 5977 C CA . GLU B 1 34 ? 18.328 -39.906 4.398 1 96 34 GLU B CA 1
ATOM 5978 C C . GLU B 1 34 ? 16.844 -39.969 4.742 1 96 34 GLU B C 1
ATOM 5980 O O . GLU B 1 34 ? 16.469 -40.281 5.879 1 96 34 GLU B O 1
ATOM 5985 N N . ALA B 1 35 ? 16 -39.688 3.801 1 97 35 ALA B N 1
ATOM 5986 C CA . ALA B 1 35 ? 14.555 -39.75 4.02 1 97 35 ALA B CA 1
ATOM 5987 C C . ALA B 1 35 ? 14.109 -41.156 4.34 1 97 35 ALA B C 1
ATOM 5989 O O . ALA B 1 35 ? 13.289 -41.375 5.242 1 97 35 ALA B O 1
ATOM 5990 N N . ILE B 1 36 ? 14.656 -42.094 3.648 1 95.69 36 ILE B N 1
ATOM 5991 C CA . ILE B 1 36 ? 14.336 -43.5 3.875 1 95.69 36 ILE B CA 1
ATOM 5992 C C . ILE B 1 36 ? 14.797 -43.906 5.27 1 95.69 36 ILE B C 1
ATOM 5994 O O . ILE B 1 36 ? 14.055 -44.562 6.004 1 95.69 36 ILE B O 1
ATOM 5998 N N . ARG B 1 37 ? 15.953 -43.5 5.594 1 95.19 37 ARG B N 1
ATOM 5999 C CA . ARG B 1 37 ? 16.516 -43.812 6.895 1 95.19 37 ARG B CA 1
ATOM 6000 C C . ARG B 1 37 ? 15.68 -43.25 8.023 1 95.19 37 ARG B C 1
ATOM 6002 O O . ARG B 1 37 ? 15.555 -43.844 9.094 1 95.19 37 ARG B O 1
ATOM 6009 N N . LYS B 1 38 ? 15.078 -42.156 7.781 1 96.62 38 LYS B N 1
ATOM 6010 C CA . LYS B 1 38 ? 14.328 -41.469 8.812 1 96.62 38 LYS B CA 1
ATOM 6011 C C . LYS B 1 38 ? 12.875 -41.938 8.852 1 96.62 38 LYS B C 1
ATOM 6013 O O . LYS B 1 38 ? 12.055 -41.375 9.578 1 96.62 38 LYS B O 1
ATOM 6018 N N . GLY B 1 39 ? 12.531 -42.844 8.039 1 95.69 39 GLY B N 1
ATOM 6019 C CA . GLY B 1 39 ? 11.25 -43.531 8.203 1 95.69 39 GLY B CA 1
ATOM 6020 C C . GLY B 1 39 ? 10.242 -43.156 7.133 1 95.69 39 GLY B C 1
ATOM 6021 O O . GLY B 1 39 ? 9.031 -43.281 7.34 1 95.69 39 GLY B O 1
ATOM 6022 N N . LEU B 1 40 ? 10.688 -42.688 5.957 1 96.75 40 LEU B N 1
ATOM 6023 C CA . LEU B 1 40 ? 9.797 -42.344 4.859 1 96.75 40 LEU B CA 1
ATOM 6024 C C . LEU B 1 40 ? 8.867 -43.5 4.52 1 96.75 40 LEU B C 1
ATOM 6026 O O . LEU B 1 40 ? 7.656 -43.312 4.359 1 96.75 40 LEU B O 1
ATOM 6030 N N . LEU B 1 41 ? 9.414 -44.688 4.438 1 95.12 41 LEU B N 1
ATOM 6031 C CA . LEU B 1 41 ? 8.641 -45.844 4.008 1 95.12 41 LEU B CA 1
ATOM 6032 C C . LEU B 1 41 ? 7.824 -46.406 5.156 1 95.12 41 LEU B C 1
ATOM 6034 O O . LEU B 1 41 ? 6.961 -47.281 4.949 1 95.12 41 LEU B O 1
ATOM 6038 N N . ASP B 1 42 ? 8.016 -45.906 6.387 1 93.5 42 ASP B N 1
ATOM 6039 C CA . ASP B 1 42 ? 7.281 -46.375 7.562 1 93.5 42 ASP B CA 1
ATOM 6040 C C . ASP B 1 42 ? 6.141 -45.406 7.914 1 93.5 42 ASP B C 1
ATOM 6042 O O . ASP B 1 42 ? 5.48 -45.594 8.938 1 93.5 42 ASP B O 1
ATOM 6046 N N . GLY B 1 43 ? 6.008 -44.406 7.121 1 91.19 43 GLY B N 1
ATOM 6047 C CA . GLY B 1 43 ? 4.891 -43.5 7.305 1 91.19 43 GLY B CA 1
ATOM 6048 C C . GLY B 1 43 ? 5.195 -42.375 8.281 1 91.19 43 GLY B C 1
ATOM 6049 O O . GLY B 1 43 ? 4.293 -41.656 8.711 1 91.19 43 GLY B O 1
ATOM 6050 N N . LYS B 1 44 ? 6.422 -42.219 8.633 1 95.94 44 LYS B N 1
ATOM 6051 C CA . LYS B 1 44 ? 6.797 -41.125 9.531 1 95.94 44 LYS B CA 1
ATOM 6052 C C . LYS B 1 44 ? 6.617 -39.781 8.852 1 95.94 44 LYS B C 1
ATOM 6054 O O . LYS B 1 44 ? 6.871 -39.625 7.656 1 95.94 44 LYS B O 1
ATOM 6059 N N . ARG B 1 45 ? 6.16 -38.812 9.609 1 97.69 45 ARG B N 1
ATOM 6060 C CA . ARG B 1 45 ? 6.043 -37.469 9.109 1 97.69 45 ARG B CA 1
ATOM 6061 C C . ARG B 1 45 ? 7.418 -36.812 8.914 1 97.69 45 ARG B C 1
ATOM 6063 O O . ARG B 1 45 ? 8.266 -36.875 9.805 1 97.69 45 ARG B O 1
ATOM 6070 N N . LEU B 1 46 ? 7.625 -36.281 7.762 1 98.12 46 LEU B N 1
ATOM 6071 C CA . LEU B 1 46 ? 8.945 -35.719 7.453 1 98.12 46 LEU B CA 1
ATOM 6072 C C . LEU B 1 46 ? 8.82 -34.344 6.805 1 98.12 46 LEU B C 1
ATOM 6074 O O . LEU B 1 46 ? 7.867 -34.094 6.062 1 98.12 46 LEU B O 1
ATOM 6078 N N . VAL B 1 47 ? 9.719 -33.469 7.125 1 98.12 47 VAL B N 1
ATOM 6079 C CA . VAL B 1 47 ? 9.984 -32.25 6.402 1 98.12 47 VAL B CA 1
ATOM 6080 C C . VAL B 1 47 ? 11.328 -32.344 5.68 1 98.12 47 VAL B C 1
ATOM 6082 O O . VAL B 1 47 ? 12.367 -32.562 6.312 1 98.12 47 VAL B O 1
ATOM 6085 N N . ILE B 1 48 ? 11.25 -32.281 4.387 1 97.81 48 ILE B N 1
ATOM 6086 C CA . ILE B 1 48 ? 12.469 -32.344 3.586 1 97.81 48 ILE B CA 1
ATOM 6087 C C . ILE B 1 48 ? 12.852 -30.938 3.127 1 97.81 48 ILE B C 1
ATOM 6089 O O . ILE B 1 48 ? 12.094 -30.281 2.396 1 97.81 48 ILE B O 1
ATOM 6093 N N . ALA B 1 49 ? 13.945 -30.422 3.574 1 95.5 49 ALA B N 1
ATOM 6094 C CA . ALA B 1 49 ? 14.492 -29.141 3.133 1 95.5 49 ALA B CA 1
ATOM 6095 C C . ALA B 1 49 ? 15.789 -29.344 2.355 1 95.5 49 ALA B C 1
ATOM 6097 O O . ALA B 1 49 ? 16.844 -29.578 2.947 1 95.5 49 ALA B O 1
ATOM 6098 N N . SER B 1 50 ? 15.75 -29.266 1.094 1 92.81 50 SER B N 1
ATOM 6099 C CA . SER B 1 50 ? 16.906 -29.484 0.222 1 92.81 50 SER B CA 1
ATOM 6100 C C . SER B 1 50 ? 16.828 -28.594 -1.014 1 92.81 50 SER B C 1
ATOM 6102 O O . SER B 1 50 ? 15.758 -28.109 -1.374 1 92.81 50 SER B O 1
ATOM 6104 N N . PRO B 1 51 ? 17.938 -28.328 -1.669 1 89.19 51 PRO B N 1
ATOM 6105 C CA . PRO B 1 51 ? 17.969 -27.422 -2.816 1 89.19 51 PRO B CA 1
ATOM 6106 C C . PRO B 1 51 ? 17.062 -27.891 -3.963 1 89.19 51 PRO B C 1
ATOM 6108 O O . PRO B 1 51 ? 16.625 -29.047 -3.98 1 89.19 51 PRO B O 1
ATOM 6111 N N . THR B 1 52 ? 16.859 -26.953 -4.871 1 83 52 THR B N 1
ATOM 6112 C CA . THR B 1 52 ? 16.078 -27.266 -6.066 1 83 52 THR B CA 1
ATOM 6113 C C . THR B 1 52 ? 16.781 -28.328 -6.906 1 83 52 THR B C 1
ATOM 6115 O O . THR B 1 52 ? 18.016 -28.375 -6.969 1 83 52 THR B O 1
ATOM 6118 N N . ALA B 1 53 ? 16.078 -29.297 -7.469 1 78.88 53 ALA B N 1
ATOM 6119 C CA . ALA B 1 53 ? 16.547 -30.359 -8.359 1 78.88 53 ALA B CA 1
ATOM 6120 C C . ALA B 1 53 ? 17.312 -31.422 -7.582 1 78.88 53 ALA B C 1
ATOM 6122 O O . ALA B 1 53 ? 18.141 -32.125 -8.156 1 78.88 53 ALA B O 1
ATOM 6123 N N . SER B 1 54 ? 17.078 -31.484 -6.246 1 86.19 54 SER B N 1
ATOM 6124 C CA . SER B 1 54 ? 17.781 -32.469 -5.43 1 86.19 54 SER B CA 1
ATOM 6125 C C . SER B 1 54 ? 17.047 -33.812 -5.43 1 86.19 54 SER B C 1
ATOM 6127 O O . SER B 1 54 ? 17.453 -34.75 -4.738 1 86.19 54 SER B O 1
ATOM 6129 N N . GLY B 1 55 ? 15.969 -33.938 -6.082 1 88.69 55 GLY B N 1
ATOM 6130 C CA . GLY B 1 55 ? 15.273 -35.219 -6.215 1 88.69 55 GLY B CA 1
ATOM 6131 C C . GLY B 1 55 ? 14.133 -35.375 -5.223 1 88.69 55 GLY B C 1
ATOM 6132 O O . GLY B 1 55 ? 13.734 -36.5 -4.902 1 88.69 55 GLY B O 1
ATOM 6133 N N . LYS B 1 56 ? 13.547 -34.312 -4.742 1 93.38 56 LYS B N 1
ATOM 6134 C CA . LYS B 1 56 ? 12.492 -34.312 -3.738 1 93.38 56 LYS B CA 1
ATOM 6135 C C . LYS B 1 56 ? 11.242 -35.031 -4.258 1 93.38 56 LYS B C 1
ATOM 6137 O O . LYS B 1 56 ? 10.508 -35.656 -3.486 1 93.38 56 LYS B O 1
ATOM 6142 N N . THR B 1 57 ? 11.016 -34.969 -5.547 1 93.44 57 THR B N 1
ATOM 6143 C CA . THR B 1 57 ? 9.82 -35.562 -6.129 1 93.44 57 THR B CA 1
ATOM 6144 C C . THR B 1 57 ? 9.812 -37.062 -5.93 1 93.44 57 THR B C 1
ATOM 6146 O O . THR B 1 57 ? 8.773 -37.656 -5.621 1 93.44 57 THR B O 1
ATOM 6149 N N . LEU B 1 58 ? 10.977 -37.656 -6.113 1 95.06 58 LEU B N 1
ATOM 6150 C CA . LEU B 1 58 ? 11.055 -39.094 -5.941 1 95.06 58 LEU B CA 1
ATOM 6151 C C . LEU B 1 58 ? 10.773 -39.5 -4.496 1 95.06 58 LEU B C 1
ATOM 6153 O O . LEU B 1 58 ? 10.18 -40.531 -4.238 1 95.06 58 LEU B O 1
ATOM 6157 N N . ILE B 1 59 ? 11.195 -38.719 -3.557 1 96.81 59 ILE B N 1
ATOM 6158 C CA . ILE B 1 59 ? 10.883 -38.938 -2.15 1 96.81 59 ILE B CA 1
ATOM 6159 C C . ILE B 1 59 ? 9.375 -39 -1.956 1 96.81 59 ILE B C 1
ATOM 6161 O O . ILE B 1 59 ? 8.852 -39.875 -1.277 1 96.81 59 ILE B O 1
ATOM 6165 N N . ALA B 1 60 ? 8.695 -38.062 -2.559 1 97.69 60 ALA B N 1
ATOM 6166 C CA . ALA B 1 60 ? 7.238 -37.969 -2.475 1 97.69 60 ALA B CA 1
ATOM 6167 C C . ALA B 1 60 ? 6.582 -39.219 -3.09 1 97.69 60 ALA B C 1
ATOM 6169 O O . ALA B 1 60 ? 5.621 -39.75 -2.539 1 97.69 60 ALA B O 1
ATOM 6170 N N . GLU B 1 61 ? 7.117 -39.625 -4.203 1 97.06 61 GLU B N 1
ATOM 6171 C CA . GLU B 1 61 ? 6.586 -40.812 -4.887 1 97.06 61 GLU B CA 1
ATOM 6172 C C . GLU B 1 61 ? 6.699 -42.031 -4.012 1 97.06 61 GLU B C 1
ATOM 6174 O O . GLU B 1 61 ? 5.723 -42.781 -3.822 1 97.06 61 GLU B O 1
ATOM 6179 N N . LEU B 1 62 ? 7.867 -42.25 -3.516 1 96.38 62 LEU B N 1
ATOM 6180 C CA . LEU B 1 62 ? 8.125 -43.438 -2.703 1 96.38 62 LEU B CA 1
ATOM 6181 C C . LEU B 1 62 ? 7.281 -43.406 -1.43 1 96.38 62 LEU B C 1
ATOM 6183 O O . LEU B 1 62 ? 6.73 -44.438 -1.026 1 96.38 62 LEU B O 1
ATOM 6187 N N . GLY B 1 63 ? 7.207 -42.25 -0.827 1 96.44 63 GLY B N 1
ATOM 6188 C CA . GLY B 1 63 ? 6.379 -42.125 0.361 1 96.44 63 GLY B CA 1
ATOM 6189 C C . GLY B 1 63 ? 4.91 -42.406 0.101 1 96.44 63 GLY B C 1
ATOM 6190 O O . GLY B 1 63 ? 4.262 -43.094 0.873 1 96.44 63 GLY B O 1
ATOM 6191 N N . ALA B 1 64 ? 4.371 -41.844 -0.959 1 97.38 64 ALA B N 1
ATOM 6192 C CA . ALA B 1 64 ? 2.965 -42 -1.318 1 97.38 64 ALA B CA 1
ATOM 6193 C C . ALA B 1 64 ? 2.631 -43.469 -1.593 1 97.38 64 ALA B C 1
ATOM 6195 O O . ALA B 1 64 ? 1.645 -44 -1.073 1 97.38 64 ALA B O 1
ATOM 6196 N N . ILE B 1 65 ? 3.453 -44.125 -2.363 1 96.19 65 ILE B N 1
ATOM 6197 C CA . ILE B 1 65 ? 3.193 -45.5 -2.785 1 96.19 65 ILE B CA 1
ATOM 6198 C C . ILE B 1 65 ? 3.318 -46.438 -1.588 1 96.19 65 ILE B C 1
ATOM 6200 O O . ILE B 1 65 ? 2.496 -47.344 -1.41 1 96.19 65 ILE B O 1
ATOM 6204 N N . SER B 1 66 ? 4.352 -46.219 -0.815 1 95.44 66 SER B N 1
ATOM 6205 C CA . SER B 1 66 ? 4.52 -47.031 0.382 1 95.44 66 SER B CA 1
ATOM 6206 C C . SER B 1 66 ? 3.318 -46.875 1.313 1 95.44 66 SER B C 1
ATOM 6208 O O . SER B 1 66 ? 2.824 -47.875 1.845 1 95.44 66 SER B O 1
ATOM 6210 N N . HIS B 1 67 ? 2.896 -45.688 1.498 1 95.81 67 HIS B N 1
ATOM 6211 C CA . HIS B 1 67 ? 1.756 -45.438 2.369 1 95.81 67 HIS B CA 1
ATOM 6212 C C . HIS B 1 67 ? 0.505 -46.156 1.866 1 95.81 67 HIS B C 1
ATOM 6214 O O . HIS B 1 67 ? -0.202 -46.781 2.643 1 95.81 67 HIS B O 1
ATOM 6220 N N . LEU B 1 68 ? 0.189 -46.031 0.622 1 95.81 68 LEU B N 1
ATOM 6221 C CA . LEU B 1 68 ? -1 -46.625 0.032 1 95.81 68 LEU B CA 1
ATOM 6222 C C . LEU B 1 68 ? -0.948 -48.156 0.142 1 95.81 68 LEU B C 1
ATOM 6224 O O . LEU B 1 68 ? -1.97 -48.781 0.389 1 95.81 68 LEU B O 1
ATOM 6228 N N . LYS B 1 69 ? 0.151 -48.688 -0.033 1 93.5 69 LYS B N 1
ATOM 6229 C CA . LYS B 1 69 ? 0.304 -50.156 0.022 1 93.5 69 LYS B CA 1
ATOM 6230 C C . LYS B 1 69 ? 0.123 -50.656 1.446 1 93.5 69 LYS B C 1
ATOM 6232 O O . LYS B 1 69 ? -0.419 -51.75 1.652 1 93.5 69 LYS B O 1
ATOM 6237 N N . LYS B 1 70 ? 0.58 -49.938 2.357 1 93.56 70 LYS B N 1
ATOM 6238 C CA . LYS B 1 70 ? 0.587 -50.406 3.74 1 93.56 70 LYS B CA 1
ATOM 6239 C C . LYS B 1 70 ? -0.709 -50.031 4.453 1 93.56 70 LYS B C 1
ATOM 6241 O O . LYS B 1 70 ? -1.268 -50.844 5.199 1 93.56 70 LYS B O 1
ATOM 6246 N N . GLU B 1 71 ? -1.123 -48.812 4.266 1 94.56 71 GLU B N 1
ATOM 6247 C CA . GLU B 1 71 ? -2.217 -48.281 5.078 1 94.56 71 GLU B CA 1
ATOM 6248 C C . GLU B 1 71 ? -3.49 -48.125 4.254 1 94.56 71 GLU B C 1
ATOM 6250 O O . GLU B 1 71 ? -4.586 -48 4.809 1 94.56 71 GLU B O 1
ATOM 6255 N N . GLY B 1 72 ? -3.309 -48.188 2.943 1 94.5 72 GLY B N 1
ATOM 6256 C CA . GLY B 1 72 ? -4.457 -47.844 2.109 1 94.5 72 GLY B CA 1
ATOM 6257 C C . GLY B 1 72 ? -4.879 -46.406 2.205 1 94.5 72 GLY B C 1
ATOM 6258 O O . GLY B 1 72 ? -4.062 -45.531 2.525 1 94.5 72 GLY B O 1
ATOM 6259 N N . GLY B 1 73 ? -6.156 -46.125 1.755 1 96 73 GLY B N 1
ATOM 6260 C CA . GLY B 1 73 ? -6.676 -44.781 1.787 1 96 73 GLY B CA 1
ATOM 6261 C C . GLY B 1 73 ? -6.379 -44 0.523 1 96 73 GLY B C 1
ATOM 6262 O O . GLY B 1 73 ? -6.402 -44.562 -0.578 1 96 73 GLY B O 1
ATOM 6263 N N . LYS B 1 74 ? -6.195 -42.656 0.717 1 97.44 74 LYS B N 1
ATOM 6264 C CA . LYS B 1 74 ? -5.934 -41.75 -0.398 1 97.44 74 LYS B CA 1
ATOM 6265 C C . LYS B 1 74 ? -4.789 -40.781 -0.074 1 97.44 74 LYS B C 1
ATOM 6267 O O . LYS B 1 74 ? -4.57 -40.438 1.089 1 97.44 74 LYS B O 1
ATOM 6272 N N . VAL B 1 75 ? -4.086 -40.469 -1.116 1 98.31 75 VAL B N 1
ATOM 6273 C CA . VAL B 1 75 ? -2.984 -39.531 -0.995 1 98.31 75 VAL B CA 1
ATOM 6274 C C . VAL B 1 75 ? -3.291 -38.281 -1.81 1 98.31 75 VAL B C 1
ATOM 6276 O O . VAL B 1 75 ? -3.795 -38.344 -2.932 1 98.31 75 VAL B O 1
ATOM 6279 N N . ILE B 1 76 ? -3.076 -37.094 -1.231 1 98.38 76 ILE B N 1
ATOM 6280 C CA . ILE B 1 76 ? -3.188 -35.844 -1.984 1 98.38 76 ILE B CA 1
ATOM 6281 C C . ILE B 1 76 ? -1.817 -35.156 -2.084 1 98.38 76 ILE B C 1
ATOM 6283 O O . ILE B 1 76 ? -1.152 -34.938 -1.068 1 98.38 76 ILE B O 1
ATOM 6287 N N . TYR B 1 77 ? -1.38 -34.969 -3.262 1 98.38 77 TYR B N 1
ATOM 6288 C CA . TYR B 1 77 ? -0.188 -34.188 -3.566 1 98.38 77 TYR B CA 1
ATOM 6289 C C . TYR B 1 77 ? -0.557 -32.75 -3.938 1 98.38 77 TYR B C 1
ATOM 6291 O O . TYR B 1 77 ? -1.274 -32.531 -4.914 1 98.38 77 TYR B O 1
ATOM 6299 N N . VAL B 1 78 ? -0.055 -31.797 -3.168 1 97.88 78 VAL B N 1
ATOM 6300 C CA . VAL B 1 78 ? -0.483 -30.422 -3.35 1 97.88 78 VAL B CA 1
ATOM 6301 C C . VAL B 1 78 ? 0.686 -29.578 -3.861 1 97.88 78 VAL B C 1
ATOM 6303 O O . VAL B 1 78 ? 1.798 -29.672 -3.338 1 97.88 78 VAL B O 1
ATOM 6306 N N . THR B 1 79 ? 0.433 -28.781 -4.891 1 95.19 79 THR B N 1
ATOM 6307 C CA . THR B 1 79 ? 1.447 -27.906 -5.484 1 95.19 79 THR B CA 1
ATOM 6308 C C . THR B 1 79 ? 0.998 -26.453 -5.457 1 95.19 79 THR B C 1
ATOM 6310 O O . THR B 1 79 ? -0.2 -26.172 -5.391 1 95.19 79 THR B O 1
ATOM 6313 N N . PRO B 1 80 ? 1.93 -25.5 -5.496 1 91.44 80 PRO B N 1
ATOM 6314 C CA . PRO B 1 80 ? 1.541 -24.094 -5.461 1 91.44 80 PRO B CA 1
ATOM 6315 C C . PRO B 1 80 ? 1.109 -23.562 -6.824 1 91.44 80 PRO B C 1
ATOM 6317 O O . PRO B 1 80 ? 0.429 -22.531 -6.906 1 91.44 80 PRO B O 1
ATOM 6320 N N . LEU B 1 81 ? 1.563 -24.172 -7.906 1 87.19 81 LEU B N 1
ATOM 6321 C CA . LEU B 1 81 ? 1.302 -23.656 -9.25 1 87.19 81 LEU B CA 1
ATOM 6322 C C . LEU B 1 81 ? 0.643 -24.734 -10.117 1 87.19 81 LEU B C 1
ATOM 6324 O O . LEU B 1 81 ? 0.981 -25.906 -10.016 1 87.19 81 LEU B O 1
ATOM 6328 N N . ARG B 1 82 ? -0.146 -24.328 -11.039 1 83.56 82 ARG B N 1
ATOM 6329 C CA . ARG B 1 82 ? -0.864 -25.25 -11.914 1 83.56 82 ARG B CA 1
ATOM 6330 C C . ARG B 1 82 ? 0.097 -25.984 -12.836 1 83.56 82 ARG B C 1
ATOM 6332 O O . ARG B 1 82 ? -0.109 -27.172 -13.133 1 83.56 82 ARG B O 1
ATOM 6339 N N . ALA B 1 83 ? 1.041 -25.234 -13.297 1 77.81 83 ALA B N 1
ATOM 6340 C CA . ALA B 1 83 ? 2.021 -25.875 -14.172 1 77.81 83 ALA B CA 1
ATOM 6341 C C . ALA B 1 83 ? 2.707 -27.031 -13.469 1 77.81 83 ALA B C 1
ATOM 6343 O O . ALA B 1 83 ? 2.957 -28.078 -14.078 1 77.81 83 ALA B O 1
ATOM 6344 N N . LEU B 1 84 ? 2.965 -26.938 -12.234 1 85.81 84 LEU B N 1
ATOM 6345 C CA . LEU B 1 84 ? 3.594 -28 -11.445 1 85.81 84 LEU B CA 1
ATOM 6346 C C . LEU B 1 84 ? 2.629 -29.156 -11.219 1 85.81 84 LEU B C 1
ATOM 6348 O O . LEU B 1 84 ? 3.047 -30.312 -11.164 1 85.81 84 LEU B O 1
ATOM 6352 N N . THR B 1 85 ? 1.426 -28.812 -11.078 1 90.56 85 THR B N 1
ATOM 6353 C CA . THR B 1 85 ? 0.408 -29.828 -10.867 1 90.56 85 THR B CA 1
ATOM 6354 C C . THR B 1 85 ? 0.367 -30.812 -12.039 1 90.56 85 THR B C 1
ATOM 6356 O O . THR B 1 85 ? 0.324 -32.031 -11.844 1 90.56 85 THR B O 1
ATOM 6359 N N . THR B 1 86 ? 0.417 -30.219 -13.195 1 86.62 86 THR B N 1
ATOM 6360 C CA . THR B 1 86 ? 0.383 -31.047 -14.398 1 86.62 86 THR B CA 1
ATOM 6361 C C . THR B 1 86 ? 1.63 -31.922 -14.492 1 86.62 86 THR B C 1
ATOM 6363 O O . THR B 1 86 ? 1.544 -33.094 -14.852 1 86.62 86 THR B O 1
ATOM 6366 N N . GLU B 1 87 ? 2.697 -31.344 -14.18 1 85.19 87 GLU B N 1
ATOM 6367 C CA . GLU B 1 87 ? 3.955 -32.094 -14.203 1 85.19 87 GLU B CA 1
ATOM 6368 C C . GLU B 1 87 ? 3.938 -33.25 -13.203 1 85.19 87 GLU B C 1
ATOM 6370 O O . GLU B 1 87 ? 4.324 -34.344 -13.531 1 85.19 87 GLU B O 1
ATOM 6375 N N . LYS B 1 88 ? 3.496 -33 -12 1 93.75 88 LYS B N 1
ATOM 6376 C CA . LYS B 1 88 ? 3.467 -34.031 -10.953 1 93.75 88 LYS B CA 1
ATOM 6377 C C . LYS B 1 88 ? 2.434 -35.094 -11.266 1 93.75 88 LYS B C 1
ATOM 6379 O O . LYS B 1 88 ? 2.631 -36.281 -10.938 1 93.75 88 LYS B O 1
ATOM 6384 N N . TYR B 1 89 ? 1.33 -34.688 -11.852 1 94.31 89 TYR B N 1
ATOM 6385 C CA . TYR B 1 89 ? 0.327 -35.656 -12.289 1 94.31 89 TYR B CA 1
ATOM 6386 C C . TYR B 1 89 ? 0.934 -36.688 -13.242 1 94.31 89 TYR B C 1
ATOM 6388 O O . TYR B 1 89 ? 0.759 -37.875 -13.055 1 94.31 89 TYR B O 1
ATOM 6396 N N . SER B 1 90 ? 1.683 -36.156 -14.203 1 91.88 90 SER B N 1
ATOM 6397 C CA . SER B 1 90 ? 2.334 -37.031 -15.172 1 91.88 90 SER B CA 1
ATOM 6398 C C . SER B 1 90 ? 3.338 -37.969 -14.492 1 91.88 90 SER B C 1
ATOM 6400 O O . SER B 1 90 ? 3.473 -39.125 -14.867 1 91.88 90 SER B O 1
ATOM 6402 N N . THR B 1 91 ? 4.016 -37.5 -13.578 1 92.69 91 THR B N 1
ATOM 6403 C CA . THR B 1 91 ? 5.012 -38.281 -12.836 1 92.69 91 THR B CA 1
ATOM 6404 C C . THR B 1 91 ? 4.352 -39.406 -12.055 1 92.69 91 THR B C 1
ATOM 6406 O O . THR B 1 91 ? 4.816 -40.531 -12.102 1 92.69 91 THR B O 1
ATOM 6409 N N . PHE B 1 92 ? 3.273 -39.125 -11.43 1 96.31 92 PHE B N 1
ATOM 6410 C CA . PHE B 1 92 ? 2.596 -40.125 -10.609 1 96.31 92 PHE B CA 1
ATOM 6411 C C . PHE B 1 92 ? 1.87 -41.156 -11.477 1 96.31 92 PHE B C 1
ATOM 6413 O O . PHE B 1 92 ? 1.623 -42.281 -11.039 1 96.31 92 PHE B O 1
ATOM 6420 N N . LYS B 1 93 ? 1.511 -40.75 -12.68 1 95.62 93 LYS B N 1
ATOM 6421 C CA . LYS B 1 93 ? 0.836 -41.656 -13.594 1 95.62 93 LYS B CA 1
ATOM 6422 C C . LYS B 1 93 ? 1.709 -42.875 -13.906 1 95.62 93 LYS B C 1
ATOM 6424 O O . LYS B 1 93 ? 1.196 -43.938 -14.195 1 95.62 93 LYS B O 1
ATOM 6429 N N . GLU B 1 94 ? 2.953 -42.719 -13.781 1 94.19 94 GLU B N 1
ATOM 6430 C CA . GLU B 1 94 ? 3.9 -43.812 -14.047 1 94.19 94 GLU B CA 1
ATOM 6431 C C . GLU B 1 94 ? 3.748 -44.938 -13.031 1 94.19 94 GLU B C 1
ATOM 6433 O O . GLU B 1 94 ? 4.254 -46.031 -13.242 1 94.19 94 GLU B O 1
ATOM 6438 N N . TRP B 1 95 ? 3.086 -44.75 -11.992 1 95.31 95 TRP B N 1
ATOM 6439 C CA . TRP B 1 95 ? 2.949 -45.719 -10.93 1 95.31 95 TRP B CA 1
ATOM 6440 C C . TRP B 1 95 ? 1.633 -46.469 -11.055 1 95.31 95 TRP B C 1
ATOM 6442 O O . TRP B 1 95 ? 1.368 -47.406 -10.297 1 95.31 95 TRP B O 1
ATOM 6452 N N . GLU B 1 96 ? 0.821 -46.188 -12.008 1 95.06 96 GLU B N 1
ATOM 6453 C CA . GLU B 1 96 ? -0.491 -46.781 -12.203 1 95.06 96 GLU B CA 1
ATOM 6454 C C . GLU B 1 96 ? -0.371 -48.281 -12.445 1 95.06 96 GLU B C 1
ATOM 6456 O O . GLU B 1 96 ? -1.264 -49.062 -12.07 1 95.06 96 GLU B O 1
ATOM 6461 N N . PRO B 1 97 ? 0.763 -48.75 -13.055 1 92.81 97 PRO B N 1
ATOM 6462 C CA . PRO B 1 97 ? 0.913 -50.188 -13.258 1 92.81 97 PRO B CA 1
ATOM 6463 C C . PRO B 1 97 ? 0.888 -50.969 -11.953 1 92.81 97 PRO B C 1
ATOM 6465 O O . PRO B 1 97 ? 0.626 -52.188 -11.953 1 92.81 97 PRO B O 1
ATOM 6468 N N . LEU B 1 98 ? 1.094 -50.375 -10.883 1 93.31 98 LEU B N 1
ATOM 6469 C CA . LEU B 1 98 ? 1.066 -51.031 -9.586 1 93.31 98 LEU B CA 1
ATOM 6470 C C . LEU B 1 98 ? -0.361 -51.156 -9.07 1 93.31 98 LEU B C 1
ATOM 6472 O O . LEU B 1 98 ? -0.585 -51.688 -7.973 1 93.31 98 LEU B O 1
ATOM 6476 N N . GLY B 1 99 ? -1.347 -50.562 -9.836 1 93.12 99 GLY B N 1
ATOM 6477 C CA . GLY B 1 99 ? -2.752 -50.719 -9.492 1 93.12 99 GLY B CA 1
ATOM 6478 C C . GLY B 1 99 ? -3.363 -49.469 -8.898 1 93.12 99 GLY B C 1
ATOM 6479 O O . GLY B 1 99 ? -4.496 -49.5 -8.414 1 93.12 99 GLY B O 1
ATOM 6480 N N . PHE B 1 100 ? -2.658 -48.469 -8.875 1 95.31 100 PHE B N 1
ATOM 6481 C CA . PHE B 1 100 ? -3.162 -47.219 -8.312 1 95.31 100 PHE B CA 1
ATOM 6482 C C . PHE B 1 100 ? -3.719 -46.312 -9.414 1 95.31 100 PHE B C 1
ATOM 6484 O O . PHE B 1 100 ? -3.197 -46.312 -10.531 1 95.31 100 PHE B O 1
ATOM 6491 N N . ARG B 1 101 ? -4.77 -45.531 -9.109 1 96.81 101 ARG B N 1
ATOM 6492 C CA . ARG B 1 101 ? -5.352 -44.562 -10.023 1 96.81 101 ARG B CA 1
ATOM 6493 C C . ARG B 1 101 ? -4.961 -43.125 -9.617 1 96.81 101 ARG B C 1
ATOM 6495 O O . ARG B 1 101 ? -5.086 -42.75 -8.453 1 96.81 101 ARG B O 1
ATOM 6502 N N . VAL B 1 102 ? -4.496 -42.438 -10.609 1 97.31 102 VAL B N 1
ATOM 6503 C CA . VAL B 1 102 ? -4.023 -41.094 -10.344 1 97.31 102 VAL B CA 1
ATOM 6504 C C . VAL B 1 102 ? -4.984 -40.062 -10.969 1 97.31 102 VAL B C 1
ATOM 6506 O O . VAL B 1 102 ? -5.344 -40.188 -12.148 1 97.31 102 VAL B O 1
ATOM 6509 N N . GLY B 1 103 ? -5.492 -39.156 -10.141 1 95.25 103 GLY B N 1
ATOM 6510 C CA . GLY B 1 103 ? -6.352 -38.062 -10.609 1 95.25 103 GLY B CA 1
ATOM 6511 C C . GLY B 1 103 ? -5.746 -36.688 -10.406 1 95.25 103 GLY B C 1
ATOM 6512 O O . GLY B 1 103 ? -4.723 -36.562 -9.727 1 95.25 103 GLY B O 1
ATOM 6513 N N . MET B 1 104 ? -6.301 -35.688 -11.07 1 93.38 104 MET B N 1
ATOM 6514 C CA . MET B 1 104 ? -5.836 -34.312 -10.953 1 93.38 104 MET B CA 1
ATOM 6515 C C . MET B 1 104 ? -7.008 -33.344 -10.945 1 93.38 104 MET B C 1
ATOM 6517 O O . MET B 1 104 ? -8.031 -33.594 -11.594 1 93.38 104 MET B O 1
ATOM 6521 N N . THR B 1 105 ? -6.945 -32.281 -10.172 1 89.69 105 THR B N 1
ATOM 6522 C CA . THR B 1 105 ? -7.93 -31.219 -10.18 1 89.69 105 THR B CA 1
ATOM 6523 C C . THR B 1 105 ? -7.27 -29.875 -9.844 1 89.69 105 THR B C 1
ATOM 6525 O O . THR B 1 105 ? -6.359 -29.828 -9.016 1 89.69 105 THR B O 1
ATOM 6528 N N . SER B 1 106 ? -7.527 -29.047 -10.805 1 84.38 106 SER B N 1
ATOM 6529 C CA . SER B 1 106 ? -7.051 -27.688 -10.578 1 84.38 106 SER B CA 1
ATOM 6530 C C . SER B 1 106 ? -8.094 -26.656 -11 1 84.38 106 SER B C 1
ATOM 6532 O O . SER B 1 106 ? -8.953 -26.938 -11.828 1 84.38 106 SER B O 1
ATOM 6534 N N . GLY B 1 107 ? -8.461 -25.812 -10.281 1 74.19 107 GLY B N 1
ATOM 6535 C CA . GLY B 1 107 ? -9.375 -24.75 -10.656 1 74.19 107 GLY B CA 1
ATOM 6536 C C . GLY B 1 107 ? -10.828 -25.062 -10.344 1 74.19 107 GLY B C 1
ATOM 6537 O O . GLY B 1 107 ? -11.117 -26.031 -9.633 1 74.19 107 GLY B O 1
ATOM 6538 N N . GLU B 1 108 ? -11.695 -24.375 -10.828 1 72.25 108 GLU B N 1
ATOM 6539 C CA . GLU B 1 108 ? -13.125 -24.438 -10.523 1 72.25 108 GLU B CA 1
ATOM 6540 C C . GLU B 1 108 ? -13.359 -24.672 -9.039 1 72.25 108 GLU B C 1
ATOM 6542 O O . GLU B 1 108 ? -13.336 -25.812 -8.57 1 72.25 108 GLU B O 1
ATOM 6547 N N . TYR B 1 109 ? -13.727 -23.797 -8.328 1 79.44 109 TYR B N 1
ATOM 6548 C CA . TYR B 1 109 ? -13.742 -23.859 -6.871 1 79.44 109 TYR B CA 1
ATOM 6549 C C . TYR B 1 109 ? -15.102 -24.328 -6.359 1 79.44 109 TYR B C 1
ATOM 6551 O O . TYR B 1 109 ? -15.188 -24.969 -5.312 1 79.44 109 TYR B O 1
ATOM 6559 N N . ASP B 1 110 ? -16.078 -24 -7.117 1 79.25 110 ASP B N 1
ATOM 6560 C CA . ASP B 1 110 ? -17.391 -24.328 -6.586 1 79.25 110 ASP B CA 1
ATOM 6561 C C . ASP B 1 110 ? -17.828 -25.734 -7 1 79.25 110 ASP B C 1
ATOM 6563 O O . ASP B 1 110 ? -18.812 -25.906 -7.719 1 79.25 110 ASP B O 1
ATOM 6567 N N . SER B 1 111 ? -17.047 -26.719 -6.586 1 80.62 111 SER B N 1
ATOM 6568 C CA . SER B 1 111 ? -17.297 -28.109 -6.934 1 80.62 111 SER B CA 1
ATOM 6569 C C . SER B 1 111 ? -16.75 -29.062 -5.875 1 80.62 111 SER B C 1
ATOM 6571 O O . SER B 1 111 ? -15.773 -28.734 -5.191 1 80.62 111 SER B O 1
ATOM 6573 N N . GLU B 1 112 ? -17.406 -30.188 -5.691 1 81.19 112 GLU B N 1
ATOM 6574 C CA . GLU B 1 112 ? -16.953 -31.234 -4.77 1 81.19 112 GLU B CA 1
ATOM 6575 C C . GLU B 1 112 ? -16.031 -32.219 -5.469 1 81.19 112 GLU B C 1
ATOM 6577 O O . GLU B 1 112 ? -15.352 -33.031 -4.809 1 81.19 112 GLU B O 1
ATOM 6582 N N . ASP B 1 113 ? -15.969 -32.062 -6.738 1 84.75 113 ASP B N 1
ATOM 6583 C CA . ASP B 1 113 ? -15.156 -32.969 -7.555 1 84.75 113 ASP B CA 1
ATOM 6584 C C . ASP B 1 113 ? -15.359 -34.438 -7.148 1 84.75 113 ASP B C 1
ATOM 6586 O O . ASP B 1 113 ? -14.391 -35.156 -6.887 1 84.75 113 ASP B O 1
ATOM 6590 N N . ASN B 1 114 ? -16.547 -34.938 -7.074 1 87.31 114 ASN B N 1
ATOM 6591 C CA . ASN B 1 114 ? -16.922 -36.25 -6.578 1 87.31 114 ASN B CA 1
ATOM 6592 C C . ASN B 1 114 ? -16.297 -37.375 -7.414 1 87.31 114 ASN B C 1
ATOM 6594 O O . ASN B 1 114 ? -16.156 -38.5 -6.945 1 87.31 114 ASN B O 1
ATOM 6598 N N . TYR B 1 115 ? -15.883 -37.094 -8.609 1 86.31 115 TYR B N 1
ATOM 6599 C CA . TYR B 1 115 ? -15.234 -38.062 -9.453 1 86.31 115 TYR B CA 1
ATOM 6600 C C . TYR B 1 115 ? -13.914 -38.531 -8.852 1 86.31 115 TYR B C 1
ATOM 6602 O O . TYR B 1 115 ? -13.438 -39.625 -9.156 1 86.31 115 TYR B O 1
ATOM 6610 N N . LEU B 1 116 ? -13.383 -37.844 -7.965 1 92.19 116 LEU B N 1
ATOM 6611 C CA . LEU B 1 116 ? -12.094 -38.156 -7.359 1 92.19 116 LEU B CA 1
ATOM 6612 C C . LEU B 1 116 ? -12.227 -39.25 -6.324 1 92.19 116 LEU B C 1
ATOM 6614 O O . LEU B 1 116 ? -11.227 -39.812 -5.867 1 92.19 116 LEU B O 1
ATOM 6618 N N . LYS B 1 117 ? -13.422 -39.656 -6.031 1 93.19 117 LYS B N 1
ATOM 6619 C CA . LYS B 1 117 ? -13.688 -40.75 -5.086 1 93.19 117 LYS B CA 1
ATOM 6620 C C . LYS B 1 117 ? -13.016 -42.062 -5.535 1 93.19 117 LYS B C 1
ATOM 6622 O O . LYS B 1 117 ? -12.594 -42.844 -4.707 1 93.19 117 LYS B O 1
ATOM 6627 N N . ASN B 1 118 ? -12.836 -42.156 -6.824 1 93.88 118 ASN B N 1
ATOM 6628 C CA . ASN B 1 118 ? -12.344 -43.406 -7.383 1 93.88 118 ASN B CA 1
ATOM 6629 C C . ASN B 1 118 ? -10.844 -43.375 -7.637 1 93.88 118 ASN B C 1
ATOM 6631 O O . ASN B 1 118 ? -10.281 -44.25 -8.266 1 93.88 118 ASN B O 1
ATOM 6635 N N . TYR B 1 119 ? -10.227 -42.375 -7.172 1 96.62 119 TYR B N 1
ATOM 6636 C CA . TYR B 1 119 ? -8.797 -42.25 -7.379 1 96.62 119 TYR B CA 1
ATOM 6637 C C . TYR B 1 119 ? -8.031 -42.406 -6.074 1 96.62 119 TYR B C 1
ATOM 6639 O O . TYR B 1 119 ? -8.562 -42.156 -4.996 1 96.62 119 TYR B O 1
ATOM 6647 N N . ASP B 1 120 ? -6.816 -42.906 -6.156 1 97.56 120 ASP B N 1
ATOM 6648 C CA . ASP B 1 120 ? -5.988 -43.219 -4.992 1 97.56 120 ASP B CA 1
ATOM 6649 C C . ASP B 1 120 ? -5.016 -42.062 -4.715 1 97.56 120 ASP B C 1
ATOM 6651 O O . ASP B 1 120 ? -4.68 -41.781 -3.561 1 97.56 120 ASP B O 1
ATOM 6655 N N . ILE B 1 121 ? -4.48 -41.5 -5.754 1 98.12 121 ILE B N 1
ATOM 6656 C CA . ILE B 1 121 ? -3.568 -40.344 -5.668 1 98.12 121 ILE B CA 1
ATOM 6657 C C . ILE B 1 121 ? -4.172 -39.156 -6.402 1 98.12 121 ILE B C 1
ATOM 6659 O O . ILE B 1 121 ? -4.484 -39.25 -7.59 1 98.12 121 ILE B O 1
ATOM 6663 N N . ILE B 1 122 ? -4.348 -38.062 -5.699 1 97.88 122 ILE B N 1
ATOM 6664 C CA . ILE B 1 122 ? -4.922 -36.844 -6.297 1 97.88 122 ILE B CA 1
ATOM 6665 C C . ILE B 1 122 ? -3.893 -35.719 -6.27 1 97.88 122 ILE B C 1
ATOM 6667 O O . ILE B 1 122 ? -3.352 -35.406 -5.211 1 97.88 122 ILE B O 1
ATOM 6671 N N . VAL B 1 123 ? -3.555 -35.156 -7.398 1 97.44 123 VAL B N 1
ATOM 6672 C CA . VAL B 1 123 ? -2.666 -34 -7.508 1 97.44 123 VAL B CA 1
ATOM 6673 C C . VAL B 1 123 ? -3.49 -32.719 -7.668 1 97.44 123 VAL B C 1
ATOM 6675 O O . VAL B 1 123 ? -4.375 -32.656 -8.523 1 97.44 123 VAL B O 1
ATOM 6678 N N . THR B 1 124 ? -3.232 -31.75 -6.844 1 96.62 124 THR B N 1
ATOM 6679 C CA . THR B 1 124 ? -4.039 -30.531 -6.867 1 96.62 124 THR B CA 1
ATOM 6680 C C . THR B 1 124 ? -3.227 -29.328 -6.398 1 96.62 124 THR B C 1
ATOM 6682 O O . THR B 1 124 ? -2.027 -29.453 -6.137 1 96.62 124 THR B O 1
ATOM 6685 N N . THR B 1 125 ? -3.775 -28.125 -6.422 1 95.38 125 THR B N 1
ATOM 6686 C CA . THR B 1 125 ? -3.133 -26.922 -5.91 1 95.38 125 THR B CA 1
ATOM 6687 C C . THR B 1 125 ? -3.578 -26.641 -4.48 1 95.38 125 THR B C 1
ATOM 6689 O O . THR B 1 125 ? -4.582 -27.188 -4.016 1 95.38 125 THR B O 1
ATOM 6692 N N . TYR B 1 126 ? -2.82 -25.844 -3.818 1 96.88 126 TYR B N 1
ATOM 6693 C CA . TYR B 1 126 ? -3.17 -25.453 -2.457 1 96.88 126 TYR B CA 1
ATOM 6694 C C . TYR B 1 126 ? -4.555 -24.828 -2.406 1 96.88 126 TYR B C 1
ATOM 6696 O O . TYR B 1 126 ? -5.367 -25.156 -1.539 1 96.88 126 TYR B O 1
ATOM 6704 N N . GLU B 1 127 ? -4.828 -23.969 -3.311 1 95.38 127 GLU B N 1
ATOM 6705 C CA . GLU B 1 127 ? -6.109 -23.266 -3.352 1 95.38 127 GLU B CA 1
ATOM 6706 C C . GLU B 1 127 ? -7.262 -24.234 -3.572 1 95.38 127 GLU B C 1
ATOM 6708 O O . GLU B 1 127 ? -8.305 -24.141 -2.92 1 95.38 127 GLU B O 1
ATOM 6713 N N . LYS B 1 128 ? -7.051 -25.125 -4.484 1 95.44 128 LYS B N 1
ATOM 6714 C CA . LYS B 1 128 ? -8.109 -26.078 -4.785 1 95.44 128 LYS B CA 1
ATOM 6715 C C . LYS B 1 128 ? -8.375 -27 -3.596 1 95.44 128 LYS B C 1
ATOM 6717 O O . LYS B 1 128 ? -9.523 -27.328 -3.295 1 95.44 128 LYS B O 1
ATOM 6722 N N . LEU B 1 129 ? -7.359 -27.453 -2.93 1 96.81 129 LEU B N 1
ATOM 6723 C CA . LEU B 1 129 ? -7.551 -28.281 -1.749 1 96.81 129 LEU B CA 1
ATOM 6724 C C . LEU B 1 129 ? -8.297 -27.516 -0.658 1 96.81 129 LEU B C 1
ATOM 6726 O O . LEU B 1 129 ? -9.195 -28.062 -0.017 1 96.81 129 LEU B O 1
ATOM 6730 N N . ASP B 1 130 ? -7.832 -26.281 -0.452 1 96.75 130 ASP B N 1
ATOM 6731 C CA . ASP B 1 130 ? -8.508 -25.438 0.52 1 96.75 130 ASP B CA 1
ATOM 6732 C C . ASP B 1 130 ? -9.992 -25.281 0.18 1 96.75 130 ASP B C 1
ATOM 6734 O O . ASP B 1 130 ? -10.844 -25.328 1.069 1 96.75 130 ASP B O 1
ATOM 6738 N N . SER B 1 131 ? -10.258 -25.109 -1.056 1 96.19 131 SER B N 1
ATOM 6739 C CA . SER B 1 131 ? -11.633 -25.016 -1.536 1 96.19 131 SER B CA 1
ATOM 6740 C C . SER B 1 131 ? -12.398 -26.312 -1.305 1 96.19 131 SER B C 1
ATOM 6742 O O . SER B 1 131 ? -13.547 -26.297 -0.86 1 96.19 131 SER B O 1
ATOM 6744 N N . LEU B 1 132 ? -11.805 -27.422 -1.616 1 96.06 132 LEU B N 1
ATOM 6745 C CA . LEU B 1 132 ? -12.43 -28.719 -1.438 1 96.06 132 LEU B CA 1
ATOM 6746 C C . LEU B 1 132 ? -12.812 -28.953 0.021 1 96.06 132 LEU B C 1
ATOM 6748 O O . LEU B 1 132 ? -13.898 -29.453 0.313 1 96.06 132 LEU B O 1
ATOM 6752 N N . TRP B 1 133 ? -11.969 -28.609 0.867 1 95.88 133 TRP B N 1
ATOM 6753 C CA . TRP B 1 133 ? -12.273 -28.766 2.287 1 95.88 133 TRP B CA 1
ATOM 6754 C C . TRP B 1 133 ? -13.516 -27.969 2.664 1 95.88 133 TRP B C 1
ATOM 6756 O O . TRP B 1 133 ? -14.305 -28.391 3.51 1 95.88 133 TRP B O 1
ATOM 6766 N N . ARG B 1 134 ? -13.617 -26.797 2.074 1 95.06 134 ARG B N 1
ATOM 6767 C CA . ARG B 1 134 ? -14.766 -25.953 2.373 1 95.06 134 ARG B CA 1
ATOM 6768 C C . ARG B 1 134 ? -16.062 -26.609 1.912 1 95.06 134 ARG B C 1
ATOM 6770 O O . ARG B 1 134 ? -17.125 -26.359 2.48 1 95.06 134 ARG B O 1
ATOM 6777 N N . HIS B 1 135 ? -16.016 -27.484 0.916 1 94.25 135 HIS B N 1
ATOM 6778 C CA . HIS B 1 135 ? -17.188 -28.203 0.393 1 94.25 135 HIS B CA 1
ATOM 6779 C C . HIS B 1 135 ? -17.422 -29.5 1.142 1 94.25 135 HIS B C 1
ATOM 6781 O O . HIS B 1 135 ? -18.5 -30.078 1.071 1 94.25 135 HIS B O 1
ATOM 6787 N N . ARG B 1 136 ? -16.484 -30.062 1.73 1 92.75 136 ARG B N 1
ATOM 6788 C CA . ARG B 1 136 ? -16.547 -31.25 2.572 1 92.75 136 ARG B CA 1
ATOM 6789 C C . ARG B 1 136 ? -17.016 -32.469 1.773 1 92.75 136 ARG B C 1
ATOM 6791 O O . ARG B 1 136 ? -17.938 -33.156 2.182 1 92.75 136 ARG B O 1
ATOM 6798 N N . PRO B 1 137 ? -16.391 -32.656 0.695 1 92.44 137 PRO B N 1
ATOM 6799 C CA . PRO B 1 137 ? -16.781 -33.906 0.007 1 92.44 137 PRO B CA 1
ATOM 6800 C C . PRO B 1 137 ? -16.469 -35.156 0.815 1 92.44 137 PRO B C 1
ATOM 6802 O O . PRO B 1 137 ? -15.438 -35.188 1.497 1 92.44 137 PRO B O 1
ATOM 6805 N N . GLY B 1 138 ? -17.234 -36.188 0.752 1 92.75 138 GLY B N 1
ATOM 6806 C CA . GLY B 1 138 ? -17.078 -37.375 1.537 1 92.75 138 GLY B CA 1
ATOM 6807 C C . GLY B 1 138 ? -15.742 -38.062 1.308 1 92.75 138 GLY B C 1
ATOM 6808 O O . GLY B 1 138 ? -15.125 -38.594 2.248 1 92.75 138 GLY B O 1
ATOM 6809 N N . TRP B 1 139 ? -15.297 -38.062 0.048 1 94.31 139 TRP B N 1
ATOM 6810 C CA . TRP B 1 139 ? -14.078 -38.781 -0.294 1 94.31 139 TRP B CA 1
ATOM 6811 C C . TRP B 1 139 ? -12.859 -38.156 0.381 1 94.31 139 TRP B C 1
ATOM 6813 O O . TRP B 1 139 ? -11.836 -38.812 0.562 1 94.31 139 TRP B O 1
ATOM 6823 N N . LEU B 1 140 ? -12.938 -36.938 0.728 1 94.31 140 LEU B N 1
ATOM 6824 C CA . LEU B 1 140 ? -11.82 -36.25 1.345 1 94.31 140 LEU B CA 1
ATOM 6825 C C . LEU B 1 140 ? -11.523 -36.812 2.73 1 94.31 140 LEU B C 1
ATOM 6827 O O . LEU B 1 140 ? -10.391 -36.688 3.217 1 94.31 140 LEU B O 1
ATOM 6831 N N . GLU B 1 141 ? -12.461 -37.406 3.377 1 94.19 141 GLU B N 1
ATOM 6832 C CA . GLU B 1 141 ? -12.289 -38.031 4.684 1 94.19 141 GLU B CA 1
ATOM 6833 C C . GLU B 1 141 ? -11.398 -39.25 4.59 1 94.19 141 GLU B C 1
ATOM 6835 O O . GLU B 1 141 ? -10.789 -39.656 5.582 1 94.19 141 GLU B O 1
ATOM 6840 N N . GLU B 1 142 ? -11.328 -39.75 3.42 1 95.94 142 GLU B N 1
ATOM 6841 C CA . GLU B 1 142 ? -10.531 -40.938 3.203 1 95.94 142 GLU B CA 1
ATOM 6842 C C . GLU B 1 142 ? -9.062 -40.594 3.012 1 95.94 142 GLU B C 1
ATOM 6844 O O . GLU B 1 142 ? -8.203 -41.5 3.086 1 95.94 142 GLU B O 1
ATOM 6849 N N . VAL B 1 143 ? -8.805 -39.406 2.811 1 97.5 143 VAL B N 1
ATOM 6850 C CA . VAL B 1 143 ? -7.418 -39 2.602 1 97.5 143 VAL B CA 1
ATOM 6851 C C . VAL B 1 143 ? -6.652 -39.094 3.92 1 97.5 143 VAL B C 1
ATOM 6853 O O . VAL B 1 143 ? -7.035 -38.438 4.91 1 97.5 143 VAL B O 1
ATOM 6856 N N . ASN B 1 144 ? -5.613 -39.875 3.969 1 97.5 144 ASN B N 1
ATOM 6857 C CA . ASN B 1 144 ? -4.887 -40.062 5.219 1 97.5 144 ASN B CA 1
ATOM 6858 C C . ASN B 1 144 ? -3.4 -39.781 5.055 1 97.5 144 ASN B C 1
ATOM 6860 O O . ASN B 1 144 ? -2.604 -40.031 5.953 1 97.5 144 ASN B O 1
ATOM 6864 N N . TYR B 1 145 ? -3.023 -39.219 3.896 1 98 145 TYR B N 1
ATOM 6865 C CA . TYR B 1 145 ? -1.638 -38.844 3.664 1 98 145 TYR B CA 1
ATOM 6866 C C . TYR B 1 145 ? -1.562 -37.625 2.746 1 98 145 TYR B C 1
ATOM 6868 O O . TYR B 1 145 ? -2.076 -37.656 1.625 1 98 145 TYR B O 1
ATOM 6876 N N . PHE B 1 146 ? -0.945 -36.531 3.23 1 98.5 146 PHE B N 1
ATOM 6877 C CA . PHE B 1 146 ? -0.796 -35.312 2.461 1 98.5 146 PHE B CA 1
ATOM 6878 C C . PHE B 1 146 ? 0.67 -35.031 2.145 1 98.5 146 PHE B C 1
ATOM 6880 O O . PHE B 1 146 ? 1.539 -35.219 2.998 1 98.5 146 PHE B O 1
ATOM 6887 N N . ILE B 1 147 ? 0.948 -34.656 0.921 1 98.62 147 ILE B N 1
ATOM 6888 C CA . ILE B 1 147 ? 2.268 -34.188 0.499 1 98.62 147 ILE B CA 1
ATOM 6889 C C . ILE B 1 147 ? 2.201 -32.719 0.112 1 98.62 147 ILE B C 1
ATOM 6891 O O . ILE B 1 147 ? 1.553 -32.375 -0.872 1 98.62 147 ILE B O 1
ATOM 6895 N N . LEU B 1 148 ? 2.842 -31.906 0.88 1 98.44 148 LEU B N 1
ATOM 6896 C CA . LEU B 1 148 ? 2.879 -30.469 0.624 1 98.44 148 LEU B CA 1
ATOM 6897 C C . LEU B 1 148 ? 4.152 -30.078 -0.119 1 98.44 148 LEU B C 1
ATOM 6899 O O . LEU B 1 148 ? 5.23 -30.016 0.479 1 98.44 148 LEU B O 1
ATOM 6903 N N . ASP B 1 149 ? 3.99 -29.781 -1.354 1 96.31 149 ASP B N 1
ATOM 6904 C CA . ASP B 1 149 ? 5.141 -29.438 -2.184 1 96.31 149 ASP B CA 1
ATOM 6905 C C . ASP B 1 149 ? 5.449 -27.938 -2.096 1 96.31 149 ASP B C 1
ATOM 6907 O O . ASP B 1 149 ? 4.539 -27.125 -1.95 1 96.31 149 ASP B O 1
ATOM 6911 N N . GLU B 1 150 ? 6.758 -27.578 -2.098 1 94.25 150 GLU B N 1
ATOM 6912 C CA . GLU B 1 150 ? 7.266 -26.203 -2.059 1 94.25 150 GLU B CA 1
ATOM 6913 C C . GLU B 1 150 ? 6.684 -25.438 -0.877 1 94.25 150 GLU B C 1
ATOM 6915 O O . GLU B 1 150 ? 6.141 -24.344 -1.05 1 94.25 150 GLU B O 1
ATOM 6920 N N . LEU B 1 151 ? 6.848 -25.969 0.266 1 96.38 151 LEU B N 1
ATOM 6921 C CA . LEU B 1 151 ? 6.285 -25.422 1.497 1 96.38 151 LEU B CA 1
ATOM 6922 C C . LEU B 1 151 ? 6.816 -24.016 1.762 1 96.38 151 LEU B C 1
ATOM 6924 O O . LEU B 1 151 ? 6.172 -23.234 2.453 1 96.38 151 LEU B O 1
ATOM 6928 N N . HIS B 1 152 ? 7.984 -23.672 1.188 1 93.88 152 HIS B N 1
ATOM 6929 C CA . HIS B 1 152 ? 8.602 -22.375 1.433 1 93.88 152 HIS B CA 1
ATOM 6930 C C . HIS B 1 152 ? 7.727 -21.25 0.899 1 93.88 152 HIS B C 1
ATOM 6932 O O . HIS B 1 152 ? 7.902 -20.078 1.284 1 93.88 152 HIS B O 1
ATOM 6938 N N . TYR B 1 153 ? 6.715 -21.578 0.068 1 93.75 153 TYR B N 1
ATOM 6939 C CA . TYR B 1 153 ? 5.766 -20.578 -0.42 1 93.75 153 TYR B CA 1
ATOM 6940 C C . TYR B 1 153 ? 4.941 -20 0.725 1 93.75 153 TYR B C 1
ATOM 6942 O O . TYR B 1 153 ? 4.27 -18.984 0.563 1 93.75 153 TYR B O 1
ATOM 6950 N N . LEU B 1 154 ? 5.023 -20.609 1.854 1 95.88 154 LEU B N 1
ATOM 6951 C CA . LEU B 1 154 ? 4.398 -20.078 3.061 1 95.88 154 LEU B CA 1
ATOM 6952 C C . LEU B 1 154 ? 4.871 -18.656 3.332 1 95.88 154 LEU B C 1
ATOM 6954 O O . LEU B 1 154 ? 4.133 -17.844 3.906 1 95.88 154 LEU B O 1
ATOM 6958 N N . ASN B 1 155 ? 6.035 -18.328 2.828 1 92.75 155 ASN B N 1
ATOM 6959 C CA . ASN B 1 155 ? 6.641 -17.031 3.053 1 92.75 155 ASN B CA 1
ATOM 6960 C C . ASN B 1 155 ? 6.219 -16.031 1.98 1 92.75 155 ASN B C 1
ATOM 6962 O O . ASN B 1 155 ? 6.602 -14.852 2.033 1 92.75 155 ASN B O 1
ATOM 6966 N N . ASP B 1 156 ? 5.438 -16.438 1.039 1 90.69 156 ASP B N 1
ATOM 6967 C CA . ASP B 1 156 ? 4.949 -15.531 -0.005 1 90.69 156 ASP B CA 1
ATOM 6968 C C . ASP B 1 156 ? 3.801 -14.672 0.508 1 90.69 156 ASP B C 1
ATOM 6970 O O . ASP B 1 156 ? 2.852 -15.18 1.107 1 90.69 156 ASP B O 1
ATOM 6974 N N . PRO B 1 157 ? 3.842 -13.406 0.27 1 85.44 157 PRO B N 1
ATOM 6975 C CA . PRO B 1 157 ? 2.811 -12.523 0.813 1 85.44 157 PRO B CA 1
ATOM 6976 C C . PRO B 1 157 ? 1.419 -12.828 0.267 1 85.44 157 PRO B C 1
ATOM 6978 O O . PRO B 1 157 ? 0.42 -12.617 0.959 1 85.44 157 PRO B O 1
ATOM 6981 N N . SER B 1 158 ? 1.294 -13.289 -0.917 1 87.12 158 SER B N 1
ATOM 6982 C CA . SER B 1 158 ? -0.006 -13.5 -1.545 1 87.12 158 SER B CA 1
ATOM 6983 C C . SER B 1 158 ? -0.475 -14.945 -1.365 1 87.12 158 SER B C 1
ATOM 6985 O O . SER B 1 158 ? -1.622 -15.188 -0.983 1 87.12 158 SER B O 1
ATOM 6987 N N . ARG B 1 159 ? 0.44 -15.922 -1.555 1 91.06 159 ARG B N 1
ATOM 6988 C CA . ARG B 1 159 ? 0.061 -17.328 -1.537 1 91.06 159 ARG B CA 1
ATOM 6989 C C . ARG B 1 159 ? 0.278 -17.938 -0.155 1 91.06 159 ARG B C 1
ATOM 6991 O O . ARG B 1 159 ? -0.354 -18.938 0.196 1 91.06 159 ARG B O 1
ATOM 6998 N N . GLY B 1 160 ? 1.068 -17.344 0.631 1 95.56 160 GLY B N 1
ATOM 6999 C CA . GLY B 1 160 ? 1.498 -17.891 1.912 1 95.56 160 GLY B CA 1
ATOM 7000 C C . GLY B 1 160 ? 0.344 -18.219 2.838 1 95.56 160 GLY B C 1
ATOM 7001 O O . GLY B 1 160 ? 0.307 -19.297 3.432 1 95.56 160 GLY B O 1
ATOM 7002 N N . PRO B 1 161 ? -0.634 -17.312 2.92 1 96.31 161 PRO B N 1
ATOM 7003 C CA . PRO B 1 161 ? -1.762 -17.578 3.816 1 96.31 161 PRO B CA 1
ATOM 7004 C C . PRO B 1 161 ? -2.49 -18.875 3.484 1 96.31 161 PRO B C 1
ATOM 7006 O O . PRO B 1 161 ? -2.852 -19.625 4.387 1 96.31 161 PRO B O 1
ATOM 7009 N N . VAL B 1 162 ? -2.662 -19.203 2.209 1 96.94 162 VAL B N 1
ATOM 7010 C CA . VAL B 1 162 ? -3.363 -20.422 1.804 1 96.94 162 VAL B CA 1
ATOM 7011 C C . VAL B 1 162 ? -2.502 -21.641 2.117 1 96.94 162 VAL B C 1
ATOM 7013 O O . VAL B 1 162 ? -3.008 -22.672 2.596 1 96.94 162 VAL B O 1
ATOM 7016 N N . VAL B 1 163 ? -1.188 -21.516 1.882 1 97.75 163 VAL B N 1
ATOM 7017 C CA . VAL B 1 163 ? -0.267 -22.609 2.188 1 97.75 163 VAL B CA 1
ATOM 7018 C C . VAL B 1 163 ? -0.325 -22.922 3.68 1 97.75 163 VAL B C 1
ATOM 7020 O O . VAL B 1 163 ? -0.379 -24.094 4.066 1 97.75 163 VAL B O 1
ATOM 7023 N N . GLU B 1 164 ? -0.316 -21.906 4.465 1 97.62 164 GLU B N 1
ATOM 7024 C CA . GLU B 1 164 ? -0.381 -22.078 5.914 1 97.62 164 GLU B CA 1
ATOM 7025 C C . GLU B 1 164 ? -1.711 -22.703 6.332 1 97.62 164 GLU B C 1
ATOM 7027 O O . GLU B 1 164 ? -1.745 -23.594 7.176 1 97.62 164 GLU B O 1
ATOM 7032 N N . SER B 1 165 ? -2.795 -22.25 5.758 1 96.94 165 SER B N 1
ATOM 7033 C CA . SER B 1 165 ? -4.117 -22.797 6.055 1 96.94 165 SER B CA 1
ATOM 7034 C C . SER B 1 165 ? -4.184 -24.281 5.754 1 96.94 165 SER B C 1
ATOM 7036 O O . SER B 1 165 ? -4.688 -25.062 6.562 1 96.94 165 SER B O 1
ATOM 7038 N N . VAL B 1 166 ? -3.686 -24.641 4.633 1 97.81 166 VAL B N 1
ATOM 7039 C CA . VAL B 1 166 ? -3.686 -26.047 4.203 1 97.81 166 VAL B CA 1
ATOM 7040 C C . VAL B 1 166 ? -2.803 -26.875 5.133 1 97.81 166 VAL B C 1
ATOM 7042 O O . VAL B 1 166 ? -3.178 -27.969 5.535 1 97.81 166 VAL B O 1
ATOM 7045 N N . ALA B 1 167 ? -1.676 -26.328 5.52 1 98.12 167 ALA B N 1
ATOM 7046 C CA . ALA B 1 167 ? -0.74 -27.047 6.383 1 98.12 167 ALA B CA 1
ATOM 7047 C C . ALA B 1 167 ? -1.353 -27.297 7.754 1 98.12 167 ALA B C 1
ATOM 7049 O O . ALA B 1 167 ? -1.156 -28.375 8.336 1 98.12 167 ALA B O 1
ATOM 7050 N N . VAL B 1 168 ? -2.072 -26.312 8.266 1 97.19 168 VAL B N 1
ATOM 7051 C CA . VAL B 1 168 ? -2.693 -26.422 9.586 1 97.19 168 VAL B CA 1
ATOM 7052 C C . VAL B 1 168 ? -3.664 -27.609 9.594 1 97.19 168 VAL B C 1
ATOM 7054 O O . VAL B 1 168 ? -3.719 -28.359 10.562 1 97.19 168 VAL B O 1
ATOM 7057 N N . ARG B 1 169 ? -4.352 -27.812 8.539 1 95.5 169 ARG B N 1
ATOM 7058 C CA . ARG B 1 169 ? -5.324 -28.906 8.469 1 95.5 169 ARG B CA 1
ATOM 7059 C C . ARG B 1 169 ? -4.645 -30.234 8.133 1 95.5 169 ARG B C 1
ATOM 7061 O O . ARG B 1 169 ? -4.992 -31.266 8.688 1 95.5 169 ARG B O 1
ATOM 7068 N N . ALA B 1 170 ? -3.713 -30.156 7.277 1 96.69 170 ALA B N 1
ATOM 7069 C CA . ALA B 1 170 ? -3.039 -31.359 6.793 1 96.69 170 ALA B CA 1
ATOM 7070 C C . ALA B 1 170 ? -2.203 -32 7.898 1 96.69 170 ALA B C 1
ATOM 7072 O O . ALA B 1 170 ? -2.025 -33.219 7.926 1 96.69 170 ALA B O 1
ATOM 7073 N N . LYS B 1 171 ? -1.706 -31.203 8.852 1 95.19 171 LYS B N 1
ATOM 7074 C CA . LYS B 1 171 ? -0.751 -31.719 9.828 1 95.19 171 LYS B CA 1
ATOM 7075 C C . LYS B 1 171 ? -1.445 -32.594 10.867 1 95.19 171 LYS B C 1
ATOM 7077 O O . LYS B 1 171 ? -0.795 -33.156 11.766 1 95.19 171 LYS B O 1
ATOM 7082 N N . ARG B 1 172 ? -2.732 -32.812 10.656 1 92.81 172 ARG B N 1
ATOM 7083 C CA . ARG B 1 172 ? -3.492 -33.656 11.555 1 92.81 172 ARG B CA 1
ATOM 7084 C C . ARG B 1 172 ? -3.453 -35.125 11.078 1 92.81 172 ARG B C 1
ATOM 7086 O O . ARG B 1 172 ? -3.887 -36.031 11.789 1 92.81 172 ARG B O 1
ATOM 7093 N N . ARG B 1 173 ? -3.006 -35.375 9.891 1 95.31 173 ARG B N 1
ATOM 7094 C CA . ARG B 1 173 ? -2.871 -36.688 9.273 1 95.31 173 ARG B CA 1
ATOM 7095 C C . ARG B 1 173 ? -1.432 -36.969 8.836 1 95.31 173 ARG B C 1
ATOM 7097 O O . ARG B 1 173 ? -0.521 -36.219 9.227 1 95.31 173 ARG B O 1
ATOM 7104 N N . GLY B 1 174 ? -1.224 -38.094 8.109 1 96.56 174 GLY B N 1
ATOM 7105 C CA . GLY B 1 174 ? 0.11 -38.344 7.574 1 96.56 174 GLY B CA 1
ATOM 7106 C C . GLY B 1 174 ? 0.593 -37.219 6.676 1 96.56 174 GLY B C 1
ATOM 7107 O O . GLY B 1 174 ? -0.19 -36.625 5.918 1 96.56 174 GLY B O 1
ATOM 7108 N N . LEU B 1 175 ? 1.886 -36.938 6.82 1 97.88 175 LEU B N 1
ATOM 7109 C CA . LEU B 1 175 ? 2.328 -35.688 6.168 1 97.88 175 LEU B CA 1
ATOM 7110 C C . LEU B 1 175 ? 3.773 -35.812 5.695 1 97.88 175 LEU B C 1
ATOM 7112 O O . LEU B 1 175 ? 4.621 -36.375 6.418 1 97.88 175 LEU B O 1
ATOM 7116 N N . LEU B 1 176 ? 3.982 -35.438 4.496 1 98.5 176 LEU B N 1
ATOM 7117 C CA . LEU B 1 176 ? 5.305 -35.188 3.934 1 98.5 176 LEU B CA 1
ATOM 7118 C C . LEU B 1 176 ? 5.383 -33.781 3.373 1 98.5 176 LEU B C 1
ATOM 7120 O O . LEU B 1 176 ? 4.629 -33.406 2.463 1 98.5 176 LEU B O 1
ATOM 7124 N N . ALA B 1 177 ? 6.211 -32.969 3.947 1 98.38 177 ALA B N 1
ATOM 7125 C CA . ALA B 1 177 ? 6.379 -31.609 3.463 1 98.38 177 ALA B CA 1
ATOM 7126 C C . ALA B 1 177 ? 7.719 -31.438 2.746 1 98.38 177 ALA B C 1
ATOM 7128 O O . ALA B 1 177 ? 8.766 -31.812 3.281 1 98.38 177 ALA B O 1
ATOM 7129 N N . LEU B 1 178 ? 7.648 -30.969 1.558 1 97.38 178 LEU B N 1
ATOM 7130 C CA . LEU B 1 178 ? 8.828 -30.734 0.736 1 97.38 178 LEU B CA 1
ATOM 7131 C C . LEU B 1 178 ? 9.094 -29.25 0.575 1 97.38 178 LEU B C 1
ATOM 7133 O O . LEU B 1 178 ? 8.172 -28.484 0.279 1 97.38 178 LEU B O 1
ATOM 7137 N N . SER B 1 179 ? 10.289 -28.828 0.807 1 94.88 179 SER B N 1
ATOM 7138 C CA . SER B 1 179 ? 10.633 -27.422 0.682 1 94.88 179 SER B CA 1
ATOM 7139 C C . SER B 1 179 ? 12.031 -27.234 0.095 1 94.88 179 SER B C 1
ATOM 7141 O O . SER B 1 179 ? 12.852 -28.156 0.143 1 94.88 179 SER B O 1
ATOM 7143 N N . ALA B 1 180 ? 12.242 -26.078 -0.576 1 91.31 180 ALA B N 1
ATOM 7144 C CA . ALA B 1 180 ? 13.625 -25.656 -0.8 1 91.31 180 ALA B CA 1
ATOM 7145 C C . ALA B 1 180 ? 14.328 -25.375 0.522 1 91.31 180 ALA B C 1
ATOM 7147 O O . ALA B 1 180 ? 13.727 -25.484 1.593 1 91.31 180 ALA B O 1
ATOM 7148 N N . THR B 1 181 ? 15.508 -25.078 0.443 1 87.38 181 THR B N 1
ATOM 7149 C CA . THR B 1 181 ? 16.281 -24.781 1.648 1 87.38 181 THR B CA 1
ATOM 7150 C C . THR B 1 181 ? 15.641 -23.625 2.428 1 87.38 181 THR B C 1
ATOM 7152 O O . THR B 1 181 ? 15.289 -22.594 1.849 1 87.38 181 THR B O 1
ATOM 7155 N N . ILE B 1 182 ? 15.438 -23.828 3.725 1 90.88 182 ILE B N 1
ATOM 7156 C CA . ILE B 1 182 ? 14.922 -22.812 4.633 1 90.88 182 ILE B CA 1
ATOM 7157 C C . ILE B 1 182 ? 15.758 -22.797 5.914 1 90.88 182 ILE B C 1
ATOM 7159 O O . ILE B 1 182 ? 16.234 -23.828 6.363 1 90.88 182 ILE B O 1
ATOM 7163 N N . SER B 1 183 ? 15.875 -21.625 6.516 1 91.25 183 SER B N 1
ATOM 7164 C CA . SER B 1 183 ? 16.781 -21.469 7.652 1 91.25 183 SER B CA 1
ATOM 7165 C C . SER B 1 183 ? 16.156 -22 8.938 1 91.25 183 SER B C 1
ATOM 7167 O O . SER B 1 183 ? 16.859 -22.484 9.828 1 91.25 183 SER B O 1
ATOM 7169 N N . ASN B 1 184 ? 14.844 -21.906 9.055 1 94.38 184 ASN B N 1
ATOM 7170 C CA . ASN B 1 184 ? 14.195 -22.312 10.297 1 94.38 184 ASN B CA 1
ATOM 7171 C C . ASN B 1 184 ? 13.445 -23.641 10.133 1 94.38 184 ASN B C 1
ATOM 7173 O O . ASN B 1 184 ? 12.328 -23.781 10.633 1 94.38 184 ASN B O 1
ATOM 7177 N N . TYR B 1 185 ? 14.078 -24.609 9.453 1 95.12 185 TYR B N 1
ATOM 7178 C CA . TYR B 1 185 ? 13.469 -25.906 9.18 1 95.12 185 TYR B CA 1
ATOM 7179 C C . TYR B 1 185 ? 13.148 -26.641 10.477 1 95.12 185 TYR B C 1
ATOM 7181 O O . TYR B 1 185 ? 12.172 -27.391 10.547 1 95.12 185 TYR B O 1
ATOM 7189 N N . GLN B 1 186 ? 13.852 -26.406 11.531 1 96.44 186 GLN B N 1
ATOM 7190 C CA . GLN B 1 186 ? 13.586 -27.078 12.805 1 96.44 186 GLN B CA 1
ATOM 7191 C C . GLN B 1 186 ? 12.281 -26.578 13.422 1 96.44 186 GLN B C 1
ATOM 7193 O O . GLN B 1 186 ? 11.477 -27.375 13.914 1 96.44 186 GLN B O 1
ATOM 7198 N N . GLU B 1 187 ? 12.156 -25.297 13.32 1 95.69 187 GLU B N 1
ATOM 7199 C CA . GLU B 1 187 ? 10.93 -24.703 13.828 1 95.69 187 GLU B CA 1
ATOM 7200 C C . GLU B 1 187 ? 9.711 -25.188 13.047 1 95.69 187 GLU B C 1
ATOM 7202 O O . GLU B 1 187 ? 8.68 -25.531 13.633 1 95.69 187 GLU B O 1
ATOM 7207 N N . ILE B 1 188 ? 9.828 -25.219 11.773 1 97.12 188 ILE B N 1
ATOM 7208 C CA . ILE B 1 188 ? 8.734 -25.641 10.898 1 97.12 188 ILE B CA 1
ATOM 7209 C C . ILE B 1 188 ? 8.422 -27.125 11.133 1 97.12 188 ILE B C 1
ATOM 7211 O O . ILE B 1 188 ? 7.258 -27.516 11.148 1 97.12 188 ILE B O 1
ATOM 7215 N N . SER B 1 189 ? 9.484 -27.922 11.328 1 97.75 189 SER B N 1
ATOM 7216 C CA . SER B 1 189 ? 9.297 -29.344 11.586 1 97.75 189 SER B CA 1
ATOM 7217 C C . SER B 1 189 ? 8.57 -29.562 12.906 1 97.75 189 SER B C 1
ATOM 7219 O O . SER B 1 189 ? 7.695 -30.438 13 1 97.75 189 SER B O 1
ATOM 7221 N N . ARG B 1 190 ? 8.922 -28.781 13.906 1 97.25 190 ARG B N 1
ATOM 7222 C CA . ARG B 1 190 ? 8.227 -28.875 15.188 1 97.25 190 ARG B CA 1
ATOM 7223 C C . ARG B 1 190 ? 6.758 -28.484 15.039 1 97.25 190 ARG B C 1
ATOM 7225 O O . ARG B 1 190 ? 5.875 -29.156 15.586 1 97.25 190 ARG B O 1
ATOM 7232 N N . TRP B 1 191 ? 6.547 -27.453 14.312 1 97 191 TRP B N 1
ATOM 7233 C CA . TRP B 1 191 ? 5.191 -26.969 14.078 1 97 191 TRP B CA 1
ATOM 7234 C C . TRP B 1 191 ? 4.352 -28.031 13.375 1 97 191 TRP B C 1
ATOM 7236 O O . TRP B 1 191 ? 3.166 -28.188 13.68 1 97 191 TRP B O 1
ATOM 7246 N N . LEU B 1 192 ? 4.945 -28.828 12.477 1 97.94 192 LEU B N 1
ATOM 7247 C CA . LEU B 1 192 ? 4.242 -29.828 11.695 1 97.94 192 LEU B CA 1
ATOM 7248 C C . LEU B 1 192 ? 4.301 -31.188 12.383 1 97.94 192 LEU B C 1
ATOM 7250 O O . LEU B 1 192 ? 3.832 -32.188 11.836 1 97.94 192 LEU B O 1
ATOM 7254 N N . HIS B 1 193 ? 4.934 -31.297 13.539 1 97.25 193 HIS B N 1
ATOM 7255 C CA . HIS B 1 193 ? 5.105 -32.531 14.289 1 97.25 193 HIS B CA 1
ATOM 7256 C C . HIS B 1 193 ? 5.793 -33.594 13.445 1 97.25 193 HIS B C 1
ATOM 7258 O O . HIS B 1 193 ? 5.32 -34.75 13.359 1 97.25 193 HIS B O 1
ATOM 7264 N N . ALA B 1 194 ? 6.859 -33.156 12.812 1 98.06 194 ALA B N 1
ATOM 7265 C CA . ALA B 1 194 ? 7.57 -34.031 11.883 1 98.06 194 ALA B CA 1
ATOM 7266 C C . ALA B 1 194 ? 9.07 -34.031 12.156 1 98.06 194 ALA B C 1
ATOM 7268 O O . ALA B 1 194 ? 9.586 -33.094 12.773 1 98.06 194 ALA B O 1
ATOM 7269 N N . GLU B 1 195 ? 9.719 -35.125 11.742 1 97.31 195 GLU B N 1
ATOM 7270 C CA . GLU B 1 195 ? 11.18 -35.094 11.648 1 97.31 195 GLU B CA 1
ATOM 7271 C C . GLU B 1 195 ? 11.641 -34.375 10.398 1 97.31 195 GLU B C 1
ATOM 7273 O O . GLU B 1 195 ? 10.836 -34 9.539 1 97.31 195 GLU B O 1
ATOM 7278 N N . TYR B 1 196 ? 12.977 -34.031 10.383 1 97.56 196 TYR B N 1
ATOM 7279 C CA . TYR B 1 196 ? 13.414 -33.25 9.227 1 97.56 196 TYR B CA 1
ATOM 7280 C C . TYR B 1 196 ? 14.648 -33.875 8.578 1 97.56 196 TYR B C 1
ATOM 7282 O O . TYR B 1 196 ? 15.398 -34.594 9.234 1 97.56 196 TYR B O 1
ATOM 7290 N N . VAL B 1 197 ? 14.734 -33.781 7.32 1 96.31 197 VAL B N 1
ATOM 7291 C CA . VAL B 1 197 ? 15.945 -34 6.523 1 96.31 197 VAL B CA 1
ATOM 7292 C C . VAL B 1 197 ? 16.391 -32.656 5.914 1 96.31 197 VAL B C 1
ATOM 7294 O O . VAL B 1 197 ? 15.672 -32.062 5.113 1 96.31 197 VAL B O 1
ATOM 7297 N N . SER B 1 198 ? 17.453 -32.125 6.375 1 94.12 198 SER B N 1
ATOM 7298 C CA . SER B 1 198 ? 18.016 -30.906 5.836 1 94.12 198 SER B CA 1
ATOM 7299 C C . SER B 1 198 ? 19.391 -31.141 5.223 1 94.12 198 SER B C 1
ATOM 7301 O O . SER B 1 198 ? 20.281 -31.703 5.875 1 94.12 198 SER B O 1
ATOM 7303 N N . THR B 1 199 ? 19.547 -30.812 3.943 1 91.69 199 THR B N 1
ATOM 7304 C CA . THR B 1 199 ? 20.828 -31.031 3.271 1 91.69 199 THR B CA 1
ATOM 7305 C C . THR B 1 199 ? 21.094 -29.938 2.238 1 91.69 199 THR B C 1
ATOM 7307 O O . THR B 1 199 ? 20.156 -29.297 1.755 1 91.69 199 THR B O 1
ATOM 7310 N N . SER B 1 200 ? 22.328 -29.734 1.948 1 88.62 200 SER B N 1
ATOM 7311 C CA . SER B 1 200 ? 22.734 -28.797 0.904 1 88.62 200 SER B CA 1
ATOM 7312 C C . SER B 1 200 ? 23.234 -29.531 -0.334 1 88.62 200 SER B C 1
ATOM 7314 O O . SER B 1 200 ? 23.812 -28.922 -1.231 1 88.62 200 SER B O 1
ATOM 7316 N N . TRP B 1 201 ? 22.984 -30.797 -0.371 1 90.88 201 TRP B N 1
ATOM 7317 C CA . TRP B 1 201 ? 23.484 -31.625 -1.462 1 90.88 201 TRP B CA 1
ATOM 7318 C C . TRP B 1 201 ? 22.781 -31.297 -2.771 1 90.88 201 TRP B C 1
ATOM 7320 O O . TRP B 1 201 ? 21.562 -31.078 -2.793 1 90.88 201 TRP B O 1
ATOM 7330 N N . ARG B 1 202 ? 23.578 -31.328 -3.879 1 89.81 202 ARG B N 1
ATOM 7331 C CA . ARG B 1 202 ? 23.094 -31.156 -5.246 1 89.81 202 ARG B CA 1
ATOM 7332 C C . ARG B 1 202 ? 23.734 -32.188 -6.176 1 89.81 202 ARG B C 1
ATOM 7334 O O . ARG B 1 202 ? 24.875 -32.594 -5.98 1 89.81 202 ARG B O 1
ATOM 7341 N N . PRO B 1 203 ? 22.969 -32.594 -7.141 1 88.81 203 PRO B N 1
ATOM 7342 C CA . PRO B 1 203 ? 23.547 -33.531 -8.078 1 88.81 203 PRO B CA 1
ATOM 7343 C C . PRO B 1 203 ? 24.703 -32.938 -8.891 1 88.81 203 PRO B C 1
ATOM 7345 O O . PRO B 1 203 ? 25.656 -33.656 -9.227 1 88.81 203 PRO B O 1
ATOM 7348 N N . VAL B 1 204 ? 24.516 -31.734 -9.258 1 92.25 204 VAL B N 1
ATOM 7349 C CA . VAL B 1 204 ? 25.547 -31 -9.992 1 92.25 204 VAL B CA 1
ATOM 7350 C C . VAL B 1 204 ? 26.078 -29.859 -9.125 1 92.25 204 VAL B C 1
ATOM 7352 O O . VAL B 1 204 ? 25.312 -29.078 -8.586 1 92.25 204 VAL B O 1
ATOM 7355 N N . LYS B 1 205 ? 27.391 -29.844 -9.039 1 92.75 205 LYS B N 1
ATOM 7356 C CA . LYS B 1 205 ? 28.016 -28.797 -8.227 1 92.75 205 LYS B CA 1
ATOM 7357 C C . LYS B 1 205 ? 27.625 -27.406 -8.719 1 92.75 205 LYS B C 1
ATOM 7359 O O . LYS B 1 205 ? 27.578 -27.156 -9.922 1 92.75 205 LYS B O 1
ATOM 7364 N N . LEU B 1 206 ? 27.281 -26.547 -7.789 1 94.75 206 LEU B N 1
ATOM 7365 C CA . LEU B 1 206 ? 26.906 -25.172 -8.133 1 94.75 206 LEU B CA 1
ATOM 7366 C C . LEU B 1 206 ? 28.031 -24.203 -7.836 1 94.75 206 LEU B C 1
ATOM 7368 O O . LEU B 1 206 ? 28.547 -24.156 -6.711 1 94.75 206 LEU B O 1
ATOM 7372 N N . VAL B 1 207 ? 28.453 -23.531 -8.836 1 96.5 207 VAL B N 1
ATOM 7373 C CA . VAL B 1 207 ? 29.469 -22.484 -8.703 1 96.5 207 VAL B CA 1
ATOM 7374 C C . VAL B 1 207 ? 28.797 -21.125 -8.781 1 96.5 207 VAL B C 1
ATOM 7376 O O . VAL B 1 207 ? 28.172 -20.781 -9.797 1 96.5 207 VAL B O 1
ATOM 7379 N N . GLU B 1 208 ? 28.891 -20.359 -7.719 1 97.62 208 GLU B N 1
ATOM 7380 C CA . GLU B 1 208 ? 28.203 -19.078 -7.656 1 97.62 208 GLU B CA 1
ATOM 7381 C C . GLU B 1 208 ? 29.203 -17.922 -7.688 1 97.62 208 GLU B C 1
ATOM 7383 O O . GLU B 1 208 ? 30.297 -18.031 -7.121 1 97.62 208 GLU B O 1
ATOM 7388 N N . GLY B 1 209 ? 28.891 -16.859 -8.383 1 97.81 209 GLY B N 1
ATOM 7389 C CA . GLY B 1 209 ? 29.75 -15.688 -8.461 1 97.81 209 GLY B CA 1
ATOM 7390 C C . GLY B 1 209 ? 29 -14.391 -8.672 1 97.81 209 GLY B C 1
ATOM 7391 O O . GLY B 1 209 ? 27.797 -14.406 -8.945 1 97.81 209 GLY B O 1
ATOM 7392 N N . VAL B 1 210 ? 29.688 -13.273 -8.406 1 97.88 210 VAL B N 1
ATOM 7393 C CA . VAL B 1 210 ? 29.156 -11.922 -8.641 1 97.88 210 VAL B CA 1
ATOM 7394 C C . VAL B 1 210 ? 30.031 -11.203 -9.664 1 97.88 210 VAL B C 1
ATOM 7396 O O . VAL B 1 210 ? 31.266 -11.172 -9.523 1 97.88 210 VAL B O 1
ATOM 7399 N N . MET B 1 211 ? 29.391 -10.711 -10.688 1 97.38 211 MET B N 1
ATOM 7400 C CA . MET B 1 211 ? 30.078 -10.016 -11.773 1 97.38 211 MET B CA 1
ATOM 7401 C C . MET B 1 211 ? 29.922 -8.508 -11.641 1 97.38 211 MET B C 1
ATOM 7403 O O . MET B 1 211 ? 28.844 -8.016 -11.305 1 97.38 211 MET B O 1
ATOM 7407 N N . TYR B 1 212 ? 31 -7.719 -11.82 1 94.62 212 TYR B N 1
ATOM 7408 C CA . TYR B 1 212 ? 31 -6.262 -11.719 1 94.62 212 TYR B CA 1
ATOM 7409 C C . TYR B 1 212 ? 31.969 -5.645 -12.727 1 94.62 212 TYR B C 1
ATOM 7411 O O . TYR B 1 212 ? 32.844 -6.328 -13.242 1 94.62 212 TYR B O 1
ATOM 7419 N N . PRO B 1 213 ? 31.719 -4.41 -13.102 1 91.44 213 PRO B N 1
ATOM 7420 C CA . PRO B 1 213 ? 32.594 -3.758 -14.094 1 91.44 213 PRO B CA 1
ATOM 7421 C C . PRO B 1 213 ? 34 -3.568 -13.586 1 91.44 213 PRO B C 1
ATOM 7423 O O . PRO B 1 213 ? 34.219 -3.254 -12.414 1 91.44 213 PRO B O 1
ATOM 7426 N N . SER B 1 214 ? 34.906 -3.814 -14.414 1 90.31 214 SER B N 1
ATOM 7427 C CA . SER B 1 214 ? 36.344 -3.611 -14.172 1 90.31 214 SER B CA 1
ATOM 7428 C C . SER B 1 214 ? 37.031 -3.051 -15.406 1 90.31 214 SER B C 1
ATOM 7430 O O . SER B 1 214 ? 37.594 -3.803 -16.203 1 90.31 214 SER B O 1
ATOM 7432 N N . GLY B 1 215 ? 37.094 -1.736 -15.531 1 82.44 215 GLY B N 1
ATOM 7433 C CA . GLY B 1 215 ? 37.656 -1.094 -16.719 1 82.44 215 GLY B CA 1
ATOM 7434 C C . GLY B 1 215 ? 36.812 -1.327 -17.969 1 82.44 215 GLY B C 1
ATOM 7435 O O . GLY B 1 215 ? 35.594 -1.046 -17.969 1 82.44 215 GLY B O 1
ATOM 7436 N N . LYS B 1 216 ? 37.469 -1.924 -19 1 80.56 216 LYS B N 1
ATOM 7437 C CA . LYS B 1 216 ? 36.812 -2.199 -20.266 1 80.56 216 LYS B CA 1
ATOM 7438 C C . LYS B 1 216 ? 36.25 -3.617 -20.297 1 80.56 216 LYS B C 1
ATOM 7440 O O . LYS B 1 216 ? 35.781 -4.09 -21.344 1 80.56 216 LYS B O 1
ATOM 7445 N N . SER B 1 217 ? 36.344 -4.27 -19.156 1 92.06 217 SER B N 1
ATOM 7446 C CA . SER B 1 217 ? 35.875 -5.641 -19.016 1 92.06 217 SER B CA 1
ATOM 7447 C C . SER B 1 217 ? 35.062 -5.816 -17.734 1 92.06 217 SER B C 1
ATOM 7449 O O . SER B 1 217 ? 34.719 -4.836 -17.062 1 92.06 217 SER B O 1
ATOM 7451 N N . TYR B 1 218 ? 34.656 -7.121 -17.578 1 94.94 218 TYR B N 1
ATOM 7452 C CA . TYR B 1 218 ? 33.969 -7.48 -16.344 1 94.94 218 TYR B CA 1
ATOM 7453 C C . TYR B 1 218 ? 34.719 -8.562 -15.586 1 94.94 218 TYR B C 1
ATOM 7455 O O . TYR B 1 218 ? 35.312 -9.445 -16.188 1 94.94 218 TYR B O 1
ATOM 7463 N N . LEU B 1 219 ? 34.719 -8.383 -14.289 1 96 219 LEU B N 1
ATOM 7464 C CA . LEU B 1 219 ? 35.344 -9.383 -13.422 1 96 219 LEU B CA 1
ATOM 7465 C C . LEU B 1 219 ? 34.281 -10.156 -12.641 1 96 219 LEU B C 1
ATOM 7467 O O . LEU B 1 219 ? 33.344 -9.562 -12.102 1 96 219 LEU B O 1
ATOM 7471 N N . VAL B 1 220 ? 34.375 -11.445 -12.68 1 97.19 220 VAL B N 1
ATOM 7472 C CA . VAL B 1 220 ? 33.531 -12.305 -11.859 1 97.19 220 VAL B CA 1
ATOM 7473 C C . VAL B 1 220 ? 34.344 -12.836 -10.672 1 97.19 220 VAL B C 1
ATOM 7475 O O . VAL B 1 220 ? 35.406 -13.414 -10.852 1 97.19 220 VAL B O 1
ATOM 7478 N N . THR B 1 221 ? 33.875 -12.562 -9.484 1 96.94 221 THR B N 1
ATOM 7479 C CA . THR B 1 221 ? 34.438 -13.172 -8.289 1 96.94 221 THR B CA 1
ATOM 7480 C C . THR B 1 221 ? 33.562 -14.297 -7.781 1 96.94 221 THR B C 1
ATOM 7482 O O . THR B 1 221 ? 32.406 -14.062 -7.422 1 96.94 221 THR B O 1
ATOM 7485 N N . PHE B 1 222 ? 34.125 -15.445 -7.773 1 97.19 222 PHE B N 1
ATOM 7486 C CA . PHE B 1 222 ? 33.375 -16.609 -7.371 1 97.19 222 PHE B CA 1
ATOM 7487 C C . PHE B 1 222 ? 33.406 -16.797 -5.859 1 97.19 222 PHE B C 1
ATOM 7489 O O . PHE B 1 222 ? 34.25 -16.188 -5.18 1 97.19 222 PHE B O 1
ATOM 7496 N N . LYS B 1 223 ? 32.531 -17.594 -5.344 1 95.5 223 LYS B N 1
ATOM 7497 C CA . LYS B 1 223 ? 32.406 -17.844 -3.912 1 95.5 223 LYS B CA 1
ATOM 7498 C C . LYS B 1 223 ? 33.688 -18.359 -3.311 1 95.5 223 LYS B C 1
ATOM 7500 O O . LYS B 1 223 ? 34.031 -18.047 -2.164 1 95.5 223 LYS B O 1
ATOM 7505 N N . ASP B 1 224 ? 34.5 -19.109 -4.035 1 93.31 224 ASP B N 1
ATOM 7506 C CA . ASP B 1 224 ? 35.75 -19.688 -3.529 1 93.31 224 ASP B CA 1
ATOM 7507 C C . ASP B 1 224 ? 36.906 -18.703 -3.623 1 93.31 224 ASP B C 1
ATOM 7509 O O . ASP B 1 224 ? 38.031 -19.031 -3.301 1 93.31 224 ASP B O 1
ATOM 7513 N N . GLY B 1 225 ? 36.625 -17.531 -4.109 1 92.75 225 GLY B N 1
ATOM 7514 C CA . GLY B 1 225 ? 37.656 -16.484 -4.148 1 92.75 225 GLY B CA 1
ATOM 7515 C C . GLY B 1 225 ? 38.312 -16.359 -5.504 1 92.75 225 GLY B C 1
ATOM 7516 O O . GLY B 1 225 ? 39 -15.367 -5.77 1 92.75 225 GLY B O 1
ATOM 7517 N N . THR B 1 226 ? 38.125 -17.328 -6.383 1 95.56 226 THR B N 1
ATOM 7518 C CA . THR B 1 226 ? 38.719 -17.25 -7.715 1 95.56 226 THR B CA 1
ATOM 7519 C C . THR B 1 226 ? 38.031 -16.172 -8.547 1 95.56 226 THR B C 1
ATOM 7521 O O . THR B 1 226 ? 36.906 -15.797 -8.258 1 95.56 226 THR B O 1
ATOM 7524 N N . THR B 1 227 ? 38.75 -15.711 -9.547 1 96.19 227 THR B N 1
ATOM 7525 C CA . THR B 1 227 ? 38.188 -14.648 -10.383 1 96.19 227 THR B CA 1
ATOM 7526 C C . THR B 1 227 ? 38.312 -15.008 -11.859 1 96.19 227 THR B C 1
ATOM 7528 O O . THR B 1 227 ? 39.156 -15.828 -12.242 1 96.19 227 THR B O 1
ATOM 7531 N N . LYS B 1 228 ? 37.438 -14.547 -12.625 1 95.69 228 LYS B N 1
ATOM 7532 C CA . LYS B 1 228 ? 37.438 -14.711 -14.07 1 95.69 228 LYS B CA 1
ATOM 7533 C C . LYS B 1 228 ? 37.094 -13.398 -14.773 1 95.69 228 LYS B C 1
ATOM 7535 O O . LYS B 1 228 ? 36.156 -12.688 -14.367 1 95.69 228 LYS B O 1
ATOM 7540 N N . ARG B 1 229 ? 37.844 -13.094 -15.758 1 95.5 229 ARG B N 1
ATOM 7541 C CA . ARG B 1 229 ? 37.594 -11.883 -16.547 1 95.5 229 ARG B CA 1
ATOM 7542 C C . ARG B 1 229 ? 36.875 -12.211 -17.828 1 95.5 229 ARG B C 1
ATOM 7544 O O . ARG B 1 229 ? 37.188 -13.188 -18.516 1 95.5 229 ARG B O 1
ATOM 7551 N N . VAL B 1 230 ? 35.844 -11.492 -18.109 1 95 230 VAL B N 1
ATOM 7552 C CA . VAL B 1 230 ? 35.062 -11.672 -19.328 1 95 230 VAL B CA 1
ATOM 7553 C C . VAL B 1 230 ? 34.969 -10.352 -20.094 1 95 230 VAL B C 1
ATOM 7555 O O . VAL B 1 230 ? 34.656 -9.312 -19.5 1 95 230 VAL B O 1
ATOM 7558 N N . LYS B 1 231 ? 35.25 -10.375 -21.406 1 92.44 231 LYS B N 1
ATOM 7559 C CA . LYS B 1 231 ? 35.281 -9.156 -22.219 1 92.44 231 LYS B CA 1
ATOM 7560 C C . LYS B 1 231 ? 33.938 -8.969 -22.922 1 92.44 231 LYS B C 1
ATOM 7562 O O . LYS B 1 231 ? 33.281 -9.938 -23.297 1 92.44 231 LYS B O 1
ATOM 7567 N N . GLY B 1 232 ? 33.562 -7.703 -23.109 1 89.81 232 GLY B N 1
ATOM 7568 C CA . GLY B 1 232 ? 32.344 -7.371 -23.828 1 89.81 232 GLY B CA 1
ATOM 7569 C C . GLY B 1 232 ? 31.766 -6.012 -23.453 1 89.81 232 GLY B C 1
ATOM 7570 O O . GLY B 1 232 ? 32.281 -5.34 -22.562 1 89.81 232 GLY B O 1
ATOM 7571 N N . ASP B 1 233 ? 30.688 -5.625 -24.172 1 86.69 233 ASP B N 1
ATOM 7572 C CA . ASP B 1 233 ? 30.094 -4.309 -23.969 1 86.69 233 ASP B CA 1
ATOM 7573 C C . ASP B 1 233 ? 28.969 -4.375 -22.938 1 86.69 233 ASP B C 1
ATOM 7575 O O . ASP B 1 233 ? 28.672 -3.383 -22.266 1 86.69 233 ASP B O 1
ATOM 7579 N N . ASP B 1 234 ? 28.359 -5.504 -22.859 1 92.31 234 ASP B N 1
ATOM 7580 C CA . ASP B 1 234 ? 27.281 -5.746 -21.922 1 92.31 234 ASP B CA 1
ATOM 7581 C C . ASP B 1 234 ? 27.547 -6.996 -21.078 1 92.31 234 ASP B C 1
ATOM 7583 O O . ASP B 1 234 ? 27.906 -8.047 -21.625 1 92.31 234 ASP B O 1
ATOM 7587 N N . PRO B 1 235 ? 27.438 -6.812 -19.766 1 94.31 235 PRO B N 1
ATOM 7588 C CA . PRO B 1 235 ? 27.828 -7.934 -18.906 1 94.31 235 PRO B CA 1
ATOM 7589 C C . PRO B 1 235 ? 27 -9.188 -19.156 1 94.31 235 PRO B C 1
ATOM 7591 O O . PRO B 1 235 ? 27.531 -10.305 -19.156 1 94.31 235 PRO B O 1
ATOM 7594 N N . ILE B 1 236 ? 25.688 -9.062 -19.312 1 96.56 236 ILE B N 1
ATOM 7595 C CA . ILE B 1 236 ? 24.812 -10.211 -19.547 1 96.56 236 ILE B CA 1
ATOM 7596 C C . ILE B 1 236 ? 25.172 -10.883 -20.859 1 96.56 236 ILE B C 1
ATOM 7598 O O . ILE B 1 236 ? 25.312 -12.102 -20.922 1 96.56 236 ILE B O 1
ATOM 7602 N N . GLU B 1 237 ? 25.359 -10.07 -21.906 1 95.88 237 GLU B N 1
ATOM 7603 C CA . GLU B 1 237 ? 25.734 -10.586 -23.219 1 95.88 237 GLU B CA 1
ATOM 7604 C C . GLU B 1 237 ? 27.094 -11.273 -23.156 1 95.88 237 GLU B C 1
ATOM 7606 O O . GLU B 1 237 ? 27.266 -12.367 -23.703 1 95.88 237 GLU B O 1
ATOM 7611 N N . ALA B 1 238 ? 28.047 -10.641 -22.484 1 95.12 238 ALA B N 1
ATOM 7612 C CA . ALA B 1 238 ? 29.422 -11.148 -22.422 1 95.12 238 ALA B CA 1
ATOM 7613 C C . ALA B 1 238 ? 29.453 -12.531 -21.766 1 95.12 238 ALA B C 1
ATOM 7615 O O . ALA B 1 238 ? 30.078 -13.453 -22.297 1 95.12 238 ALA B O 1
ATOM 7616 N N . TYR B 1 239 ? 28.797 -12.68 -20.672 1 96.94 239 TYR B N 1
ATOM 7617 C CA . TYR B 1 239 ? 28.875 -13.953 -19.984 1 96.94 239 TYR B CA 1
ATOM 7618 C C . TYR B 1 239 ? 28.047 -15.016 -20.688 1 96.94 239 TYR B C 1
ATOM 7620 O O . TYR B 1 239 ? 28.391 -16.203 -20.672 1 96.94 239 TYR B O 1
ATOM 7628 N N . THR B 1 240 ? 26.922 -14.617 -21.234 1 97.69 240 THR B N 1
ATOM 7629 C CA . THR B 1 240 ? 26.109 -15.539 -22.031 1 97.69 240 THR B CA 1
ATOM 7630 C C . THR B 1 240 ? 26.938 -16.141 -23.172 1 97.69 240 THR B C 1
ATOM 7632 O O . THR B 1 240 ? 26.938 -17.359 -23.359 1 97.69 240 THR B O 1
ATOM 7635 N N . LEU B 1 241 ? 27.641 -15.305 -23.891 1 96.31 241 LEU B N 1
ATOM 7636 C CA . LEU B 1 241 ? 28.453 -15.758 -25.016 1 96.31 241 LEU B CA 1
ATOM 7637 C C . LEU B 1 241 ? 29.594 -16.656 -24.547 1 96.31 241 LEU B C 1
ATOM 7639 O O . LEU B 1 241 ? 29.922 -17.641 -25.203 1 96.31 241 LEU B O 1
ATOM 7643 N N . ASP B 1 242 ? 30.125 -16.266 -23.422 1 95.62 242 ASP B N 1
ATOM 7644 C CA . ASP B 1 242 ? 31.188 -17.094 -22.844 1 95.62 242 ASP B CA 1
ATOM 7645 C C . ASP B 1 242 ? 30.688 -18.5 -22.531 1 95.62 242 ASP B C 1
ATOM 7647 O O . ASP B 1 242 ? 31.359 -19.484 -22.844 1 95.62 242 ASP B O 1
ATOM 7651 N N . SER B 1 243 ? 29.562 -18.625 -21.938 1 95.38 243 SER B N 1
ATOM 7652 C CA . SER B 1 243 ? 28.984 -19.922 -21.562 1 95.38 243 SER B CA 1
ATOM 7653 C C . SER B 1 243 ? 28.625 -20.734 -22.797 1 95.38 243 SER B C 1
ATOM 7655 O O . SER B 1 243 ? 28.875 -21.938 -22.844 1 95.38 243 SER B O 1
ATOM 7657 N N . ILE B 1 244 ? 28.047 -20.094 -23.766 1 95.44 244 ILE B N 1
ATOM 7658 C CA . ILE B 1 244 ? 27.625 -20.766 -25 1 95.44 244 ILE B CA 1
ATOM 7659 C C . ILE B 1 244 ? 28.859 -21.312 -25.734 1 95.44 244 ILE B C 1
ATOM 7661 O O . ILE B 1 244 ? 28.812 -22.406 -26.297 1 95.44 244 ILE B O 1
ATOM 7665 N N . SER B 1 245 ? 29.906 -20.531 -25.734 1 94.38 245 SER B N 1
ATOM 7666 C CA . SER B 1 245 ? 31.141 -20.953 -26.406 1 94.38 245 SER B CA 1
ATOM 7667 C C . SER B 1 245 ? 31.703 -22.219 -25.781 1 94.38 245 SER B C 1
ATOM 7669 O O . SER B 1 245 ? 32.438 -22.953 -26.438 1 94.38 245 SER B O 1
ATOM 7671 N N . ARG B 1 246 ? 31.297 -22.469 -24.562 1 92.5 246 ARG B N 1
ATOM 7672 C CA . ARG B 1 246 ? 31.75 -23.672 -23.875 1 92.5 246 ARG B CA 1
ATOM 7673 C C . ARG B 1 246 ? 30.719 -24.781 -23.969 1 92.5 246 ARG B C 1
ATOM 7675 O O . ARG B 1 246 ? 30.797 -25.766 -23.234 1 92.5 246 ARG B O 1
ATOM 7682 N N . GLY B 1 247 ? 29.688 -24.547 -24.781 1 90.88 247 GLY B N 1
ATOM 7683 C CA . GLY B 1 247 ? 28.719 -25.594 -25.078 1 90.88 247 GLY B CA 1
ATOM 7684 C C . GLY B 1 247 ? 27.547 -25.609 -24.125 1 90.88 247 GLY B C 1
ATOM 7685 O O . GLY B 1 247 ? 26.781 -26.578 -24.078 1 90.88 247 GLY B O 1
ATOM 7686 N N . GLY B 1 248 ? 27.406 -24.625 -23.328 1 93.06 248 GLY B N 1
ATOM 7687 C CA . GLY B 1 248 ? 26.344 -24.609 -22.344 1 93.06 248 GLY B CA 1
ATOM 7688 C C . GLY B 1 248 ? 25.094 -23.891 -22.812 1 93.06 248 GLY B C 1
ATOM 7689 O O . GLY B 1 248 ? 25.125 -23.188 -23.828 1 93.06 248 GLY B O 1
ATOM 7690 N N . GLN B 1 249 ? 23.938 -24.125 -22.156 1 96.38 249 GLN B N 1
ATOM 7691 C CA . GLN B 1 249 ? 22.734 -23.297 -22.25 1 96.38 249 GLN B CA 1
ATOM 7692 C C . GLN B 1 249 ? 22.688 -22.266 -21.141 1 96.38 249 GLN B C 1
ATOM 7694 O O . GLN B 1 249 ? 23.359 -22.406 -20.125 1 96.38 249 GLN B O 1
ATOM 7699 N N . VAL B 1 250 ? 21.906 -21.234 -21.422 1 98.12 250 VAL B N 1
ATOM 7700 C CA . VAL B 1 250 ? 21.922 -20.125 -20.469 1 98.12 250 VAL B CA 1
ATOM 7701 C C . VAL B 1 250 ? 20.484 -19.703 -20.156 1 98.12 250 VAL B C 1
ATOM 7703 O O . VAL B 1 250 ? 19.641 -19.625 -21.047 1 98.12 250 VAL B O 1
ATOM 7706 N N . LEU B 1 251 ? 20.234 -19.484 -18.875 1 97.81 251 LEU B N 1
ATOM 7707 C CA . LEU B 1 251 ? 19.016 -18.828 -18.391 1 97.81 251 LEU B CA 1
ATOM 7708 C C . LEU B 1 251 ? 19.344 -17.453 -17.797 1 97.81 251 LEU B C 1
ATOM 7710 O O . LEU B 1 251 ? 20.172 -17.344 -16.891 1 97.81 251 LEU B O 1
ATOM 7714 N N . VAL B 1 252 ? 18.688 -16.453 -18.359 1 98.38 252 VAL B N 1
ATOM 7715 C CA . VAL B 1 252 ? 18.875 -15.094 -17.859 1 98.38 252 VAL B CA 1
ATOM 7716 C C . VAL B 1 252 ? 17.594 -14.609 -17.172 1 98.38 252 VAL B C 1
ATOM 7718 O O . VAL B 1 252 ? 16.516 -14.617 -17.781 1 98.38 252 VAL B O 1
ATOM 7721 N N . PHE B 1 253 ? 17.734 -14.148 -15.93 1 96.88 253 PHE B N 1
ATOM 7722 C CA . PHE B 1 253 ? 16.562 -13.633 -15.219 1 96.88 253 PHE B CA 1
ATOM 7723 C C . PHE B 1 253 ? 16.594 -12.109 -15.172 1 96.88 253 PHE B C 1
ATOM 7725 O O . PHE B 1 253 ? 17.625 -11.516 -14.82 1 96.88 253 PHE B O 1
ATOM 7732 N N . ARG B 1 254 ? 15.461 -11.547 -15.609 1 93.44 254 ARG B N 1
ATOM 7733 C CA . ARG B 1 254 ? 15.234 -10.102 -15.547 1 93.44 254 ARG B CA 1
ATOM 7734 C C . ARG B 1 254 ? 13.992 -9.781 -14.719 1 93.44 254 ARG B C 1
ATOM 7736 O O . ARG B 1 254 ? 13.062 -10.578 -14.648 1 93.44 254 ARG B O 1
ATOM 7743 N N . ASN B 1 255 ? 13.93 -8.602 -14.133 1 86.56 255 ASN B N 1
ATOM 7744 C CA . ASN B 1 255 ? 12.883 -8.297 -13.164 1 86.56 255 ASN B CA 1
ATOM 7745 C C . ASN B 1 255 ? 11.625 -7.766 -13.852 1 86.56 255 ASN B C 1
ATOM 7747 O O . ASN B 1 255 ? 10.648 -7.434 -13.18 1 86.56 255 ASN B O 1
ATOM 7751 N N . SER B 1 256 ? 11.656 -7.621 -15.172 1 83.81 256 SER B N 1
ATOM 7752 C CA . SER B 1 256 ? 10.469 -7.168 -15.883 1 83.81 256 SER B CA 1
ATOM 7753 C C . SER B 1 256 ? 10.344 -7.844 -17.25 1 83.81 256 SER B C 1
ATOM 7755 O O . SER B 1 256 ? 11.352 -8.281 -17.812 1 83.81 256 SER B O 1
ATOM 7757 N N . ARG B 1 257 ? 9.148 -7.84 -17.766 1 86.19 257 ARG B N 1
ATOM 7758 C CA . ARG B 1 257 ? 8.898 -8.422 -19.078 1 86.19 257 ARG B CA 1
ATOM 7759 C C . ARG B 1 257 ? 9.617 -7.637 -20.172 1 86.19 257 ARG B C 1
ATOM 7761 O O . ARG B 1 257 ? 10.188 -8.227 -21.094 1 86.19 257 ARG B O 1
ATOM 7768 N N . ARG B 1 258 ? 9.547 -6.344 -20.031 1 83.94 258 ARG B N 1
ATOM 7769 C CA . ARG B 1 258 ? 10.195 -5.473 -21.016 1 83.94 258 ARG B CA 1
ATOM 7770 C C . ARG B 1 258 ? 11.695 -5.734 -21.078 1 83.94 258 ARG B C 1
ATOM 7772 O O . ARG B 1 258 ? 12.273 -5.816 -22.156 1 83.94 258 ARG B O 1
ATOM 7779 N N . TYR B 1 259 ? 12.289 -5.91 -19.922 1 88.62 259 TYR B N 1
ATOM 7780 C CA . TYR B 1 259 ? 13.719 -6.188 -19.859 1 88.62 259 TYR B CA 1
ATOM 7781 C C . TYR B 1 259 ? 14.031 -7.57 -20.422 1 88.62 259 TYR B C 1
ATOM 7783 O O . TYR B 1 259 ? 15.039 -7.758 -21.109 1 88.62 259 TYR B O 1
ATOM 7791 N N . ALA B 1 260 ? 13.156 -8.477 -20.109 1 94 260 ALA B N 1
ATOM 7792 C CA . ALA B 1 260 ? 13.367 -9.828 -20.625 1 94 260 ALA B CA 1
ATOM 7793 C C . ALA B 1 260 ? 13.312 -9.844 -22.156 1 94 260 ALA B C 1
ATOM 7795 O O . ALA B 1 260 ? 14.188 -10.414 -22.797 1 94 260 ALA B O 1
ATOM 7796 N N . GLU B 1 261 ? 12.32 -9.172 -22.703 1 94.12 261 GLU B N 1
ATOM 7797 C CA . GLU B 1 261 ? 12.164 -9.125 -24.156 1 94.12 261 GLU B CA 1
ATOM 7798 C C . GLU B 1 261 ? 13.312 -8.359 -24.812 1 94.12 261 GLU B C 1
ATOM 7800 O O . GLU B 1 261 ? 13.859 -8.797 -25.828 1 94.12 261 GLU B O 1
ATOM 7805 N N . GLY B 1 262 ? 13.648 -7.219 -24.203 1 93.94 262 GLY B N 1
ATOM 7806 C CA . GLY B 1 262 ? 14.742 -6.426 -24.734 1 93.94 262 GLY B CA 1
ATOM 7807 C C . GLY B 1 262 ? 16.078 -7.156 -24.719 1 93.94 262 GLY B C 1
ATOM 7808 O O . GLY B 1 262 ? 16.828 -7.102 -25.688 1 93.94 262 GLY B O 1
ATOM 7809 N N . THR B 1 263 ? 16.391 -7.836 -23.625 1 95.94 263 THR B N 1
ATOM 7810 C CA . THR B 1 263 ? 17.625 -8.594 -23.5 1 95.94 263 THR B CA 1
ATOM 7811 C C . THR B 1 263 ? 17.656 -9.742 -24.5 1 95.94 263 THR B C 1
ATOM 7813 O O . THR B 1 263 ? 18.703 -10.008 -25.125 1 95.94 263 THR B O 1
ATOM 7816 N N . ALA B 1 264 ? 16.531 -10.438 -24.672 1 97.94 264 ALA B N 1
ATOM 7817 C CA . ALA B 1 264 ? 16.453 -11.531 -25.641 1 97.94 264 ALA B CA 1
ATOM 7818 C C . ALA B 1 264 ? 16.734 -11.031 -27.047 1 97.94 264 ALA B C 1
ATOM 7820 O O . ALA B 1 264 ? 17.453 -11.672 -27.812 1 97.94 264 ALA B O 1
ATOM 7821 N N . LYS B 1 265 ? 16.172 -9.891 -27.391 1 96.56 265 LYS B N 1
ATOM 7822 C CA . LYS B 1 265 ? 16.375 -9.297 -28.703 1 96.56 265 LYS B CA 1
ATOM 7823 C C . LYS B 1 265 ? 17.844 -8.953 -28.922 1 96.56 265 LYS B C 1
ATOM 7825 O O . LYS B 1 265 ? 18.406 -9.242 -29.984 1 96.56 265 LYS B O 1
ATOM 7830 N N . SER B 1 266 ? 18.406 -8.367 -27.938 1 95.81 266 SER B N 1
ATOM 7831 C CA . SER B 1 266 ? 19.812 -7.996 -28.031 1 95.81 266 SER B CA 1
ATOM 7832 C C . SER B 1 266 ? 20.703 -9.227 -28.219 1 95.81 266 SER B C 1
ATOM 7834 O O . SER B 1 266 ? 21.609 -9.234 -29.047 1 95.81 266 SER B O 1
ATOM 7836 N N . LEU B 1 267 ? 20.469 -10.25 -27.469 1 97.19 267 LEU B N 1
ATOM 7837 C CA . LEU B 1 267 ? 21.266 -11.477 -27.516 1 97.19 267 LEU B CA 1
ATOM 7838 C C . LEU B 1 267 ? 21.094 -12.188 -28.859 1 97.19 267 LEU B C 1
ATOM 7840 O O . LEU B 1 267 ? 22.047 -12.766 -29.391 1 97.19 267 LEU B O 1
ATOM 7844 N N . SER B 1 268 ? 19.875 -12.188 -29.359 1 96.31 268 SER B N 1
ATOM 7845 C CA . SER B 1 268 ? 19.578 -12.898 -30.594 1 96.31 268 SER B CA 1
ATOM 7846 C C . SER B 1 268 ? 20.453 -12.391 -31.75 1 96.31 268 SER B C 1
ATOM 7848 O O . SER B 1 268 ? 20.797 -13.156 -32.656 1 96.31 268 SER B O 1
ATOM 7850 N N . GLY B 1 269 ? 20.812 -11.172 -31.688 1 94 269 GLY B N 1
ATOM 7851 C CA . GLY B 1 269 ? 21.641 -10.57 -32.719 1 94 269 GLY B CA 1
ATOM 7852 C C . GLY B 1 269 ? 23.031 -11.164 -32.781 1 94 269 GLY B C 1
ATOM 7853 O O . GLY B 1 269 ? 23.734 -10.992 -33.781 1 94 269 GLY B O 1
ATOM 7854 N N . LYS B 1 270 ? 23.391 -11.938 -31.844 1 92.94 270 LYS B N 1
ATOM 7855 C CA . LYS B 1 270 ? 24.75 -12.477 -31.75 1 92.94 270 LYS B CA 1
ATOM 7856 C C . LYS B 1 270 ? 24.797 -13.906 -32.281 1 92.94 270 LYS B C 1
ATOM 7858 O O . LYS B 1 270 ? 25.891 -14.492 -32.375 1 92.94 270 LYS B O 1
ATOM 7863 N N . PHE B 1 271 ? 23.688 -14.484 -32.625 1 94.12 271 PHE B N 1
ATOM 7864 C CA . PHE B 1 271 ? 23.625 -15.891 -33.031 1 94.12 271 PHE B CA 1
ATOM 7865 C C . PHE B 1 271 ? 23.109 -16.031 -34.438 1 94.12 271 PHE B C 1
ATOM 7867 O O . PHE B 1 271 ? 22.5 -15.109 -35 1 94.12 271 PHE B O 1
ATOM 7874 N N . LYS B 1 272 ? 23.391 -17.172 -35.031 1 91.69 272 LYS B N 1
ATOM 7875 C CA . LYS B 1 272 ? 23.016 -17.438 -36.438 1 91.69 272 LYS B CA 1
ATOM 7876 C C . LYS B 1 272 ? 21.828 -18.391 -36.5 1 91.69 272 LYS B C 1
ATOM 7878 O O . LYS B 1 272 ? 21.562 -19.125 -35.562 1 91.69 272 LYS B O 1
ATOM 7883 N N . GLU B 1 273 ? 21.203 -18.375 -37.625 1 90.75 273 GLU B N 1
ATOM 7884 C CA . GLU B 1 273 ? 20.062 -19.234 -37.875 1 90.75 273 GLU B CA 1
ATOM 7885 C C . GLU B 1 273 ? 20.5 -20.641 -38.25 1 90.75 273 GLU B C 1
ATOM 7887 O O . GLU B 1 273 ? 21.562 -20.812 -38.875 1 90.75 273 GLU B O 1
ATOM 7892 N N . THR B 1 274 ? 19.75 -21.609 -37.812 1 90.31 274 THR B N 1
ATOM 7893 C CA . THR B 1 274 ? 19.969 -23 -38.219 1 90.31 274 THR B CA 1
ATOM 7894 C C . THR B 1 274 ? 18.672 -23.609 -38.75 1 90.31 274 THR B C 1
ATOM 7896 O O . THR B 1 274 ? 17.578 -23.094 -38.469 1 90.31 274 THR B O 1
ATOM 7899 N N . GLN B 1 275 ? 18.812 -24.719 -39.469 1 89.44 275 GLN B N 1
ATOM 7900 C CA . GLN B 1 275 ? 17.641 -25.391 -40 1 89.44 275 GLN B CA 1
ATOM 7901 C C . GLN B 1 275 ? 16.734 -25.922 -38.906 1 89.44 275 GLN B C 1
ATOM 7903 O O . GLN B 1 275 ? 15.516 -25.844 -39 1 89.44 275 GLN B O 1
ATOM 7908 N N . GLU B 1 276 ? 17.266 -26.5 -37.969 1 91.75 276 GLU B N 1
ATOM 7909 C CA . GLU B 1 276 ? 16.5 -27.031 -36.844 1 91.75 276 GLU B CA 1
ATOM 7910 C C . GLU B 1 276 ? 15.695 -25.938 -36.156 1 91.75 276 GLU B C 1
ATOM 7912 O O . GLU B 1 276 ? 14.547 -26.156 -35.781 1 91.75 276 GLU B O 1
ATOM 7917 N N . LEU B 1 277 ? 16.25 -24.906 -36.094 1 94.81 277 LEU B N 1
ATOM 7918 C CA . LEU B 1 277 ? 15.602 -23.781 -35.438 1 94.81 277 LEU B CA 1
ATOM 7919 C C . LEU B 1 277 ? 14.5 -23.203 -36.312 1 94.81 277 LEU B C 1
ATOM 7921 O O . LEU B 1 277 ? 13.492 -22.703 -35.781 1 94.81 277 LEU B O 1
ATOM 7925 N N . LEU B 1 278 ? 14.625 -23.297 -37.531 1 94.94 278 LEU B N 1
ATOM 7926 C CA . LEU B 1 278 ? 13.609 -22.828 -38.469 1 94.94 278 LEU B CA 1
ATOM 7927 C C . LEU B 1 278 ? 12.32 -23.625 -38.312 1 94.94 278 LEU B C 1
ATOM 7929 O O . LEU B 1 278 ? 11.219 -23.078 -38.438 1 94.94 278 LEU B O 1
ATOM 7933 N N . GLU B 1 279 ? 12.469 -24.859 -38.031 1 94.75 279 GLU B N 1
ATOM 7934 C CA . GLU B 1 279 ? 11.297 -25.703 -37.812 1 94.75 279 GLU B CA 1
ATOM 7935 C C . GLU B 1 279 ? 10.547 -25.281 -36.562 1 94.75 279 GLU B C 1
ATOM 7937 O O . GLU B 1 279 ? 9.32 -25.234 -36.531 1 94.75 279 GLU B O 1
ATOM 7942 N N . LEU B 1 280 ? 11.305 -25.047 -35.562 1 95.56 280 LEU B N 1
ATOM 7943 C CA . LEU B 1 280 ? 10.703 -24.594 -34.312 1 95.56 280 LEU B CA 1
ATOM 7944 C C . LEU B 1 280 ? 10.008 -23.25 -34.5 1 95.56 280 LEU B C 1
ATOM 7946 O O . LEU B 1 280 ? 8.953 -23 -33.938 1 95.56 280 LEU B O 1
ATOM 7950 N N . SER B 1 281 ? 10.648 -22.406 -35.281 1 96.38 281 SER B N 1
ATOM 7951 C CA . SER B 1 281 ? 10.086 -21.094 -35.562 1 96.38 281 SER B CA 1
ATOM 7952 C C . SER B 1 281 ? 8.742 -21.234 -36.281 1 96.38 281 SER B C 1
ATOM 7954 O O . SER B 1 281 ? 7.82 -20.453 -36.031 1 96.38 281 SER B O 1
ATOM 7956 N N . LYS B 1 282 ? 8.609 -22.172 -37.094 1 95.75 282 LYS B N 1
ATOM 7957 C CA . LYS B 1 282 ? 7.352 -22.406 -37.812 1 95.75 282 LYS B CA 1
ATOM 7958 C C . LYS B 1 282 ? 6.262 -22.875 -36.844 1 95.75 282 LYS B C 1
ATOM 7960 O O . LYS B 1 282 ? 5.094 -22.516 -37 1 95.75 282 LYS B O 1
ATOM 7965 N N . GLU B 1 283 ? 6.621 -23.672 -35.938 1 95.75 283 GLU B N 1
ATOM 7966 C CA . GLU B 1 283 ? 5.668 -24.125 -34.938 1 95.75 283 GLU B CA 1
ATOM 7967 C C . GLU B 1 283 ? 5.113 -22.938 -34.156 1 95.75 283 GLU B C 1
ATOM 7969 O O . GLU B 1 283 ? 3.928 -22.906 -33.812 1 95.75 283 GLU B O 1
ATOM 7974 N N . ILE B 1 284 ? 5.98 -22.016 -33.844 1 96.56 284 ILE B N 1
ATOM 7975 C CA . ILE B 1 284 ? 5.59 -20.828 -33.094 1 96.56 284 ILE B CA 1
ATOM 7976 C C . ILE B 1 284 ? 4.578 -20.016 -33.875 1 96.56 284 ILE B C 1
ATOM 7978 O O . ILE B 1 284 ? 3.58 -19.531 -33.344 1 96.56 284 ILE B O 1
ATOM 7982 N N . GLU B 1 285 ? 4.809 -19.922 -35.125 1 94.75 285 GLU B N 1
ATOM 7983 C CA . GLU B 1 285 ? 3.943 -19.141 -36 1 94.75 285 GLU B CA 1
ATOM 7984 C C . GLU B 1 285 ? 2.557 -19.766 -36.094 1 94.75 285 GLU B C 1
ATOM 7986 O O . GLU B 1 285 ? 1.583 -19.094 -36.438 1 94.75 285 GLU B O 1
ATOM 7991 N N . GLU B 1 286 ? 2.477 -21.016 -35.75 1 93.12 286 GLU B N 1
ATOM 7992 C CA . GLU B 1 286 ? 1.233 -21.75 -35.969 1 93.12 286 GLU B CA 1
ATOM 7993 C C . GLU B 1 286 ? 0.452 -21.906 -34.656 1 93.12 286 GLU B C 1
ATOM 7995 O O . GLU B 1 286 ? -0.656 -22.438 -34.656 1 93.12 286 GLU B O 1
ATOM 8000 N N . VAL B 1 287 ? 1.015 -21.391 -33.625 1 91.75 287 VAL B N 1
ATOM 8001 C CA . VAL B 1 287 ? 0.33 -21.516 -32.344 1 91.75 287 VAL B CA 1
ATOM 8002 C C . VAL B 1 287 ? -0.997 -20.75 -32.375 1 91.75 287 VAL B C 1
ATOM 8004 O O . VAL B 1 287 ? -1.054 -19.609 -32.844 1 91.75 287 VAL B O 1
ATOM 8007 N N . GLU B 1 288 ? -2.045 -21.312 -31.859 1 84.5 288 GLU B N 1
ATOM 8008 C CA . GLU B 1 288 ? -3.389 -20.766 -32.031 1 84.5 288 GLU B CA 1
ATOM 8009 C C . GLU B 1 288 ? -3.754 -19.828 -30.891 1 84.5 288 GLU B C 1
ATOM 8011 O O . GLU B 1 288 ? -4.582 -18.938 -31.047 1 84.5 288 GLU B O 1
ATOM 8016 N N . ASP B 1 289 ? -3.203 -19.938 -29.781 1 87.56 289 ASP B N 1
ATOM 8017 C CA . ASP B 1 289 ? -3.672 -19.203 -28.625 1 87.56 289 ASP B CA 1
ATOM 8018 C C . ASP B 1 289 ? -2.814 -17.969 -28.375 1 87.56 289 ASP B C 1
ATOM 8020 O O . ASP B 1 289 ? -2.775 -17.438 -27.25 1 87.56 289 ASP B O 1
ATOM 8024 N N . ALA B 1 290 ? -2.07 -17.531 -29.391 1 92.06 290 ALA B N 1
ATOM 8025 C CA . ALA B 1 290 ? -1.196 -16.375 -29.234 1 92.06 290 ALA B CA 1
ATOM 8026 C C . ALA B 1 290 ? -1.491 -15.305 -30.281 1 92.06 290 ALA B C 1
ATOM 8028 O O . ALA B 1 290 ? -2.035 -15.609 -31.344 1 92.06 290 ALA B O 1
ATOM 8029 N N . GLY B 1 291 ? -1.167 -14.094 -29.953 1 91.25 291 GLY B N 1
ATOM 8030 C CA . GLY B 1 291 ? -1.315 -12.992 -30.906 1 91.25 291 GLY B CA 1
ATOM 8031 C C . GLY B 1 291 ? -0.314 -13.047 -32.031 1 91.25 291 GLY B C 1
ATOM 8032 O O . GLY B 1 291 ? 0.766 -13.625 -31.906 1 91.25 291 GLY B O 1
ATOM 8033 N N . ALA B 1 292 ? -0.707 -12.422 -33.094 1 91.56 292 ALA B N 1
ATOM 8034 C CA . ALA B 1 292 ? 0.127 -12.422 -34.281 1 91.56 292 ALA B CA 1
ATOM 8035 C C . ALA B 1 292 ? 1.471 -11.742 -34.031 1 91.56 292 ALA B C 1
ATOM 8037 O O . ALA B 1 292 ? 2.518 -12.25 -34.438 1 91.56 292 ALA B O 1
ATOM 8038 N N . THR B 1 293 ? 1.444 -10.672 -33.344 1 91.25 293 THR B N 1
ATOM 8039 C CA . THR B 1 293 ? 2.664 -9.922 -33.062 1 91.25 293 THR B CA 1
ATOM 8040 C C . THR B 1 293 ? 3.58 -10.719 -32.156 1 91.25 293 THR B C 1
ATOM 8042 O O . THR B 1 293 ? 4.801 -10.719 -32.312 1 91.25 293 THR B O 1
ATOM 8045 N N . GLU B 1 294 ? 3.029 -11.344 -31.203 1 93.06 294 GLU B N 1
ATOM 8046 C CA . GLU B 1 294 ? 3.787 -12.18 -30.281 1 93.06 294 GLU B CA 1
ATOM 8047 C C . GLU B 1 294 ? 4.473 -13.328 -31 1 93.06 294 GLU B C 1
ATOM 8049 O O . GLU B 1 294 ? 5.645 -13.617 -30.75 1 93.06 294 GLU B O 1
ATOM 8054 N N . ARG B 1 295 ? 3.732 -13.93 -31.859 1 95.25 295 ARG B N 1
ATOM 8055 C CA . ARG B 1 295 ? 4.266 -15.047 -32.625 1 95.25 295 ARG B CA 1
ATOM 8056 C C . ARG B 1 295 ? 5.418 -14.586 -33.531 1 95.25 295 ARG B C 1
ATOM 8058 O O . ARG B 1 295 ? 6.465 -15.234 -33.594 1 95.25 295 ARG B O 1
ATOM 8065 N N . GLU B 1 296 ? 5.148 -13.508 -34.125 1 94.81 296 GLU B N 1
ATOM 8066 C CA . GLU B 1 296 ? 6.164 -12.969 -35.031 1 94.81 296 GLU B CA 1
ATOM 8067 C C . GLU B 1 296 ? 7.449 -12.641 -34.281 1 94.81 296 GLU B C 1
ATOM 8069 O O . GLU B 1 296 ? 8.539 -13.039 -34.688 1 94.81 296 GLU B O 1
ATOM 8074 N N . ASN B 1 297 ? 7.324 -11.93 -33.219 1 94.81 297 ASN B N 1
ATOM 8075 C CA . ASN B 1 297 ? 8.484 -11.523 -32.438 1 94.81 297 ASN B CA 1
ATOM 8076 C C . ASN B 1 297 ? 9.266 -12.734 -31.922 1 94.81 297 ASN B C 1
ATOM 8078 O O . ASN B 1 297 ? 10.492 -12.773 -32.031 1 94.81 297 ASN B O 1
ATOM 8082 N N . LEU B 1 298 ? 8.578 -13.688 -31.391 1 96.75 298 LEU B N 1
ATOM 8083 C CA . LEU B 1 298 ? 9.234 -14.859 -30.797 1 96.75 298 LEU B CA 1
ATOM 8084 C C . LEU B 1 298 ? 9.844 -15.734 -31.891 1 96.75 298 LEU B C 1
ATOM 8086 O O . LEU B 1 298 ? 10.891 -16.359 -31.688 1 96.75 298 LEU B O 1
ATOM 8090 N N . SER B 1 299 ? 9.109 -15.82 -33.031 1 97.12 299 SER B N 1
ATOM 8091 C CA . SER B 1 299 ? 9.625 -16.609 -34.156 1 97.12 299 SER B CA 1
ATOM 8092 C C . SER B 1 299 ? 10.977 -16.078 -34.625 1 97.12 299 SER B C 1
ATOM 8094 O O . SER B 1 299 ? 11.883 -16.859 -34.906 1 97.12 299 SER B O 1
ATOM 8096 N N . LEU B 1 300 ? 11.102 -14.82 -34.656 1 96.06 300 LEU B N 1
ATOM 8097 C CA . LEU B 1 300 ? 12.336 -14.18 -35.094 1 96.06 300 LEU B CA 1
ATOM 8098 C C . LEU B 1 300 ? 13.477 -14.469 -34.094 1 96.06 300 LEU B C 1
ATOM 8100 O O . LEU B 1 300 ? 14.633 -14.609 -34.531 1 96.06 300 LEU B O 1
ATOM 8104 N N . LEU B 1 301 ? 13.18 -14.578 -32.875 1 97.69 301 LEU B N 1
ATOM 8105 C CA . LEU B 1 301 ? 14.188 -14.852 -31.859 1 97.69 301 LEU B CA 1
ATOM 8106 C C . LEU B 1 301 ? 14.578 -16.328 -31.859 1 97.69 301 LEU B C 1
ATOM 8108 O O . LEU B 1 301 ? 15.766 -16.656 -31.812 1 97.69 301 LEU B O 1
ATOM 8112 N N . VAL B 1 302 ? 13.602 -17.172 -31.984 1 97.62 302 VAL B N 1
ATOM 8113 C CA . VAL B 1 302 ? 13.805 -18.609 -31.859 1 97.62 302 VAL B CA 1
ATOM 8114 C C . VAL B 1 302 ? 14.617 -19.125 -33.062 1 97.62 302 VAL B C 1
ATOM 8116 O O . VAL B 1 302 ? 15.414 -20.062 -32.906 1 97.62 302 VAL B O 1
ATOM 8119 N N . ARG B 1 303 ? 14.492 -18.5 -34.188 1 96.56 303 ARG B N 1
ATOM 8120 C CA . ARG B 1 303 ? 15.25 -18.906 -35.375 1 96.56 303 ARG B CA 1
ATOM 8121 C C . ARG B 1 303 ? 16.75 -18.781 -35.094 1 96.56 303 ARG B C 1
ATOM 8123 O O . ARG B 1 303 ? 17.562 -19.391 -35.812 1 96.56 303 ARG B O 1
ATOM 8130 N N . ARG B 1 304 ? 17.047 -18.031 -34.094 1 96.75 304 ARG B N 1
ATOM 8131 C CA . ARG B 1 304 ? 18.453 -17.812 -33.719 1 96.75 304 ARG B CA 1
ATOM 8132 C C . ARG B 1 304 ? 18.781 -18.453 -32.375 1 96.75 304 ARG B C 1
ATOM 8134 O O . ARG B 1 304 ? 19.812 -18.156 -31.781 1 96.75 304 ARG B O 1
ATOM 8141 N N . GLY B 1 305 ? 17.891 -19.234 -31.875 1 97.31 305 GLY B N 1
ATOM 8142 C CA . GLY B 1 305 ? 18.141 -20.031 -30.688 1 97.31 305 GLY B CA 1
ATOM 8143 C C . GLY B 1 305 ? 17.953 -19.25 -29.406 1 97.31 305 GLY B C 1
ATOM 8144 O O . GLY B 1 305 ? 18.469 -19.641 -28.359 1 97.31 305 GLY B O 1
ATOM 8145 N N . VAL B 1 306 ? 17.297 -18.141 -29.422 1 98.31 306 VAL B N 1
ATOM 8146 C CA . VAL B 1 306 ? 17.031 -17.297 -28.25 1 98.31 306 VAL B CA 1
ATOM 8147 C C . VAL B 1 306 ? 15.523 -17.125 -28.062 1 98.31 306 VAL B C 1
ATOM 8149 O O . VAL B 1 306 ? 14.781 -17.062 -29.047 1 98.31 306 VAL B O 1
ATOM 8152 N N . ALA B 1 307 ? 15.055 -17.094 -26.812 1 98.31 307 ALA B N 1
ATOM 8153 C CA . ALA B 1 307 ? 13.641 -16.859 -26.516 1 98.31 307 ALA B CA 1
ATOM 8154 C C . ALA B 1 307 ? 13.469 -16.109 -25.203 1 98.31 307 ALA B C 1
ATOM 8156 O O . ALA B 1 307 ? 14.406 -16.031 -24.406 1 98.31 307 ALA B O 1
ATOM 8157 N N . TYR B 1 308 ? 12.391 -15.422 -25.031 1 97.56 308 TYR B N 1
ATOM 8158 C CA . TYR B 1 308 ? 12 -14.922 -23.719 1 97.56 308 TYR B CA 1
ATOM 8159 C C . TYR B 1 308 ? 10.82 -15.719 -23.172 1 97.56 308 TYR B C 1
ATOM 8161 O O . TYR B 1 308 ? 10.109 -16.391 -23.906 1 97.56 308 TYR B O 1
ATOM 8169 N N . HIS B 1 309 ? 10.688 -15.656 -21.859 1 95.19 309 HIS B N 1
ATOM 8170 C CA . HIS B 1 309 ? 9.656 -16.438 -21.172 1 95.19 309 HIS B CA 1
ATOM 8171 C C . HIS B 1 309 ? 9.078 -15.664 -19.984 1 95.19 309 HIS B C 1
ATOM 8173 O O . HIS B 1 309 ? 9.812 -15.297 -19.062 1 95.19 309 HIS B O 1
ATOM 8179 N N . HIS B 1 310 ? 7.828 -15.359 -20.047 1 91.5 310 HIS B N 1
ATOM 8180 C CA . HIS B 1 310 ? 7.121 -14.727 -18.938 1 91.5 310 HIS B CA 1
ATOM 8181 C C . HIS B 1 310 ? 5.625 -15.016 -19 1 91.5 310 HIS B C 1
ATOM 8183 O O . HIS B 1 310 ? 5.141 -15.602 -19.969 1 91.5 310 HIS B O 1
ATOM 8189 N N . ALA B 1 311 ? 4.871 -14.523 -18.031 1 85.38 311 ALA B N 1
ATOM 8190 C CA . ALA B 1 311 ? 3.457 -14.844 -17.844 1 85.38 311 ALA B CA 1
ATOM 8191 C C . ALA B 1 311 ? 2.6 -14.172 -18.906 1 85.38 311 ALA B C 1
ATOM 8193 O O . ALA B 1 311 ? 1.447 -14.547 -19.125 1 85.38 311 ALA B O 1
ATOM 8194 N N . GLY B 1 312 ? 3.176 -13.227 -19.594 1 88.19 312 GLY B N 1
ATOM 8195 C CA . GLY B 1 312 ? 2.439 -12.555 -20.656 1 88.19 312 GLY B CA 1
ATOM 8196 C C . GLY B 1 312 ? 2.258 -13.414 -21.891 1 88.19 312 GLY B C 1
ATOM 8197 O O . GLY B 1 312 ? 1.414 -13.117 -22.75 1 88.19 312 GLY B O 1
ATOM 8198 N N . LEU B 1 313 ? 3 -14.492 -21.953 1 92 313 LEU B N 1
ATOM 8199 C CA . LEU B 1 313 ? 2.932 -15.398 -23.094 1 92 313 LEU B CA 1
ATOM 8200 C C . LEU B 1 313 ? 1.821 -16.422 -22.906 1 92 313 LEU B C 1
ATOM 8202 O O . LEU B 1 313 ? 1.511 -16.812 -21.766 1 92 313 LEU B O 1
ATOM 8206 N N . SER B 1 314 ? 1.285 -16.828 -24.031 1 91.19 314 SER B N 1
ATOM 8207 C CA . SER B 1 314 ? 0.283 -17.891 -24 1 91.19 314 SER B CA 1
ATOM 8208 C C . SER B 1 314 ? 0.898 -19.219 -23.562 1 91.19 314 SER B C 1
ATOM 8210 O O . SER B 1 314 ? 2.115 -19.391 -23.641 1 91.19 314 SER B O 1
ATOM 8212 N N . ARG B 1 315 ? 0.061 -20.109 -23.156 1 88.25 315 ARG B N 1
ATOM 8213 C CA . ARG B 1 315 ? 0.508 -21.438 -22.75 1 88.25 315 ARG B CA 1
ATOM 8214 C C . ARG B 1 315 ? 1.171 -22.172 -23.906 1 88.25 315 ARG B C 1
ATOM 8216 O O . ARG B 1 315 ? 2.184 -22.844 -23.719 1 88.25 315 ARG B O 1
ATOM 8223 N N . GLY B 1 316 ? 0.542 -22.047 -25.047 1 91.81 316 GLY B N 1
ATOM 8224 C CA . GLY B 1 316 ? 1.103 -22.688 -26.219 1 91.81 316 GLY B CA 1
ATOM 8225 C C . GLY B 1 316 ? 2.518 -22.25 -26.531 1 91.81 316 GLY B C 1
ATOM 8226 O O . GLY B 1 316 ? 3.387 -23.078 -26.812 1 91.81 316 GLY B O 1
ATOM 8227 N N . LEU B 1 317 ? 2.713 -21 -26.484 1 94.94 317 LEU B N 1
ATOM 8228 C CA . LEU B 1 317 ? 4.043 -20.469 -26.75 1 94.94 317 LEU B CA 1
ATOM 8229 C C . LEU B 1 317 ? 5.039 -20.922 -25.688 1 94.94 317 LEU B C 1
ATOM 8231 O O . LEU B 1 317 ? 6.156 -21.328 -26.016 1 94.94 317 LEU B O 1
ATOM 8235 N N . ARG B 1 318 ? 4.676 -20.875 -24.469 1 92.62 318 ARG B N 1
ATOM 8236 C CA . ARG B 1 318 ? 5.555 -21.281 -23.375 1 92.62 318 ARG B CA 1
ATOM 8237 C C . ARG B 1 318 ? 5.961 -22.75 -23.516 1 92.62 318 ARG B C 1
ATOM 8239 O O . ARG B 1 318 ? 7.125 -23.094 -23.312 1 92.62 318 ARG B O 1
ATOM 8246 N N . GLU B 1 319 ? 5.023 -23.516 -23.891 1 91.88 319 GLU B N 1
ATOM 8247 C CA . GLU B 1 319 ? 5.285 -24.938 -24.047 1 91.88 319 GLU B CA 1
ATOM 8248 C C . GLU B 1 319 ? 6.32 -25.203 -25.141 1 91.88 319 GLU B C 1
ATOM 8250 O O . GLU B 1 319 ? 7.199 -26.047 -24.969 1 91.88 319 GLU B O 1
ATOM 8255 N N . ILE B 1 320 ? 6.176 -24.484 -26.219 1 95.31 320 ILE B N 1
ATOM 8256 C CA . ILE B 1 320 ? 7.105 -24.656 -27.328 1 95.31 320 ILE B CA 1
ATOM 8257 C C . ILE B 1 320 ? 8.508 -24.219 -26.891 1 95.31 320 ILE B C 1
ATOM 8259 O O . ILE B 1 320 ? 9.492 -24.891 -27.188 1 95.31 320 ILE B O 1
ATOM 8263 N N . ILE B 1 321 ? 8.562 -23.125 -26.203 1 96.19 321 ILE B N 1
ATOM 8264 C CA . ILE B 1 321 ? 9.844 -22.594 -25.75 1 96.19 321 ILE B CA 1
ATOM 8265 C C . ILE B 1 321 ? 10.484 -23.547 -24.766 1 96.19 321 ILE B C 1
ATOM 8267 O O . ILE B 1 321 ? 11.672 -23.859 -24.859 1 96.19 321 ILE B O 1
ATOM 8271 N N . GLU B 1 322 ? 9.727 -24.031 -23.859 1 94 322 GLU B N 1
ATOM 8272 C CA . GLU B 1 322 ? 10.227 -24.969 -22.844 1 94 322 GLU B CA 1
ATOM 8273 C C . GLU B 1 322 ? 10.727 -26.25 -23.5 1 94 322 GLU B C 1
ATOM 8275 O O . GLU B 1 322 ? 11.805 -26.75 -23.156 1 94 322 GLU B O 1
ATOM 8280 N N . ARG B 1 323 ? 9.992 -26.75 -24.406 1 93.81 323 ARG B N 1
ATOM 8281 C CA . ARG B 1 323 ? 10.391 -27.969 -25.109 1 93.81 323 ARG B CA 1
ATOM 8282 C C . ARG B 1 323 ? 11.672 -27.734 -25.906 1 93.81 323 ARG B C 1
ATOM 8284 O O . ARG B 1 323 ? 12.586 -28.562 -25.875 1 93.81 323 ARG B O 1
ATOM 8291 N N . GLY B 1 324 ? 11.695 -26.656 -26.609 1 95.94 324 GLY B N 1
ATOM 8292 C CA . GLY B 1 324 ? 12.883 -26.328 -27.391 1 95.94 324 GLY B CA 1
ATOM 8293 C C . GLY B 1 324 ? 14.133 -26.203 -26.547 1 95.94 324 GLY B C 1
ATOM 8294 O O . GLY B 1 324 ? 15.227 -26.562 -26.969 1 95.94 324 GLY B O 1
ATOM 8295 N N . PHE B 1 325 ? 14.031 -25.719 -25.391 1 95.94 325 PHE B N 1
ATOM 8296 C CA . PHE B 1 325 ? 15.156 -25.578 -24.484 1 95.94 325 PHE B CA 1
ATOM 8297 C C . PHE B 1 325 ? 15.57 -26.938 -23.922 1 95.94 325 PHE B C 1
ATOM 8299 O O . PHE B 1 325 ? 16.766 -27.234 -23.828 1 95.94 325 PHE B O 1
ATOM 8306 N N . LYS B 1 326 ? 14.609 -27.734 -23.562 1 92.12 326 LYS B N 1
ATOM 8307 C CA . LYS B 1 326 ? 14.883 -29.078 -23.047 1 92.12 326 LYS B CA 1
ATOM 8308 C C . LYS B 1 326 ? 15.602 -29.938 -24.094 1 92.12 326 LYS B C 1
ATOM 8310 O O . LYS B 1 326 ? 16.484 -30.719 -23.75 1 92.12 326 LYS B O 1
ATOM 8315 N N . GLU B 1 327 ? 15.211 -29.688 -25.328 1 93.75 327 GLU B N 1
ATOM 8316 C CA . GLU B 1 327 ? 15.812 -30.438 -26.438 1 93.75 327 GLU B CA 1
ATOM 8317 C C . GLU B 1 327 ? 17.141 -29.828 -26.859 1 93.75 327 GLU B C 1
ATOM 8319 O O . GLU B 1 327 ? 17.781 -30.297 -27.797 1 93.75 327 GLU B O 1
ATOM 8324 N N . ARG B 1 328 ? 17.547 -28.734 -26.219 1 93.5 328 ARG B N 1
ATOM 8325 C CA . ARG B 1 328 ? 18.828 -28.047 -26.406 1 93.5 328 ARG B CA 1
ATOM 8326 C C . ARG B 1 328 ? 18.875 -27.375 -27.781 1 93.5 328 ARG B C 1
ATOM 8328 O O . ARG B 1 328 ? 19.969 -27.141 -28.312 1 93.5 328 ARG B O 1
ATOM 8335 N N . LYS B 1 329 ? 17.656 -27.234 -28.312 1 94.94 329 LYS B N 1
ATOM 8336 C CA . LYS B 1 329 ? 17.594 -26.438 -29.531 1 94.94 329 LYS B CA 1
ATOM 8337 C C . LYS B 1 329 ? 17.734 -24.953 -29.234 1 94.94 329 LYS B C 1
ATOM 8339 O O . LYS B 1 329 ? 18.531 -24.25 -29.875 1 94.94 329 LYS B O 1
ATOM 8344 N N . ILE B 1 330 ? 16.953 -24.531 -28.328 1 96.94 330 ILE B N 1
ATOM 8345 C CA . ILE B 1 330 ? 17.094 -23.172 -27.828 1 96.94 330 ILE B CA 1
ATOM 8346 C C . ILE B 1 330 ? 18.266 -23.094 -26.844 1 96.94 330 ILE B C 1
ATOM 8348 O O . ILE B 1 330 ? 18.359 -23.906 -25.922 1 96.94 330 ILE B O 1
ATOM 8352 N N . LYS B 1 331 ? 19.047 -22.125 -27.047 1 97.06 331 LYS B N 1
ATOM 8353 C CA . LYS B 1 331 ? 20.281 -22.047 -26.266 1 97.06 331 LYS B CA 1
ATOM 8354 C C . LYS B 1 331 ? 20.125 -21.062 -25.109 1 97.06 331 LYS B C 1
ATOM 8356 O O . LYS B 1 331 ? 20.812 -21.172 -24.094 1 97.06 331 LYS B O 1
ATOM 8361 N N . VAL B 1 332 ? 19.344 -20.078 -25.328 1 98.25 332 VAL B N 1
ATOM 8362 C CA . VAL B 1 332 ? 19.203 -19.031 -24.312 1 98.25 332 VAL B CA 1
ATOM 8363 C C . VAL B 1 332 ? 17.734 -18.719 -24.094 1 98.25 332 VAL B C 1
ATOM 8365 O O . VAL B 1 332 ? 16.984 -18.5 -25.047 1 98.25 332 VAL B O 1
ATOM 8368 N N . ILE B 1 333 ? 17.328 -18.688 -22.828 1 98.25 333 ILE B N 1
ATOM 8369 C CA . ILE B 1 333 ? 16.031 -18.156 -22.438 1 98.25 333 ILE B CA 1
ATOM 8370 C C . ILE B 1 333 ? 16.219 -16.969 -21.484 1 98.25 333 ILE B C 1
ATOM 8372 O O . ILE B 1 333 ? 16.969 -17.078 -20.5 1 98.25 333 ILE B O 1
ATOM 8376 N N . VAL B 1 334 ? 15.664 -15.828 -21.828 1 98.25 334 VAL B N 1
ATOM 8377 C CA . VAL B 1 334 ? 15.578 -14.695 -20.906 1 98.25 334 VAL B CA 1
ATOM 8378 C C . VAL B 1 334 ? 14.195 -14.656 -20.266 1 98.25 334 VAL B C 1
ATOM 8380 O O . VAL B 1 334 ? 13.18 -14.562 -20.969 1 98.25 334 VAL B O 1
ATOM 8383 N N . ALA B 1 335 ? 14.18 -14.656 -18.906 1 96.44 335 ALA B N 1
ATOM 8384 C CA . ALA B 1 335 ? 12.875 -14.859 -18.266 1 96.44 335 ALA B CA 1
ATOM 8385 C C . ALA B 1 335 ? 12.703 -13.945 -17.062 1 96.44 335 ALA B C 1
ATOM 8387 O O . ALA B 1 335 ? 13.68 -13.398 -16.547 1 96.44 335 ALA B O 1
ATOM 8388 N N . THR B 1 336 ? 11.469 -13.742 -16.703 1 91.44 336 THR B N 1
ATOM 8389 C CA . THR B 1 336 ? 11.164 -13.188 -15.391 1 91.44 336 THR B CA 1
ATOM 8390 C C . THR B 1 336 ? 11.289 -14.258 -14.312 1 91.44 336 THR B C 1
ATOM 8392 O O . THR B 1 336 ? 11.32 -15.453 -14.617 1 91.44 336 THR B O 1
ATOM 8395 N N . PRO B 1 337 ? 11.352 -13.82 -13.039 1 87.69 337 PRO B N 1
ATOM 8396 C CA . PRO B 1 337 ? 11.602 -14.773 -11.953 1 87.69 337 PRO B CA 1
ATOM 8397 C C . PRO B 1 337 ? 10.508 -15.836 -11.828 1 87.69 337 PRO B C 1
ATOM 8399 O O . PRO B 1 337 ? 10.742 -16.891 -11.25 1 87.69 337 PRO B O 1
ATOM 8402 N N . THR B 1 338 ? 9.391 -15.656 -12.391 1 79.94 338 THR B N 1
ATOM 8403 C CA . THR B 1 338 ? 8.305 -16.625 -12.312 1 79.94 338 THR B CA 1
ATOM 8404 C C . THR B 1 338 ? 8.734 -17.953 -12.914 1 79.94 338 THR B C 1
ATOM 8406 O O . THR B 1 338 ? 8.242 -19.016 -12.5 1 79.94 338 THR B O 1
ATOM 8409 N N . LEU B 1 339 ? 9.594 -17.922 -13.836 1 82.38 339 LEU B N 1
ATOM 8410 C CA . LEU B 1 339 ? 10.102 -19.141 -14.445 1 82.38 339 LEU B CA 1
ATOM 8411 C C . LEU B 1 339 ? 10.812 -20.016 -13.414 1 82.38 339 LEU B C 1
ATOM 8413 O O . LEU B 1 339 ? 10.766 -21.25 -13.492 1 82.38 339 LEU B O 1
ATOM 8417 N N . ALA B 1 340 ? 11.422 -19.359 -12.469 1 82.31 340 ALA B N 1
ATOM 8418 C CA . ALA B 1 340 ? 12.219 -20.078 -11.477 1 82.31 340 ALA B CA 1
ATOM 8419 C C . ALA B 1 340 ? 11.336 -20.953 -10.586 1 82.31 340 ALA B C 1
ATOM 8421 O O . ALA B 1 340 ? 11.797 -21.969 -10.047 1 82.31 340 ALA B O 1
ATOM 8422 N N . ALA B 1 341 ? 10.133 -20.688 -10.438 1 74.81 341 ALA B N 1
ATOM 8423 C CA . ALA B 1 341 ? 9.242 -21.422 -9.539 1 74.81 341 ALA B CA 1
ATOM 8424 C C . ALA B 1 341 ? 8.391 -22.422 -10.305 1 74.81 341 ALA B C 1
ATOM 8426 O O . ALA B 1 341 ? 7.922 -23.406 -9.727 1 74.81 341 ALA B O 1
ATOM 8427 N N . GLY B 1 342 ? 8.375 -22.359 -11.562 1 69.88 342 GLY B N 1
ATOM 8428 C CA . GLY B 1 342 ? 7.242 -23.047 -12.156 1 69.88 342 GLY B CA 1
ATOM 8429 C C . GLY B 1 342 ? 7.648 -24.172 -13.102 1 69.88 342 GLY B C 1
ATOM 8430 O O . GLY B 1 342 ? 6.832 -25.031 -13.43 1 69.88 342 GLY B O 1
ATOM 8431 N N . VAL B 1 343 ? 8.867 -24.109 -13.609 1 78.44 343 VAL B N 1
ATOM 8432 C CA . VAL B 1 343 ? 9.211 -25.078 -14.641 1 78.44 343 VAL B CA 1
ATOM 8433 C C . VAL B 1 343 ? 10.625 -25.609 -14.414 1 78.44 343 VAL B C 1
ATOM 8435 O O . VAL B 1 343 ? 11.484 -24.891 -13.906 1 78.44 343 VAL B O 1
ATOM 8438 N N . ASN B 1 344 ? 10.789 -26.844 -14.734 1 82.19 344 ASN B N 1
ATOM 8439 C CA . ASN B 1 344 ? 12.109 -27.438 -14.617 1 82.19 344 ASN B CA 1
ATOM 8440 C C . ASN B 1 344 ? 12.922 -27.25 -15.898 1 82.19 344 ASN B C 1
ATOM 8442 O O . ASN B 1 344 ? 12.945 -28.141 -16.766 1 82.19 344 ASN B O 1
ATOM 8446 N N . LEU B 1 345 ? 13.656 -26.219 -15.922 1 89.88 345 LEU B N 1
ATOM 8447 C CA . LEU B 1 345 ? 14.523 -25.891 -17.047 1 89.88 345 LEU B CA 1
ATOM 8448 C C . LEU B 1 345 ? 15.953 -25.656 -16.594 1 89.88 345 LEU B C 1
ATOM 8450 O O . LEU B 1 345 ? 16.406 -24.5 -16.547 1 89.88 345 LEU B O 1
ATOM 8454 N N . PRO B 1 346 ? 16.688 -26.75 -16.328 1 92.44 346 PRO B N 1
ATOM 8455 C CA . PRO B 1 346 ? 18.078 -26.547 -15.922 1 92.44 346 PRO B CA 1
ATOM 8456 C C . PRO B 1 346 ? 18.953 -26.047 -17.062 1 92.44 346 PRO B C 1
ATOM 8458 O O . PRO B 1 346 ? 18.672 -26.297 -18.234 1 92.44 346 PRO B O 1
ATOM 8461 N N . ALA B 1 347 ? 19.906 -25.312 -16.75 1 95.81 347 ALA B N 1
ATOM 8462 C CA . ALA B 1 347 ? 20.906 -24.797 -17.688 1 95.81 347 ALA B CA 1
ATOM 8463 C C . ALA B 1 347 ? 22.297 -24.797 -17.062 1 95.81 347 ALA B C 1
ATOM 8465 O O . ALA B 1 347 ? 22.438 -24.75 -15.844 1 95.81 347 ALA B O 1
ATOM 8466 N N . ARG B 1 348 ? 23.25 -24.891 -17.922 1 96.75 348 ARG B N 1
ATOM 8467 C CA . ARG B 1 348 ? 24.625 -24.812 -17.438 1 96.75 348 ARG B CA 1
ATOM 8468 C C . ARG B 1 348 ? 24.844 -23.531 -16.625 1 96.75 348 ARG B C 1
ATOM 8470 O O . ARG B 1 348 ? 25.5 -23.562 -15.578 1 96.75 348 ARG B O 1
ATOM 8477 N N . THR B 1 349 ? 24.297 -22.453 -17.203 1 98 349 THR B N 1
ATOM 8478 C CA . THR B 1 349 ? 24.562 -21.156 -16.609 1 98 349 THR B CA 1
ATOM 8479 C C . THR B 1 349 ? 23.25 -20.406 -16.344 1 98 349 THR B C 1
ATOM 8481 O O . THR B 1 349 ? 22.375 -20.375 -17.219 1 98 349 THR B O 1
ATOM 8484 N N . VAL B 1 350 ? 23.141 -19.859 -15.117 1 98 350 VAL B N 1
ATOM 8485 C CA . VAL B 1 350 ? 22.078 -18.922 -14.758 1 98 350 VAL B CA 1
ATOM 8486 C C . VAL B 1 350 ? 22.656 -17.547 -14.5 1 98 350 VAL B C 1
ATOM 8488 O O . VAL B 1 350 ? 23.625 -17.391 -13.75 1 98 350 VAL B O 1
ATOM 8491 N N . ILE B 1 351 ? 22.109 -16.594 -15.203 1 98.5 351 ILE B N 1
ATOM 8492 C CA . ILE B 1 351 ? 22.516 -15.203 -14.992 1 98.5 351 ILE B CA 1
ATOM 8493 C C . ILE B 1 351 ? 21.391 -14.414 -14.344 1 98.5 351 ILE B C 1
ATOM 8495 O O . ILE B 1 351 ? 20.281 -14.367 -14.875 1 98.5 351 ILE B O 1
ATOM 8499 N N . VAL B 1 352 ? 21.672 -13.875 -13.18 1 97.75 352 VAL B N 1
ATOM 8500 C CA . VAL B 1 352 ? 20.719 -12.992 -12.523 1 97.75 352 VAL B CA 1
ATOM 8501 C C . VAL B 1 352 ? 21.031 -11.539 -12.859 1 97.75 352 VAL B C 1
ATOM 8503 O O . VAL B 1 352 ? 21.875 -10.922 -12.203 1 97.75 352 VAL B O 1
ATOM 8506 N N . GLY B 1 353 ? 20.25 -11.031 -13.781 1 95.5 353 GLY B N 1
ATOM 8507 C CA . GLY B 1 353 ? 20.547 -9.727 -14.344 1 95.5 353 GLY B CA 1
ATOM 8508 C C . GLY B 1 353 ? 20.141 -8.578 -13.438 1 95.5 353 GLY B C 1
ATOM 8509 O O . GLY B 1 353 ? 20.656 -7.461 -13.57 1 95.5 353 GLY B O 1
ATOM 8510 N N . ASP B 1 354 ? 19.188 -8.852 -12.555 1 91 354 ASP B N 1
ATOM 8511 C CA . ASP B 1 354 ? 18.672 -7.812 -11.672 1 91 354 ASP B CA 1
ATOM 8512 C C . ASP B 1 354 ? 18.484 -8.344 -10.25 1 91 354 ASP B C 1
ATOM 8514 O O . ASP B 1 354 ? 17.719 -9.281 -10.023 1 91 354 ASP B O 1
ATOM 8518 N N . VAL B 1 355 ? 19.141 -7.715 -9.242 1 91.25 355 VAL B N 1
ATOM 8519 C CA . VAL B 1 355 ? 18.969 -8.18 -7.867 1 91.25 355 VAL B CA 1
ATOM 8520 C C . VAL B 1 355 ? 18.234 -7.117 -7.047 1 91.25 355 VAL B C 1
ATOM 8522 O O . VAL B 1 355 ? 17.906 -7.344 -5.879 1 91.25 355 VAL B O 1
ATOM 8525 N N . PHE B 1 356 ? 17.953 -6 -7.676 1 87.25 356 PHE B N 1
ATOM 8526 C CA . PHE B 1 356 ? 17.219 -4.938 -7.004 1 87.25 356 PHE B CA 1
ATOM 8527 C C . PHE B 1 356 ? 15.828 -4.773 -7.613 1 87.25 356 PHE B C 1
ATOM 8529 O O . PHE B 1 356 ? 15.656 -4.895 -8.828 1 87.25 356 PHE B O 1
ATOM 8536 N N . ARG B 1 357 ? 14.898 -4.551 -6.758 1 85.75 357 ARG B N 1
ATOM 8537 C CA . ARG B 1 357 ? 13.523 -4.289 -7.18 1 85.75 357 ARG B CA 1
ATOM 8538 C C . ARG B 1 357 ? 12.891 -3.195 -6.332 1 85.75 357 ARG B C 1
ATOM 8540 O O . ARG B 1 357 ? 13.328 -2.939 -5.207 1 85.75 357 ARG B O 1
ATOM 8547 N N . TYR B 1 358 ? 11.859 -2.516 -6.797 1 79.56 358 TYR B N 1
ATOM 8548 C CA . TYR B 1 358 ? 11.18 -1.455 -6.059 1 79.56 358 TYR B CA 1
ATOM 8549 C C . TYR B 1 358 ? 10.391 -2.025 -4.887 1 79.56 358 TYR B C 1
ATOM 8551 O O . TYR B 1 358 ? 9.734 -3.061 -5.02 1 79.56 358 TYR B O 1
ATOM 8559 N N . ASN B 1 359 ? 10.531 -1.266 -3.744 1 77.19 359 ASN B N 1
ATOM 8560 C CA . ASN B 1 359 ? 9.727 -1.538 -2.555 1 77.19 359 ASN B CA 1
ATOM 8561 C C . ASN B 1 359 ? 8.328 -0.942 -2.674 1 77.19 359 ASN B C 1
ATOM 8563 O O . ASN B 1 359 ? 8.18 0.275 -2.793 1 77.19 359 ASN B O 1
ATOM 8567 N N . ARG B 1 360 ? 7.277 -1.661 -2.549 1 69.69 360 ARG B N 1
ATOM 8568 C CA . ARG B 1 360 ? 5.91 -1.191 -2.768 1 69.69 360 ARG B CA 1
ATOM 8569 C C . ARG B 1 360 ? 5.41 -0.387 -1.571 1 69.69 360 ARG B C 1
ATOM 8571 O O . ARG B 1 360 ? 4.406 0.321 -1.67 1 69.69 360 ARG B O 1
ATOM 8578 N N . LYS B 1 361 ? 6.145 -0.485 -0.532 1 73.69 361 LYS B N 1
ATOM 8579 C CA . LYS B 1 361 ? 5.699 0.195 0.681 1 73.69 361 LYS B CA 1
ATOM 8580 C C . LYS B 1 361 ? 6.363 1.563 0.817 1 73.69 361 LYS B C 1
ATOM 8582 O O . LYS B 1 361 ? 5.902 2.406 1.591 1 73.69 361 LYS B O 1
ATOM 8587 N N . VAL B 1 362 ? 7.461 1.734 0.157 1 78.44 362 VAL B N 1
ATOM 8588 C CA . VAL B 1 362 ? 8.211 2.982 0.253 1 78.44 362 VAL B CA 1
ATOM 8589 C C . VAL B 1 362 ? 8.469 3.537 -1.146 1 78.44 362 VAL B C 1
ATOM 8591 O O . VAL B 1 362 ? 9.273 2.98 -1.9 1 78.44 362 VAL B O 1
ATOM 8594 N N . THR B 1 363 ? 7.926 4.605 -1.452 1 76.44 363 THR B N 1
ATOM 8595 C CA . THR B 1 363 ? 7.965 5.207 -2.781 1 76.44 363 THR B CA 1
ATOM 8596 C C . THR B 1 363 ? 9.406 5.375 -3.256 1 76.44 363 THR B C 1
ATOM 8598 O O . THR B 1 363 ? 10.242 5.93 -2.539 1 76.44 363 THR B O 1
ATOM 8601 N N . GLY B 1 364 ? 9.688 4.855 -4.414 1 76.62 364 GLY B N 1
ATOM 8602 C CA . GLY B 1 364 ? 10.93 5.109 -5.125 1 76.62 364 GLY B CA 1
ATOM 8603 C C . GLY B 1 364 ? 12.102 4.32 -4.57 1 76.62 364 GLY B C 1
ATOM 8604 O O . GLY B 1 364 ? 13.211 4.398 -5.098 1 76.62 364 GLY B O 1
ATOM 8605 N N . PHE B 1 365 ? 11.859 3.6 -3.506 1 85.25 365 PHE B N 1
ATOM 8606 C CA . PHE B 1 365 ? 12.961 2.885 -2.875 1 85.25 365 PHE B CA 1
ATOM 8607 C C . PHE B 1 365 ? 13.117 1.491 -3.475 1 85.25 365 PHE B C 1
ATOM 8609 O O . PHE B 1 365 ? 12.133 0.761 -3.621 1 85.25 365 PHE B O 1
ATOM 8616 N N . ARG B 1 366 ? 14.344 1.16 -3.875 1 85.88 366 ARG B N 1
ATOM 8617 C CA . ARG B 1 366 ? 14.672 -0.164 -4.391 1 85.88 366 ARG B CA 1
ATOM 8618 C C . ARG B 1 366 ? 15.391 -0.999 -3.34 1 85.88 366 ARG B C 1
ATOM 8620 O O . ARG B 1 366 ? 16.266 -0.491 -2.623 1 85.88 366 ARG B O 1
ATOM 8627 N N . GLU B 1 367 ? 14.992 -2.209 -3.244 1 85.94 367 GLU B N 1
ATOM 8628 C CA . GLU B 1 367 ? 15.625 -3.111 -2.289 1 85.94 367 GLU B CA 1
ATOM 8629 C C . GLU B 1 367 ? 16.062 -4.41 -2.959 1 85.94 367 GLU B C 1
ATOM 8631 O O . GLU B 1 367 ? 15.648 -4.699 -4.086 1 85.94 367 GLU B O 1
ATOM 8636 N N . GLU B 1 368 ? 16.984 -5.109 -2.34 1 90.38 368 GLU B N 1
ATOM 8637 C CA . GLU B 1 368 ? 17.453 -6.395 -2.836 1 90.38 368 GLU B CA 1
ATOM 8638 C C . GLU B 1 368 ? 16.359 -7.445 -2.807 1 90.38 368 GLU B C 1
ATOM 8640 O O . GLU B 1 368 ? 15.523 -7.453 -1.897 1 90.38 368 GLU B O 1
ATOM 8645 N N . ILE B 1 369 ? 16.359 -8.312 -3.822 1 91.75 369 ILE B N 1
ATOM 8646 C CA . ILE B 1 369 ? 15.398 -9.406 -3.826 1 91.75 369 ILE B CA 1
ATOM 8647 C C . ILE B 1 369 ? 15.703 -10.367 -2.684 1 91.75 369 ILE B C 1
ATOM 8649 O O . ILE B 1 369 ? 16.844 -10.438 -2.213 1 91.75 369 ILE B O 1
ATOM 8653 N N . PRO B 1 370 ? 14.758 -11.109 -2.18 1 89.88 370 PRO B N 1
ATOM 8654 C CA . PRO B 1 370 ? 15.023 -12.094 -1.124 1 89.88 370 PRO B CA 1
ATOM 8655 C C . PRO B 1 370 ? 16.031 -13.148 -1.544 1 89.88 370 PRO B C 1
ATOM 8657 O O . PRO B 1 370 ? 16.078 -13.547 -2.713 1 89.88 370 PRO B O 1
ATOM 8660 N N . VAL B 1 371 ? 16.812 -13.617 -0.584 1 93.69 371 VAL B N 1
ATOM 8661 C CA . VAL B 1 371 ? 17.812 -14.648 -0.837 1 93.69 371 VAL B CA 1
ATOM 8662 C C . VAL B 1 371 ? 17.125 -15.906 -1.379 1 93.69 371 VAL B C 1
ATOM 8664 O O . VAL B 1 371 ? 17.672 -16.578 -2.26 1 93.69 371 VAL B O 1
ATOM 8667 N N . MET B 1 372 ? 15.961 -16.172 -0.922 1 91.06 372 MET B N 1
ATOM 8668 C CA . MET B 1 372 ? 15.203 -17.328 -1.373 1 91.06 372 MET B CA 1
ATOM 8669 C C . MET B 1 372 ? 14.938 -17.266 -2.873 1 91.06 372 MET B C 1
ATOM 8671 O O . MET B 1 372 ? 15.023 -18.281 -3.572 1 91.06 372 MET B O 1
ATOM 8675 N N . GLU B 1 373 ? 14.555 -16.141 -3.344 1 90.81 373 GLU B N 1
ATOM 8676 C CA . GLU B 1 373 ? 14.305 -15.961 -4.77 1 90.81 373 GLU B CA 1
ATOM 8677 C C . GLU B 1 373 ? 15.57 -16.234 -5.59 1 90.81 373 GLU B C 1
ATOM 8679 O O . GLU B 1 373 ? 15.508 -16.875 -6.641 1 90.81 373 GLU B O 1
ATOM 8684 N N . TYR B 1 374 ? 16.688 -15.742 -5.098 1 94.31 374 TYR B N 1
ATOM 8685 C CA . TYR B 1 374 ? 17.953 -16.031 -5.762 1 94.31 374 TYR B CA 1
ATOM 8686 C C . TYR B 1 374 ? 18.25 -17.516 -5.773 1 94.31 374 TYR B C 1
ATOM 8688 O O . TYR B 1 374 ? 18.672 -18.062 -6.793 1 94.31 374 TYR B O 1
ATOM 8696 N N . LYS B 1 375 ? 18.016 -18.125 -4.648 1 92.25 375 LYS B N 1
ATOM 8697 C CA . LYS B 1 375 ? 18.312 -19.562 -4.547 1 92.25 375 LYS B CA 1
ATOM 8698 C C . LYS B 1 375 ? 17.438 -20.359 -5.492 1 92.25 375 LYS B C 1
ATOM 8700 O O . LYS B 1 375 ? 17.859 -21.391 -6.027 1 92.25 375 LYS B O 1
ATOM 8705 N N . GLN B 1 376 ? 16.25 -19.938 -5.715 1 89.81 376 GLN B N 1
ATOM 8706 C CA . GLN B 1 376 ? 15.375 -20.594 -6.676 1 89.81 376 GLN B CA 1
ATOM 8707 C C . GLN B 1 376 ? 15.914 -20.453 -8.094 1 89.81 376 GLN B C 1
ATOM 8709 O O . GLN B 1 376 ? 15.867 -21.406 -8.883 1 89.81 376 GLN B O 1
ATOM 8714 N N . MET B 1 377 ? 16.406 -19.281 -8.375 1 94.69 377 MET B N 1
ATOM 8715 C CA . MET B 1 377 ? 16.984 -19.047 -9.695 1 94.69 377 MET B CA 1
ATOM 8716 C C . MET B 1 377 ? 18.266 -19.844 -9.875 1 94.69 377 MET B C 1
ATOM 8718 O O . MET B 1 377 ? 18.391 -20.609 -10.828 1 94.69 377 MET B O 1
ATOM 8722 N N . SER B 1 378 ? 19.188 -19.719 -8.906 1 94.88 378 SER B N 1
ATOM 8723 C CA . SER B 1 378 ? 20.484 -20.375 -9 1 94.88 378 SER B CA 1
ATOM 8724 C C . SER B 1 378 ? 20.344 -21.891 -8.977 1 94.88 378 SER B C 1
ATOM 8726 O O . SER B 1 378 ? 21.188 -22.609 -9.516 1 94.88 378 SER B O 1
ATOM 8728 N N . GLY B 1 379 ? 19.25 -22.328 -8.391 1 91.38 379 GLY B N 1
ATOM 8729 C CA . GLY B 1 379 ? 19 -23.766 -8.328 1 91.38 379 GLY B CA 1
ATOM 8730 C C . GLY B 1 379 ? 18.797 -24.391 -9.688 1 91.38 379 GLY B C 1
ATOM 8731 O O . GLY B 1 379 ? 18.922 -25.609 -9.836 1 91.38 379 GLY B O 1
ATOM 8732 N N . ARG B 1 380 ? 18.609 -23.531 -10.672 1 92.38 380 ARG B N 1
ATOM 8733 C CA . ARG B 1 380 ? 18.406 -24.031 -12.023 1 92.38 380 ARG B CA 1
ATOM 8734 C C . ARG B 1 380 ? 19.734 -24.234 -12.742 1 92.38 380 ARG B C 1
ATOM 8736 O O . ARG B 1 380 ? 19.781 -24.828 -13.828 1 92.38 380 ARG B O 1
ATOM 8743 N N . ALA B 1 381 ? 20.797 -23.891 -12.125 1 95.62 381 ALA B N 1
ATOM 8744 C CA . ALA B 1 381 ? 22.125 -24 -12.75 1 95.62 381 ALA B CA 1
ATOM 8745 C C . ALA B 1 381 ? 22.641 -25.422 -12.695 1 95.62 381 ALA B C 1
ATOM 8747 O O . ALA B 1 381 ? 22.656 -26.047 -11.633 1 95.62 381 ALA B O 1
ATOM 8748 N N . GLY B 1 382 ? 23.031 -25.938 -13.805 1 93.56 382 GLY B N 1
ATOM 8749 C CA . GLY B 1 382 ? 23.594 -27.281 -13.906 1 93.56 382 GLY B CA 1
ATOM 8750 C C . GLY B 1 382 ? 22.562 -28.328 -14.328 1 93.56 382 GLY B C 1
ATOM 8751 O O . GLY B 1 382 ? 21.641 -28.625 -13.578 1 93.56 382 GLY B O 1
ATOM 8752 N N . ARG B 1 383 ? 22.766 -28.875 -15.406 1 85.88 383 ARG B N 1
ATOM 8753 C CA . ARG B 1 383 ? 21.906 -29.938 -15.906 1 85.88 383 ARG B CA 1
ATOM 8754 C C . ARG B 1 383 ? 22.484 -31.312 -15.578 1 85.88 383 ARG B C 1
ATOM 8756 O O . ARG B 1 383 ? 23.531 -31.688 -16.109 1 85.88 383 ARG B O 1
ATOM 8763 N N . PRO B 1 384 ? 21.797 -32.031 -14.797 1 83.06 384 PRO B N 1
ATOM 8764 C CA . PRO B 1 384 ? 22.312 -33.375 -14.469 1 83.06 384 PRO B CA 1
ATOM 8765 C C . PRO B 1 384 ? 22.547 -34.219 -15.703 1 83.06 384 PRO B C 1
ATOM 8767 O O . PRO B 1 384 ? 21.688 -34.281 -16.594 1 83.06 384 PRO B O 1
ATOM 8770 N N . GLY B 1 385 ? 23.641 -34.906 -15.75 1 79 385 GLY B N 1
ATOM 8771 C CA . GLY B 1 385 ? 23.969 -35.812 -16.859 1 79 385 GLY B CA 1
ATOM 8772 C C . GLY B 1 385 ? 24.688 -35.094 -18 1 79 385 GLY B C 1
ATOM 8773 O O . GLY B 1 385 ? 25.328 -35.719 -18.828 1 79 385 GLY B O 1
ATOM 8774 N N . PHE B 1 386 ? 24.562 -33.75 -18.016 1 81.5 386 PHE B N 1
ATOM 8775 C CA . PHE B 1 386 ? 25.156 -33 -19.109 1 81.5 386 PHE B CA 1
ATOM 8776 C C . PHE B 1 386 ? 26.281 -32.094 -18.625 1 81.5 386 PHE B C 1
ATOM 8778 O O . PHE B 1 386 ? 27.312 -31.938 -19.281 1 81.5 386 PHE B O 1
ATOM 8785 N N . ASP B 1 387 ? 26.016 -31.547 -17.484 1 89.75 387 ASP B N 1
ATOM 8786 C CA . ASP B 1 387 ? 26.969 -30.547 -16.984 1 89.75 387 ASP B CA 1
ATOM 8787 C C . ASP B 1 387 ? 27.734 -31.078 -15.766 1 89.75 387 ASP B C 1
ATOM 8789 O O . ASP B 1 387 ? 27.141 -31.734 -14.898 1 89.75 387 ASP B O 1
ATOM 8793 N N . SER B 1 388 ? 29.016 -30.844 -15.789 1 90.25 388 SER B N 1
ATOM 8794 C CA . SER B 1 388 ? 29.828 -31.203 -14.633 1 90.25 388 SER B CA 1
ATOM 8795 C C . SER B 1 388 ? 29.641 -30.219 -13.492 1 90.25 388 SER B C 1
ATOM 8797 O O . SER B 1 388 ? 29.766 -30.578 -12.32 1 90.25 388 SER B O 1
ATOM 8799 N N . GLU B 1 389 ? 29.391 -29.016 -13.906 1 93.81 389 GLU B N 1
ATOM 8800 C CA . GLU B 1 389 ? 29.109 -27.969 -12.93 1 93.81 389 GLU B CA 1
ATOM 8801 C C . GLU B 1 389 ? 28.078 -26.969 -13.469 1 93.81 389 GLU B C 1
ATOM 8803 O O . GLU B 1 389 ? 27.922 -26.828 -14.68 1 93.81 389 GLU B O 1
ATOM 8808 N N . GLY B 1 390 ? 27.328 -26.438 -12.586 1 95.69 390 GLY B N 1
ATOM 8809 C CA . GLY B 1 390 ? 26.438 -25.328 -12.891 1 95.69 390 GLY B CA 1
ATOM 8810 C C . GLY B 1 390 ? 26.953 -24 -12.375 1 95.69 390 GLY B C 1
ATOM 8811 O O . GLY B 1 390 ? 27.609 -23.938 -11.328 1 95.69 390 GLY B O 1
ATOM 8812 N N . GLU B 1 391 ? 26.672 -22.938 -13.141 1 97.12 391 GLU B N 1
ATOM 8813 C CA . GLU B 1 391 ? 27.141 -21.609 -12.75 1 97.12 391 GLU B CA 1
ATOM 8814 C C . GLU B 1 391 ? 25.984 -20.656 -12.539 1 97.12 391 GLU B C 1
ATOM 8816 O O . GLU B 1 391 ? 25.031 -20.641 -13.328 1 97.12 391 GLU B O 1
ATOM 8821 N N . SER B 1 392 ? 26 -19.953 -11.484 1 97.88 392 SER B N 1
ATOM 8822 C CA . SER B 1 392 ? 25.062 -18.859 -11.25 1 97.88 392 SER B CA 1
ATOM 8823 C C . SER B 1 392 ? 25.797 -17.531 -11.047 1 97.88 392 SER B C 1
ATOM 8825 O O . SER B 1 392 ? 26.594 -17.406 -10.117 1 97.88 392 SER B O 1
ATOM 8827 N N . ILE B 1 393 ? 25.5 -16.594 -11.898 1 98.31 393 ILE B N 1
ATOM 8828 C CA . ILE B 1 393 ? 26.234 -15.328 -11.883 1 98.31 393 ILE B CA 1
ATOM 8829 C C . ILE B 1 393 ? 25.281 -14.18 -11.609 1 98.31 393 ILE B C 1
ATOM 8831 O O . ILE B 1 393 ? 24.312 -13.969 -12.352 1 98.31 393 ILE B O 1
ATOM 8835 N N . ILE B 1 394 ? 25.547 -13.406 -10.539 1 98 394 ILE B N 1
ATOM 8836 C CA . ILE B 1 394 ? 24.828 -12.172 -10.266 1 98 394 ILE B CA 1
ATOM 8837 C C . ILE B 1 394 ? 25.516 -11 -10.961 1 98 394 ILE B C 1
ATOM 8839 O O . ILE B 1 394 ? 26.734 -10.82 -10.812 1 98 394 ILE B O 1
ATOM 8843 N N . VAL B 1 395 ? 24.75 -10.195 -11.68 1 96.56 395 VAL B N 1
ATOM 8844 C CA . VAL B 1 395 ? 25.328 -9.078 -12.414 1 96.56 395 VAL B CA 1
ATOM 8845 C C . VAL B 1 395 ? 25.094 -7.773 -11.648 1 96.56 395 VAL B C 1
ATOM 8847 O O . VAL B 1 395 ? 23.953 -7.43 -11.336 1 96.56 395 VAL B O 1
ATOM 8850 N N . LEU B 1 396 ? 26.172 -7.098 -11.297 1 93.06 396 LEU B N 1
ATOM 8851 C CA . LEU B 1 396 ? 26.094 -5.77 -10.703 1 93.06 396 LEU B CA 1
ATOM 8852 C C . LEU B 1 396 ? 26.531 -4.703 -11.695 1 93.06 396 LEU B C 1
ATOM 8854 O O . LEU B 1 396 ? 27.484 -4.914 -12.461 1 93.06 396 LEU B O 1
ATOM 8858 N N . ARG B 1 397 ? 25.828 -3.691 -11.766 1 81.56 397 ARG B N 1
ATOM 8859 C CA . ARG B 1 397 ? 26.172 -2.615 -12.695 1 81.56 397 ARG B CA 1
ATOM 8860 C C . ARG B 1 397 ? 27.219 -1.686 -12.094 1 81.56 397 ARG B C 1
ATOM 8862 O O . ARG B 1 397 ? 27.875 -0.937 -12.812 1 81.56 397 ARG B O 1
ATOM 8869 N N . ASP B 1 398 ? 27.375 -1.756 -10.766 1 79.56 398 ASP B N 1
ATOM 8870 C CA . ASP B 1 398 ? 28.375 -0.981 -10.055 1 79.56 398 ASP B CA 1
ATOM 8871 C C . ASP B 1 398 ? 29.047 -1.82 -8.969 1 79.56 398 ASP B C 1
ATOM 8873 O O . ASP B 1 398 ? 28.391 -2.645 -8.32 1 79.56 398 ASP B O 1
ATOM 8877 N N . LYS B 1 399 ? 30.359 -1.633 -8.781 1 81.06 399 LYS B N 1
ATOM 8878 C CA . LYS B 1 399 ? 31.141 -2.42 -7.836 1 81.06 399 LYS B CA 1
ATOM 8879 C C . LYS B 1 399 ? 30.828 -2.037 -6.395 1 81.06 399 LYS B C 1
ATOM 8881 O O . LYS B 1 399 ? 31.094 -2.799 -5.465 1 81.06 399 LYS B O 1
ATOM 8886 N N . ARG B 1 400 ? 30.219 -1.021 -6.152 1 77.31 400 ARG B N 1
ATOM 8887 C CA . ARG B 1 400 ? 30 -0.452 -4.828 1 77.31 400 ARG B CA 1
ATOM 8888 C C . ARG B 1 400 ? 29.25 -1.429 -3.928 1 77.31 400 ARG B C 1
ATOM 8890 O O . ARG B 1 400 ? 29.531 -1.518 -2.73 1 77.31 400 ARG B O 1
ATOM 8897 N N . ASN B 1 401 ? 28.328 -2.141 -4.523 1 82.25 401 ASN B N 1
ATOM 8898 C CA . ASN B 1 401 ? 27.484 -3.039 -3.732 1 82.25 401 ASN B CA 1
ATOM 8899 C C . ASN B 1 401 ? 28.047 -4.461 -3.723 1 82.25 401 ASN B C 1
ATOM 8901 O O . ASN B 1 401 ? 27.422 -5.371 -3.178 1 82.25 401 ASN B O 1
ATOM 8905 N N . PHE B 1 402 ? 29.281 -4.633 -4.25 1 90.44 402 PHE B N 1
ATOM 8906 C CA . PHE B 1 402 ? 29.828 -5.965 -4.461 1 90.44 402 PHE B CA 1
ATOM 8907 C C . PHE B 1 402 ? 29.906 -6.734 -3.148 1 90.44 402 PHE B C 1
ATOM 8909 O O . PHE B 1 402 ? 29.375 -7.84 -3.037 1 90.44 402 PHE B O 1
ATOM 8916 N N . GLU B 1 403 ? 30.469 -6.18 -2.127 1 89.19 403 GLU B N 1
ATOM 8917 C CA . GLU B 1 403 ? 30.688 -6.887 -0.871 1 89.19 403 GLU B CA 1
ATOM 8918 C C . GLU B 1 403 ? 29.375 -7.273 -0.211 1 89.19 403 GLU B C 1
ATOM 8920 O O . GLU B 1 403 ? 29.219 -8.406 0.255 1 89.19 403 GLU B O 1
ATOM 8925 N N . LYS B 1 404 ? 28.5 -6.375 -0.229 1 87.25 404 LYS B N 1
ATOM 8926 C CA . LYS B 1 404 ? 27.203 -6.602 0.386 1 87.25 404 LYS B CA 1
ATOM 8927 C C . LYS B 1 404 ? 26.438 -7.707 -0.335 1 87.25 404 LYS B C 1
ATOM 8929 O O . LYS B 1 404 ? 25.891 -8.609 0.302 1 87.25 404 LYS B O 1
ATOM 8934 N N . ILE B 1 405 ? 26.438 -7.613 -1.626 1 93.62 405 ILE B N 1
ATOM 8935 C CA . ILE B 1 405 ? 25.703 -8.57 -2.441 1 93.62 405 ILE B CA 1
ATOM 8936 C C . ILE B 1 405 ? 26.375 -9.938 -2.363 1 93.62 405 ILE B C 1
ATOM 8938 O O . ILE B 1 405 ? 25.688 -10.961 -2.248 1 93.62 405 ILE B O 1
ATOM 8942 N N . PHE B 1 406 ? 27.688 -9.906 -2.42 1 95.12 406 PHE B N 1
ATOM 8943 C CA . PHE B 1 406 ? 28.453 -11.148 -2.316 1 95.12 406 PHE B CA 1
ATOM 8944 C C . PHE B 1 406 ? 28.156 -11.859 -1.003 1 95.12 406 PHE B C 1
ATOM 8946 O O . PHE B 1 406 ? 27.859 -13.055 -0.994 1 95.12 406 PHE B O 1
ATOM 8953 N N . GLU B 1 407 ? 28.156 -11.172 0.045 1 93.56 407 GLU B N 1
ATOM 8954 C CA . GLU B 1 407 ? 27.922 -11.758 1.359 1 93.56 407 GLU B CA 1
ATOM 8955 C C . GLU B 1 407 ? 26.469 -12.211 1.502 1 93.56 407 GLU B C 1
ATOM 8957 O O . GLU B 1 407 ? 26.203 -13.32 1.969 1 93.56 407 GLU B O 1
ATOM 8962 N N . LYS B 1 408 ? 25.562 -11.438 1.064 1 91.94 408 LYS B N 1
ATOM 8963 C CA . LYS B 1 408 ? 24.141 -11.711 1.252 1 91.94 408 LYS B CA 1
ATOM 8964 C C . LYS B 1 408 ? 23.719 -12.969 0.5 1 91.94 408 LYS B C 1
ATOM 8966 O O . LYS B 1 408 ? 23.031 -13.828 1.058 1 91.94 408 LYS B O 1
ATOM 8971 N N . TYR B 1 409 ? 24.172 -13.086 -0.691 1 95.25 409 TYR B N 1
ATOM 8972 C CA . TYR B 1 409 ? 23.609 -14.141 -1.529 1 95.25 409 TYR B CA 1
ATOM 8973 C C . TYR B 1 409 ? 24.5 -15.375 -1.525 1 95.25 409 TYR B C 1
ATOM 8975 O O . TYR B 1 409 ? 24.031 -16.5 -1.681 1 95.25 409 TYR B O 1
ATOM 8983 N N . LEU B 1 410 ? 25.828 -15.211 -1.362 1 95 410 LEU B N 1
ATOM 8984 C CA . LEU B 1 410 ? 26.734 -16.344 -1.529 1 95 410 LEU B CA 1
ATOM 8985 C C . LEU B 1 410 ? 27.156 -16.906 -0.177 1 95 410 LEU B C 1
ATOM 8987 O O . LEU B 1 410 ? 27.547 -18.078 -0.085 1 95 410 LEU B O 1
ATOM 8991 N N . THR B 1 411 ? 26.984 -16.094 0.903 1 90.56 411 THR B N 1
ATOM 8992 C CA . THR B 1 411 ? 27.547 -16.562 2.166 1 90.56 411 THR B CA 1
ATOM 8993 C C . THR B 1 411 ? 26.469 -16.625 3.244 1 90.56 411 THR B C 1
ATOM 8995 O O . THR B 1 411 ? 26.562 -17.438 4.176 1 90.56 411 THR B O 1
ATOM 8998 N N . SER B 1 412 ? 25.484 -15.859 3.17 1 86.56 412 SER B N 1
ATOM 8999 C CA . SER B 1 412 ? 24.469 -15.773 4.227 1 86.56 412 SER B CA 1
ATOM 9000 C C . SER B 1 412 ? 23.391 -16.828 4.047 1 86.56 412 SER B C 1
ATOM 9002 O O . SER B 1 412 ? 23.25 -17.406 2.963 1 86.56 412 SER B O 1
ATOM 9004 N N . ASP B 1 413 ? 22.688 -17.062 5.121 1 87.31 413 ASP B N 1
ATOM 9005 C CA . ASP B 1 413 ? 21.594 -18.016 5.102 1 87.31 413 ASP B CA 1
ATOM 9006 C C . ASP B 1 413 ? 20.344 -17.406 4.48 1 87.31 413 ASP B C 1
ATOM 9008 O O . ASP B 1 413 ? 20.203 -16.172 4.43 1 87.31 413 ASP B O 1
ATOM 9012 N N . VAL B 1 414 ? 19.484 -18.344 4.008 1 90.06 414 VAL B N 1
ATOM 9013 C CA . VAL B 1 414 ? 18.188 -17.938 3.479 1 90.06 414 VAL B CA 1
ATOM 9014 C C . VAL B 1 414 ? 17.328 -17.375 4.605 1 90.06 414 VAL B C 1
ATOM 9016 O O . VAL B 1 414 ? 17.516 -17.734 5.773 1 90.06 414 VAL B O 1
ATOM 9019 N N . GLU B 1 415 ? 16.375 -16.484 4.316 1 87.62 415 GLU B N 1
ATOM 9020 C CA . GLU B 1 415 ? 15.469 -15.898 5.305 1 87.62 415 GLU B CA 1
ATOM 9021 C C . GLU B 1 415 ? 14.578 -16.969 5.934 1 87.62 415 GLU B C 1
ATOM 9023 O O . GLU B 1 415 ? 14.188 -17.922 5.273 1 87.62 415 GLU B O 1
ATOM 9028 N N . PRO B 1 416 ? 14.227 -16.766 7.145 1 89.94 416 PRO B N 1
ATOM 9029 C CA . PRO B 1 416 ? 13.289 -17.688 7.77 1 89.94 416 PRO B CA 1
ATOM 9030 C C . PRO B 1 416 ? 11.867 -17.562 7.227 1 89.94 416 PRO B C 1
ATOM 9032 O O . PRO B 1 416 ? 11.484 -16.484 6.762 1 89.94 416 PRO B O 1
ATOM 9035 N N . ILE B 1 417 ? 11.156 -18.641 7.281 1 93.12 417 ILE B N 1
ATOM 9036 C CA . ILE B 1 417 ? 9.742 -18.625 6.906 1 93.12 417 ILE B CA 1
ATOM 9037 C C . ILE B 1 417 ? 8.914 -18.016 8.031 1 93.12 417 ILE B C 1
ATOM 9039 O O . ILE B 1 417 ? 9.078 -18.375 9.195 1 93.12 417 ILE B O 1
ATOM 9043 N N . GLU B 1 418 ? 8.062 -17.016 7.676 1 90.25 418 GLU B N 1
ATOM 9044 C CA . GLU B 1 418 ? 7.172 -16.375 8.633 1 90.25 418 GLU B CA 1
ATOM 9045 C C . GLU B 1 418 ? 5.727 -16.375 8.141 1 90.25 418 GLU B C 1
ATOM 9047 O O . GLU B 1 418 ? 5.48 -16.359 6.934 1 90.25 418 GLU B O 1
ATOM 9052 N N . SER B 1 419 ? 4.816 -16.375 9.102 1 93.94 419 SER B N 1
ATOM 9053 C CA . SER B 1 419 ? 3.4 -16.375 8.742 1 93.94 419 SER B CA 1
ATOM 9054 C C . SER B 1 419 ? 3.012 -15.094 8.016 1 93.94 419 SER B C 1
ATOM 9056 O O . SER B 1 419 ? 3.465 -14.008 8.383 1 93.94 419 SER B O 1
ATOM 9058 N N . LYS B 1 420 ? 2.234 -15.219 6.996 1 92.62 420 LYS B N 1
ATOM 9059 C CA . LYS B 1 420 ? 1.691 -14.062 6.285 1 92.62 420 LYS B CA 1
ATOM 9060 C C . LYS B 1 420 ? 0.187 -13.938 6.512 1 92.62 420 LYS B C 1
ATOM 9062 O O . LYS B 1 420 ? -0.488 -13.172 5.82 1 92.62 420 LYS B O 1
ATOM 9067 N N . LEU B 1 421 ? -0.297 -14.586 7.469 1 93.25 421 LEU B N 1
ATOM 9068 C CA . LEU B 1 421 ? -1.722 -14.625 7.777 1 93.25 421 LEU B CA 1
ATOM 9069 C C . LEU B 1 421 ? -2.152 -13.375 8.531 1 93.25 421 LEU B C 1
ATOM 9071 O O . LEU B 1 421 ? -3.346 -13.141 8.734 1 93.25 421 LEU B O 1
ATOM 9075 N N . GLY B 1 422 ? -1.27 -12.516 8.867 1 87.56 422 GLY B N 1
ATOM 9076 C CA . GLY B 1 422 ? -1.555 -11.367 9.711 1 87.56 422 GLY B CA 1
ATOM 9077 C C . GLY B 1 422 ? -2.285 -10.258 8.977 1 87.56 422 GLY B C 1
ATOM 9078 O O . GLY B 1 422 ? -2.842 -9.352 9.609 1 87.56 422 GLY B O 1
ATOM 9079 N N . ALA B 1 423 ? -2.395 -10.305 7.695 1 86.81 423 ALA B N 1
ATOM 9080 C CA . ALA B 1 423 ? -3.174 -9.336 6.926 1 86.81 423 ALA B CA 1
ATOM 9081 C C . ALA B 1 423 ? -4.668 -9.594 7.07 1 86.81 423 ALA B C 1
ATOM 9083 O O . ALA B 1 423 ? -5.109 -10.75 7.062 1 86.81 423 ALA B O 1
ATOM 9084 N N . GLU B 1 424 ? -5.492 -8.57 7.121 1 88.69 424 GLU B N 1
ATOM 9085 C CA . GLU B 1 424 ? -6.922 -8.695 7.379 1 88.69 424 GLU B CA 1
ATOM 9086 C C . GLU B 1 424 ? -7.602 -9.555 6.316 1 88.69 424 GLU B C 1
ATOM 9088 O O . GLU B 1 424 ? -8.414 -10.422 6.637 1 88.69 424 GLU B O 1
ATOM 9093 N N . ASN B 1 425 ? -7.273 -9.25 5.062 1 91.12 425 ASN B N 1
ATOM 9094 C CA . ASN B 1 425 ? -7.934 -9.984 3.984 1 91.12 425 ASN B CA 1
ATOM 9095 C C . ASN B 1 425 ? -7.66 -11.484 4.074 1 91.12 425 ASN B C 1
ATOM 9097 O O . ASN B 1 425 ? -8.578 -12.297 3.928 1 91.12 425 ASN B O 1
ATOM 9101 N N . ALA B 1 426 ? -6.406 -11.859 4.363 1 94.06 426 ALA B N 1
ATOM 9102 C CA . ALA B 1 426 ? -6.023 -13.266 4.477 1 94.06 426 ALA B CA 1
ATOM 9103 C C . ALA B 1 426 ? -6.613 -13.891 5.738 1 94.06 426 ALA B C 1
ATOM 9105 O O . ALA B 1 426 ? -7.109 -15.016 5.703 1 94.06 426 ALA B O 1
ATOM 9106 N N . PHE B 1 427 ? -6.621 -13.148 6.809 1 95.94 427 PHE B N 1
ATOM 9107 C CA . PHE B 1 427 ? -7.059 -13.664 8.102 1 95.94 427 PHE B CA 1
ATOM 9108 C C . PHE B 1 427 ? -8.562 -13.914 8.102 1 95.94 427 PHE B C 1
ATOM 9110 O O . PHE B 1 427 ? -9.023 -14.938 8.609 1 95.94 427 PHE B O 1
ATOM 9117 N N . TYR B 1 428 ? -9.367 -13.016 7.535 1 96.56 428 TYR B N 1
ATOM 9118 C CA . TYR B 1 428 ? -10.812 -13.18 7.496 1 96.56 428 TYR B CA 1
ATOM 9119 C C . TYR B 1 428 ? -11.203 -14.359 6.617 1 96.56 428 TYR B C 1
ATOM 9121 O O . TYR B 1 428 ? -12.133 -15.102 6.941 1 96.56 428 TYR B O 1
ATOM 9129 N N . SER B 1 429 ? -10.5 -14.484 5.496 1 96.38 429 SER B N 1
ATOM 9130 C CA . SER B 1 429 ? -10.734 -15.641 4.637 1 96.38 429 SER B CA 1
ATOM 9131 C C . SER B 1 429 ? -10.406 -16.938 5.355 1 96.38 429 SER B C 1
ATOM 9133 O O . SER B 1 429 ? -11.094 -17.953 5.168 1 96.38 429 SER B O 1
ATOM 9135 N N . PHE B 1 430 ? -9.312 -16.938 6.133 1 97.25 430 PHE B N 1
ATOM 9136 C CA . PHE B 1 430 ? -8.906 -18.094 6.914 1 97.25 430 PHE B CA 1
ATOM 9137 C C . PHE B 1 430 ? -9.984 -18.484 7.914 1 97.25 430 PHE B C 1
ATOM 9139 O O . PHE B 1 430 ? -10.328 -19.656 8.039 1 97.25 430 PHE B O 1
ATOM 9146 N N . LEU B 1 431 ? -10.547 -17.5 8.633 1 97.56 431 LEU B N 1
ATOM 9147 C CA . LEU B 1 431 ? -11.609 -17.75 9.602 1 97.56 431 LEU B CA 1
ATOM 9148 C C . LEU B 1 431 ? -12.844 -18.344 8.922 1 97.56 431 LEU B C 1
ATOM 9150 O O . LEU B 1 431 ? -13.406 -19.328 9.398 1 97.56 431 LEU B O 1
ATOM 9154 N N . LEU B 1 432 ? -13.219 -17.734 7.816 1 97.31 432 LEU B N 1
ATOM 9155 C CA . LEU B 1 432 ? -14.383 -18.188 7.062 1 97.31 432 LEU B CA 1
ATOM 9156 C C . LEU B 1 432 ? -14.188 -19.609 6.559 1 97.31 432 LEU B C 1
ATOM 9158 O O . LEU B 1 432 ? -15.102 -20.438 6.637 1 97.31 432 LEU B O 1
ATOM 9162 N N . GLY B 1 433 ? -13.016 -19.859 6 1 96.94 433 GLY B N 1
ATOM 9163 C CA . GLY B 1 433 ? -12.695 -21.188 5.508 1 96.94 433 GLY B CA 1
ATOM 9164 C C . GLY B 1 433 ? -12.711 -22.234 6.598 1 96.94 433 GLY B C 1
ATOM 9165 O O . GLY B 1 433 ? -13.164 -23.359 6.371 1 96.94 433 GLY B O 1
ATOM 9166 N N . THR B 1 434 ? -12.25 -21.922 7.789 1 96.94 434 THR B N 1
ATOM 9167 C CA . THR B 1 434 ? -12.219 -22.844 8.914 1 96.94 434 THR B CA 1
ATOM 9168 C C . THR B 1 434 ? -13.633 -23.219 9.344 1 96.94 434 THR B C 1
ATOM 9170 O O . THR B 1 434 ? -13.922 -24.391 9.555 1 96.94 434 THR B O 1
ATOM 9173 N N . LEU B 1 435 ? -14.461 -22.234 9.43 1 97.62 435 LEU B N 1
ATOM 9174 C CA . LEU B 1 435 ? -15.844 -22.484 9.82 1 97.62 435 LEU B CA 1
ATOM 9175 C C . LEU B 1 435 ? -16.562 -23.328 8.773 1 97.62 435 LEU B C 1
ATOM 9177 O O . LEU B 1 435 ? -17.438 -24.141 9.109 1 97.62 435 LEU B O 1
ATOM 9181 N N . SER B 1 436 ? -16.25 -23.062 7.531 1 96.75 436 SER B N 1
ATOM 9182 C CA . SER B 1 436 ? -16.875 -23.812 6.453 1 96.75 436 SER B CA 1
ATOM 9183 C C . SER B 1 436 ? -16.422 -25.266 6.457 1 96.75 436 SER B C 1
ATOM 9185 O O . SER B 1 436 ? -17.219 -26.188 6.262 1 96.75 436 SER B O 1
ATOM 9187 N N . ALA B 1 437 ? -15.18 -25.453 6.672 1 95.25 437 ALA B N 1
ATOM 9188 C CA . ALA B 1 437 ? -14.562 -26.781 6.594 1 95.25 437 ALA B CA 1
ATOM 9189 C C . ALA B 1 437 ? -14.891 -27.609 7.828 1 95.25 437 ALA B C 1
ATOM 9191 O O . ALA B 1 437 ? -15.133 -28.828 7.727 1 95.25 437 ALA B O 1
ATOM 9192 N N . ASP B 1 438 ? -14.906 -27 9.047 1 94.31 438 ASP B N 1
ATOM 9193 C CA . ASP B 1 438 ? -15 -27.75 10.297 1 94.31 438 ASP B CA 1
ATOM 9194 C C . ASP B 1 438 ? -16.391 -27.609 10.914 1 94.31 438 ASP B C 1
ATOM 9196 O O . ASP B 1 438 ? -16.75 -28.344 11.836 1 94.31 438 ASP B O 1
ATOM 9200 N N . GLY B 1 439 ? -17.172 -26.734 10.383 1 93.81 439 GLY B N 1
ATOM 9201 C CA . GLY B 1 439 ? -18.516 -26.547 10.906 1 93.81 439 GLY B CA 1
ATOM 9202 C C . GLY B 1 439 ? -18.578 -25.578 12.078 1 93.81 439 GLY B C 1
ATOM 9203 O O . GLY B 1 439 ? -17.578 -24.906 12.383 1 93.81 439 GLY B O 1
ATOM 9204 N N . GLU B 1 440 ? -19.734 -25.484 12.664 1 95.12 440 GLU B N 1
ATOM 9205 C CA . GLU B 1 440 ? -19.938 -24.547 13.758 1 95.12 440 GLU B CA 1
ATOM 9206 C C . GLU B 1 440 ? -19.125 -24.938 14.984 1 95.12 440 GLU B C 1
ATOM 9208 O O . GLU B 1 440 ? -18.953 -26.125 15.266 1 95.12 440 GLU B O 1
ATOM 9213 N N . MET B 1 441 ? -18.578 -23.969 15.711 1 96.62 441 MET B N 1
ATOM 9214 C CA . MET B 1 441 ? -17.781 -24.203 16.906 1 96.62 441 MET B CA 1
ATOM 9215 C C . MET B 1 441 ? -17.828 -23 17.844 1 96.62 441 MET B C 1
ATOM 9217 O O . MET B 1 441 ? -18.312 -21.938 17.469 1 96.62 441 MET B O 1
ATOM 9221 N N . THR B 1 442 ? -17.422 -23.203 19.031 1 97.12 442 THR B N 1
ATOM 9222 C CA . THR B 1 442 ? -17.391 -22.094 19.969 1 97.12 442 THR B CA 1
ATOM 9223 C C . THR B 1 442 ? -16.312 -21.078 19.578 1 97.12 442 THR B C 1
ATOM 9225 O O . THR B 1 442 ? -15.359 -21.422 18.875 1 97.12 442 THR B O 1
ATOM 9228 N N . ARG B 1 443 ? -16.5 -19.891 20 1 96.06 443 ARG B N 1
ATOM 9229 C CA . ARG B 1 443 ? -15.508 -18.859 19.75 1 96.06 443 ARG B CA 1
ATOM 9230 C C . ARG B 1 443 ? -14.133 -19.297 20.266 1 96.06 443 ARG B C 1
ATOM 9232 O O . ARG B 1 443 ? -13.117 -19.031 19.625 1 96.06 443 ARG B O 1
ATOM 9239 N N . ASN B 1 444 ? -14.117 -19.938 21.406 1 96.38 444 ASN B N 1
ATOM 9240 C CA . ASN B 1 444 ? -12.867 -20.422 21.984 1 96.38 444 ASN B CA 1
ATOM 9241 C C . ASN B 1 444 ? -12.234 -21.516 21.141 1 96.38 444 ASN B C 1
ATOM 9243 O O . ASN B 1 444 ? -11.008 -21.562 20.984 1 96.38 444 ASN B O 1
ATOM 9247 N N . ALA B 1 445 ? -13.07 -22.406 20.688 1 96.81 445 ALA B N 1
ATOM 9248 C CA . ALA B 1 445 ? -12.555 -23.453 19.812 1 96.81 445 ALA B CA 1
ATOM 9249 C C . ALA B 1 445 ? -11.961 -22.875 18.531 1 96.81 445 ALA B C 1
ATOM 9251 O O . ALA B 1 445 ? -10.938 -23.359 18.047 1 96.81 445 ALA B O 1
ATOM 9252 N N . LEU B 1 446 ? -12.633 -21.906 18 1 97.06 446 LEU B N 1
ATOM 9253 C CA . LEU B 1 446 ? -12.125 -21.219 16.812 1 97.06 446 LEU B CA 1
ATOM 9254 C C . LEU B 1 446 ? -10.789 -20.547 17.109 1 97.06 446 LEU B C 1
ATOM 9256 O O . LEU B 1 446 ? -9.875 -20.594 16.266 1 97.06 446 LEU B O 1
ATOM 9260 N N . ARG B 1 447 ? -10.664 -19.922 18.234 1 96.44 447 ARG B N 1
ATOM 9261 C CA . ARG B 1 447 ? -9.414 -19.281 18.641 1 96.44 447 ARG B CA 1
ATOM 9262 C C . ARG B 1 447 ? -8.289 -20.312 18.75 1 96.44 447 ARG B C 1
ATOM 9264 O O . ARG B 1 447 ? -7.16 -20.047 18.344 1 96.44 447 ARG B O 1
ATOM 9271 N N . THR B 1 448 ? -8.617 -21.453 19.375 1 95.94 448 THR B N 1
ATOM 9272 C CA . THR B 1 448 ? -7.645 -22.531 19.516 1 95.94 448 THR B CA 1
ATOM 9273 C C . THR B 1 448 ? -7.164 -23 18.156 1 95.94 448 THR B C 1
ATOM 9275 O O . THR B 1 448 ? -5.984 -23.312 17.984 1 95.94 448 THR B O 1
ATOM 9278 N N . TYR B 1 449 ? -8.086 -23.062 17.281 1 95.5 449 TYR B N 1
ATOM 9279 C CA . TYR B 1 449 ? -7.715 -23.438 15.922 1 95.5 449 TYR B CA 1
ATOM 9280 C C . TYR B 1 449 ? -6.723 -22.453 15.336 1 95.5 449 TYR B C 1
ATOM 9282 O O . TYR B 1 449 ? -5.746 -22.844 14.695 1 95.5 449 TYR B O 1
ATOM 9290 N N . VAL B 1 450 ? -6.965 -21.109 15.531 1 96.75 450 VAL B N 1
ATOM 9291 C CA . VAL B 1 450 ? -6.086 -20.047 15.039 1 96.75 450 VAL B CA 1
ATOM 9292 C C . VAL B 1 450 ? -4.711 -20.188 15.688 1 96.75 450 VAL B C 1
ATOM 9294 O O . VAL B 1 450 ? -3.689 -19.906 15.047 1 96.75 450 VAL B O 1
ATOM 9297 N N . GLU B 1 451 ? -4.688 -20.625 16.906 1 96.44 451 GLU B N 1
ATOM 9298 C CA . GLU B 1 451 ? -3.441 -20.781 17.656 1 96.44 451 GLU B CA 1
ATOM 9299 C C . GLU B 1 451 ? -2.576 -21.891 17.078 1 96.44 451 GLU B C 1
ATOM 9301 O O . GLU B 1 451 ? -1.385 -21.984 17.375 1 96.44 451 GLU B O 1
ATOM 9306 N N . GLU B 1 452 ? -3.139 -22.688 16.219 1 96.12 452 GLU B N 1
ATOM 9307 C CA . GLU B 1 452 ? -2.391 -23.75 15.547 1 96.12 452 GLU B CA 1
ATOM 9308 C C . GLU B 1 452 ? -1.614 -23.219 14.352 1 96.12 452 GLU B C 1
ATOM 9310 O O . GLU B 1 452 ? -0.784 -23.922 13.773 1 96.12 452 GLU B O 1
ATOM 9315 N N . THR B 1 453 ? -1.852 -21.969 13.953 1 96.94 453 THR B N 1
ATOM 9316 C CA . THR B 1 453 ? -1.097 -21.344 12.867 1 96.94 453 THR B CA 1
ATOM 9317 C C . THR B 1 453 ? 0.275 -20.891 13.352 1 96.94 453 THR B C 1
ATOM 9319 O O . THR B 1 453 ? 0.643 -21.125 14.508 1 96.94 453 THR B O 1
ATOM 9322 N N . LEU B 1 454 ? 1.057 -20.281 12.508 1 95 454 LEU B N 1
ATOM 9323 C CA . LEU B 1 454 ? 2.383 -19.781 12.852 1 95 454 LEU B CA 1
ATOM 9324 C C . LEU B 1 454 ? 2.309 -18.344 13.352 1 95 454 LEU B C 1
ATOM 9326 O O . LEU B 1 454 ? 3.338 -17.719 13.617 1 95 454 LEU B O 1
ATOM 9330 N N . LEU B 1 455 ? 1.06 -17.797 13.523 1 92.19 455 LEU B N 1
ATOM 9331 C CA . LEU B 1 455 ? 0.901 -16.453 14.047 1 92.19 455 LEU B CA 1
ATOM 9332 C C . LEU B 1 455 ? 1.348 -16.375 15.5 1 92.19 455 LEU B C 1
ATOM 9334 O O . LEU B 1 455 ? 1.113 -17.297 16.281 1 92.19 455 LEU B O 1
ATOM 9338 N N . SER B 1 456 ? 1.896 -15.203 15.844 1 86.69 456 SER B N 1
ATOM 9339 C CA . SER B 1 456 ? 2.264 -15 17.25 1 86.69 456 SER B CA 1
ATOM 9340 C C . SER B 1 456 ? 1.029 -14.766 18.109 1 86.69 456 SER B C 1
ATOM 9342 O O . SER B 1 456 ? -0.026 -14.375 17.609 1 86.69 456 SER B O 1
ATOM 9344 N N . ASP B 1 457 ? 1.135 -15.023 19.344 1 85.12 457 ASP B N 1
ATOM 9345 C CA . ASP B 1 457 ? 0.035 -14.82 20.281 1 85.12 457 ASP B CA 1
ATOM 9346 C C . ASP B 1 457 ? -0.438 -13.367 20.266 1 85.12 457 ASP B C 1
ATOM 9348 O O . ASP B 1 457 ? -1.637 -13.102 20.359 1 85.12 457 ASP B O 1
ATOM 9352 N N . GLU B 1 458 ? 0.422 -12.516 20.156 1 77.81 458 GLU B N 1
ATOM 9353 C CA . GLU B 1 458 ? 0.094 -11.094 20.156 1 77.81 458 GLU B CA 1
ATOM 9354 C C . GLU B 1 458 ? -0.747 -10.727 18.938 1 77.81 458 GLU B C 1
ATOM 9356 O O . GLU B 1 458 ? -1.688 -9.938 19.047 1 77.81 458 GLU B O 1
ATOM 9361 N N . MET B 1 459 ? -0.319 -11.25 17.859 1 82.94 459 MET B N 1
ATOM 9362 C CA . MET B 1 459 ? -1.075 -11 16.641 1 82.94 459 MET B CA 1
ATOM 9363 C C . MET B 1 459 ? -2.479 -11.586 16.734 1 82.94 459 MET B C 1
ATOM 9365 O O . MET B 1 459 ? -3.443 -10.977 16.266 1 82.94 459 MET B O 1
ATOM 9369 N N . ILE B 1 460 ? -2.553 -12.734 17.297 1 90.81 460 ILE B N 1
ATOM 9370 C CA . ILE B 1 460 ? -3.85 -13.383 17.453 1 90.81 460 ILE B CA 1
ATOM 9371 C C . ILE B 1 460 ? -4.734 -12.547 18.375 1 90.81 460 ILE B C 1
ATOM 9373 O O . ILE B 1 460 ? -5.91 -12.32 18.078 1 90.81 460 ILE B O 1
ATOM 9377 N N . ASP B 1 461 ? -4.172 -12.039 19.406 1 83.38 461 ASP B N 1
ATOM 9378 C CA . ASP B 1 461 ? -4.91 -11.227 20.375 1 83.38 461 ASP B CA 1
ATOM 9379 C C . ASP B 1 461 ? -5.434 -9.945 19.719 1 83.38 461 ASP B C 1
ATOM 9381 O O . ASP B 1 461 ? -6.535 -9.492 20.031 1 83.38 461 ASP B O 1
ATOM 9385 N N . SER B 1 462 ? -4.668 -9.516 18.859 1 77.56 462 SER B N 1
ATOM 9386 C CA . SER B 1 462 ? -4.992 -8.227 18.25 1 77.56 462 SER B CA 1
ATOM 9387 C C . SER B 1 462 ? -5.977 -8.391 17.094 1 77.56 462 SER B C 1
ATOM 9389 O O . SER B 1 462 ? -6.754 -7.48 16.797 1 77.56 462 SER B O 1
ATOM 9391 N N . HIS B 1 463 ? -6.012 -9.531 16.453 1 86.38 463 HIS B N 1
ATOM 9392 C CA . HIS B 1 463 ? -6.723 -9.648 15.188 1 86.38 463 HIS B CA 1
ATOM 9393 C C . HIS B 1 463 ? -7.957 -10.539 15.336 1 86.38 463 HIS B C 1
ATOM 9395 O O . HIS B 1 463 ? -8.922 -10.391 14.586 1 86.38 463 HIS B O 1
ATOM 9401 N N . PHE B 1 464 ? -7.941 -11.438 16.25 1 94.94 464 PHE B N 1
ATOM 9402 C CA . PHE B 1 464 ? -8.953 -12.492 16.297 1 94.94 464 PHE B CA 1
ATOM 9403 C C . PHE B 1 464 ? -10.336 -11.906 16.547 1 94.94 464 PHE B C 1
ATOM 9405 O O . PHE B 1 464 ? -11.258 -12.125 15.758 1 94.94 464 PHE B O 1
ATOM 9412 N N . ASP B 1 465 ? -10.445 -11.141 17.562 1 92.56 465 ASP B N 1
ATOM 9413 C CA . ASP B 1 465 ? -11.75 -10.602 17.906 1 92.56 465 ASP B CA 1
ATOM 9414 C C . ASP B 1 465 ? -12.25 -9.641 16.828 1 92.56 465 ASP B C 1
ATOM 9416 O O . ASP B 1 465 ? -13.43 -9.641 16.484 1 92.56 465 ASP B O 1
ATOM 9420 N N . LYS B 1 466 ? -11.391 -8.828 16.328 1 89.25 466 LYS B N 1
ATOM 9421 C CA . LYS B 1 466 ? -11.734 -7.906 15.242 1 89.25 466 LYS B CA 1
ATOM 9422 C C . LYS B 1 466 ? -12.242 -8.664 14.016 1 89.25 466 LYS B C 1
ATOM 9424 O O . LYS B 1 466 ? -13.188 -8.219 13.359 1 89.25 466 LYS B O 1
ATOM 9429 N N . GLY B 1 467 ? -11.562 -9.758 13.742 1 94.56 467 GLY B N 1
ATOM 9430 C CA . GLY B 1 467 ? -11.961 -10.57 12.602 1 94.56 467 GLY B CA 1
ATOM 9431 C C . GLY B 1 467 ? -13.336 -11.195 12.766 1 94.56 467 GLY B C 1
ATOM 9432 O O . GLY B 1 467 ? -14.164 -11.141 11.852 1 94.56 467 GLY B O 1
ATOM 9433 N N . VAL B 1 468 ? -13.578 -11.742 13.93 1 96.19 468 VAL B N 1
ATOM 9434 C CA . VAL B 1 468 ? -14.859 -12.383 14.203 1 96.19 468 VAL B CA 1
ATOM 9435 C C . VAL B 1 468 ? -15.977 -11.336 14.164 1 96.19 468 VAL B C 1
ATOM 9437 O O . VAL B 1 468 ? -17.031 -11.57 13.57 1 96.19 468 VAL B O 1
ATOM 9440 N N . GLU B 1 469 ? -15.727 -10.195 14.742 1 92.94 469 GLU B N 1
ATOM 9441 C CA . GLU B 1 469 ? -16.734 -9.141 14.758 1 92.94 469 GLU B CA 1
ATOM 9442 C C . GLU B 1 469 ? -17 -8.617 13.344 1 92.94 469 GLU B C 1
ATOM 9444 O O . GLU B 1 469 ? -18.141 -8.328 12.992 1 92.94 469 GLU B O 1
ATOM 9449 N N . TRP B 1 470 ? -15.977 -8.453 12.594 1 93.06 470 TRP B N 1
ATOM 9450 C CA . TRP B 1 470 ? -16.125 -7.984 11.227 1 93.06 470 TRP B CA 1
ATOM 9451 C C . TRP B 1 470 ? -16.984 -8.945 10.414 1 93.06 470 TRP B C 1
ATOM 9453 O O . TRP B 1 470 ? -17.875 -8.516 9.664 1 93.06 470 TRP B O 1
ATOM 9463 N N . LEU B 1 471 ? -16.688 -10.25 10.539 1 97.06 471 LEU B N 1
ATOM 9464 C CA . LEU B 1 471 ? -17.453 -11.258 9.812 1 97.06 471 LEU B CA 1
ATOM 9465 C C . LEU B 1 471 ? -18.906 -11.266 10.258 1 97.06 471 LEU B C 1
ATOM 9467 O O . LEU B 1 471 ? -19.812 -11.477 9.445 1 97.06 471 LEU B O 1
ATOM 9471 N N . LYS B 1 472 ? -19.125 -11.078 11.547 1 95.12 472 LYS B N 1
ATOM 9472 C CA . LYS B 1 472 ? -20.469 -11 12.086 1 95.12 472 LYS B CA 1
ATOM 9473 C C . LYS B 1 472 ? -21.203 -9.766 11.562 1 95.12 472 LYS B C 1
ATOM 9475 O O . LYS B 1 472 ? -22.344 -9.867 11.086 1 95.12 472 LYS B O 1
ATOM 9480 N N . ASP B 1 473 ? -20.516 -8.641 11.547 1 90.88 473 ASP B N 1
ATOM 9481 C CA . ASP B 1 473 ? -21.094 -7.363 11.125 1 90.88 473 ASP B CA 1
ATOM 9482 C C . ASP B 1 473 ? -21.484 -7.398 9.648 1 90.88 473 ASP B C 1
ATOM 9484 O O . ASP B 1 473 ? -22.438 -6.723 9.242 1 90.88 473 ASP B O 1
ATOM 9488 N N . HIS B 1 474 ? -20.844 -8.18 8.891 1 93.69 474 HIS B N 1
ATOM 9489 C CA . HIS B 1 474 ? -21.125 -8.242 7.461 1 93.69 474 HIS B CA 1
ATOM 9490 C C . HIS B 1 474 ? -21.922 -9.484 7.109 1 93.69 474 HIS B C 1
ATOM 9492 O O . HIS B 1 474 ? -21.953 -9.906 5.949 1 93.69 474 HIS B O 1
ATOM 9498 N N . GLU B 1 475 ? -22.391 -10.172 8.094 1 94.75 475 GLU B N 1
ATOM 9499 C CA . GLU B 1 475 ? -23.438 -11.195 7.98 1 94.75 475 GLU B CA 1
ATOM 9500 C C . GLU B 1 475 ? -22.875 -12.5 7.426 1 94.75 475 GLU B C 1
ATOM 9502 O O . GLU B 1 475 ? -23.578 -13.25 6.75 1 94.75 475 GLU B O 1
ATOM 9507 N N . PHE B 1 476 ? -21.562 -12.688 7.637 1 97.81 476 PHE B N 1
ATOM 9508 C CA . PHE B 1 476 ? -20.984 -13.961 7.223 1 97.81 476 PHE B CA 1
ATOM 9509 C C . PHE B 1 476 ? -21.25 -15.039 8.266 1 97.81 476 PHE B C 1
ATOM 9511 O O . PHE B 1 476 ? -21.344 -16.219 7.934 1 97.81 476 PHE B O 1
ATOM 9518 N N . ILE B 1 477 ? -21.297 -14.578 9.539 1 98 477 ILE B N 1
ATOM 9519 C CA . ILE B 1 477 ? -21.438 -15.523 10.641 1 98 477 ILE B CA 1
ATOM 9520 C C . ILE B 1 477 ? -22.469 -15.008 11.633 1 98 477 ILE B C 1
ATOM 9522 O O . ILE B 1 477 ? -22.812 -13.82 11.617 1 98 477 ILE B O 1
ATOM 9526 N N . ILE B 1 478 ? -23.031 -15.891 12.391 1 96.94 478 ILE B N 1
ATOM 9527 C CA . ILE B 1 478 ? -23.875 -15.602 13.539 1 96.94 478 ILE B CA 1
ATOM 9528 C C . ILE B 1 478 ? -23.281 -16.234 14.797 1 96.94 478 ILE B C 1
ATOM 9530 O O . ILE B 1 478 ? -22.766 -17.344 14.75 1 96.94 478 ILE B O 1
ATOM 9534 N N . GLU B 1 479 ? -23.203 -15.438 15.844 1 94.25 479 GLU B N 1
ATOM 9535 C CA . GLU B 1 479 ? -22.641 -15.922 17.109 1 94.25 479 GLU B CA 1
ATOM 9536 C C . GLU B 1 479 ? -23.703 -15.977 18.203 1 94.25 479 GLU B C 1
ATOM 9538 O O . GLU B 1 479 ? -24.25 -14.945 18.578 1 94.25 479 GLU B O 1
ATOM 9543 N N . GLU B 1 480 ? -24.031 -17.031 18.641 1 92.88 480 GLU B N 1
ATOM 9544 C CA . GLU B 1 480 ? -24.844 -17.281 19.844 1 92.88 480 GLU B CA 1
ATOM 9545 C C . GLU B 1 480 ? -24.047 -18.078 20.875 1 92.88 480 GLU B C 1
ATOM 9547 O O . GLU B 1 480 ? -23.016 -17.625 21.359 1 92.88 480 GLU B O 1
ATOM 9552 N N . ASP B 1 481 ? -24.281 -19.375 20.984 1 91.56 481 ASP B N 1
ATOM 9553 C CA . ASP B 1 481 ? -23.438 -20.234 21.797 1 91.56 481 ASP B CA 1
ATOM 9554 C C . ASP B 1 481 ? -22.219 -20.688 21.031 1 91.56 481 ASP B C 1
ATOM 9556 O O . ASP B 1 481 ? -21.188 -21.031 21.625 1 91.56 481 ASP B O 1
ATOM 9560 N N . THR B 1 482 ? -22.531 -20.75 19.734 1 96.38 482 THR B N 1
ATOM 9561 C CA . THR B 1 482 ? -21.453 -21.109 18.812 1 96.38 482 THR B CA 1
ATOM 9562 C C . THR B 1 482 ? -21.391 -20.125 17.641 1 96.38 482 THR B C 1
ATOM 9564 O O . THR B 1 482 ? -22.297 -19.297 17.469 1 96.38 482 THR B O 1
ATOM 9567 N N . VAL B 1 483 ? -20.25 -20.141 17.047 1 97.38 483 VAL B N 1
ATOM 9568 C CA . VAL B 1 483 ? -20.062 -19.359 15.828 1 97.38 483 VAL B CA 1
ATOM 9569 C C . VAL B 1 483 ? -20.406 -20.219 14.609 1 97.38 483 VAL B C 1
ATOM 9571 O O . VAL B 1 483 ? -19.844 -21.312 14.438 1 97.38 483 VAL B O 1
ATOM 9574 N N . LYS B 1 484 ? -21.359 -19.828 13.859 1 97 484 LYS B N 1
ATOM 9575 C CA . LYS B 1 484 ? -21.75 -20.609 12.688 1 97 484 LYS B CA 1
ATOM 9576 C C . LYS B 1 484 ? -21.891 -19.719 11.453 1 97 484 LYS B C 1
ATOM 9578 O O . LYS B 1 484 ? -22.125 -18.516 11.578 1 97 484 LYS B O 1
ATOM 9583 N N . LEU B 1 485 ? -21.719 -20.312 10.312 1 97.5 485 LEU B N 1
ATOM 9584 C CA . LEU B 1 485 ? -21.828 -19.578 9.055 1 97.5 485 LEU B CA 1
ATOM 9585 C C . LEU B 1 485 ? -23.297 -19.312 8.711 1 97.5 485 LEU B C 1
ATOM 9587 O O . LEU B 1 485 ? -24.156 -20.172 8.953 1 97.5 485 LEU B O 1
ATOM 9591 N N . THR B 1 486 ? -23.594 -18.109 8.211 1 97.69 486 THR B N 1
ATOM 9592 C CA . THR B 1 486 ? -24.875 -17.859 7.57 1 97.69 486 THR B CA 1
ATOM 9593 C C . THR B 1 486 ? -24.922 -18.484 6.176 1 97.69 486 THR B C 1
ATOM 9595 O O . THR B 1 486 ? -23.938 -19.047 5.715 1 97.69 486 THR B O 1
ATOM 9598 N N . GLN B 1 487 ? -26.094 -18.406 5.543 1 96.88 487 GLN B N 1
ATOM 9599 C CA . GLN B 1 487 ? -26.172 -18.859 4.156 1 96.88 487 GLN B CA 1
ATOM 9600 C C . GLN B 1 487 ? -25.234 -18.062 3.264 1 96.88 487 GLN B C 1
ATOM 9602 O O . GLN B 1 487 ? -24.609 -18.609 2.355 1 96.88 487 GLN B O 1
ATOM 9607 N N . PHE B 1 488 ? -25.188 -16.75 3.5 1 97.25 488 PHE B N 1
ATOM 9608 C CA . PHE B 1 488 ? -24.297 -15.859 2.764 1 97.25 488 PHE B CA 1
ATOM 9609 C C . PHE B 1 488 ? -22.844 -16.266 2.988 1 97.25 488 PHE B C 1
ATOM 9611 O O . PHE B 1 488 ? -22.078 -16.406 2.031 1 97.25 488 PHE B O 1
ATOM 9618 N N . GLY B 1 489 ? -22.484 -16.484 4.27 1 98.06 489 GLY B N 1
ATOM 9619 C CA . GLY B 1 489 ? -21.125 -16.891 4.605 1 98.06 489 GLY B CA 1
ATOM 9620 C C . GLY B 1 489 ? -20.719 -18.203 3.971 1 98.06 489 GLY B C 1
ATOM 9621 O O . GLY B 1 489 ? -19.609 -18.344 3.471 1 98.06 489 GLY B O 1
ATOM 9622 N N . LYS B 1 490 ? -21.609 -19.156 3.996 1 97.38 490 LYS B N 1
ATOM 9623 C CA . LYS B 1 490 ? -21.344 -20.484 3.416 1 97.38 490 LYS B CA 1
ATOM 9624 C C . LYS B 1 490 ? -21.156 -20.391 1.905 1 97.38 490 LYS B C 1
ATOM 9626 O O . LYS B 1 490 ? -20.234 -21 1.353 1 97.38 490 LYS B O 1
ATOM 9631 N N . LYS B 1 491 ? -22 -19.625 1.262 1 96.88 491 LYS B N 1
ATOM 9632 C CA . LYS B 1 491 ? -21.875 -19.469 -0.186 1 96.88 491 LYS B CA 1
ATOM 9633 C C . LYS B 1 491 ? -20.547 -18.844 -0.569 1 96.88 491 LYS B C 1
ATOM 9635 O O . LYS B 1 491 ? -19.891 -19.281 -1.513 1 96.88 491 LYS B O 1
ATOM 9640 N N . VAL B 1 492 ? -20.172 -17.781 0.145 1 97.69 492 VAL B N 1
ATOM 9641 C CA . VAL B 1 492 ? -18.922 -17.078 -0.135 1 97.69 492 VAL B CA 1
ATOM 9642 C C . VAL B 1 492 ? -17.734 -18.031 0.065 1 97.69 492 VAL B C 1
ATOM 9644 O O . VAL B 1 492 ? -16.797 -18.016 -0.722 1 97.69 492 VAL B O 1
ATOM 9647 N N . ALA B 1 493 ? -17.781 -18.812 1.14 1 96.81 493 ALA B N 1
ATOM 9648 C CA . ALA B 1 493 ? -16.75 -19.812 1.379 1 96.81 493 ALA B CA 1
ATOM 9649 C C . ALA B 1 493 ? -16.672 -20.828 0.234 1 96.81 493 ALA B C 1
ATOM 9651 O O . ALA B 1 493 ? -15.594 -21.203 -0.202 1 96.81 493 ALA B O 1
ATOM 9652 N N . ASP B 1 494 ? -17.828 -21.219 -0.307 1 95.31 494 ASP B N 1
ATOM 9653 C CA . ASP B 1 494 ? -17.922 -22.234 -1.352 1 95.31 494 ASP B CA 1
ATOM 9654 C C . ASP B 1 494 ? -17.328 -21.719 -2.664 1 95.31 494 ASP B C 1
ATOM 9656 O O . ASP B 1 494 ? -16.641 -22.453 -3.371 1 95.31 494 ASP B O 1
ATOM 9660 N N . ILE B 1 495 ? -17.688 -20.484 -2.939 1 96.19 495 ILE B N 1
ATOM 9661 C CA . ILE B 1 495 ? -17.25 -19.953 -4.23 1 96.19 495 ILE B CA 1
ATOM 9662 C C . ILE B 1 495 ? -15.805 -19.469 -4.133 1 96.19 495 ILE B C 1
ATOM 9664 O O . ILE B 1 495 ? -15.203 -19.094 -5.145 1 96.19 495 ILE B O 1
ATOM 9668 N N . TYR B 1 496 ? -15.203 -19.422 -2.98 1 96.25 496 TYR B N 1
ATOM 9669 C CA . TYR B 1 496 ? -13.781 -19.234 -2.707 1 96.25 496 TYR B CA 1
ATOM 9670 C C . TYR B 1 496 ? -13.328 -17.844 -3.102 1 96.25 496 TYR B C 1
ATOM 9672 O O . TYR B 1 496 ? -12.25 -17.672 -3.672 1 96.25 496 TYR B O 1
ATOM 9680 N N . VAL B 1 497 ? -14.164 -16.781 -2.908 1 96.12 497 VAL B N 1
ATOM 9681 C CA . VAL B 1 497 ? -13.758 -15.398 -3.094 1 96.12 497 VAL B CA 1
ATOM 9682 C C . VAL B 1 497 ? -13.422 -14.773 -1.742 1 96.12 497 VAL B C 1
ATOM 9684 O O . VAL B 1 497 ? -13.867 -15.258 -0.699 1 96.12 497 VAL B O 1
ATOM 9687 N N . ASN B 1 498 ? -12.633 -13.75 -1.772 1 96.31 498 ASN B N 1
ATOM 9688 C CA . ASN B 1 498 ? -12.305 -13.016 -0.554 1 96.31 498 ASN B CA 1
ATOM 9689 C C . ASN B 1 498 ? -13.539 -12.359 0.061 1 96.31 498 ASN B C 1
ATOM 9691 O O . ASN B 1 498 ? -14.398 -11.844 -0.657 1 96.31 498 ASN B O 1
ATOM 9695 N N . PRO B 1 499 ? -13.625 -12.383 1.398 1 96.94 499 PRO B N 1
ATOM 9696 C CA . PRO B 1 499 ? -14.773 -11.75 2.049 1 96.94 499 PRO B CA 1
ATOM 9697 C C . PRO B 1 499 ? -14.953 -10.289 1.637 1 96.94 499 PRO B C 1
ATOM 9699 O O . PRO B 1 499 ? -16.094 -9.82 1.502 1 96.94 499 PRO B O 1
ATOM 9702 N N . PHE B 1 500 ? -13.906 -9.578 1.384 1 95.88 500 PHE B N 1
ATOM 9703 C CA . PHE B 1 500 ? -13.992 -8.18 0.975 1 95.88 500 PHE B CA 1
ATOM 9704 C C . PHE B 1 500 ? -14.617 -8.055 -0.409 1 95.88 500 PHE B C 1
ATOM 9706 O O . PHE B 1 500 ? -15.367 -7.117 -0.676 1 95.88 500 PHE B O 1
ATOM 9713 N N . THR B 1 501 ? -14.266 -8.922 -1.295 1 96.88 501 THR B N 1
ATOM 9714 C CA . THR B 1 501 ? -14.891 -8.961 -2.611 1 96.88 501 THR B CA 1
ATOM 9715 C C . THR B 1 501 ? -16.391 -9.172 -2.486 1 96.88 501 THR B C 1
ATOM 9717 O O . THR B 1 501 ? -17.188 -8.469 -3.131 1 96.88 501 THR B O 1
ATOM 9720 N N . ALA B 1 502 ? -16.781 -10.102 -1.65 1 97.56 502 ALA B N 1
ATOM 9721 C CA . ALA B 1 502 ? -18.188 -10.43 -1.461 1 97.56 502 ALA B CA 1
ATOM 9722 C C . ALA B 1 502 ? -18.969 -9.227 -0.926 1 97.56 502 ALA B C 1
ATOM 9724 O O . ALA B 1 502 ? -20.078 -8.945 -1.379 1 97.56 502 ALA B O 1
ATOM 9725 N N . VAL B 1 503 ? -18.406 -8.539 0.048 1 95 503 VAL B N 1
ATOM 9726 C CA . VAL B 1 503 ? -19.062 -7.379 0.641 1 95 503 VAL B CA 1
ATOM 9727 C C . VAL B 1 503 ? -19.203 -6.273 -0.403 1 95 503 VAL B C 1
ATOM 9729 O O . VAL B 1 503 ? -20.234 -5.602 -0.47 1 95 503 VAL B O 1
ATOM 9732 N N . THR B 1 504 ? -18.172 -6.098 -1.215 1 93.44 504 THR B N 1
ATOM 9733 C CA . THR B 1 504 ? -18.203 -5.09 -2.27 1 93.44 504 THR B CA 1
ATOM 9734 C C . THR B 1 504 ? -19.328 -5.383 -3.258 1 93.44 504 THR B C 1
ATOM 9736 O O . THR B 1 504 ? -20.078 -4.484 -3.637 1 93.44 504 THR B O 1
ATOM 9739 N N . VAL B 1 505 ? -19.422 -6.59 -3.645 1 96.44 505 VAL B N 1
ATOM 9740 C CA . VAL B 1 505 ? -20.469 -6.992 -4.578 1 96.44 505 VAL B CA 1
ATOM 9741 C C . VAL B 1 505 ? -21.844 -6.805 -3.934 1 96.44 505 VAL B C 1
ATOM 9743 O O . VAL B 1 505 ? -22.75 -6.223 -4.539 1 96.44 505 VAL B O 1
ATOM 9746 N N . LYS B 1 506 ? -21.984 -7.285 -2.715 1 94.75 506 LYS B N 1
ATOM 9747 C CA . LYS B 1 506 ? -23.25 -7.184 -1.977 1 94.75 506 LYS B CA 1
ATOM 9748 C C . LYS B 1 506 ? -23.688 -5.73 -1.846 1 94.75 506 LYS B C 1
ATOM 9750 O O . LYS B 1 506 ? -24.828 -5.395 -2.164 1 94.75 506 LYS B O 1
ATOM 9755 N N . ASP B 1 507 ? -22.781 -4.887 -1.449 1 89.75 507 ASP B N 1
ATOM 9756 C CA . ASP B 1 507 ? -23.109 -3.486 -1.192 1 89.75 507 ASP B CA 1
ATOM 9757 C C . ASP B 1 507 ? -23.391 -2.74 -2.496 1 89.75 507 ASP B C 1
ATOM 9759 O O . ASP B 1 507 ? -24.188 -1.796 -2.518 1 89.75 507 ASP B O 1
ATOM 9763 N N . SER B 1 508 ? -22.766 -3.137 -3.57 1 92.12 508 SER B N 1
ATOM 9764 C CA . SER B 1 508 ? -22.922 -2.463 -4.855 1 92.12 508 SER B CA 1
ATOM 9765 C C . SER B 1 508 ? -24.25 -2.826 -5.512 1 92.12 508 SER B C 1
ATOM 9767 O O . SER B 1 508 ? -24.828 -2.027 -6.254 1 92.12 508 SER B O 1
ATOM 9769 N N . LEU B 1 509 ? -24.781 -4.02 -5.227 1 94.38 509 LEU B N 1
ATOM 9770 C CA . LEU B 1 509 ? -25.953 -4.512 -5.957 1 94.38 509 LEU B CA 1
ATOM 9771 C C . LEU B 1 509 ? -27.219 -4.336 -5.133 1 94.38 509 LEU B C 1
ATOM 9773 O O . LEU B 1 509 ? -28.312 -4.156 -5.688 1 94.38 509 LEU B O 1
ATOM 9777 N N . LYS B 1 510 ? -27.125 -4.504 -3.885 1 89.06 510 LYS B N 1
ATOM 9778 C CA . LYS B 1 510 ? -28.297 -4.543 -3.027 1 89.06 510 LYS B CA 1
ATOM 9779 C C . LYS B 1 510 ? -29.156 -3.293 -3.215 1 89.06 510 LYS B C 1
ATOM 9781 O O . LYS B 1 510 ? -28.688 -2.174 -3 1 89.06 510 LYS B O 1
ATOM 9786 N N . GLY B 1 511 ? -30.391 -3.459 -3.625 1 83.19 511 GLY B N 1
ATOM 9787 C CA . GLY B 1 511 ? -31.375 -2.391 -3.732 1 83.19 511 GLY B CA 1
ATOM 9788 C C . GLY B 1 511 ? -31.141 -1.49 -4.934 1 83.19 511 GLY B C 1
ATOM 9789 O O . GLY B 1 511 ? -31.797 -0.456 -5.07 1 83.19 511 GLY B O 1
ATOM 9790 N N . LYS B 1 512 ? -30.234 -1.786 -5.836 1 88.81 512 LYS B N 1
ATOM 9791 C CA . LYS B 1 512 ? -29.938 -0.965 -7.004 1 88.81 512 LYS B CA 1
ATOM 9792 C C . LYS B 1 512 ? -30.562 -1.556 -8.266 1 88.81 512 LYS B C 1
ATOM 9794 O O . LYS B 1 512 ? -30.766 -2.77 -8.352 1 88.81 512 LYS B O 1
ATOM 9799 N N . ALA B 1 513 ? -30.828 -0.619 -9.117 1 92.19 513 ALA B N 1
ATOM 9800 C CA . ALA B 1 513 ? -31.359 -1.052 -10.406 1 92.19 513 ALA B CA 1
ATOM 9801 C C . ALA B 1 513 ? -30.25 -1.686 -11.258 1 92.19 513 ALA B C 1
ATOM 9803 O O . ALA B 1 513 ? -29.078 -1.389 -11.086 1 92.19 513 ALA B O 1
ATOM 9804 N N . PRO B 1 514 ? -30.688 -2.65 -12.094 1 94.06 514 PRO B N 1
ATOM 9805 C CA . PRO B 1 514 ? -29.703 -3.232 -12.992 1 94.06 514 PRO B CA 1
ATOM 9806 C C . PRO B 1 514 ? -29.094 -2.203 -13.953 1 94.06 514 PRO B C 1
ATOM 9808 O O . PRO B 1 514 ? -29.672 -1.136 -14.156 1 94.06 514 PRO B O 1
ATOM 9811 N N . SER B 1 515 ? -27.953 -2.473 -14.453 1 94.94 515 SER B N 1
ATOM 9812 C CA . SER B 1 515 ? -27.234 -1.609 -15.391 1 94.94 515 SER B CA 1
ATOM 9813 C C . SER B 1 515 ? -26.656 -2.414 -16.547 1 94.94 515 SER B C 1
ATOM 9815 O O . SER B 1 515 ? -27.031 -3.566 -16.766 1 94.94 515 SER B O 1
ATOM 9817 N N . CYS B 1 516 ? -25.781 -1.773 -17.297 1 95.31 516 CYS B N 1
ATOM 9818 C CA . CYS B 1 516 ? -25.234 -2.42 -18.5 1 95.31 516 CYS B CA 1
ATOM 9819 C C . CYS B 1 516 ? -24.156 -3.422 -18.125 1 95.31 516 CYS B C 1
ATOM 9821 O O . CYS B 1 516 ? -23.719 -3.471 -16.969 1 95.31 516 CYS B O 1
ATOM 9823 N N . ASP B 1 517 ? -23.656 -4.25 -19.078 1 96.19 517 ASP B N 1
ATOM 9824 C CA . ASP B 1 517 ? -22.625 -5.262 -18.875 1 96.19 517 ASP B CA 1
ATOM 9825 C C . ASP B 1 517 ? -21.344 -4.637 -18.344 1 96.19 517 ASP B C 1
ATOM 9827 O O . ASP B 1 517 ? -20.688 -5.195 -17.469 1 96.19 517 ASP B O 1
ATOM 9831 N N . LEU B 1 518 ? -21.047 -3.523 -18.906 1 96.25 518 LEU B N 1
ATOM 9832 C CA . LEU B 1 518 ? -19.812 -2.842 -18.547 1 96.25 518 LEU B CA 1
ATOM 9833 C C . LEU B 1 518 ? -19.812 -2.482 -17.062 1 96.25 518 LEU B C 1
ATOM 9835 O O . LEU B 1 518 ? -18.781 -2.57 -16.391 1 96.25 518 LEU B O 1
ATOM 9839 N N . ALA B 1 519 ? -20.922 -2.107 -16.531 1 96.62 519 ALA B N 1
ATOM 9840 C CA . ALA B 1 519 ? -21.047 -1.726 -15.133 1 96.62 519 ALA B CA 1
ATOM 9841 C C . ALA B 1 519 ? -20.797 -2.922 -14.211 1 96.62 519 ALA B C 1
ATOM 9843 O O . ALA B 1 519 ? -20.125 -2.803 -13.188 1 96.62 519 ALA B O 1
ATOM 9844 N N . TYR B 1 520 ? -21.344 -4.066 -14.609 1 98.06 520 TYR B N 1
ATOM 9845 C CA . TYR B 1 520 ? -21.141 -5.285 -13.828 1 98.06 520 TYR B CA 1
ATOM 9846 C C . TYR B 1 520 ? -19.672 -5.723 -13.867 1 98.06 520 TYR B C 1
ATOM 9848 O O . TYR B 1 520 ? -19.109 -6.082 -12.844 1 98.06 520 TYR B O 1
ATOM 9856 N N . LEU B 1 521 ? -19.109 -5.664 -15.086 1 98.25 521 LEU B N 1
ATOM 9857 C CA . LEU B 1 521 ? -17.719 -6.066 -15.258 1 98.25 521 LEU B CA 1
ATOM 9858 C C . LEU B 1 521 ? -16.781 -5.16 -14.453 1 98.25 521 LEU B C 1
ATOM 9860 O O . LEU B 1 521 ? -15.844 -5.641 -13.82 1 98.25 521 LEU B O 1
ATOM 9864 N N . HIS B 1 522 ? -17.047 -3.895 -14.492 1 96.94 522 HIS B N 1
ATOM 9865 C CA . HIS B 1 522 ? -16.219 -2.938 -13.766 1 96.94 522 HIS B CA 1
ATOM 9866 C C . HIS B 1 522 ? -16.297 -3.178 -12.266 1 96.94 522 HIS B C 1
ATOM 9868 O O . HIS B 1 522 ? -15.266 -3.156 -11.578 1 96.94 522 HIS B O 1
ATOM 9874 N N . MET B 1 523 ? -17.5 -3.389 -11.734 1 97.12 523 MET B N 1
ATOM 9875 C CA . MET B 1 523 ? -17.703 -3.629 -10.312 1 97.12 523 MET B CA 1
ATOM 9876 C C . MET B 1 523 ? -16.891 -4.84 -9.844 1 97.12 523 MET B C 1
ATOM 9878 O O . MET B 1 523 ? -16.234 -4.793 -8.812 1 97.12 523 MET B O 1
ATOM 9882 N N . LEU B 1 524 ? -16.859 -5.875 -10.641 1 98.25 524 LEU B N 1
ATOM 9883 C CA . LEU B 1 524 ? -16.172 -7.113 -10.289 1 98.25 524 LEU B CA 1
ATOM 9884 C C . LEU B 1 524 ? -14.664 -6.957 -10.445 1 98.25 524 LEU B C 1
ATOM 9886 O O . LEU B 1 524 ? -13.891 -7.547 -9.68 1 98.25 524 LEU B O 1
ATOM 9890 N N . ALA B 1 525 ? -14.258 -6.168 -11.414 1 97.25 525 ALA B N 1
ATOM 9891 C CA . ALA B 1 525 ? -12.828 -5.938 -11.648 1 97.25 525 ALA B CA 1
ATOM 9892 C C . ALA B 1 525 ? -12.234 -5.035 -10.57 1 97.25 525 ALA B C 1
ATOM 9894 O O . ALA B 1 525 ? -11.023 -5.031 -10.352 1 97.25 525 ALA B O 1
ATOM 9895 N N . TYR B 1 526 ? -13.148 -4.234 -9.945 1 95.19 526 TYR B N 1
ATOM 9896 C CA . TYR B 1 526 ? -12.711 -3.316 -8.906 1 95.19 526 TYR B CA 1
ATOM 9897 C C . TYR B 1 526 ? -12.797 -3.967 -7.527 1 95.19 526 TYR B C 1
ATOM 9899 O O . TYR B 1 526 ? -13.422 -3.418 -6.613 1 95.19 526 TYR B O 1
ATOM 9907 N N . THR B 1 527 ? -12.297 -5.211 -7.375 1 95.62 527 THR B N 1
ATOM 9908 C CA . THR B 1 527 ? -12.234 -5.973 -6.133 1 95.62 527 THR B CA 1
ATOM 9909 C C . THR B 1 527 ? -10.836 -6.543 -5.918 1 95.62 527 THR B C 1
ATOM 9911 O O . THR B 1 527 ? -10.031 -6.59 -6.852 1 95.62 527 THR B O 1
ATOM 9914 N N . PRO B 1 528 ? -10.523 -6.98 -4.688 1 93.12 528 PRO B N 1
ATOM 9915 C CA . PRO B 1 528 ? -9.172 -7.473 -4.406 1 93.12 528 PRO B CA 1
ATOM 9916 C C . PRO B 1 528 ? -8.859 -8.781 -5.129 1 93.12 528 PRO B C 1
ATOM 9918 O O . PRO B 1 528 ? -7.688 -9.148 -5.277 1 93.12 528 PRO B O 1
ATOM 9921 N N . ASP B 1 529 ? -9.82 -9.5 -5.625 1 95.06 529 ASP B N 1
ATOM 9922 C CA . ASP B 1 529 ? -9.594 -10.789 -6.273 1 95.06 529 ASP B CA 1
ATOM 9923 C C . ASP B 1 529 ? -9.336 -10.609 -7.77 1 95.06 529 ASP B C 1
ATOM 9925 O O . ASP B 1 529 ? -8.961 -11.562 -8.461 1 95.06 529 ASP B O 1
ATOM 9929 N N . ALA B 1 530 ? -9.531 -9.383 -8.266 1 95.19 530 ALA B N 1
ATOM 9930 C CA . ALA B 1 530 ? -9.359 -9.125 -9.695 1 95.19 530 ALA B CA 1
ATOM 9931 C C . ALA B 1 530 ? -7.906 -8.805 -10.023 1 95.19 530 ALA B C 1
ATOM 9933 O O . ALA B 1 530 ? -7.152 -8.352 -9.156 1 95.19 530 ALA B O 1
ATOM 9934 N N . PRO B 1 531 ? -7.551 -9.094 -11.281 1 90.88 531 PRO B N 1
ATOM 9935 C CA . PRO B 1 531 ? -6.207 -8.688 -11.695 1 90.88 531 PRO B CA 1
ATOM 9936 C C . PRO B 1 531 ? -6.066 -7.172 -11.836 1 90.88 531 PRO B C 1
ATOM 9938 O O . PRO B 1 531 ? -7.07 -6.457 -11.883 1 90.88 531 PRO B O 1
ATOM 9941 N N . ILE B 1 532 ? -4.855 -6.734 -11.836 1 85.12 532 ILE B N 1
ATOM 9942 C CA . ILE B 1 532 ? -4.543 -5.324 -12.039 1 85.12 532 ILE B CA 1
ATOM 9943 C C . ILE B 1 532 ? -3.775 -5.152 -13.352 1 85.12 532 ILE B C 1
ATOM 9945 O O . ILE B 1 532 ? -2.904 -5.961 -13.68 1 85.12 532 ILE B O 1
ATOM 9949 N N . VAL B 1 533 ? -4.117 -4.195 -14.102 1 83.19 533 VAL B N 1
ATOM 9950 C CA . VAL B 1 533 ? -3.445 -3.91 -15.367 1 83.19 533 VAL B CA 1
ATOM 9951 C C . VAL B 1 533 ? -2.924 -2.475 -15.359 1 83.19 533 VAL B C 1
ATOM 9953 O O . VAL B 1 533 ? -3.543 -1.585 -14.773 1 83.19 533 VAL B O 1
ATOM 9956 N N . GLY B 1 534 ? -1.796 -2.359 -15.969 1 74.19 534 GLY B N 1
ATOM 9957 C CA . GLY B 1 534 ? -1.233 -1.022 -16.078 1 74.19 534 GLY B CA 1
ATOM 9958 C C . GLY B 1 534 ? -2.098 -0.079 -16.906 1 74.19 534 GLY B C 1
ATOM 9959 O O . GLY B 1 534 ? -2.723 -0.49 -17.875 1 74.19 534 GLY B O 1
ATOM 9960 N N . THR B 1 535 ? -2.303 1.197 -16.406 1 70.5 535 THR B N 1
ATOM 9961 C CA . THR B 1 535 ? -3.145 2.164 -17.094 1 70.5 535 THR B CA 1
ATOM 9962 C C . THR B 1 535 ? -2.295 3.258 -17.75 1 70.5 535 THR B C 1
ATOM 9964 O O . THR B 1 535 ? -1.245 3.627 -17.219 1 70.5 535 THR B O 1
ATOM 9967 N N . SER B 1 536 ? -2.553 3.342 -19.062 1 59.09 536 SER B N 1
ATOM 9968 C CA . SER B 1 536 ? -1.928 4.453 -19.766 1 59.09 536 SER B CA 1
ATOM 9969 C C . SER B 1 536 ? -2.904 5.605 -19.953 1 59.09 536 SER B C 1
ATOM 9971 O O . SER B 1 536 ? -4.09 5.48 -19.656 1 59.09 536 SER B O 1
ATOM 9973 N N . ASN B 1 537 ? -2.438 6.703 -20.422 1 52.47 537 ASN B N 1
ATOM 9974 C CA . ASN B 1 537 ? -3.182 7.926 -20.719 1 52.47 537 ASN B CA 1
ATOM 9975 C C . ASN B 1 537 ? -4.445 7.633 -21.531 1 52.47 537 ASN B C 1
ATOM 9977 O O . ASN B 1 537 ? -5.484 8.258 -21.297 1 52.47 537 ASN B O 1
ATOM 9981 N N . MET B 1 538 ? -4.344 6.758 -22.312 1 51.19 538 MET B N 1
ATOM 9982 C CA . MET B 1 538 ? -5.414 6.457 -23.266 1 51.19 538 MET B CA 1
ATOM 9983 C C . MET B 1 538 ? -6.578 5.758 -22.562 1 51.19 538 MET B C 1
ATOM 9985 O O . MET B 1 538 ? -7.715 5.82 -23.031 1 51.19 538 MET B O 1
ATOM 9989 N N . ASP B 1 539 ? -6.219 5.43 -21.281 1 63.12 539 ASP B N 1
ATOM 9990 C CA . ASP B 1 539 ? -7.254 4.609 -20.656 1 63.12 539 ASP B CA 1
ATOM 9991 C C . ASP B 1 539 ? -8.289 5.48 -19.938 1 63.12 539 ASP B C 1
ATOM 9993 O O . ASP B 1 539 ? -9.398 5.023 -19.656 1 63.12 539 ASP B O 1
ATOM 9997 N N . GLU B 1 540 ? -7.922 6.758 -19.797 1 63.25 540 GLU B N 1
ATOM 9998 C CA . GLU B 1 540 ? -8.898 7.672 -19.203 1 63.25 540 GLU B CA 1
ATOM 9999 C C . GLU B 1 540 ? -10.031 7.973 -20.172 1 63.25 540 GLU B C 1
ATOM 10001 O O . GLU B 1 540 ? -11.156 8.273 -19.75 1 63.25 540 GLU B O 1
ATOM 10006 N N . SER B 1 541 ? -9.648 7.883 -21.391 1 68.12 541 SER B N 1
ATOM 10007 C CA . SER B 1 541 ? -10.664 8.109 -22.422 1 68.12 541 SER B CA 1
ATOM 10008 C C . SER B 1 541 ? -11.773 7.062 -22.344 1 68.12 541 SER B C 1
ATOM 10010 O O . SER B 1 541 ? -12.883 7.289 -22.828 1 68.12 541 SER B O 1
ATOM 10012 N N . LEU B 1 542 ? -11.391 5.992 -21.703 1 73.38 542 LEU B N 1
ATOM 10013 C CA . LEU B 1 542 ? -12.375 4.922 -21.562 1 73.38 542 LEU B CA 1
ATOM 10014 C C . LEU B 1 542 ? -13.57 5.387 -20.734 1 73.38 542 LEU B C 1
ATOM 10016 O O . LEU B 1 542 ? -14.68 4.879 -20.906 1 73.38 542 LEU B O 1
ATOM 10020 N N . LEU B 1 543 ? -13.305 6.336 -19.922 1 70.12 543 LEU B N 1
ATOM 10021 C CA . LEU B 1 543 ? -14.375 6.84 -19.062 1 70.12 543 LEU B CA 1
ATOM 10022 C C . LEU B 1 543 ? -15.438 7.551 -19.875 1 70.12 543 LEU B C 1
ATOM 10024 O O . LEU B 1 543 ? -16.625 7.547 -19.516 1 70.12 543 LEU B O 1
ATOM 10028 N N . TYR B 1 544 ? -14.969 8.07 -20.984 1 69.06 544 TYR B N 1
ATOM 10029 C CA . TYR B 1 544 ? -15.883 8.828 -21.828 1 69.06 544 TYR B CA 1
ATOM 10030 C C . TYR B 1 544 ? -16.703 7.891 -22.719 1 69.06 544 TYR B C 1
ATOM 10032 O O . TYR B 1 544 ? -17.734 8.289 -23.266 1 69.06 544 TYR B O 1
ATOM 10040 N N . ASP B 1 545 ? -16.344 6.684 -22.734 1 74.62 545 ASP B N 1
ATOM 10041 C CA . ASP B 1 545 ? -17.031 5.715 -23.578 1 74.62 545 ASP B CA 1
ATOM 10042 C C . ASP B 1 545 ? -18.156 5.008 -22.812 1 74.62 545 ASP B C 1
ATOM 10044 O O . ASP B 1 545 ? -18.891 4.207 -23.391 1 74.62 545 ASP B O 1
ATOM 10048 N N . VAL B 1 546 ? -18.266 5.426 -21.578 1 81.12 546 VAL B N 1
ATOM 10049 C CA . VAL B 1 546 ? -19.266 4.754 -20.75 1 81.12 546 VAL B CA 1
ATOM 10050 C C . VAL B 1 546 ? -20.609 5.461 -20.891 1 81.12 546 VAL B C 1
ATOM 10052 O O . VAL B 1 546 ? -20.719 6.656 -20.594 1 81.12 546 VAL B O 1
ATOM 10055 N N . ASP B 1 547 ? -21.641 4.785 -21.344 1 81.94 547 ASP B N 1
ATOM 10056 C CA . ASP B 1 547 ? -22.953 5.387 -21.594 1 81.94 547 ASP B CA 1
ATOM 10057 C C . ASP B 1 547 ? -24 4.844 -20.625 1 81.94 547 ASP B C 1
ATOM 10059 O O . ASP B 1 547 ? -25.203 4.953 -20.875 1 81.94 547 ASP B O 1
ATOM 10063 N N . CYS B 1 548 ? -23.562 4.176 -19.625 1 88.94 548 CYS B N 1
ATOM 10064 C CA . CYS B 1 548 ? -24.516 3.643 -18.656 1 88.94 548 CYS B CA 1
ATOM 10065 C C . CYS B 1 548 ? -24.125 4.047 -17.234 1 88.94 548 CYS B C 1
ATOM 10067 O O . CYS B 1 548 ? -23.016 4.559 -17.016 1 88.94 548 CYS B O 1
ATOM 10069 N N . LYS B 1 549 ? -25.047 3.893 -16.359 1 89.06 549 LYS B N 1
ATOM 10070 C CA . LYS B 1 549 ? -24.797 4.203 -14.961 1 89.06 549 LYS B CA 1
ATOM 10071 C C . LYS B 1 549 ? -23.922 3.133 -14.312 1 89.06 549 LYS B C 1
ATOM 10073 O O . LYS B 1 549 ? -24.25 1.944 -14.359 1 89.06 549 LYS B O 1
ATOM 10078 N N . MET B 1 550 ? -22.859 3.535 -13.727 1 91.5 550 MET B N 1
ATOM 10079 C CA . MET B 1 550 ? -21.938 2.613 -13.055 1 91.5 550 MET B CA 1
ATOM 10080 C C . MET B 1 550 ? -22.406 2.334 -11.625 1 91.5 550 MET B C 1
ATOM 10082 O O . MET B 1 550 ? -23.109 3.146 -11.023 1 91.5 550 MET B O 1
ATOM 10086 N N . PHE B 1 551 ? -22.062 1.146 -11.172 1 92.31 551 PHE B N 1
ATOM 10087 C CA . PHE B 1 551 ? -22.422 0.8 -9.805 1 92.31 551 PHE B CA 1
ATOM 10088 C C . PHE B 1 551 ? -21.531 1.523 -8.805 1 92.31 551 PHE B C 1
ATOM 10090 O O . PHE B 1 551 ? -21.938 1.813 -7.684 1 92.31 551 PHE B O 1
ATOM 10097 N N . ILE B 1 552 ? -20.312 1.707 -9.219 1 89.25 552 ILE B N 1
ATOM 10098 C CA . ILE B 1 552 ? -19.312 2.311 -8.336 1 89.25 552 ILE B CA 1
ATOM 10099 C C . ILE B 1 552 ? -18.969 3.709 -8.828 1 89.25 552 ILE B C 1
ATOM 10101 O O . ILE B 1 552 ? -18.656 3.895 -10.008 1 89.25 552 ILE B O 1
ATOM 10105 N N . ASP B 1 553 ? -19 4.637 -7.922 1 82.12 553 ASP B N 1
ATOM 10106 C CA . ASP B 1 553 ? -18.688 6.02 -8.266 1 82.12 553 ASP B CA 1
ATOM 10107 C C . ASP B 1 553 ? -17.172 6.23 -8.359 1 82.12 553 ASP B C 1
ATOM 10109 O O . ASP B 1 553 ? -16.406 5.52 -7.715 1 82.12 553 ASP B O 1
ATOM 10113 N N . GLU B 1 554 ? -16.766 7.191 -9.18 1 78.31 554 GLU B N 1
ATOM 10114 C CA . GLU B 1 554 ? -15.352 7.543 -9.312 1 78.31 554 GLU B CA 1
ATOM 10115 C C . GLU B 1 554 ? -14.789 8.062 -7.996 1 78.31 554 GLU B C 1
ATOM 10117 O O . GLU B 1 554 ? -15.344 8.992 -7.402 1 78.31 554 GLU B O 1
ATOM 10122 N N . PRO B 1 555 ? -13.641 7.367 -7.594 1 77 555 PRO B N 1
ATOM 10123 C CA . PRO B 1 555 ? -13.039 7.848 -6.352 1 77 555 PRO B CA 1
ATOM 10124 C C . PRO B 1 555 ? -12.297 9.172 -6.531 1 77 555 PRO B C 1
ATOM 10126 O O . PRO B 1 555 ? -11.781 9.453 -7.617 1 77 555 PRO B O 1
ATOM 10129 N N . PHE B 1 556 ? -12.234 9.914 -5.461 1 66.06 556 PHE B N 1
ATOM 10130 C CA . PHE B 1 556 ? -11.523 11.188 -5.508 1 66.06 556 PHE B CA 1
ATOM 10131 C C . PHE B 1 556 ? -10.07 11.016 -5.105 1 66.06 556 PHE B C 1
ATOM 10133 O O . PHE B 1 556 ? -9.219 11.828 -5.469 1 66.06 556 PHE B O 1
ATOM 10140 N N . ASP B 1 557 ? -9.789 9.922 -4.328 1 65.69 557 ASP B N 1
ATOM 10141 C CA . ASP B 1 557 ? -8.414 9.602 -3.945 1 65.69 557 ASP B CA 1
ATOM 10142 C C . ASP B 1 557 ? -7.586 9.18 -5.156 1 65.69 557 ASP B C 1
ATOM 10144 O O . ASP B 1 557 ? -7.988 8.289 -5.906 1 65.69 557 ASP B O 1
ATOM 10148 N N . GLU B 1 558 ? -6.461 9.828 -5.344 1 64 558 GLU B N 1
ATOM 10149 C CA . GLU B 1 558 ? -5.656 9.641 -6.547 1 64 558 GLU B CA 1
ATOM 10150 C C . GLU B 1 558 ? -5.223 8.18 -6.695 1 64 558 GLU B C 1
ATOM 10152 O O . GLU B 1 558 ? -5.258 7.625 -7.793 1 64 558 GLU B O 1
ATOM 10157 N N . LEU B 1 559 ? -4.738 7.602 -5.633 1 66.44 559 LEU B N 1
ATOM 10158 C CA . LEU B 1 559 ? -4.293 6.215 -5.715 1 66.44 559 LEU B CA 1
ATOM 10159 C C . LEU B 1 559 ? -5.453 5.285 -6.047 1 66.44 559 LEU B C 1
ATOM 10161 O O . LEU B 1 559 ? -5.309 4.371 -6.859 1 66.44 559 LEU B O 1
ATOM 10165 N N . GLU B 1 560 ? -6.609 5.531 -5.43 1 76.06 560 GLU B N 1
ATOM 10166 C CA . GLU B 1 560 ? -7.777 4.703 -5.703 1 76.06 560 GLU B CA 1
ATOM 10167 C C . GLU B 1 560 ? -8.289 4.914 -7.125 1 76.06 560 GLU B C 1
ATOM 10169 O O . GLU B 1 560 ? -8.836 3.998 -7.738 1 76.06 560 GLU B O 1
ATOM 10174 N N . MET B 1 561 ? -8.07 6.129 -7.609 1 79.12 561 MET B N 1
ATOM 10175 C CA . MET B 1 561 ? -8.492 6.402 -8.984 1 79.12 561 MET B CA 1
ATOM 10176 C C . MET B 1 561 ? -7.703 5.551 -9.969 1 79.12 561 MET B C 1
ATOM 10178 O O . MET B 1 561 ? -8.25 5.094 -10.977 1 79.12 561 MET B O 1
ATOM 10182 N N . SER B 1 562 ? -6.438 5.344 -9.703 1 78.19 562 SER B N 1
ATOM 10183 C CA . SER B 1 562 ? -5.629 4.484 -10.562 1 78.19 562 SER B CA 1
ATOM 10184 C C . SER B 1 562 ? -6.18 3.062 -10.602 1 78.19 562 SER B C 1
ATOM 10186 O O . SER B 1 562 ? -6.211 2.428 -11.656 1 78.19 562 SER B O 1
ATOM 10188 N N . LEU B 1 563 ? -6.555 2.535 -9.469 1 84.12 563 LEU B N 1
ATOM 10189 C CA . LEU B 1 563 ? -7.133 1.198 -9.391 1 84.12 563 LEU B CA 1
ATOM 10190 C C . LEU B 1 563 ? -8.492 1.152 -10.094 1 84.12 563 LEU B C 1
ATOM 10192 O O . LEU B 1 563 ? -8.828 0.157 -10.734 1 84.12 563 LEU B O 1
ATOM 10196 N N . TYR B 1 564 ? -9.289 2.275 -9.938 1 88.56 564 TYR B N 1
ATOM 10197 C CA . TYR B 1 564 ? -10.578 2.41 -10.609 1 88.56 564 TYR B CA 1
ATOM 10198 C C . TYR B 1 564 ? -10.414 2.344 -12.117 1 88.56 564 TYR B C 1
ATOM 10200 O O . TYR B 1 564 ? -11.188 1.672 -12.805 1 88.56 564 TYR B O 1
ATOM 10208 N N . LEU B 1 565 ? -9.375 2.982 -12.625 1 85.19 565 LEU B N 1
ATOM 10209 C CA . LEU B 1 565 ? -9.117 3.012 -14.062 1 85.19 565 LEU B CA 1
ATOM 10210 C C . LEU B 1 565 ? -8.617 1.658 -14.555 1 85.19 565 LEU B C 1
ATOM 10212 O O . LEU B 1 565 ? -8.93 1.237 -15.664 1 85.19 565 LEU B O 1
ATOM 10216 N N . SER B 1 566 ? -7.793 1.03 -13.758 1 88.81 566 SER B N 1
ATOM 10217 C CA . SER B 1 566 ? -7.379 -0.331 -14.086 1 88.81 566 SER B CA 1
ATOM 10218 C C . SER B 1 566 ? -8.586 -1.254 -14.234 1 88.81 566 SER B C 1
ATOM 10220 O O . SER B 1 566 ? -8.656 -2.039 -15.188 1 88.81 566 SER B O 1
ATOM 10222 N N . ALA B 1 567 ? -9.492 -1.148 -13.289 1 93.06 567 ALA B N 1
ATOM 10223 C CA . ALA B 1 567 ? -10.711 -1.958 -13.336 1 93.06 567 ALA B CA 1
ATOM 10224 C C . ALA B 1 567 ? -11.539 -1.634 -14.578 1 93.06 567 ALA B C 1
ATOM 10226 O O . ALA B 1 567 ? -12.141 -2.525 -15.18 1 93.06 567 ALA B O 1
ATOM 10227 N N . MET B 1 568 ? -11.578 -0.347 -14.93 1 92.62 568 MET B N 1
ATOM 10228 C CA . MET B 1 568 ? -12.305 0.07 -16.125 1 92.62 568 MET B CA 1
ATOM 10229 C C . MET B 1 568 ? -11.688 -0.544 -17.375 1 92.62 568 MET B C 1
ATOM 10231 O O . MET B 1 568 ? -12.406 -1.019 -18.266 1 92.62 568 MET B O 1
ATOM 10235 N N . LYS B 1 569 ? -10.43 -0.505 -17.438 1 91.81 569 LYS B N 1
ATOM 10236 C CA . LYS B 1 569 ? -9.719 -1.105 -18.562 1 91.81 569 LYS B CA 1
ATOM 10237 C C . LYS B 1 569 ? -10.023 -2.598 -18.672 1 91.81 569 LYS B C 1
ATOM 10239 O O . LYS B 1 569 ? -10.289 -3.104 -19.766 1 91.81 569 LYS B O 1
ATOM 10244 N N . ILE B 1 570 ? -9.969 -3.326 -17.594 1 95.94 570 ILE B N 1
ATOM 10245 C CA . ILE B 1 570 ? -10.289 -4.75 -17.594 1 95.94 570 ILE B CA 1
ATOM 10246 C C . ILE B 1 570 ? -11.727 -4.957 -18.062 1 95.94 570 ILE B C 1
ATOM 10248 O O . ILE B 1 570 ? -12.008 -5.867 -18.844 1 95.94 570 ILE B O 1
ATOM 10252 N N . ALA B 1 571 ? -12.648 -4.082 -17.562 1 96.56 571 ALA B N 1
ATOM 10253 C CA . ALA B 1 571 ? -14.047 -4.176 -17.969 1 96.56 571 ALA B CA 1
ATOM 10254 C C . ALA B 1 571 ? -14.195 -4.031 -19.484 1 96.56 571 ALA B C 1
ATOM 10256 O O . ALA B 1 571 ? -14.938 -4.789 -20.109 1 96.56 571 ALA B O 1
ATOM 10257 N N . PHE B 1 572 ? -13.453 -3.154 -20.078 1 95.44 572 PHE B N 1
ATOM 10258 C CA . PHE B 1 572 ? -13.523 -2.939 -21.516 1 95.44 572 PHE B CA 1
ATOM 10259 C C . PHE B 1 572 ? -12.914 -4.113 -22.266 1 95.44 572 PHE B C 1
ATOM 10261 O O . PHE B 1 572 ? -13.422 -4.52 -23.312 1 95.44 572 PHE B O 1
ATOM 10268 N N . ILE B 1 573 ? -11.836 -4.602 -21.781 1 96.38 573 ILE B N 1
ATOM 10269 C CA . ILE B 1 573 ? -11.188 -5.75 -22.391 1 96.38 573 ILE B CA 1
ATOM 10270 C C . ILE B 1 573 ? -12.164 -6.93 -22.438 1 96.38 573 ILE B C 1
ATOM 10272 O O . ILE B 1 573 ? -12.352 -7.547 -23.484 1 96.38 573 ILE B O 1
ATOM 10276 N N . ILE B 1 574 ? -12.75 -7.215 -21.344 1 97.94 574 ILE B N 1
ATOM 10277 C CA . ILE B 1 574 ? -13.656 -8.359 -21.25 1 97.94 574 ILE B CA 1
ATOM 10278 C C . ILE B 1 574 ? -14.922 -8.086 -22.062 1 97.94 574 ILE B C 1
ATOM 10280 O O . ILE B 1 574 ? -15.484 -9 -22.672 1 97.94 574 ILE B O 1
ATOM 10284 N N . HIS B 1 575 ? -15.359 -6.793 -22.047 1 97.12 575 HIS B N 1
ATOM 10285 C CA . HIS B 1 575 ? -16.5 -6.438 -22.875 1 97.12 575 HIS B CA 1
ATOM 10286 C C . HIS B 1 575 ? -16.219 -6.711 -24.344 1 97.12 575 HIS B C 1
ATOM 10288 O O . HIS B 1 575 ? -17.062 -7.254 -25.062 1 97.12 575 HIS B O 1
ATOM 10294 N N . ASP B 1 576 ? -15.039 -6.332 -24.812 1 96.62 576 ASP B N 1
ATOM 10295 C CA . ASP B 1 576 ? -14.633 -6.648 -26.172 1 96.62 576 ASP B CA 1
ATOM 10296 C C . ASP B 1 576 ? -14.586 -8.156 -26.406 1 96.62 576 ASP B C 1
ATOM 10298 O O . ASP B 1 576 ? -14.977 -8.641 -27.469 1 96.62 576 ASP B O 1
ATOM 10302 N N . TRP B 1 577 ? -14.07 -8.844 -25.438 1 97.06 577 TRP B N 1
ATOM 10303 C CA . TRP B 1 577 ? -13.992 -10.305 -25.5 1 97.06 577 TRP B CA 1
ATOM 10304 C C . TRP B 1 577 ? -15.367 -10.914 -25.703 1 97.06 577 TRP B C 1
ATOM 10306 O O . TRP B 1 577 ? -15.555 -11.75 -26.609 1 97.06 577 TRP B O 1
ATOM 10316 N N . ILE B 1 578 ? -16.391 -10.477 -25.016 1 97.31 578 ILE B N 1
ATOM 10317 C CA . ILE B 1 578 ? -17.703 -11.086 -25.078 1 97.31 578 ILE B CA 1
ATOM 10318 C C . ILE B 1 578 ? -18.453 -10.578 -26.312 1 97.31 578 ILE B C 1
ATOM 10320 O O . ILE B 1 578 ? -19.453 -11.172 -26.734 1 97.31 578 ILE B O 1
ATOM 10324 N N . GLU B 1 579 ? -17.953 -9.508 -26.891 1 96.31 579 GLU B N 1
ATOM 10325 C CA . GLU B 1 579 ? -18.516 -9.008 -28.141 1 96.31 579 GLU B CA 1
ATOM 10326 C C . GLU B 1 579 ? -17.812 -9.625 -29.344 1 96.31 579 GLU B C 1
ATOM 10328 O O . GLU B 1 579 ? -18.016 -9.18 -30.469 1 96.31 579 GLU B O 1
ATOM 10333 N N . GLU B 1 580 ? -16.984 -10.578 -29.141 1 95.38 580 GLU B N 1
ATOM 10334 C CA . GLU B 1 580 ? -16.312 -11.414 -30.141 1 95.38 580 GLU B CA 1
ATOM 10335 C C . GLU B 1 580 ? -15.336 -10.594 -30.984 1 95.38 580 GLU B C 1
ATOM 10337 O O . GLU B 1 580 ? -15.18 -10.844 -32.188 1 95.38 580 GLU B O 1
ATOM 10342 N N . VAL B 1 581 ? -14.812 -9.578 -30.328 1 95.06 581 VAL B N 1
ATOM 10343 C CA . VAL B 1 581 ? -13.742 -8.852 -31 1 95.06 581 VAL B CA 1
ATOM 10344 C C . VAL B 1 581 ? -12.531 -9.766 -31.203 1 95.06 581 VAL B C 1
ATOM 10346 O O . VAL B 1 581 ? -12.227 -10.586 -30.328 1 95.06 581 VAL B O 1
ATOM 10349 N N . ASP B 1 582 ? -11.922 -9.594 -32.344 1 93 582 ASP B N 1
ATOM 10350 C CA . ASP B 1 582 ? -10.766 -10.422 -32.656 1 93 582 ASP B CA 1
ATOM 10351 C C . ASP B 1 582 ? -9.672 -10.273 -31.609 1 93 582 ASP B C 1
ATOM 10353 O O . ASP B 1 582 ? -9.422 -9.164 -31.125 1 93 582 ASP B O 1
ATOM 10357 N N . GLU B 1 583 ? -9.062 -11.367 -31.328 1 91.88 583 GLU B N 1
ATOM 10358 C CA . GLU B 1 583 ? -8.086 -11.375 -30.234 1 91.88 583 GLU B CA 1
ATOM 10359 C C . GLU B 1 583 ? -6.926 -10.43 -30.531 1 91.88 583 GLU B C 1
ATOM 10361 O O . GLU B 1 583 ? -6.461 -9.711 -29.641 1 91.88 583 GLU B O 1
ATOM 10366 N N . ASP B 1 584 ? -6.406 -10.398 -31.734 1 93.12 584 ASP B N 1
ATOM 10367 C CA . ASP B 1 584 ? -5.285 -9.531 -32.094 1 93.12 584 ASP B CA 1
ATOM 10368 C C . ASP B 1 584 ? -5.656 -8.062 -31.906 1 93.12 584 ASP B C 1
ATOM 10370 O O . ASP B 1 584 ? -4.816 -7.242 -31.531 1 93.12 584 ASP B O 1
ATOM 10374 N N . THR B 1 585 ? -6.871 -7.812 -32.25 1 94.25 585 THR B N 1
ATOM 10375 C CA . THR B 1 585 ? -7.363 -6.449 -32.062 1 94.25 585 THR B CA 1
ATOM 10376 C C . THR B 1 585 ? -7.387 -6.062 -30.594 1 94.25 585 THR B C 1
ATOM 10378 O O . THR B 1 585 ? -6.988 -4.957 -30.219 1 94.25 585 THR B O 1
ATOM 10381 N N . ILE B 1 586 ? -7.832 -6.965 -29.75 1 94.38 586 ILE B N 1
ATOM 10382 C CA . ILE B 1 586 ? -7.879 -6.715 -28.312 1 94.38 586 ILE B CA 1
ATOM 10383 C C . ILE B 1 586 ? -6.465 -6.504 -27.781 1 94.38 586 ILE B C 1
ATOM 10385 O O . ILE B 1 586 ? -6.207 -5.551 -27.047 1 94.38 586 ILE B O 1
ATOM 10389 N N . LEU B 1 587 ? -5.566 -7.355 -28.172 1 93.12 587 LEU B N 1
ATOM 10390 C CA . LEU B 1 587 ? -4.191 -7.301 -27.703 1 93.12 587 LEU B CA 1
ATOM 10391 C C . LEU B 1 587 ? -3.531 -5.98 -28.094 1 93.12 587 LEU B C 1
ATOM 10393 O O . LEU B 1 587 ? -2.855 -5.352 -27.266 1 93.12 587 LEU B O 1
ATOM 10397 N N . SER B 1 588 ? -3.764 -5.551 -29.281 1 90.31 588 SER B N 1
ATOM 10398 C CA . SER B 1 588 ? -3.172 -4.316 -29.797 1 90.31 588 SER B CA 1
ATOM 10399 C C . SER B 1 588 ? -3.82 -3.09 -29.156 1 90.31 588 SER B C 1
ATOM 10401 O O . SER B 1 588 ? -3.127 -2.166 -28.734 1 90.31 588 SER B O 1
ATOM 10403 N N . ARG B 1 589 ? -5.129 -3.135 -29.062 1 88.81 589 ARG B N 1
ATOM 10404 C CA . ARG B 1 589 ? -5.898 -1.998 -28.578 1 88.81 589 ARG B CA 1
ATOM 10405 C C . ARG B 1 589 ? -5.52 -1.67 -27.125 1 88.81 589 ARG B C 1
ATOM 10407 O O . ARG B 1 589 ? -5.43 -0.499 -26.766 1 88.81 589 ARG B O 1
ATOM 10414 N N . TYR B 1 590 ? -5.305 -2.709 -26.344 1 89.81 590 TYR B N 1
ATOM 10415 C CA . TYR B 1 590 ? -5.117 -2.477 -24.922 1 89.81 590 TYR B CA 1
ATOM 10416 C C . TYR B 1 590 ? -3.666 -2.705 -24.516 1 89.81 590 TYR B C 1
ATOM 10418 O O . TYR B 1 590 ? -3.307 -2.537 -23.344 1 89.81 590 TYR B O 1
ATOM 10426 N N . GLY B 1 591 ? -2.807 -3.092 -25.391 1 86.19 591 GLY B N 1
ATOM 10427 C CA . GLY B 1 591 ? -1.388 -3.26 -25.125 1 86.19 591 GLY B CA 1
ATOM 10428 C C . GLY B 1 591 ? -1.098 -4.359 -24.125 1 86.19 591 GLY B C 1
ATOM 10429 O O . GLY B 1 591 ? -0.355 -4.148 -23.156 1 86.19 591 GLY B O 1
ATOM 10430 N N . ILE B 1 592 ? -1.738 -5.516 -24.266 1 88.31 592 ILE B N 1
ATOM 10431 C CA . ILE B 1 592 ? -1.532 -6.645 -23.359 1 88.31 592 ILE B CA 1
ATOM 10432 C C . ILE B 1 592 ? -1.098 -7.871 -24.156 1 88.31 592 ILE B C 1
ATOM 10434 O O . ILE B 1 592 ? -1.207 -7.891 -25.391 1 88.31 592 ILE B O 1
ATOM 10438 N N . GLY B 1 593 ? -0.504 -8.852 -23.469 1 88.81 593 GLY B N 1
ATOM 10439 C CA . GLY B 1 593 ? -0.138 -10.109 -24.094 1 88.81 593 GLY B CA 1
ATOM 10440 C C . GLY B 1 593 ? -1.257 -11.133 -24.078 1 88.81 593 GLY B C 1
ATOM 10441 O O . GLY B 1 593 ? -2.26 -10.961 -23.391 1 88.81 593 GLY B O 1
ATOM 10442 N N . SER B 1 594 ? -1.09 -12.156 -24.922 1 92.94 594 SER B N 1
ATOM 10443 C CA . SER B 1 594 ? -2.096 -13.211 -25 1 92.94 594 SER B CA 1
ATOM 10444 C C . SER B 1 594 ? -2.256 -13.922 -23.656 1 92.94 594 SER B C 1
ATOM 10446 O O . SER B 1 594 ? -3.361 -14.312 -23.281 1 92.94 594 SER B O 1
ATOM 10448 N N . GLY B 1 595 ? -1.172 -14.102 -22.953 1 90.75 595 GLY B N 1
ATOM 10449 C CA . GLY B 1 595 ? -1.243 -14.688 -21.625 1 90.75 595 GLY B CA 1
ATOM 10450 C C . GLY B 1 595 ? -2.018 -13.828 -20.625 1 90.75 595 GLY B C 1
ATOM 10451 O O . GLY B 1 595 ? -2.721 -14.359 -19.766 1 90.75 595 GLY B O 1
ATOM 10452 N N . ASP B 1 596 ? -1.894 -12.539 -20.766 1 91.75 596 ASP B N 1
ATOM 10453 C CA . ASP B 1 596 ? -2.658 -11.617 -19.922 1 91.75 596 ASP B CA 1
ATOM 10454 C C . ASP B 1 596 ? -4.156 -11.773 -20.172 1 91.75 596 ASP B C 1
ATOM 10456 O O . ASP B 1 596 ? -4.949 -11.781 -19.219 1 91.75 596 ASP B O 1
ATOM 10460 N N . LEU B 1 597 ? -4.453 -11.75 -21.438 1 94.06 597 LEU B N 1
ATOM 10461 C CA . LEU B 1 597 ? -5.859 -11.875 -21.797 1 94.06 597 LEU B CA 1
ATOM 10462 C C . LEU B 1 597 ? -6.461 -13.148 -21.219 1 94.06 597 LEU B C 1
ATOM 10464 O O . LEU B 1 597 ? -7.559 -13.125 -20.656 1 94.06 597 LEU B O 1
ATOM 10468 N N . ARG B 1 598 ? -5.758 -14.258 -21.328 1 92.5 598 ARG B N 1
ATOM 10469 C CA . ARG B 1 598 ? -6.254 -15.516 -20.797 1 92.5 598 ARG B CA 1
ATOM 10470 C C . ARG B 1 598 ? -6.441 -15.438 -19.297 1 92.5 598 ARG B C 1
ATOM 10472 O O . ARG B 1 598 ? -7.434 -15.938 -18.75 1 92.5 598 ARG B O 1
ATOM 10479 N N . ASN B 1 599 ? -5.496 -14.891 -18.672 1 91.81 599 ASN B N 1
ATOM 10480 C CA . ASN B 1 599 ? -5.578 -14.727 -17.219 1 91.81 599 ASN B CA 1
ATOM 10481 C C . ASN B 1 599 ? -6.777 -13.875 -16.828 1 91.81 599 ASN B C 1
ATOM 10483 O O . ASN B 1 599 ? -7.465 -14.188 -15.844 1 91.81 599 ASN B O 1
ATOM 10487 N N . MET B 1 600 ? -6.965 -12.797 -17.531 1 95.56 600 MET B N 1
ATOM 10488 C CA . MET B 1 600 ? -8.086 -11.906 -17.25 1 95.56 600 MET B CA 1
ATOM 10489 C C . MET B 1 600 ? -9.414 -12.617 -17.469 1 95.56 600 MET B C 1
ATOM 10491 O O . MET B 1 600 ? -10.336 -12.477 -16.656 1 95.56 600 MET B O 1
ATOM 10495 N N . VAL B 1 601 ? -9.469 -13.328 -18.547 1 95.44 601 VAL B N 1
ATOM 10496 C CA . VAL B 1 601 ? -10.703 -14.047 -18.875 1 95.44 601 VAL B CA 1
ATOM 10497 C C . VAL B 1 601 ? -10.992 -15.086 -17.781 1 95.44 601 VAL B C 1
ATOM 10499 O O . VAL B 1 601 ? -12.125 -15.203 -17.312 1 95.44 601 VAL B O 1
ATOM 10502 N N . GLU B 1 602 ? -10.008 -15.789 -17.422 1 93.69 602 GLU B N 1
ATOM 10503 C CA . GLU B 1 602 ? -10.18 -16.797 -16.375 1 93.69 602 GLU B CA 1
ATOM 10504 C C . GLU B 1 602 ? -10.609 -16.172 -15.062 1 93.69 602 GLU B C 1
ATOM 10506 O O . GLU B 1 602 ? -11.523 -16.672 -14.398 1 93.69 602 GLU B O 1
ATOM 10511 N N . SER B 1 603 ? -9.953 -15.125 -14.672 1 95.62 603 SER B N 1
ATOM 10512 C CA . SER B 1 603 ? -10.281 -14.453 -13.422 1 95.62 603 SER B CA 1
ATOM 10513 C C . SER B 1 603 ? -11.695 -13.883 -13.453 1 95.62 603 SER B C 1
ATOM 10515 O O . SER B 1 603 ? -12.445 -14.016 -12.484 1 95.62 603 SER B O 1
ATOM 10517 N N . MET B 1 604 ? -12 -13.266 -14.578 1 97.81 604 MET B N 1
ATOM 10518 C CA . MET B 1 604 ? -13.305 -12.617 -14.68 1 97.81 604 MET B CA 1
ATOM 10519 C C . MET B 1 604 ? -14.414 -13.648 -14.844 1 97.81 604 MET B C 1
ATOM 10521 O O . MET B 1 604 ? -15.562 -13.398 -14.477 1 97.81 604 MET B O 1
ATOM 10525 N N . ASP B 1 605 ? -14.086 -14.789 -15.453 1 96.69 605 ASP B N 1
ATOM 10526 C CA . ASP B 1 605 ? -15.031 -15.898 -15.445 1 96.69 605 ASP B CA 1
ATOM 10527 C C . ASP B 1 605 ? -15.391 -16.312 -14.016 1 96.69 605 ASP B C 1
ATOM 10529 O O . ASP B 1 605 ? -16.578 -16.406 -13.672 1 96.69 605 ASP B O 1
ATOM 10533 N N . TRP B 1 606 ? -14.414 -16.453 -13.203 1 96.25 606 TRP B N 1
ATOM 10534 C CA . TRP B 1 606 ? -14.594 -16.797 -11.805 1 96.25 606 TRP B CA 1
ATOM 10535 C C . TRP B 1 606 ? -15.367 -15.711 -11.062 1 96.25 606 TRP B C 1
ATOM 10537 O O . TRP B 1 606 ? -16.297 -16 -10.305 1 96.25 606 TRP B O 1
ATOM 10547 N N . LEU B 1 607 ? -15.055 -14.477 -11.328 1 97.94 607 LEU B N 1
ATOM 10548 C CA . LEU B 1 607 ? -15.648 -13.367 -10.594 1 97.94 607 LEU B CA 1
ATOM 10549 C C . LEU B 1 607 ? -17.094 -13.141 -11.031 1 97.94 607 LEU B C 1
ATOM 10551 O O . LEU B 1 607 ? -17.938 -12.773 -10.219 1 97.94 607 LEU B O 1
ATOM 10555 N N . THR B 1 608 ? -17.406 -13.281 -12.336 1 98.06 608 THR B N 1
ATOM 10556 C CA . THR B 1 608 ? -18.797 -13.156 -12.773 1 98.06 608 THR B CA 1
ATOM 10557 C C . THR B 1 608 ? -19.641 -14.289 -12.219 1 98.06 608 THR B C 1
ATOM 10559 O O . THR B 1 608 ? -20.797 -14.078 -11.844 1 98.06 608 THR B O 1
ATOM 10562 N N . TYR B 1 609 ? -19.078 -15.461 -12.18 1 97.12 609 TYR B N 1
ATOM 10563 C CA . TYR B 1 609 ? -19.781 -16.578 -11.539 1 97.12 609 TYR B CA 1
ATOM 10564 C C . TYR B 1 609 ? -20.047 -16.266 -10.07 1 97.12 609 TYR B C 1
ATOM 10566 O O . TYR B 1 609 ? -21.141 -16.5 -9.57 1 97.12 609 TYR B O 1
ATOM 10574 N N . SER B 1 610 ? -19.031 -15.781 -9.414 1 97.81 610 SER B N 1
ATOM 10575 C CA . SER B 1 610 ? -19.156 -15.445 -8 1 97.81 610 SER B CA 1
ATOM 10576 C C . SER B 1 610 ? -20.188 -14.352 -7.781 1 97.81 610 SER B C 1
ATOM 10578 O O . SER B 1 610 ? -20.969 -14.414 -6.828 1 97.81 610 SER B O 1
ATOM 10580 N N . GLY B 1 611 ? -20.172 -13.328 -8.688 1 98 611 GLY B N 1
ATOM 10581 C CA . GLY B 1 611 ? -21.203 -12.305 -8.617 1 98 611 GLY B CA 1
ATOM 10582 C C . GLY B 1 611 ? -22.609 -12.859 -8.758 1 98 611 GLY B C 1
ATOM 10583 O O . GLY B 1 611 ? -23.516 -12.461 -8.031 1 98 611 GLY B O 1
ATOM 10584 N N . TYR B 1 612 ? -22.797 -13.805 -9.695 1 97.19 612 TYR B N 1
ATOM 10585 C CA . TYR B 1 612 ? -24.062 -14.492 -9.914 1 97.19 612 TYR B CA 1
ATOM 10586 C C . TYR B 1 612 ? -24.516 -15.219 -8.648 1 97.19 612 TYR B C 1
ATOM 10588 O O . TYR B 1 612 ? -25.656 -15.055 -8.203 1 97.19 612 TYR B O 1
ATOM 10596 N N . MET B 1 613 ? -23.609 -15.961 -8.023 1 97.38 613 MET B N 1
ATOM 10597 C CA . MET B 1 613 ? -23.922 -16.75 -6.828 1 97.38 613 MET B CA 1
ATOM 10598 C C . MET B 1 613 ? -24.266 -15.828 -5.656 1 97.38 613 MET B C 1
ATOM 10600 O O . MET B 1 613 ? -25.172 -16.125 -4.875 1 97.38 613 MET B O 1
ATOM 10604 N N . ILE B 1 614 ? -23.531 -14.727 -5.5 1 97.62 614 ILE B N 1
ATOM 10605 C CA . ILE B 1 614 ? -23.781 -13.781 -4.422 1 97.62 614 ILE B CA 1
ATOM 10606 C C . ILE B 1 614 ? -25.156 -13.125 -4.613 1 97.62 614 ILE B C 1
ATOM 10608 O O . ILE B 1 614 ? -25.938 -13.016 -3.664 1 97.62 614 ILE B O 1
ATOM 10612 N N . ALA B 1 615 ? -25.422 -12.711 -5.855 1 97.5 615 ALA B N 1
ATOM 10613 C CA . ALA B 1 615 ? -26.734 -12.125 -6.148 1 97.5 615 ALA B CA 1
ATOM 10614 C C . ALA B 1 615 ? -27.859 -13.117 -5.848 1 97.5 615 ALA B C 1
ATOM 10616 O O . ALA B 1 615 ? -28.938 -12.734 -5.379 1 97.5 615 ALA B O 1
ATOM 10617 N N . GLN B 1 616 ? -27.578 -14.359 -6.125 1 96.75 616 GLN B N 1
ATOM 10618 C CA . GLN B 1 616 ? -28.562 -15.414 -5.887 1 96.75 616 GLN B CA 1
ATOM 10619 C C . GLN B 1 616 ? -28.859 -15.562 -4.398 1 96.75 616 GLN B C 1
ATOM 10621 O O . GLN B 1 616 ? -30.016 -15.594 -3.99 1 96.75 616 GLN B O 1
ATOM 10626 N N . VAL B 1 617 ? -27.844 -15.68 -3.582 1 96.5 617 VAL B N 1
ATOM 10627 C CA . VAL B 1 617 ? -28.031 -15.883 -2.15 1 96.5 617 VAL B CA 1
ATOM 10628 C C . VAL B 1 617 ? -28.656 -14.641 -1.522 1 96.5 617 VAL B C 1
ATOM 10630 O O . VAL B 1 617 ? -29.391 -14.742 -0.542 1 96.5 617 VAL B O 1
ATOM 10633 N N . MET B 1 618 ? -28.469 -13.484 -2.143 1 95.31 618 MET B N 1
ATOM 10634 C CA . MET B 1 618 ? -29.047 -12.234 -1.658 1 95.31 618 MET B CA 1
ATOM 10635 C C . MET B 1 618 ? -30.469 -12.062 -2.16 1 95.31 618 MET B C 1
ATOM 10637 O O . MET B 1 618 ? -31.172 -11.125 -1.766 1 95.31 618 MET B O 1
ATOM 10641 N N . LYS B 1 619 ? -30.922 -12.906 -3.008 1 94.75 619 LYS B N 1
ATOM 10642 C CA . LYS B 1 619 ? -32.25 -12.906 -3.588 1 94.75 619 LYS B CA 1
ATOM 10643 C C . LYS B 1 619 ? -32.5 -11.648 -4.426 1 94.75 619 LYS B C 1
ATOM 10645 O O . LYS B 1 619 ? -33.562 -11.039 -4.352 1 94.75 619 LYS B O 1
ATOM 10650 N N . GLU B 1 620 ? -31.438 -11.188 -5.055 1 95.56 620 GLU B N 1
ATOM 10651 C CA . GLU B 1 620 ? -31.531 -10.133 -6.055 1 95.56 620 GLU B CA 1
ATOM 10652 C C . GLU B 1 620 ? -31.719 -10.703 -7.453 1 95.56 620 GLU B C 1
ATOM 10654 O O . GLU B 1 620 ? -30.781 -10.789 -8.234 1 95.56 620 GLU B O 1
ATOM 10659 N N . GLU B 1 621 ? -32.875 -10.945 -7.82 1 94.94 621 GLU B N 1
ATOM 10660 C CA . GLU B 1 621 ? -33.25 -11.758 -8.984 1 94.94 621 GLU B CA 1
ATOM 10661 C C . GLU B 1 621 ? -32.75 -11.102 -10.273 1 94.94 621 GLU B C 1
ATOM 10663 O O . GLU B 1 621 ? -32.219 -11.773 -11.164 1 94.94 621 GLU B O 1
ATOM 10668 N N . THR B 1 622 ? -33 -9.805 -10.367 1 95.62 622 THR B N 1
ATOM 10669 C CA . THR B 1 622 ? -32.625 -9.109 -11.602 1 95.62 622 THR B CA 1
ATOM 10670 C C . THR B 1 622 ? -31.109 -9.141 -11.797 1 95.62 622 THR B C 1
ATOM 10672 O O . THR B 1 622 ? -30.625 -9.367 -12.906 1 95.62 622 THR B O 1
ATOM 10675 N N . HIS B 1 623 ? -30.406 -8.859 -10.75 1 97.56 623 HIS B N 1
ATOM 10676 C CA . HIS B 1 623 ? -28.953 -8.906 -10.82 1 97.56 623 HIS B CA 1
ATOM 10677 C C . HIS B 1 623 ? -28.453 -10.328 -11.062 1 97.56 623 HIS B C 1
ATOM 10679 O O . HIS B 1 623 ? -27.484 -10.539 -11.773 1 97.56 623 HIS B O 1
ATOM 10685 N N . GLU B 1 624 ? -29.125 -11.305 -10.414 1 97.25 624 GLU B N 1
ATOM 10686 C CA . GLU B 1 624 ? -28.797 -12.711 -10.602 1 97.25 624 GLU B CA 1
ATOM 10687 C C . GLU B 1 624 ? -28.844 -13.094 -12.078 1 97.25 624 GLU B C 1
ATOM 10689 O O . GLU B 1 624 ? -27.906 -13.695 -12.602 1 97.25 624 GLU B O 1
ATOM 10694 N N . GLU B 1 625 ? -29.875 -12.68 -12.703 1 95.69 625 GLU B N 1
ATOM 10695 C CA . GLU B 1 625 ? -30.047 -13.023 -14.109 1 95.69 625 GLU B CA 1
ATOM 10696 C C . GLU B 1 625 ? -29.016 -12.336 -14.992 1 95.69 625 GLU B C 1
ATOM 10698 O O . GLU B 1 625 ? -28.469 -12.945 -15.906 1 95.69 625 GLU B O 1
ATOM 10703 N N . SER B 1 626 ? -28.797 -11.086 -14.734 1 96.31 626 SER B N 1
ATOM 10704 C CA . SER B 1 626 ? -27.812 -10.32 -15.5 1 96.31 626 SER B CA 1
ATOM 10705 C C . SER B 1 626 ? -26.422 -10.93 -15.375 1 96.31 626 SER B C 1
ATOM 10707 O O . SER B 1 626 ? -25.703 -11.078 -16.375 1 96.31 626 SER B O 1
ATOM 10709 N N . LEU B 1 627 ? -26.078 -11.32 -14.18 1 97.75 627 LEU B N 1
ATOM 10710 C CA . LEU B 1 627 ? -24.75 -11.859 -13.922 1 97.75 627 LEU B CA 1
ATOM 10711 C C . LEU B 1 627 ? -24.625 -13.273 -14.461 1 97.75 627 LEU B C 1
ATOM 10713 O O . LEU B 1 627 ? -23.547 -13.68 -14.914 1 97.75 627 LEU B O 1
ATOM 10717 N N . ARG B 1 628 ? -25.672 -14.047 -14.414 1 95.31 628 ARG B N 1
ATOM 10718 C CA . ARG B 1 628 ? -25.672 -15.375 -15.008 1 95.31 628 ARG B CA 1
ATOM 10719 C C . ARG B 1 628 ? -25.406 -15.312 -16.5 1 95.31 628 ARG B C 1
ATOM 10721 O O . ARG B 1 628 ? -24.562 -16.047 -17.031 1 95.31 628 ARG B O 1
ATOM 10728 N N . ARG B 1 629 ? -26.125 -14.414 -17.125 1 94.31 629 ARG B N 1
ATOM 10729 C CA . ARG B 1 629 ? -25.953 -14.227 -18.562 1 94.31 629 ARG B CA 1
ATOM 10730 C C . ARG B 1 629 ? -24.531 -13.766 -18.891 1 94.31 629 ARG B C 1
ATOM 10732 O O . ARG B 1 629 ? -23.922 -14.258 -19.828 1 94.31 629 ARG B O 1
ATOM 10739 N N . LEU B 1 630 ? -24.094 -12.867 -18.109 1 96.81 630 LEU B N 1
ATOM 10740 C CA . LEU B 1 630 ? -22.766 -12.328 -18.328 1 96.81 630 LEU B CA 1
ATOM 10741 C C . LEU B 1 630 ? -21.703 -13.414 -18.156 1 96.81 630 LEU B C 1
ATOM 10743 O O . LEU B 1 630 ? -20.75 -13.484 -18.922 1 96.81 630 LEU B O 1
ATOM 10747 N N . ASN B 1 631 ? -21.828 -14.266 -17.141 1 96.56 631 ASN B N 1
ATOM 10748 C CA . ASN B 1 631 ? -20.875 -15.328 -16.859 1 96.56 631 ASN B CA 1
ATOM 10749 C C . ASN B 1 631 ? -20.75 -16.312 -18.031 1 96.56 631 ASN B C 1
ATOM 10751 O O . ASN B 1 631 ? -19.656 -16.703 -18.391 1 96.56 631 ASN B O 1
ATOM 10755 N N . THR B 1 632 ? -21.859 -16.641 -18.594 1 93.38 632 THR B N 1
ATOM 10756 C CA . THR B 1 632 ? -21.859 -17.578 -19.719 1 93.38 632 THR B CA 1
ATOM 10757 C C . THR B 1 632 ? -21.141 -17 -20.922 1 93.38 632 THR B C 1
ATOM 10759 O O . THR B 1 632 ? -20.469 -17.719 -21.672 1 93.38 632 THR B O 1
ATOM 10762 N N . ARG B 1 633 ? -21.234 -15.742 -21.062 1 96.12 633 ARG B N 1
ATOM 10763 C CA . ARG B 1 633 ? -20.594 -15.07 -22.188 1 96.12 633 ARG B CA 1
ATOM 10764 C C . ARG B 1 633 ? -19.094 -14.906 -21.938 1 96.12 633 ARG B C 1
ATOM 10766 O O . ARG B 1 633 ? -18.297 -15.055 -22.859 1 96.12 633 ARG B O 1
ATOM 10773 N N . VAL B 1 634 ? -18.719 -14.594 -20.688 1 97.06 634 VAL B N 1
ATOM 10774 C CA . VAL B 1 634 ? -17.328 -14.352 -20.359 1 97.06 634 VAL B CA 1
ATOM 10775 C C . VAL B 1 634 ? -16.531 -15.648 -20.516 1 97.06 634 VAL B C 1
ATOM 10777 O O . VAL B 1 634 ? -15.398 -15.633 -21.016 1 97.06 634 VAL B O 1
ATOM 10780 N N . LYS B 1 635 ? -17.078 -16.703 -20.141 1 92.5 635 LYS B N 1
ATOM 10781 C CA . LYS B 1 635 ? -16.406 -18 -20.156 1 92.5 635 LYS B CA 1
ATOM 10782 C C . LYS B 1 635 ? -15.906 -18.344 -21.562 1 92.5 635 LYS B C 1
ATOM 10784 O O . LYS B 1 635 ? -14.758 -18.781 -21.734 1 92.5 635 LYS B O 1
ATOM 10789 N N . ASP B 1 636 ? -16.766 -18.031 -22.547 1 91.81 636 ASP B N 1
ATOM 10790 C CA . ASP B 1 636 ? -16.438 -18.484 -23.891 1 91.81 636 ASP B CA 1
ATOM 10791 C C . ASP B 1 636 ? -16.172 -17.312 -24.828 1 91.81 636 ASP B C 1
ATOM 10793 O O . ASP B 1 636 ? -15.711 -17.484 -25.953 1 91.81 636 ASP B O 1
ATOM 10797 N N . GLY B 1 637 ? -16.359 -16.125 -24.328 1 95.69 637 GLY B N 1
ATOM 10798 C CA . GLY B 1 637 ? -16.094 -14.93 -25.109 1 95.69 637 GLY B CA 1
ATOM 10799 C C . GLY B 1 637 ? -17.031 -14.773 -26.297 1 95.69 637 GLY B C 1
ATOM 10800 O O . GLY B 1 637 ? -16.578 -14.555 -27.422 1 95.69 637 GLY B O 1
ATOM 10801 N N . VAL B 1 638 ? -18.344 -14.914 -26.031 1 95.5 638 VAL B N 1
ATOM 10802 C CA . VAL B 1 638 ? -19.297 -14.914 -27.141 1 95.5 638 VAL B CA 1
ATOM 10803 C C . VAL B 1 638 ? -20.453 -13.984 -26.828 1 95.5 638 VAL B C 1
ATOM 10805 O O . VAL B 1 638 ? -20.719 -13.688 -25.656 1 95.5 638 VAL B O 1
ATOM 10808 N N . LYS B 1 639 ? -21.125 -13.531 -27.859 1 95.81 639 LYS B N 1
ATOM 10809 C CA . LYS B 1 639 ? -22.391 -12.828 -27.719 1 95.81 639 LYS B CA 1
ATOM 10810 C C . LYS B 1 639 ? -23.484 -13.766 -27.219 1 95.81 639 LYS B C 1
ATOM 10812 O O . LYS B 1 639 ? -23.312 -14.992 -27.219 1 95.81 639 LYS B O 1
ATOM 10817 N N . GLU B 1 640 ? -24.547 -13.195 -26.797 1 92.88 640 GLU B N 1
ATOM 10818 C CA . GLU B 1 640 ? -25.609 -13.945 -26.141 1 92.88 640 GLU B CA 1
ATOM 10819 C C . GLU B 1 640 ? -26.203 -15.008 -27.062 1 92.88 640 GLU B C 1
ATOM 10821 O O . GLU B 1 640 ? -26.594 -16.078 -26.609 1 92.88 640 GLU B O 1
ATOM 10826 N N . GLU B 1 641 ? -26.203 -14.742 -28.266 1 93.19 641 GLU B N 1
ATOM 10827 C CA . GLU B 1 641 ? -26.891 -15.625 -29.219 1 93.19 641 GLU B CA 1
ATOM 10828 C C . GLU B 1 641 ? -26.109 -16.922 -29.406 1 93.19 641 GLU B C 1
ATOM 10830 O O . GLU B 1 641 ? -26.672 -17.922 -29.875 1 93.19 641 GLU B O 1
ATOM 10835 N N . LEU B 1 642 ? -24.859 -16.984 -29.047 1 93.69 642 LEU B N 1
ATOM 10836 C CA . LEU B 1 642 ? -24.031 -18.156 -29.312 1 93.69 642 LEU B CA 1
ATOM 10837 C C . LEU B 1 642 ? -23.906 -19.016 -28.062 1 93.69 642 LEU B C 1
ATOM 10839 O O . LEU B 1 642 ? -23.297 -20.094 -28.094 1 93.69 642 LEU B O 1
ATOM 10843 N N . VAL B 1 643 ? -24.469 -18.656 -26.953 1 91.88 643 VAL B N 1
ATOM 10844 C CA . VAL B 1 643 ? -24.281 -19.297 -25.656 1 91.88 643 VAL B CA 1
ATOM 10845 C C . VAL B 1 643 ? -24.719 -20.75 -25.719 1 91.88 643 VAL B C 1
ATOM 10847 O O . VAL B 1 643 ? -24.078 -21.625 -25.109 1 91.88 643 VAL B O 1
ATOM 10850 N N . GLU B 1 644 ? -25.75 -20.953 -26.438 1 90.38 644 GLU B N 1
ATOM 10851 C CA . GLU B 1 644 ? -26.25 -22.328 -26.547 1 90.38 644 GLU B CA 1
ATOM 10852 C C . GLU B 1 644 ? -25.281 -23.203 -27.344 1 90.38 644 GLU B C 1
ATOM 10854 O O . GLU B 1 644 ? -25 -24.344 -26.953 1 90.38 644 GLU B O 1
ATOM 10859 N N . LEU B 1 645 ? -24.75 -22.703 -28.359 1 91.94 645 LEU B N 1
ATOM 10860 C CA . LEU B 1 645 ? -23.891 -23.469 -29.266 1 91.94 645 LEU B CA 1
ATOM 10861 C C . LEU B 1 645 ? -22.547 -23.781 -28.609 1 91.94 645 LEU B C 1
ATOM 10863 O O . LEU B 1 645 ? -21.984 -24.844 -28.828 1 91.94 645 LEU B O 1
ATOM 10867 N N . VAL B 1 646 ? -22.047 -22.891 -27.828 1 90.5 646 VAL B N 1
ATOM 10868 C CA . VAL B 1 646 ? -20.703 -23.047 -27.266 1 90.5 646 VAL B CA 1
ATOM 10869 C C . VAL B 1 646 ? -20.734 -24.047 -26.125 1 90.5 646 VAL B C 1
ATOM 10871 O O . VAL B 1 646 ? -19.688 -24.438 -25.609 1 90.5 646 VAL B O 1
ATOM 10874 N N . GLN B 1 647 ? -21.844 -24.453 -25.75 1 88.31 647 GLN B N 1
ATOM 10875 C CA . GLN B 1 647 ? -21.953 -25.516 -24.734 1 88.31 647 GLN B CA 1
ATOM 10876 C C . GLN B 1 647 ? -21.469 -26.844 -25.297 1 88.31 647 GLN B C 1
ATOM 10878 O O . GLN B 1 647 ? -21.156 -27.766 -24.531 1 88.31 647 GLN B O 1
ATOM 10883 N N . ILE B 1 648 ? -21.531 -26.953 -26.594 1 88.62 648 ILE B N 1
ATOM 10884 C CA . ILE B 1 648 ? -21.094 -28.188 -27.234 1 88.62 648 ILE B CA 1
ATOM 10885 C C . ILE B 1 648 ? -19.578 -28.328 -27.125 1 88.62 648 ILE B C 1
ATOM 10887 O O . ILE B 1 648 ? -18.844 -27.438 -27.547 1 88.62 648 ILE B O 1
ATOM 10891 N N . PRO B 1 649 ? -19.156 -29.375 -26.516 1 86.31 649 PRO B N 1
ATOM 10892 C CA . PRO B 1 649 ? -17.703 -29.578 -26.438 1 86.31 649 PRO B CA 1
ATOM 10893 C C . PRO B 1 649 ? -17.016 -29.5 -27.797 1 86.31 649 PRO B C 1
ATOM 10895 O O . PRO B 1 649 ? -17.516 -30.062 -28.781 1 86.31 649 PRO B O 1
ATOM 10898 N N . GLY B 1 650 ? -15.961 -28.797 -27.828 1 83.25 650 GLY B N 1
ATOM 10899 C CA . GLY B 1 650 ? -15.211 -28.688 -29.062 1 83.25 650 GLY B CA 1
ATOM 10900 C C . GLY B 1 650 ? -15.625 -27.484 -29.891 1 83.25 650 GLY B C 1
ATOM 10901 O O . GLY B 1 650 ? -14.938 -27.125 -30.859 1 83.25 650 GLY B O 1
ATOM 10902 N N . ILE B 1 651 ? -16.734 -26.922 -29.609 1 89.69 651 ILE B N 1
ATOM 10903 C CA . ILE B 1 651 ? -17.203 -25.734 -30.344 1 89.69 651 ILE B CA 1
ATOM 10904 C C . ILE B 1 651 ? -16.812 -24.469 -29.594 1 89.69 651 ILE B C 1
ATOM 10906 O O . ILE B 1 651 ? -17.469 -24.109 -28.609 1 89.69 651 ILE B O 1
ATOM 10910 N N . GLY B 1 652 ? -15.828 -23.828 -30.125 1 87.25 652 GLY B N 1
ATOM 10911 C CA . GLY B 1 652 ? -15.438 -22.547 -29.562 1 87.25 652 GLY B CA 1
ATOM 10912 C C . GLY B 1 652 ? -16.172 -21.375 -30.188 1 87.25 652 GLY B C 1
ATOM 10913 O O . GLY B 1 652 ? -17.125 -21.562 -30.953 1 87.25 652 GLY B O 1
ATOM 10914 N N . ARG B 1 653 ? -15.734 -20.266 -29.891 1 89.75 653 ARG B N 1
ATOM 10915 C CA . ARG B 1 653 ? -16.438 -19.062 -30.281 1 89.75 653 ARG B CA 1
ATOM 10916 C C . ARG B 1 653 ? -16.438 -18.891 -31.797 1 89.75 653 ARG B C 1
ATOM 10918 O O . ARG B 1 653 ? -17.453 -18.516 -32.406 1 89.75 653 ARG B O 1
ATOM 10925 N N . LYS B 1 654 ? -15.367 -19.234 -32.469 1 87.81 654 LYS B N 1
ATOM 10926 C CA . LYS B 1 654 ? -15.273 -19.078 -33.938 1 87.81 654 LYS B CA 1
ATOM 10927 C C . LYS B 1 654 ? -16.188 -20.062 -34.656 1 87.81 654 LYS B C 1
ATOM 10929 O O . LYS B 1 654 ? -16.906 -19.703 -35.562 1 87.81 654 LYS B O 1
ATOM 10934 N N . ARG B 1 655 ? -16.156 -21.25 -34.188 1 90.62 655 ARG B N 1
ATOM 10935 C CA . ARG B 1 655 ? -16.984 -22.297 -34.812 1 90.62 655 ARG B CA 1
ATOM 10936 C C . ARG B 1 655 ? -18.469 -22.031 -34.562 1 90.62 655 ARG B C 1
ATOM 10938 O O . ARG B 1 655 ? -19.297 -22.281 -35.438 1 90.62 655 ARG B O 1
ATOM 10945 N N . ALA B 1 656 ? -18.688 -21.609 -33.438 1 93.25 656 ALA B N 1
ATOM 10946 C CA . ALA B 1 656 ? -20.078 -21.281 -33.094 1 93.25 656 ALA B CA 1
ATOM 10947 C C . ALA B 1 656 ? -20.609 -20.172 -34.031 1 93.25 656 ALA B C 1
ATOM 10949 O O . ALA B 1 656 ? -21.75 -20.25 -34.5 1 93.25 656 ALA B O 1
ATOM 10950 N N . ARG B 1 657 ? -19.812 -19.219 -34.25 1 93.31 657 ARG B N 1
ATOM 10951 C CA . ARG B 1 657 ? -20.203 -18.125 -35.125 1 93.31 657 ARG B CA 1
ATOM 10952 C C . ARG B 1 657 ? -20.375 -18.594 -36.562 1 93.31 657 ARG B C 1
ATOM 10954 O O . ARG B 1 657 ? -21.266 -18.141 -37.281 1 93.31 657 ARG B O 1
ATOM 10961 N N . GLN B 1 658 ? -19.562 -19.453 -36.969 1 93.31 658 GLN B N 1
ATOM 10962 C CA . GLN B 1 658 ? -19.688 -20.047 -38.312 1 93.31 658 GLN B CA 1
ATOM 10963 C C . GLN B 1 658 ? -21.016 -20.781 -38.469 1 93.31 658 GLN B C 1
ATOM 10965 O O . GLN B 1 658 ? -21.703 -20.625 -39.469 1 93.31 658 GLN B O 1
ATOM 10970 N N . LEU B 1 659 ? -21.297 -21.547 -37.469 1 94.5 659 LEU B N 1
ATOM 10971 C CA . LEU B 1 659 ? -22.578 -22.25 -37.5 1 94.5 659 LEU B CA 1
ATOM 10972 C C . LEU B 1 659 ? -23.75 -21.281 -37.531 1 94.5 659 LEU B C 1
ATOM 10974 O O . LEU B 1 659 ? -24.656 -21.422 -38.344 1 94.5 659 LEU B O 1
ATOM 10978 N N . TRP B 1 660 ? -23.641 -20.328 -36.688 1 94.88 660 TRP B N 1
ATOM 10979 C CA . TRP B 1 660 ? -24.703 -19.344 -36.562 1 94.88 660 TRP B CA 1
ATOM 10980 C C . TRP B 1 660 ? -24.938 -18.609 -37.906 1 94.88 660 TRP B C 1
ATOM 10982 O O . TRP B 1 660 ? -26.078 -18.375 -38.281 1 94.88 660 TRP B O 1
ATOM 10992 N N . ASN B 1 661 ? -23.922 -18.25 -38.531 1 94.81 661 ASN B N 1
ATOM 10993 C CA . ASN B 1 661 ? -24 -17.531 -39.812 1 94.81 661 ASN B CA 1
ATOM 10994 C C . ASN B 1 661 ? -24.625 -18.391 -40.906 1 94.81 661 ASN B C 1
ATOM 10996 O O . ASN B 1 661 ? -25.156 -17.859 -41.875 1 94.81 661 ASN B O 1
ATOM 11000 N N . GLU B 1 662 ? -24.516 -19.688 -40.719 1 94.94 662 GLU B N 1
ATOM 11001 C CA . GLU B 1 662 ? -25.094 -20.609 -41.688 1 94.94 662 GLU B CA 1
ATOM 11002 C C . GLU B 1 662 ? -26.469 -21.109 -41.25 1 94.94 662 GLU B C 1
ATOM 11004 O O . GLU B 1 662 ? -26.891 -22.203 -41.594 1 94.94 662 GLU B O 1
ATOM 11009 N N . ASP B 1 663 ? -26.984 -20.438 -40.312 1 93.56 663 ASP B N 1
ATOM 11010 C CA . ASP B 1 663 ? -28.375 -20.594 -39.875 1 93.56 663 ASP B CA 1
ATOM 11011 C C . ASP B 1 663 ? -28.531 -21.812 -38.969 1 93.56 663 ASP B C 1
ATOM 11013 O O . ASP B 1 663 ? -29.594 -22.438 -38.938 1 93.56 663 ASP B O 1
ATOM 11017 N N . ILE B 1 664 ? -27.484 -22.266 -38.375 1 95.5 664 ILE B N 1
ATOM 11018 C CA . ILE B 1 664 ? -27.547 -23.203 -37.25 1 95.5 664 ILE B CA 1
ATOM 11019 C C . ILE B 1 664 ? -27.453 -22.438 -35.938 1 95.5 664 ILE B C 1
ATOM 11021 O O . ILE B 1 664 ? -26.375 -22.156 -35.438 1 95.5 664 ILE B O 1
ATOM 11025 N N . ARG B 1 665 ? -28.547 -22.281 -35.344 1 94.12 665 ARG B N 1
ATOM 11026 C CA . ARG B 1 665 ? -28.578 -21.25 -34.312 1 94.12 665 ARG B CA 1
ATOM 11027 C C . ARG B 1 665 ? -28.891 -21.844 -32.938 1 94.12 665 ARG B C 1
ATOM 11029 O O . ARG B 1 665 ? -28.844 -21.156 -31.922 1 94.12 665 ARG B O 1
ATOM 11036 N N . SER B 1 666 ? -29.188 -23.156 -32.875 1 93.25 666 SER B N 1
ATOM 11037 C CA . SER B 1 666 ? -29.516 -23.812 -31.625 1 93.25 666 SER B CA 1
ATOM 11038 C C . SER B 1 666 ? -29 -25.25 -31.609 1 93.25 666 SER B C 1
ATOM 11040 O O . SER B 1 666 ? -28.578 -25.781 -32.656 1 93.25 666 SER B O 1
ATOM 11042 N N . LEU B 1 667 ? -29.109 -25.766 -30.438 1 92.75 667 LEU B N 1
ATOM 11043 C CA . LEU B 1 667 ? -28.766 -27.188 -30.312 1 92.75 667 LEU B CA 1
ATOM 11044 C C . LEU B 1 667 ? -29.672 -28.047 -31.172 1 92.75 667 LEU B C 1
ATOM 11046 O O . LEU B 1 667 ? -29.219 -29.016 -31.781 1 92.75 667 LEU B O 1
ATOM 11050 N N . ALA B 1 668 ? -30.875 -27.625 -31.188 1 92.44 668 ALA B N 1
ATOM 11051 C CA . ALA B 1 668 ? -31.859 -28.344 -32 1 92.44 668 ALA B CA 1
ATOM 11052 C C . ALA B 1 668 ? -31.5 -28.297 -33.469 1 92.44 668 ALA B C 1
ATOM 11054 O O . ALA B 1 668 ? -31.641 -29.281 -34.188 1 92.44 668 ALA B O 1
ATOM 11055 N N . ASP B 1 669 ? -31.047 -27.188 -33.875 1 94.31 669 ASP B N 1
ATOM 11056 C CA . ASP B 1 669 ? -30.656 -27.031 -35.25 1 94.31 669 ASP B CA 1
ATOM 11057 C C . ASP B 1 669 ? -29.484 -27.953 -35.625 1 94.31 669 ASP B C 1
ATOM 11059 O O . ASP B 1 669 ? -29.422 -28.5 -36.719 1 94.31 669 ASP B O 1
ATOM 11063 N N . VAL B 1 670 ? -28.578 -28.078 -34.719 1 94.44 670 VAL B N 1
ATOM 11064 C CA . VAL B 1 670 ? -27.391 -28.906 -34.938 1 94.44 670 VAL B CA 1
ATOM 11065 C C . VAL B 1 670 ? -27.812 -30.359 -35.125 1 94.44 670 VAL B C 1
ATOM 11067 O O . VAL B 1 670 ? -27.266 -31.047 -36 1 94.44 670 VAL B O 1
ATOM 11070 N N . VAL B 1 671 ? -28.797 -30.734 -34.344 1 93.06 671 VAL B N 1
ATOM 11071 C CA . VAL B 1 671 ? -29.234 -32.125 -34.406 1 93.06 671 VAL B CA 1
ATOM 11072 C C . VAL B 1 671 ? -30.125 -32.344 -35.625 1 93.06 671 VAL B C 1
ATOM 11074 O O . VAL B 1 671 ? -30.094 -33.438 -36.219 1 93.06 671 VAL B O 1
ATOM 11077 N N . MET B 1 672 ? -30.891 -31.422 -36.062 1 93.06 672 MET B N 1
ATOM 11078 C CA . MET B 1 672 ? -31.859 -31.531 -37.125 1 93.06 672 MET B CA 1
ATOM 11079 C C . MET B 1 672 ? -31.188 -31.453 -38.5 1 93.06 672 MET B C 1
ATOM 11081 O O . MET B 1 672 ? -31.703 -31.969 -39.469 1 93.06 672 MET B O 1
ATOM 11085 N N . GLU B 1 673 ? -30.047 -30.797 -38.469 1 94.38 673 GLU B N 1
ATOM 11086 C CA . GLU B 1 673 ? -29.359 -30.625 -39.75 1 94.38 673 GLU B CA 1
ATOM 11087 C C . GLU B 1 673 ? -27.938 -31.188 -39.719 1 94.38 673 GLU B C 1
ATOM 11089 O O . GLU B 1 673 ? -26.969 -30.484 -40 1 94.38 673 GLU B O 1
ATOM 11094 N N . PRO B 1 674 ? -27.797 -32.406 -39.531 1 94.25 674 PRO B N 1
ATOM 11095 C CA . PRO B 1 674 ? -26.469 -33 -39.344 1 94.25 674 PRO B CA 1
ATOM 11096 C C . PRO B 1 674 ? -25.578 -32.875 -40.594 1 94.25 674 PRO B C 1
ATOM 11098 O O . PRO B 1 674 ? -24.375 -32.656 -40.469 1 94.25 674 PRO B O 1
ATOM 11101 N N . GLU B 1 675 ? -26.172 -33 -41.781 1 93.19 675 GLU B N 1
ATOM 11102 C CA . GLU B 1 675 ? -25.375 -32.906 -43 1 93.19 675 GLU B CA 1
ATOM 11103 C C . GLU B 1 675 ? -24.812 -31.516 -43.219 1 93.19 675 GLU B C 1
ATOM 11105 O O . GLU B 1 675 ? -23.688 -31.344 -43.688 1 93.19 675 GLU B O 1
ATOM 11110 N N . LYS B 1 676 ? -25.594 -30.578 -42.875 1 94.62 676 LYS B N 1
ATOM 11111 C CA . LYS B 1 676 ? -25.141 -29.203 -42.969 1 94.62 676 LYS B CA 1
ATOM 11112 C C . LYS B 1 676 ? -24 -28.922 -42 1 94.62 676 LYS B C 1
ATOM 11114 O O . LYS B 1 676 ? -23.031 -28.219 -42.344 1 94.62 676 LYS B O 1
ATOM 11119 N N . VAL B 1 677 ? -24.156 -29.359 -40.844 1 96.12 677 VAL B N 1
ATOM 11120 C CA . VAL B 1 677 ? -23.141 -29.172 -39.812 1 96.12 677 VAL B CA 1
ATOM 11121 C C . VAL B 1 677 ? -21.828 -29.812 -40.25 1 96.12 677 VAL B C 1
ATOM 11123 O O . VAL B 1 677 ? -20.75 -29.234 -40.094 1 96.12 677 VAL B O 1
ATOM 11126 N N . LYS B 1 678 ? -21.875 -30.938 -40.875 1 93.88 678 LYS B N 1
ATOM 11127 C CA . LYS B 1 678 ? -20.688 -31.641 -41.344 1 93.88 678 LYS B CA 1
ATOM 11128 C C . LYS B 1 678 ? -20.016 -30.859 -42.469 1 93.88 678 LYS B C 1
ATOM 11130 O O . LYS B 1 678 ? -18.797 -30.875 -42.594 1 93.88 678 LYS B O 1
ATOM 11135 N N . ARG B 1 679 ? -20.844 -30.266 -43.281 1 93.75 679 ARG B N 1
ATOM 11136 C CA . ARG B 1 679 ? -20.312 -29.484 -44.375 1 93.75 679 ARG B CA 1
ATOM 11137 C C . ARG B 1 679 ? -19.562 -28.266 -43.844 1 93.75 679 ARG B C 1
ATOM 11139 O O . ARG B 1 679 ? -18.562 -27.844 -44.438 1 93.75 679 ARG B O 1
ATOM 11146 N N . ILE B 1 680 ? -20.078 -27.719 -42.812 1 93.06 680 ILE B N 1
ATOM 11147 C CA . ILE B 1 680 ? -19.516 -26.484 -42.281 1 93.06 680 ILE B CA 1
ATOM 11148 C C . ILE B 1 680 ? -18.25 -26.797 -41.469 1 93.06 680 ILE B C 1
ATOM 11150 O O . ILE B 1 680 ? -17.234 -26.094 -41.625 1 93.06 680 ILE B O 1
ATOM 11154 N N . LEU B 1 681 ? -18.203 -27.844 -40.625 1 93.56 681 LEU B N 1
ATOM 11155 C CA . LEU B 1 681 ? -17.141 -28.062 -39.656 1 93.56 681 LEU B CA 1
ATOM 11156 C C . LEU B 1 681 ? -16.203 -29.172 -40.156 1 93.56 681 LEU B C 1
ATOM 11158 O O . LEU B 1 681 ? -15.094 -29.328 -39.625 1 93.56 681 LEU B O 1
ATOM 11162 N N . GLY B 1 682 ? -16.672 -29.906 -41.125 1 91.25 682 GLY B N 1
ATOM 11163 C CA . GLY B 1 682 ? -15.961 -31.109 -41.531 1 91.25 682 GLY B CA 1
ATOM 11164 C C . GLY B 1 682 ? -16.625 -32.375 -41.062 1 91.25 682 GLY B C 1
ATOM 11165 O O . GLY B 1 682 ? -17.328 -32.375 -40.062 1 91.25 682 GLY B O 1
ATOM 11166 N N . GLU B 1 683 ? -16.328 -33.438 -41.688 1 89.06 683 GLU B N 1
ATOM 11167 C CA . GLU B 1 683 ? -17.031 -34.719 -41.5 1 89.06 683 GLU B CA 1
ATOM 11168 C C . GLU B 1 683 ? -16.844 -35.219 -40.062 1 89.06 683 GLU B C 1
ATOM 11170 O O . GLU B 1 683 ? -17.828 -35.469 -39.344 1 89.06 683 GLU B O 1
ATOM 11175 N N . LYS B 1 684 ? -15.703 -35.281 -39.594 1 89.88 684 LYS B N 1
ATOM 11176 C CA . LYS B 1 684 ? -15.414 -35.875 -38.312 1 89.88 684 LYS B CA 1
ATOM 11177 C C . LYS B 1 684 ? -15.898 -35 -37.156 1 89.88 684 LYS B C 1
ATOM 11179 O O . LYS B 1 684 ? -16.625 -35.438 -36.281 1 89.88 684 LYS B O 1
ATOM 11184 N N . LEU B 1 685 ? -15.555 -33.781 -37.25 1 90.31 685 LEU B N 1
ATOM 11185 C CA . LEU B 1 685 ? -15.953 -32.844 -36.219 1 90.31 685 LEU B CA 1
ATOM 11186 C C . LEU B 1 685 ? -17.469 -32.594 -36.219 1 90.31 685 LEU B C 1
ATOM 11188 O O . LEU B 1 685 ? -18.094 -32.469 -35.188 1 90.31 685 LEU B O 1
ATOM 11192 N N . GLY B 1 686 ? -17.953 -32.562 -37.375 1 91.88 686 GLY B N 1
ATOM 11193 C CA . GLY B 1 686 ? -19.391 -32.375 -37.5 1 91.88 686 GLY B CA 1
ATOM 11194 C C . GLY B 1 686 ? -20.203 -33.5 -36.906 1 91.88 686 GLY B C 1
ATOM 11195 O O . GLY B 1 686 ? -21.203 -33.25 -36.219 1 91.88 686 GLY B O 1
ATOM 11196 N N . GLU B 1 687 ? -19.703 -34.625 -37.219 1 91.38 687 GLU B N 1
ATOM 11197 C CA . GLU B 1 687 ? -20.391 -35.781 -36.625 1 91.38 687 GLU B CA 1
ATOM 11198 C C . GLU B 1 687 ? -20.328 -35.781 -35.125 1 91.38 687 GLU B C 1
ATOM 11200 O O . GLU B 1 687 ? -21.328 -36.031 -34.438 1 91.38 687 GLU B O 1
ATOM 11205 N N . ARG B 1 688 ? -19.234 -35.5 -34.562 1 91.62 688 ARG B N 1
ATOM 11206 C CA . ARG B 1 688 ? -19.062 -35.406 -33.125 1 91.62 688 ARG B CA 1
ATOM 11207 C C . ARG B 1 688 ? -19.953 -34.312 -32.531 1 91.62 688 ARG B C 1
ATOM 11209 O O . ARG B 1 688 ? -20.484 -34.469 -31.422 1 91.62 688 ARG B O 1
ATOM 11216 N N . THR B 1 689 ? -19.984 -33.281 -33.25 1 93.12 689 THR B N 1
ATOM 11217 C CA . THR B 1 689 ? -20.766 -32.125 -32.781 1 93.12 689 THR B CA 1
ATOM 11218 C C . THR B 1 689 ? -22.25 -32.469 -32.719 1 93.12 689 THR B C 1
ATOM 11220 O O . THR B 1 689 ? -22.922 -32.125 -31.75 1 93.12 689 THR B O 1
ATOM 11223 N N . VAL B 1 690 ? -22.703 -33.125 -33.656 1 92.69 690 VAL B N 1
ATOM 11224 C CA . VAL B 1 690 ? -24.109 -33.5 -33.719 1 92.69 690 VAL B CA 1
ATOM 11225 C C . VAL B 1 690 ? -24.422 -34.5 -32.594 1 92.69 690 VAL B C 1
ATOM 11227 O O . VAL B 1 690 ? -25.453 -34.375 -31.906 1 92.69 690 VAL B O 1
ATOM 11230 N N . HIS B 1 691 ? -23.516 -35.344 -32.375 1 92.31 691 HIS B N 1
ATOM 11231 C CA . HIS B 1 691 ? -23.672 -36.344 -31.328 1 92.31 691 HIS B CA 1
ATOM 11232 C C . HIS B 1 691 ? -23.703 -35.688 -29.953 1 92.31 691 HIS B C 1
ATOM 11234 O O . HIS B 1 691 ? -24.547 -36.031 -29.125 1 92.31 691 HIS B O 1
ATOM 11240 N N . GLU B 1 692 ? -22.781 -34.781 -29.75 1 91.19 692 GLU B N 1
ATOM 11241 C CA . GLU B 1 692 ? -22.703 -34.125 -28.453 1 91.19 692 GLU B CA 1
ATOM 11242 C C . GLU B 1 692 ? -23.922 -33.219 -28.234 1 91.19 692 GLU B C 1
ATOM 11244 O O . GLU B 1 692 ? -24.422 -33.094 -27.109 1 91.19 692 GLU B O 1
ATOM 11249 N N . ALA B 1 693 ? -24.328 -32.625 -29.25 1 91.69 693 ALA B N 1
ATOM 11250 C CA . ALA B 1 693 ? -25.516 -31.766 -29.156 1 91.69 693 ALA B CA 1
ATOM 11251 C C . ALA B 1 693 ? -26.75 -32.594 -28.781 1 91.69 693 ALA B C 1
ATOM 11253 O O . ALA B 1 693 ? -27.578 -32.125 -28 1 91.69 693 ALA B O 1
ATOM 11254 N N . ALA B 1 694 ? -26.875 -33.688 -29.344 1 89.88 694 ALA B N 1
ATOM 11255 C CA . ALA B 1 694 ? -27.984 -34.594 -29.047 1 89.88 694 ALA B CA 1
ATOM 11256 C C . ALA B 1 694 ? -27.953 -35.031 -27.594 1 89.88 694 ALA B C 1
ATOM 11258 O O . ALA B 1 694 ? -29 -35.156 -26.953 1 89.88 694 ALA B O 1
ATOM 11259 N N . ARG B 1 695 ? -26.812 -35.281 -27.141 1 89.12 695 ARG B N 1
ATOM 11260 C CA . ARG B 1 695 ? -26.625 -35.688 -25.75 1 89.12 695 ARG B CA 1
ATOM 11261 C C . ARG B 1 695 ? -27.078 -34.594 -24.797 1 89.12 695 ARG B C 1
ATOM 11263 O O . ARG B 1 695 ? -27.75 -34.875 -23.781 1 89.12 695 ARG B O 1
ATOM 11270 N N . ILE B 1 696 ? -26.719 -33.438 -25.094 1 87.44 696 ILE B N 1
ATOM 11271 C CA . ILE B 1 696 ? -27.078 -32.312 -24.266 1 87.44 696 ILE B CA 1
ATOM 11272 C C . ILE B 1 696 ? -28.594 -32.094 -24.281 1 87.44 696 ILE B C 1
ATOM 11274 O O . ILE B 1 696 ? -29.188 -31.828 -23.234 1 87.44 696 ILE B O 1
ATOM 11278 N N . LEU B 1 697 ? -29.156 -32.219 -25.438 1 84 697 LEU B N 1
ATOM 11279 C CA . LEU B 1 697 ? -30.594 -32.031 -25.578 1 84 697 LEU B CA 1
ATOM 11280 C C . LEU B 1 697 ? -31.344 -33.156 -24.875 1 84 697 LEU B C 1
ATOM 11282 O O . LEU B 1 697 ? -32.438 -32.938 -24.344 1 84 697 LEU B O 1
ATOM 11286 N N . GLY B 1 698 ? -30.906 -34.406 -25.016 1 74.75 698 GLY B N 1
ATOM 11287 C CA . GLY B 1 698 ? -31.531 -35.531 -24.359 1 74.75 698 GLY B CA 1
ATOM 11288 C C . GLY B 1 698 ? -31.438 -35.469 -22.844 1 74.75 698 GLY B C 1
ATOM 11289 O O . GLY B 1 698 ? -32.25 -36.094 -22.141 1 74.75 698 GLY B O 1
ATOM 11290 N N . LYS B 1 699 ? -30.266 -35.375 -22.312 1 63.22 699 LYS B N 1
ATOM 11291 C CA . LYS B 1 699 ? -30.125 -35.312 -20.859 1 63.22 699 LYS B CA 1
ATOM 11292 C C . LYS B 1 699 ? -31 -34.219 -20.266 1 63.22 699 LYS B C 1
ATOM 11294 O O . LYS B 1 699 ? -30.906 -33.062 -20.656 1 63.22 699 LYS B O 1
ATOM 11299 N N . GLY B 1 700 ? -32.125 -33.906 -20.688 1 49.88 700 GLY B N 1
ATOM 11300 C CA . GLY B 1 700 ? -32.938 -32.906 -20.047 1 49.88 700 GLY B CA 1
ATOM 11301 C C . GLY B 1 700 ? -32.156 -31.812 -19.359 1 49.88 700 GLY B C 1
ATOM 11302 O O . GLY B 1 700 ? -30.953 -31.953 -19.125 1 49.88 700 GLY B O 1
ATOM 11303 N N . ASN B 1 701 ? -32.656 -30.453 -19.422 1 39.97 701 ASN B N 1
ATOM 11304 C CA . ASN B 1 701 ? -32.062 -29.297 -18.766 1 39.97 701 ASN B CA 1
ATOM 11305 C C . ASN B 1 701 ? -31.469 -29.656 -17.422 1 39.97 701 ASN B C 1
ATOM 11307 O O . ASN B 1 701 ? -31.531 -28.875 -16.469 1 39.97 701 ASN B O 1
ATOM 11311 N N . HIS B 1 702 ? -31.422 -30.906 -17.062 1 34.66 702 HIS B N 1
ATOM 11312 C CA . HIS B 1 702 ? -30.938 -31.047 -15.695 1 34.66 702 HIS B CA 1
ATOM 11313 C C . HIS B 1 702 ? -29.5 -30.562 -15.562 1 34.66 702 HIS B C 1
ATOM 11315 O O . HIS B 1 702 ? -28.703 -30.734 -16.484 1 34.66 702 HIS B O 1
ATOM 11321 N N . GLY B 1 703 ? -29.219 -29.562 -14.859 1 34.66 703 GLY B N 1
ATOM 11322 C CA . GLY B 1 703 ? -28.016 -28.891 -14.383 1 34.66 703 GLY B CA 1
ATOM 11323 C C . GLY B 1 703 ? -26.859 -29.844 -14.172 1 34.66 703 GLY B C 1
ATOM 11324 O O . GLY B 1 703 ? -26.359 -29.969 -13.055 1 34.66 703 GLY B O 1
ATOM 11325 N N . GLU B 1 704 ? -26.875 -30.984 -14.797 1 32.47 704 GLU B N 1
ATOM 11326 C CA . GLU B 1 704 ? -25.703 -31.781 -14.398 1 32.47 704 GLU B CA 1
ATOM 11327 C C . GLU B 1 704 ? -24.422 -30.969 -14.523 1 32.47 704 GLU B C 1
ATOM 11329 O O . GLU B 1 704 ? -24.266 -30.156 -15.445 1 32.47 704 GLU B O 1
ATOM 11334 N N . GLU B 1 705 ? -23.703 -30.906 -13.445 1 33.84 705 GLU B N 1
ATOM 11335 C CA . GLU B 1 705 ? -22.438 -30.266 -13.117 1 33.84 705 GLU B CA 1
ATOM 11336 C C . GLU B 1 705 ? -21.391 -30.547 -14.203 1 33.84 705 GLU B C 1
ATOM 11338 O O . GLU B 1 705 ? -21.188 -31.688 -14.602 1 33.84 705 GLU B O 1
ATOM 11343 N N . ARG B 1 706 ? -21.094 -29.656 -15.07 1 35.03 706 ARG B N 1
ATOM 11344 C CA . ARG B 1 706 ? -20.016 -29.562 -16.031 1 35.03 706 ARG B CA 1
ATOM 11345 C C . ARG B 1 706 ? -18.688 -30.062 -15.438 1 35.03 706 ARG B C 1
ATOM 11347 O O . ARG B 1 706 ? -18.047 -29.328 -14.672 1 35.03 706 ARG B O 1
ATOM 11354 N N . GLY B 1 707 ? -18.641 -31.359 -14.984 1 29.16 707 GLY B N 1
ATOM 11355 C CA . GLY B 1 707 ? -17.266 -31.734 -14.688 1 29.16 707 GLY B CA 1
ATOM 11356 C C . GLY B 1 707 ? -16.344 -31.609 -15.883 1 29.16 707 GLY B C 1
ATOM 11357 O O . GLY B 1 707 ? -16.531 -32.312 -16.891 1 29.16 707 GLY B O 1
ATOM 11358 N N . TYR B 1 708 ? -16.047 -30.516 -16.312 1 29.84 708 TYR B N 1
ATOM 11359 C CA . TYR B 1 708 ? -15.023 -30.312 -17.344 1 29.84 708 TYR B CA 1
ATOM 11360 C C . TYR B 1 708 ? -13.812 -31.203 -17.094 1 29.84 708 TYR B C 1
ATOM 11362 O O . TYR B 1 708 ? -13.195 -31.141 -16.016 1 29.84 708 TYR B O 1
ATOM 11370 N N . ASP B 1 709 ? -13.883 -32.406 -17.5 1 27.31 709 ASP B N 1
ATOM 11371 C CA . ASP B 1 709 ? -12.641 -33.188 -17.656 1 27.31 709 ASP B CA 1
ATOM 11372 C C . ASP B 1 709 ? -11.617 -32.375 -18.469 1 27.31 709 ASP B C 1
ATOM 11374 O O . ASP B 1 709 ? -11.633 -32.406 -19.703 1 27.31 709 ASP B O 1
ATOM 11378 N N . TYR B 1 710 ? -11.5 -31.172 -18.25 1 26.83 710 TYR B N 1
ATOM 11379 C CA . TYR B 1 710 ? -10.359 -30.594 -18.953 1 26.83 710 TYR B CA 1
ATOM 11380 C C . TYR B 1 710 ? -9.078 -31.344 -18.609 1 26.83 710 TYR B C 1
ATOM 11382 O O . TYR B 1 710 ? -8.594 -31.281 -17.484 1 26.83 710 TYR B O 1
ATOM 11390 N N . ILE B 1 711 ? -9.047 -32.594 -19.016 1 24.84 711 ILE B N 1
ATOM 11391 C CA . ILE B 1 711 ? -7.664 -33.062 -19.141 1 24.84 711 ILE B CA 1
ATOM 11392 C C . ILE B 1 711 ? -6.863 -32.031 -19.938 1 24.84 711 ILE B C 1
ATOM 11394 O O . ILE B 1 711 ? -7.223 -31.703 -21.078 1 24.84 711 ILE B O 1
ATOM 11398 N N . PRO B 1 712 ? -6.125 -31.188 -19.203 1 25.81 712 PRO B N 1
ATOM 11399 C CA . PRO B 1 712 ? -5.238 -30.453 -20.109 1 25.81 712 PRO B CA 1
ATOM 11400 C C . PRO B 1 712 ? -4.594 -31.344 -21.172 1 25.81 712 PRO B C 1
ATOM 11402 O O . PRO B 1 712 ? -4.391 -32.531 -20.938 1 25.81 712 PRO B O 1
#

Nearest PDB structures (foldseek):
  2va8-assembly2_B  TM=9.685E-01  e=6.933E-82  Saccharolobus solfataricus
  2va8-assembly1_A  TM=9.681E-01  e=2.030E-81  Saccharolobus solfataricus
  2zj8-assembly1_A  TM=9.222E-01  e=4.704E-55  Pyrococcus furiosus
  2zj5-assembly1_A  TM=9.269E-01  e=9.789E-54  Pyrococcus furiosus
  9bh6-assembly1_A  TM=8.112E-01  e=2.825E-39  Homo sapiens

Foldseek 3Di:
DDADKAACVPPPPVLVSVLCVVVVHGIDGRLLVVCVVQQLLVLAEEEEAEFPPRCVLVSVLNSLVSCCVPPNFAEEEADADPLVLLVSQVVNVSSCVVPFFEEEDEDDLQDLPQVCLRGRYYGYYLLNVLSNLLVPRPSVVRHQAYEAEALLCLQPLPRNLSSLLSLLVRLVGRYYYYHYHFDVSVVVCVLSVGYYHHDHDDLAAEKEWEWEDDPQWIWTQILVGDIDIWHDDDPVLGVLVVQVVVVWAEEEADADPVVLLVVLVVNLVVFDFDPVQLVLLVQLCPDDLFANVVSVSQSSSSRRQTGEDELLADPSNNVSNQVCQVVVSRRYYRYHLVCLRRDQRAIQEYEYADQWDDDPVDPPDIDGDFLVSLSSRSSSFDDPPPDNHGYYYYYDHHCPCVVVVCCRNSPDGGHHRAHSCLDLQSVLLSLLSCCSSVPKAALVVSLVSVVSGRDDPVSSVVRSVVSLVVCVVLQQWDDDRIIGGDPLSSLCSNLSDTPQLLSQLCVLQPPDDDKDQLQVQLSLCLTPLHDFDADDPVLVCLVVVDPMDHSDDQDPDPVSNRSSSRSSLLSVLLVCLLDVPDPNCSCVVSVGTSSVSVVSLSSSLSSLVSSLSSCVSVVVVVSNVVSVQSSLSSNQSYYSQQSQLCVQPPQGRVNSVQCVVVPQRHLVSLQVCLVVQCVRPNPPVSVSRNVSSVVCVPVPVPPPDCPPPPPD/DDADKAACVPPPPVLVSVLCVVVVHGIDGRLLVVCVVQQLLVLAEEEEAEFPPRCVLVSVLNSLVSCCVPPNFAEEEADADPLVLLVSQVVNVSSCVVPFFEEEDEDDLQDLPQVCLRGRYYGYYLLNVLSNLLVPRVSVVRHQAYEAEALLCLQPLPRNLSSLLSLLVRLVGRYYYYHYHFDVSVVVCVLSVGYYHHDHDDLAAEKEWEWEDDPQWIWTQILVGDIDIWHDDDPVLRVLVVQVVVVWAEEEADADPVVLLVVLVVNLVVFDFDPVQLVLLVQLCPDDLFANVVSVSQSSSSRRLTGEDELLADPSNNVSNQVCQVVVSRRYYRYHLVCLRRDQRAIQEYEYADQWDDDPVDPPDIDGDFLVSLSSRSSSFDDPPPDNHGYYYYYDHHCPCVVVVCCRNSPDGGHHRAHSCLDLQSVLLSLLSCCSSVPKAALVVSLVSVVSGRDDPVSSVVRSVVSLVVCVVLQQWDDDRIIGGDPLSSLCSNLSDTPQLLSQLCVLQPPDDDKDQLQVQLSLCLTPLHDFDADDPVLVVLVVVDPMDHSDDQDPDPVSNRSSSRSSLLSVLLVCLLDVNDPNCSCVVSVGTSSVSVVSLSSSLSSLVSSLSSCVSVVVVVSNVVSVQSSLSSNQSYYSQLSQLCVQPPQGRVNSVQCVVVPQRHLVSLQVCLVVQCVRPNPPVSVSRNVSSVVCVPVPVPPPDCPPPPPD

InterPro domains:
  IPR001650 Helicase, C-terminal domain-like [PF00271] (297-385)
  IPR001650 Helicase, C-terminal domain-like [PS51194] (235-425)
  IPR001650 Helicase, C-terminal domain-like [SM00490] (296-385)
  IPR011545 DEAD/DEAH-box helicase domain [PF00270] (29-187)
  IPR014001 Helicase superfamily 1/2, ATP-binding domain [PS51192] (37-200)
  IPR014001 Helicase superfamily 1/2, ATP-binding domain [SM00487] (24-207)
  IPR022965 ATP-dependent DNA helicase Hel308 [MF_00442] (13-695)
  IPR027417 P-loop containing nucleoside triphosphate hydrolase [G3DSA:3.40.50.300] (14-203)
  IPR027417 P-loop containing nucleoside triphosphate hydrolase [G3DSA:3.40.50.300] (213-411)
  IPR027417 P-loop containing nucleoside triphosphate hydrolase [SSF52540] (38-397)
  IPR036390 Winged helix DNA-binding domain superfamily [SSF46785] (416-497)
  IPR048772 ATP-dependent DNA helicase Hel308-like, domain 4 [PF21280] (518-637)
  IPR050474 Helicase Hel308/SKI2-like [PTHR47961] (3-678)
  IPR053416 ATP-dependent DNA Hel308 helicase [NF040935] (4-698)

Organism: NCBI:txid1294262

Solvent-accessible surface area (backbone atoms only — not comparable to full-atom values): 74265 Å² total; per-residue (Å²): 132,90,78,54,67,36,52,47,85,74,49,96,43,70,76,56,44,56,57,35,48,74,71,68,47,61,57,36,50,43,67,45,32,51,40,49,74,69,26,34,69,74,57,44,36,36,29,39,25,29,39,58,84,45,52,65,66,58,47,51,50,50,31,51,51,37,38,41,72,74,71,44,67,23,35,38,40,31,22,86,43,68,66,44,26,55,54,50,39,59,58,52,48,72,50,31,87,79,72,48,39,68,39,73,52,72,65,76,42,74,48,61,62,69,77,54,60,78,34,35,34,37,26,24,28,43,66,39,51,53,25,32,42,29,57,56,36,73,58,62,74,45,46,51,32,37,34,39,42,56,50,62,44,25,51,32,76,82,57,3,33,52,46,47,54,46,47,56,61,42,48,77,46,35,36,38,36,34,24,48,65,52,62,44,51,66,60,53,15,57,75,49,69,27,46,72,47,78,50,85,62,57,85,29,48,72,45,47,31,43,31,25,64,49,85,80,28,32,39,30,44,31,77,88,68,52,73,49,78,47,66,54,95,41,73,70,56,27,51,48,52,54,42,43,76,72,72,36,33,36,37,36,33,23,87,32,68,67,53,12,49,50,50,27,55,60,51,23,72,76,46,65,72,46,72,72,28,45,55,54,20,51,52,44,61,63,46,80,68,47,34,66,66,58,24,52,56,46,24,64,26,29,23,26,23,18,37,57,48,57,75,44,47,19,68,63,56,48,49,51,52,52,49,33,40,74,70,60,61,31,39,35,39,18,17,28,66,66,52,47,78,48,55,95,70,56,17,28,30,22,36,37,60,51,54,65,41,76,41,92,86,40,54,72,35,68,38,70,59,57,48,56,61,50,49,42,43,42,36,30,15,20,28,79,95,75,32,81,47,6,30,24,37,38,48,38,91,51,57,84,53,43,67,61,51,45,40,50,65,73,68,45,77,43,63,61,76,49,65,38,40,82,43,65,70,49,36,46,38,49,54,47,39,47,41,46,46,71,40,66,39,35,65,65,56,51,49,54,56,55,63,62,47,76,60,51,70,66,57,45,69,66,42,47,63,57,42,54,50,51,37,37,75,69,48,26,32,45,76,76,87,37,37,31,70,32,74,56,27,45,49,42,38,31,53,62,58,50,59,65,38,53,50,48,52,49,67,50,47,64,94,52,78,82,64,48,69,56,28,55,39,23,52,52,29,38,23,66,83,35,79,83,52,74,72,55,45,73,50,60,56,52,64,73,69,57,90,61,67,59,64,67,80,86,59,79,52,52,73,55,32,53,51,51,46,18,10,44,50,51,17,51,52,52,50,40,34,20,64,54,48,56,67,54,56,51,30,62,75,69,70,50,40,42,17,43,52,52,51,49,41,53,50,47,24,52,44,30,44,44,51,16,52,52,25,49,73,69,67,35,63,69,53,19,52,53,27,46,54,47,21,58,19,43,67,57,27,29,43,79,76,42,52,63,41,44,67,33,79,91,31,46,53,68,56,31,49,54,37,39,76,70,71,35,64,37,48,65,41,37,50,74,34,45,70,58,42,18,69,73,65,31,64,70,59,16,51,51,44,26,52,48,27,43,49,58,64,64,63,42,92,62,77,70,76,80,73,71,76,67,72,126,132,90,78,55,66,37,51,48,85,73,48,95,44,70,76,57,42,57,57,35,48,74,71,69,48,60,57,36,51,43,67,46,31,51,38,49,73,68,26,34,67,74,58,44,35,36,28,39,26,29,40,59,83,44,52,65,66,58,47,51,50,50,30,50,52,37,36,40,73,74,72,44,68,23,34,39,40,30,23,86,43,70,64,43,26,55,54,50,38,58,59,52,48,71,50,32,88,80,72,48,39,67,38,72,52,72,62,77,43,74,48,59,63,69,77,54,60,79,34,35,35,37,26,22,27,43,65,40,51,51,25,33,41,28,57,55,37,74,56,62,72,45,47,53,34,37,33,38,43,54,50,62,46,26,52,32,78,82,56,3,33,51,45,47,54,46,46,57,61,41,49,76,48,34,35,39,38,34,24,46,64,54,61,44,52,66,59,52,15,58,74,50,69,27,46,73,48,76,49,85,61,57,86,29,50,72,47,46,31,42,30,24,64,50,90,82,28,31,37,30,42,31,78,88,68,51,71,47,77,46,66,52,93,41,73,70,57,26,52,48,52,55,42,42,75,71,73,37,32,35,36,35,34,23,87,32,69,66,52,10,48,51,51,26,55,61,51,25,73,76,44,65,74,46,71,73,28,44,53,54,21,50,54,43,62,63,45,81,67,48,34,66,66,58,25,50,58,47,24,65,26,29,23,26,23,17,36,59,49,55,75,44,47,18,69,63,57,49,50,52,52,52,48,34,40,75,71,61,60,32,39,34,41,18,16,26,67,67,52,47,78,50,56,94,69,58,17,26,30,23,36,37,61,50,55,65,43,77,40,93,87,41,54,72,34,66,39,70,60,58,48,56,61,50,49,43,44,41,36,30,15,19,28,78,97,75,31,81,48,6,30,24,37,36,47,39,90,52,57,86,52,43,66,60,51,45,41,50,63,73,67,46,76,42,66,62,76,49,66,37,41,83,44,67,70,47,36,44,40,49,53,47,38,47,40,46,46,71,40,66,40,35,67,65,56,52,50,54,56,55,64,62,46,77,61,51,71,66,56,45,69,67,42,48,63,56,40,54,49,51,37,38,75,69,48,26,31,46,76,76,86,36,37,33,68,31,75,56,26,44,49,41,38,32,52,63,57,50,60,66,38,53,50,47,52,49,67,52,48,63,95,51,79,82,65,48,69,57,28,55,40,23,53,51,30,36,21,66,82,35,78,83,51,74,73,56,44,71,50,60,54,52,63,74,70,58,88,59,66,58,65,65,79,86,58,81,52,53,73,55,32,54,50,50,47,19,8,45,51,51,16,50,51,51,49,39,34,20,64,54,49,56,67,53,54,51,30,62,74,68,72,50,39,42,18,43,51,51,51,49,41,52,50,48,24,52,44,30,45,44,50,16,54,50,25,50,73,68,67,35,62,69,53,18,51,54,26,47,55,47,21,59,19,41,66,58,26,28,44,78,77,42,51,63,42,45,67,32,79,92,33,45,52,68,55,31,49,53,37,39,76,70,72,37,64,39,49,64,40,37,51,74,35,44,69,59,41,17,68,74,65,31,63,68,56,16,51,51,45,26,53,48,28,44,49,57,63,64,53,47,92,65,77,70,75,80,72,73,76,68,71,125

Radius of gyration: 35.4 Å; Cα contacts (8 Å, |Δi|>4): 2570; chains: 2; bounding box: 79×112×89 Å

pLDDT: mean 90.89, std 10.56, range [24.72, 98.62]